Protein AF-A0A7S4K295-F1 (afdb_monomer_lite)

Structure (mmCIF, N/CA/C/O backbone):
data_AF-A0A7S4K295-F1
#
_entry.id   AF-A0A7S4K295-F1
#
loop_
_atom_site.group_PDB
_atom_site.id
_atom_site.type_symbol
_atom_site.label_atom_id
_atom_site.label_alt_id
_atom_site.label_comp_id
_atom_site.label_asym_id
_atom_site.label_entity_id
_atom_site.label_seq_id
_atom_site.pdbx_PDB_ins_code
_atom_site.Cartn_x
_atom_site.Cartn_y
_atom_site.Cartn_z
_atom_site.occupancy
_atom_site.B_iso_or_equiv
_atom_site.auth_seq_id
_atom_site.auth_comp_id
_atom_site.auth_asym_id
_atom_site.auth_atom_id
_atom_site.pdbx_PDB_model_num
ATOM 1 N N . MET A 1 1 ? 30.345 -51.077 60.054 1.00 33.66 1 MET A N 1
ATOM 2 C CA . MET A 1 1 ? 30.325 -52.116 61.097 1.00 33.66 1 MET A CA 1
ATOM 3 C C . MET A 1 1 ? 29.719 -51.470 62.320 1.00 33.66 1 MET A C 1
ATOM 5 O O . MET A 1 1 ? 30.441 -51.137 63.248 1.00 33.66 1 MET A O 1
ATOM 9 N N . ASP A 1 2 ? 28.492 -50.961 62.176 1.00 35.19 2 ASP A N 1
ATOM 10 C CA . ASP A 1 2 ? 27.215 -51.726 62.092 1.00 35.19 2 ASP A CA 1
ATOM 11 C C . ASP A 1 2 ? 26.898 -52.189 63.526 1.00 35.19 2 ASP A C 1
ATOM 13 O O . ASP A 1 2 ? 27.785 -52.716 64.187 1.00 35.19 2 ASP A O 1
ATOM 17 N N . ASP A 1 3 ? 25.725 -52.026 64.125 1.00 35.44 3 ASP A N 1
ATOM 18 C CA . ASP A 1 3 ? 24.373 -51.780 63.626 1.00 35.44 3 ASP A CA 1
ATOM 19 C C . ASP A 1 3 ? 23.454 -51.609 64.873 1.00 35.44 3 ASP A C 1
ATOM 21 O O . ASP A 1 3 ? 23.789 -52.175 65.915 1.00 35.44 3 ASP A O 1
ATOM 25 N N . PHE A 1 4 ? 22.308 -50.915 64.721 1.00 36.12 4 PHE A N 1
ATOM 26 C CA . PHE A 1 4 ? 21.011 -51.077 65.444 1.00 36.12 4 PHE A CA 1
ATOM 27 C C . PHE A 1 4 ? 20.965 -50.734 66.963 1.00 36.12 4 PHE A C 1
ATOM 29 O O . PHE A 1 4 ? 21.842 -51.107 67.729 1.00 36.12 4 PHE A O 1
ATOM 36 N N . ASP A 1 5 ? 19.993 -50.014 67.539 1.00 36.41 5 ASP A N 1
ATOM 37 C CA . ASP A 1 5 ? 18.609 -49.667 67.180 1.00 36.41 5 ASP A CA 1
ATOM 38 C C . ASP A 1 5 ? 18.216 -48.326 67.832 1.00 36.41 5 ASP A C 1
ATOM 40 O O . ASP A 1 5 ? 18.582 -48.057 68.981 1.00 36.41 5 ASP A O 1
ATOM 44 N N . ALA A 1 6 ? 17.422 -47.519 67.127 1.00 39.06 6 ALA A N 1
ATOM 45 C CA . ALA A 1 6 ? 16.735 -46.349 67.661 1.00 39.06 6 ALA A CA 1
ATOM 46 C C . ALA A 1 6 ? 15.281 -46.312 67.154 1.00 39.06 6 ALA A C 1
ATOM 48 O O . ALA A 1 6 ? 15.037 -46.583 65.983 1.00 39.06 6 ALA A O 1
ATOM 49 N N . GLU A 1 7 ? 14.395 -45.896 68.065 1.00 40.09 7 GLU A N 1
ATOM 50 C CA . GLU A 1 7 ? 13.078 -45.264 67.857 1.00 40.09 7 GLU A CA 1
ATOM 51 C C . GLU A 1 7 ? 11.828 -46.139 67.625 1.00 40.09 7 GLU A C 1
ATOM 53 O O . GLU A 1 7 ? 11.623 -46.744 66.579 1.00 40.09 7 GLU A O 1
ATOM 58 N N . GLU A 1 8 ? 10.909 -46.050 68.595 1.00 36.22 8 GLU A N 1
ATOM 59 C CA . GLU A 1 8 ? 9.465 -45.949 68.351 1.00 36.22 8 GLU A CA 1
ATOM 60 C C . GLU A 1 8 ? 8.984 -44.615 68.963 1.00 36.22 8 GLU A C 1
ATOM 62 O O . GLU A 1 8 ? 8.855 -44.495 70.182 1.00 36.22 8 GLU A O 1
ATOM 67 N N . GLU A 1 9 ? 8.743 -43.604 68.122 1.00 39.16 9 GLU A N 1
ATOM 68 C CA . GLU A 1 9 ? 7.799 -42.509 68.395 1.00 39.16 9 GLU A CA 1
ATOM 69 C C . GLU A 1 9 ? 6.618 -42.668 67.426 1.00 39.16 9 GLU A C 1
ATOM 71 O O . GLU A 1 9 ? 6.802 -42.889 66.228 1.00 39.16 9 GLU A O 1
ATOM 76 N N . GLU A 1 10 ? 5.401 -42.627 67.969 1.00 41.88 10 GLU A N 1
ATOM 77 C CA . GLU A 1 10 ? 4.145 -42.854 67.251 1.00 41.88 10 GLU A CA 1
ATOM 78 C C . GLU A 1 10 ? 3.835 -41.721 66.252 1.00 41.88 10 GLU A C 1
ATOM 80 O O . GLU A 1 10 ? 3.841 -40.537 66.589 1.00 41.88 10 GLU A O 1
ATOM 85 N N . ASP A 1 11 ? 3.529 -42.115 65.014 1.00 39.81 11 ASP A N 1
ATOM 86 C CA . ASP A 1 11 ? 3.191 -41.268 63.866 1.00 39.81 11 ASP A CA 1
ATOM 87 C C . ASP A 1 11 ? 1.707 -40.830 63.897 1.00 39.81 11 ASP A C 1
ATOM 89 O O . ASP A 1 11 ? 0.801 -41.615 63.603 1.00 39.81 11 ASP A O 1
ATOM 93 N N . GLU A 1 12 ? 1.432 -39.560 64.222 1.00 50.88 12 GLU A N 1
ATOM 94 C CA . GLU A 1 12 ? 0.130 -38.910 63.986 1.00 50.88 12 GLU A CA 1
ATOM 95 C C . GLU A 1 12 ? 0.007 -38.453 62.515 1.00 50.88 12 GLU A C 1
ATOM 97 O O . GLU A 1 12 ? 0.041 -37.263 62.197 1.00 50.88 12 GLU A O 1
ATOM 102 N N . SER A 1 13 ? -0.195 -39.395 61.591 1.00 50.19 13 SER A N 1
ATOM 103 C CA . SER A 1 13 ? -0.486 -39.112 60.176 1.00 50.19 13 SER A CA 1
ATOM 104 C C . SER A 1 13 ? -1.959 -39.381 59.818 1.00 50.19 13 SER A C 1
ATOM 106 O O . SER A 1 13 ? -2.309 -40.294 59.072 1.00 50.19 13 SER A O 1
ATOM 108 N N . SER A 1 14 ? -2.879 -38.542 60.316 1.00 54.22 14 SER A N 1
ATOM 109 C CA . SER A 1 14 ? -4.248 -38.505 59.767 1.00 54.22 14 SER A CA 1
ATOM 110 C C . SER A 1 14 ? -4.263 -37.735 58.430 1.00 54.22 14 SER A C 1
ATOM 112 O O . SER A 1 14 ? -3.703 -36.637 58.360 1.00 54.22 14 SER A O 1
ATOM 114 N N . PRO A 1 15 ? -4.884 -38.251 57.351 1.00 53.19 15 PRO A N 1
ATOM 115 C CA . PRO A 1 15 ? -4.929 -37.546 56.075 1.00 53.19 15 PRO A CA 1
ATOM 116 C C . PRO A 1 15 ? -5.809 -36.299 56.208 1.00 53.19 15 PRO A C 1
ATOM 118 O O . PRO A 1 15 ? -6.991 -36.392 56.542 1.00 53.19 15 PRO A O 1
ATOM 121 N N . ALA A 1 16 ? -5.241 -35.124 55.931 1.00 58.47 16 ALA A N 1
ATOM 122 C CA . ALA A 1 16 ? -5.982 -33.869 55.896 1.00 58.47 16 ALA A CA 1
ATOM 123 C C . ALA A 1 16 ? -7.144 -33.978 54.892 1.00 58.47 16 ALA A C 1
ATOM 125 O O . ALA A 1 16 ? -6.939 -34.013 53.679 1.00 58.47 16 ALA A O 1
ATOM 126 N N . VAL A 1 17 ? -8.378 -34.049 55.396 1.00 61.56 17 VAL A N 1
ATOM 127 C CA . VAL A 1 17 ? -9.582 -34.068 54.561 1.00 61.56 17 VAL A CA 1
ATOM 128 C C . VAL A 1 17 ? -9.705 -32.708 53.874 1.00 61.56 17 VAL A C 1
ATOM 130 O O . VAL A 1 17 ? -10.042 -31.704 54.501 1.00 61.56 17 VAL A O 1
ATOM 133 N N . SER A 1 18 ? -9.422 -32.666 52.572 1.00 71.31 18 SER A N 1
ATOM 134 C CA . SER A 1 18 ? -9.620 -31.481 51.740 1.00 71.31 18 SER A CA 1
ATOM 135 C C . SER A 1 18 ? -11.119 -31.233 51.548 1.00 71.31 18 SER A C 1
ATOM 137 O O . SER A 1 18 ? -11.786 -31.921 50.773 1.00 71.31 18 SER A O 1
ATOM 139 N N . LEU A 1 19 ? -11.672 -30.254 52.262 1.00 84.44 19 LEU A N 1
ATOM 140 C CA . LEU A 1 19 ? -13.065 -29.844 52.102 1.00 84.44 19 LEU A CA 1
ATOM 141 C C . LEU A 1 19 ? -13.221 -29.009 50.817 1.00 84.44 19 LEU A C 1
ATOM 143 O O . LEU A 1 19 ? -12.684 -27.907 50.725 1.00 84.44 19 LEU A O 1
ATOM 147 N N . HIS A 1 20 ? -13.970 -29.508 49.829 1.00 87.25 20 HIS A N 1
ATOM 148 C CA . HIS A 1 20 ? -14.325 -28.755 48.618 1.00 87.25 20 HIS A CA 1
ATOM 149 C C . HIS A 1 20 ? -15.728 -28.152 48.746 1.00 87.25 20 HIS A C 1
ATOM 151 O O . HIS A 1 20 ? -16.721 -28.874 48.815 1.00 87.25 20 HIS A O 1
ATOM 157 N N . LEU A 1 21 ? -15.811 -26.819 48.759 1.00 89.44 21 LEU A N 1
ATOM 158 C CA . LEU A 1 21 ? -17.074 -26.085 48.834 1.00 89.44 21 LEU A CA 1
ATOM 159 C C . LEU A 1 21 ? -17.556 -25.704 47.431 1.00 89.44 21 LEU A C 1
ATOM 161 O O . LEU A 1 21 ? -16.878 -24.972 46.712 1.00 89.44 21 LEU A O 1
ATOM 165 N N . VAL A 1 22 ? -18.751 -26.164 47.063 1.00 93.00 22 VAL A N 1
ATOM 166 C CA . VAL A 1 22 ? -19.436 -25.747 45.833 1.00 93.00 22 VAL A CA 1
ATOM 167 C C . VAL A 1 22 ? -20.452 -24.672 46.197 1.00 93.00 22 VAL A C 1
ATOM 169 O O . VAL A 1 22 ? -21.443 -24.946 46.872 1.00 93.00 22 VAL A O 1
ATOM 172 N N . VAL A 1 23 ? -20.190 -23.439 45.769 1.00 91.44 23 VAL A N 1
ATOM 173 C CA . VAL A 1 23 ? -21.026 -22.268 46.063 1.00 91.44 23 VAL A CA 1
ATOM 174 C C . VAL A 1 23 ? -21.757 -21.852 44.793 1.00 91.44 23 VAL A C 1
ATOM 176 O O . VAL A 1 23 ? -21.150 -21.733 43.730 1.00 91.44 23 VAL A O 1
ATOM 179 N N . THR A 1 24 ? -23.063 -21.615 44.889 1.00 92.19 24 THR A N 1
ATOM 180 C CA . THR A 1 24 ? -23.862 -21.118 43.764 1.00 92.19 24 THR A CA 1
ATOM 181 C C . THR A 1 24 ? -23.495 -19.667 43.462 1.00 92.19 24 THR A C 1
ATOM 183 O O . THR A 1 24 ? -23.747 -18.786 44.284 1.00 92.19 24 THR A O 1
ATOM 186 N N . GLY A 1 25 ? -22.909 -19.414 42.290 1.00 92.31 25 GLY A N 1
ATOM 187 C CA . GLY A 1 25 ? -22.653 -18.058 41.797 1.00 92.31 25 GLY A CA 1
ATOM 188 C C . GLY A 1 25 ? -23.932 -17.310 41.398 1.00 92.31 25 GLY A C 1
ATOM 189 O O . GLY A 1 25 ? -25.014 -17.897 41.367 1.00 92.31 25 GLY A O 1
ATOM 190 N N . TYR A 1 26 ? -23.803 -16.018 41.069 1.00 93.31 26 TYR A N 1
ATOM 191 C CA . TYR A 1 26 ? -24.859 -15.110 40.579 1.00 93.31 26 TYR A CA 1
ATOM 192 C C . TYR A 1 26 ? -25.932 -14.705 41.602 1.00 93.31 26 TYR A C 1
ATOM 194 O O . TYR A 1 26 ? -26.438 -13.580 41.539 1.00 93.31 26 TYR A O 1
ATOM 202 N N . VAL A 1 27 ? -26.252 -15.578 42.553 1.00 93.50 27 VAL A N 1
ATOM 203 C CA . VAL A 1 27 ? -27.272 -15.358 43.582 1.00 93.50 27 VAL A CA 1
ATOM 204 C C . VAL A 1 27 ? -26.689 -14.721 44.846 1.00 93.50 27 VAL A C 1
ATOM 206 O O . VAL A 1 27 ? -25.556 -14.994 45.240 1.00 93.50 27 VAL A O 1
ATOM 209 N N . ALA A 1 28 ? -27.476 -13.863 45.491 1.00 91.38 28 ALA A N 1
ATOM 210 C CA . ALA A 1 28 ? -27.173 -13.237 46.777 1.00 91.38 28 ALA A CA 1
ATOM 211 C C . ALA A 1 28 ? -28.463 -13.066 47.598 1.00 91.38 28 ALA A C 1
ATOM 213 O O . ALA A 1 28 ? -29.556 -13.348 47.108 1.00 91.38 28 ALA A O 1
ATOM 214 N N . SER A 1 29 ? -28.361 -12.578 48.834 1.00 93.31 29 SER A N 1
ATOM 215 C CA . SER A 1 29 ? -29.514 -12.181 49.650 1.00 93.31 29 SER A CA 1
ATOM 216 C C . SER A 1 29 ? -29.349 -10.752 50.158 1.00 93.31 29 SER A C 1
ATOM 218 O O . SER A 1 29 ? -28.235 -10.333 50.476 1.00 93.31 29 SER A O 1
ATOM 220 N N . ASN A 1 30 ? -30.447 -10.000 50.255 1.00 91.88 30 ASN A N 1
ATOM 221 C CA . ASN A 1 30 ? -30.438 -8.735 50.992 1.00 91.88 30 ASN A CA 1
ATOM 222 C C . ASN A 1 30 ? -30.350 -8.991 52.516 1.00 91.88 30 ASN A C 1
ATOM 224 O O . ASN A 1 30 ? -30.312 -10.138 52.969 1.00 91.88 30 ASN A O 1
ATOM 228 N N . THR A 1 31 ? -30.329 -7.926 53.320 1.00 93.38 31 THR A N 1
ATOM 229 C CA . THR A 1 31 ? -30.255 -8.017 54.791 1.00 93.38 31 THR A CA 1
ATOM 230 C C . THR A 1 31 ? -31.466 -8.692 55.437 1.00 93.38 31 THR A C 1
ATOM 232 O O . THR A 1 31 ? -31.349 -9.183 56.555 1.00 93.38 31 THR A O 1
ATOM 235 N N . ASP A 1 32 ? -32.597 -8.762 54.731 1.00 93.69 32 ASP A N 1
ATOM 236 C CA . ASP A 1 32 ? -33.840 -9.392 55.193 1.00 93.69 32 ASP A CA 1
ATOM 237 C C . ASP A 1 32 ? -33.944 -10.870 54.766 1.00 93.69 32 ASP A C 1
ATOM 239 O O . ASP A 1 32 ? -34.966 -11.517 54.985 1.00 93.69 32 ASP A O 1
ATOM 243 N N . GLY A 1 33 ? -32.903 -11.414 54.123 1.00 92.12 33 GLY A N 1
ATOM 244 C CA . GLY A 1 33 ? -32.874 -12.794 53.629 1.00 92.12 33 GLY A CA 1
ATOM 245 C C . GLY A 1 33 ? -33.620 -13.016 52.308 1.00 92.12 33 GLY A C 1
ATOM 246 O O . GLY A 1 33 ? -33.770 -14.159 51.878 1.00 92.12 33 GLY A O 1
ATOM 247 N N . VAL A 1 34 ? -34.067 -11.954 51.631 1.00 94.81 34 VAL A N 1
ATOM 248 C CA . VAL A 1 34 ? -34.718 -12.047 50.317 1.00 94.81 34 VAL A CA 1
ATOM 249 C C . VAL A 1 34 ? -33.665 -12.290 49.241 1.00 94.81 34 VAL A C 1
ATOM 251 O O . VAL A 1 34 ? -32.697 -11.533 49.122 1.00 94.81 34 VAL A O 1
ATOM 254 N N . ALA A 1 35 ? -33.864 -13.338 48.441 1.00 92.31 35 ALA A N 1
ATOM 255 C CA . ALA A 1 35 ? -32.979 -13.681 47.335 1.00 92.31 35 ALA A CA 1
ATOM 256 C C . ALA A 1 35 ? -32.947 -12.573 46.266 1.00 92.31 35 ALA A C 1
ATOM 258 O O . ALA A 1 35 ? -33.976 -12.024 45.876 1.00 92.31 35 ALA A O 1
ATOM 259 N N . THR A 1 36 ? -31.752 -12.272 45.769 1.00 93.50 36 THR A N 1
ATOM 260 C CA . THR A 1 36 ? -31.484 -11.296 44.711 1.00 93.50 36 THR A CA 1
ATOM 261 C C . THR A 1 36 ? -30.381 -11.809 43.781 1.00 93.50 36 THR A C 1
ATOM 263 O O . THR A 1 36 ? -29.771 -12.851 44.030 1.00 93.50 36 THR A O 1
ATOM 266 N N . THR A 1 37 ? -30.123 -11.091 42.689 1.00 93.06 37 THR A N 1
ATOM 267 C CA . THR A 1 37 ? -29.077 -11.430 41.715 1.00 93.06 37 THR A CA 1
ATOM 268 C C . THR A 1 37 ? -28.036 -10.325 41.629 1.00 93.06 37 THR A C 1
ATOM 270 O O . THR A 1 37 ? -28.315 -9.159 41.909 1.00 93.06 37 THR A O 1
ATOM 273 N N . LEU A 1 38 ? -26.826 -10.689 41.217 1.00 89.31 38 LEU A N 1
ATOM 274 C CA . LEU A 1 38 ? -25.694 -9.766 41.100 1.00 89.31 38 LEU A CA 1
ATOM 275 C C . LEU A 1 38 ? -25.603 -9.081 39.724 1.00 89.31 38 LEU A C 1
ATOM 277 O O . LEU A 1 38 ? -24.663 -8.334 39.460 1.00 89.31 38 LEU A O 1
ATOM 281 N N . GLY A 1 39 ? -26.593 -9.299 38.853 1.00 84.94 39 GLY A N 1
ATOM 282 C CA . GLY A 1 39 ? -26.637 -8.721 37.513 1.00 84.94 39 GLY A CA 1
ATOM 283 C C . GLY A 1 39 ? -25.648 -9.370 36.539 1.00 84.94 39 GLY A C 1
ATOM 284 O O . GLY A 1 39 ? -25.313 -10.550 36.652 1.00 84.94 39 GLY A O 1
ATOM 285 N N . ARG A 1 40 ? -25.226 -8.605 35.527 1.00 78.75 40 ARG A N 1
ATOM 286 C CA . ARG A 1 40 ? -24.332 -9.083 34.461 1.00 78.75 40 ARG A CA 1
ATOM 287 C C . ARG A 1 40 ? -23.000 -9.569 35.040 1.00 78.75 40 ARG A C 1
ATOM 289 O O . ARG A 1 40 ? -22.421 -8.892 35.883 1.00 78.75 40 ARG A O 1
ATOM 296 N N . ASP A 1 41 ? -22.552 -10.733 34.576 1.00 81.56 41 ASP A N 1
ATOM 297 C CA . ASP A 1 41 ? -21.356 -11.450 35.046 1.00 81.56 41 ASP A CA 1
ATOM 298 C C . ASP A 1 41 ? -21.366 -11.730 36.559 1.00 81.56 41 ASP A C 1
ATOM 300 O O . ASP A 1 41 ? -20.329 -11.823 37.215 1.00 81.56 41 ASP A O 1
ATOM 304 N N . GLY A 1 42 ? -22.567 -11.890 37.129 1.00 89.38 42 GLY A N 1
ATOM 305 C CA . GLY A 1 42 ? -22.749 -12.104 38.560 1.00 89.38 42 GLY A CA 1
ATOM 306 C C . GLY A 1 42 ? -22.077 -13.373 39.094 1.00 89.38 42 GLY A C 1
ATOM 307 O O . GLY A 1 42 ? -21.657 -13.373 40.244 1.00 89.38 42 GLY A O 1
ATOM 308 N N . SER A 1 43 ? -21.928 -14.430 38.286 1.00 92.81 43 SER A N 1
ATOM 309 C CA . SER A 1 43 ? -21.186 -15.642 38.679 1.00 92.81 43 SER A CA 1
ATOM 310 C C . SER A 1 43 ? -19.695 -15.370 38.853 1.00 92.81 43 SER A C 1
ATOM 312 O O . SER A 1 43 ? -19.115 -15.751 39.871 1.00 92.81 43 SER A O 1
ATOM 314 N N . ASP A 1 44 ? -19.090 -14.653 37.906 1.00 93.12 44 ASP A N 1
ATOM 315 C CA . ASP A 1 44 ? -17.688 -14.258 37.999 1.00 93.12 44 ASP A CA 1
ATOM 316 C C . ASP A 1 44 ? -17.489 -13.297 39.179 1.00 93.12 44 ASP A C 1
ATOM 318 O O . ASP A 1 44 ? -16.490 -13.373 39.897 1.00 93.12 44 ASP A O 1
ATOM 322 N N . TYR A 1 45 ? -18.467 -12.414 39.430 1.00 93.62 45 TYR A N 1
ATOM 323 C CA . TYR A 1 45 ? -18.416 -11.493 40.566 1.00 93.62 45 TYR A CA 1
ATOM 324 C C . TYR A 1 45 ? -18.506 -12.240 41.897 1.00 93.62 45 TYR A C 1
ATOM 326 O O . TYR A 1 45 ? -17.733 -11.940 42.807 1.00 93.62 45 TYR A O 1
ATOM 334 N N . SER A 1 46 ? -19.360 -13.266 42.003 1.00 94.88 46 SER A N 1
ATOM 335 C CA . SER A 1 46 ? -19.372 -14.174 43.155 1.00 94.88 46 SER A CA 1
ATOM 336 C C . SER A 1 46 ? -17.997 -14.807 43.379 1.00 94.88 46 SER A C 1
ATOM 338 O O . SER A 1 46 ? -17.511 -14.801 44.508 1.00 94.88 46 SER A O 1
ATOM 340 N N . ALA A 1 47 ? -17.339 -15.298 42.322 1.00 94.38 47 ALA A N 1
ATOM 341 C CA . ALA A 1 47 ? -16.006 -15.892 42.427 1.00 94.38 47 ALA A CA 1
ATOM 342 C C . ALA A 1 47 ? -14.963 -14.885 42.939 1.00 94.38 47 ALA A C 1
ATOM 344 O O . ALA A 1 47 ? -14.173 -15.213 43.824 1.00 94.38 47 ALA A O 1
ATOM 345 N N . ALA A 1 48 ? -14.994 -13.642 42.451 1.00 94.38 48 ALA A N 1
ATOM 346 C CA . ALA A 1 48 ? -14.090 -12.593 42.914 1.00 94.38 48 ALA A CA 1
ATOM 347 C C . ALA A 1 48 ? -14.346 -12.184 44.375 1.00 94.38 48 ALA A C 1
ATOM 349 O O . ALA A 1 48 ? -13.397 -12.018 45.144 1.00 94.38 48 ALA A O 1
ATOM 350 N N . VAL A 1 49 ? -15.615 -12.052 44.781 1.00 94.38 49 VAL A N 1
ATOM 351 C CA . VAL A 1 49 ? -15.998 -11.766 46.174 1.00 94.38 49 VAL A CA 1
ATOM 352 C C . VAL A 1 49 ? -15.523 -12.881 47.103 1.00 94.38 49 VAL A C 1
ATOM 354 O O . VAL A 1 49 ? -14.882 -12.595 48.114 1.00 94.38 49 VAL A O 1
ATOM 357 N N . MET A 1 50 ? -15.773 -14.142 46.744 1.00 93.94 50 MET A N 1
ATOM 358 C CA . MET A 1 50 ? -15.298 -15.296 47.510 1.00 93.94 50 MET A CA 1
ATOM 359 C C . MET A 1 50 ? -13.771 -15.326 47.578 1.00 93.94 50 MET A C 1
ATOM 361 O O . MET A 1 50 ? -13.224 -15.512 48.661 1.00 93.94 50 MET A O 1
ATOM 365 N N . GLY A 1 51 ? -13.085 -15.060 46.463 1.00 93.75 51 GLY A N 1
ATOM 366 C CA . GLY A 1 51 ? -11.626 -14.973 46.417 1.00 93.75 51 GLY A CA 1
ATOM 367 C C . GLY A 1 51 ? -11.072 -13.950 47.409 1.00 93.75 51 GLY A C 1
ATOM 368 O O . GLY A 1 51 ? -10.153 -14.257 48.167 1.00 93.75 51 GLY A O 1
ATOM 369 N N . LYS A 1 52 ? -11.684 -12.762 47.483 1.00 95.38 52 LYS A N 1
ATOM 370 C CA . LYS A 1 52 ? -11.327 -11.735 48.472 1.00 95.38 52 LYS A CA 1
ATOM 371 C C . LYS A 1 52 ? -11.588 -12.193 49.909 1.00 95.38 52 LYS A C 1
ATOM 373 O O . LYS A 1 52 ? -10.709 -12.062 50.759 1.00 95.38 52 LYS A O 1
ATOM 378 N N . LEU A 1 53 ? -12.785 -12.711 50.196 1.00 94.00 53 LEU A N 1
ATOM 379 C CA . LEU A 1 53 ? -13.180 -13.123 51.551 1.00 94.00 53 LEU A CA 1
ATOM 380 C C . LEU A 1 53 ? -12.315 -14.270 52.086 1.00 94.00 53 LEU A C 1
ATOM 382 O O . LEU A 1 53 ? -11.960 -14.277 53.262 1.00 94.00 53 LEU A O 1
ATOM 386 N N . LEU A 1 54 ? -11.944 -15.204 51.212 1.00 92.25 54 LEU A N 1
ATOM 387 C CA . LEU A 1 54 ? -11.103 -16.356 51.531 1.00 92.25 54 LEU A CA 1
ATOM 388 C C . LEU A 1 54 ? -9.602 -16.058 51.428 1.00 92.25 54 LEU A C 1
ATOM 390 O O . LEU A 1 54 ? -8.798 -16.947 51.700 1.00 92.25 54 LEU A O 1
ATOM 394 N N . ARG A 1 55 ? -9.214 -14.833 51.039 1.00 92.31 55 ARG A N 1
ATOM 395 C CA . ARG A 1 55 ? -7.816 -14.433 50.792 1.00 92.31 55 ARG A CA 1
ATOM 396 C C . ARG A 1 55 ? -7.098 -15.397 49.840 1.00 92.31 55 ARG A C 1
ATOM 398 O O . ARG A 1 55 ? -5.979 -15.835 50.097 1.00 92.31 55 ARG A O 1
ATOM 405 N N . SER A 1 56 ? -7.776 -15.768 48.758 1.00 93.75 56 SER A N 1
ATOM 406 C CA . SER A 1 56 ? -7.262 -16.716 47.773 1.00 93.75 56 SER A CA 1
ATOM 407 C C . SER A 1 56 ? -6.003 -16.190 47.086 1.00 93.75 56 SER A C 1
ATOM 409 O O . SER A 1 56 ? -5.889 -15.004 46.791 1.00 93.75 56 SER A O 1
ATOM 411 N N . SER A 1 57 ? -5.075 -17.092 46.767 1.00 93.38 57 SER A N 1
ATOM 412 C CA . SER A 1 57 ? -3.854 -16.762 46.021 1.00 93.38 57 SER A CA 1
ATOM 413 C C . SER A 1 57 ? -4.106 -16.474 44.537 1.00 93.38 57 SER A C 1
ATOM 415 O O . SER A 1 57 ? -3.289 -15.816 43.898 1.00 93.38 57 SER A O 1
ATOM 417 N N . LEU A 1 58 ? -5.219 -16.964 43.979 1.00 94.88 58 LEU A N 1
ATOM 418 C CA . LEU A 1 58 ? -5.684 -16.690 42.619 1.00 94.88 58 LEU A CA 1
ATOM 419 C C . LEU A 1 58 ? -7.194 -16.924 42.500 1.00 94.88 58 LEU A C 1
ATOM 421 O O . LEU A 1 58 ? -7.781 -17.664 43.290 1.00 94.88 58 LEU A O 1
ATOM 425 N N . ILE A 1 59 ? -7.801 -16.348 41.465 1.00 95.25 59 ILE A N 1
ATOM 426 C CA . ILE A 1 59 ? -9.162 -16.658 41.008 1.00 95.25 59 ILE A CA 1
ATOM 427 C C . ILE A 1 59 ? -9.057 -17.254 39.601 1.00 95.25 59 ILE A C 1
ATOM 429 O O . ILE A 1 59 ? -8.321 -16.733 38.769 1.00 95.25 59 ILE A O 1
ATOM 433 N N . SER A 1 60 ? -9.783 -18.334 39.311 1.00 94.62 60 SER A N 1
ATOM 434 C CA . SER A 1 60 ? -9.835 -18.926 37.967 1.00 94.62 60 SER A CA 1
ATOM 435 C C . SER A 1 60 ? -11.262 -18.892 37.440 1.00 94.62 60 SER A C 1
ATOM 437 O O . SER A 1 60 ? -12.152 -19.500 38.028 1.00 94.62 60 SER A O 1
ATOM 439 N N . ILE A 1 61 ? -11.460 -18.210 36.318 1.00 94.56 61 ILE A N 1
ATOM 440 C CA . ILE A 1 61 ? -12.712 -18.164 35.570 1.00 94.56 61 ILE A CA 1
ATOM 441 C C . ILE A 1 61 ? -12.594 -19.143 34.405 1.00 94.56 61 ILE A C 1
ATOM 443 O O . ILE A 1 61 ? -11.739 -18.995 33.530 1.00 94.56 61 ILE A O 1
ATOM 447 N N . TRP A 1 62 ? -13.436 -20.169 34.424 1.00 93.75 62 TRP A N 1
ATOM 448 C CA . TRP A 1 62 ? -13.478 -21.219 33.413 1.00 93.75 62 TRP A CA 1
ATOM 449 C C . TRP A 1 62 ? -14.633 -20.953 32.443 1.00 93.75 62 TRP A C 1
ATOM 451 O O . TRP A 1 62 ? -15.786 -20.892 32.858 1.00 93.75 62 TRP A O 1
ATOM 461 N N . THR A 1 63 ? -14.311 -20.782 31.162 1.00 91.50 63 THR A N 1
ATOM 462 C CA . THR A 1 63 ? -15.229 -20.373 30.088 1.00 91.50 63 THR A CA 1
ATOM 463 C C . THR A 1 63 ? -15.060 -21.267 28.843 1.00 91.50 63 THR A C 1
ATOM 465 O O . THR A 1 63 ? -14.468 -22.345 28.928 1.00 91.50 63 THR A O 1
ATOM 468 N N . ASP A 1 64 ? -15.612 -20.862 27.699 1.00 88.44 64 ASP A N 1
ATOM 469 C CA . ASP A 1 64 ? -15.588 -21.550 26.400 1.00 88.44 64 ASP A CA 1
ATOM 470 C C . ASP A 1 64 ? -14.500 -21.031 25.432 1.00 88.44 64 ASP A C 1
ATOM 472 O O . ASP A 1 64 ? -14.463 -21.415 24.263 1.00 88.44 64 ASP A O 1
ATOM 476 N N . VAL A 1 65 ? -13.598 -20.170 25.913 1.00 86.62 65 VAL A N 1
ATOM 477 C CA . VAL A 1 65 ? -12.476 -19.596 25.153 1.00 86.62 65 VAL A CA 1
ATOM 478 C C . VAL A 1 65 ? -11.147 -19.768 25.885 1.00 86.62 65 VAL A C 1
ATOM 480 O O . VAL A 1 65 ? -11.088 -19.739 27.114 1.00 86.62 65 VAL A O 1
ATOM 483 N N . ASP A 1 66 ? -10.060 -19.890 25.119 1.00 89.12 66 ASP A N 1
ATOM 484 C CA . ASP A 1 66 ? -8.690 -20.104 25.619 1.00 89.12 66 ASP A CA 1
ATOM 485 C C . ASP A 1 66 ? -8.095 -18.917 26.390 1.00 89.12 66 ASP A C 1
ATOM 487 O O . ASP A 1 66 ? -6.990 -19.026 26.906 1.00 89.12 66 ASP A O 1
ATOM 491 N N . GLY A 1 67 ? -8.799 -17.791 26.503 1.00 91.38 67 GLY A N 1
ATOM 492 C CA . GLY A 1 67 ? -8.360 -16.632 27.274 1.00 91.38 67 GLY A CA 1
ATOM 493 C C . GLY A 1 67 ? -8.904 -15.318 26.721 1.00 91.38 67 GLY A C 1
ATOM 494 O O . GLY A 1 67 ? -9.878 -15.285 25.970 1.00 91.38 67 GLY A O 1
ATOM 495 N N . VAL A 1 68 ? -8.245 -14.219 27.085 1.00 91.12 68 VAL A N 1
ATOM 496 C CA . VAL A 1 68 ? -8.456 -12.896 26.492 1.00 91.12 68 VAL A CA 1
ATOM 497 C C . VAL A 1 68 ? -7.776 -12.863 25.126 1.00 91.12 68 VAL A C 1
ATOM 499 O O . VAL A 1 68 ? -6.566 -13.058 25.025 1.00 91.12 68 VAL A O 1
ATOM 502 N N . LEU A 1 69 ? -8.546 -12.621 24.068 1.00 89.38 69 LEU A N 1
ATOM 503 C CA . LEU A 1 69 ? -8.041 -12.587 22.695 1.00 89.38 69 LEU A CA 1
ATOM 504 C C . LEU A 1 69 ? -7.651 -11.167 22.266 1.00 89.38 69 LEU A C 1
ATOM 506 O O . LEU A 1 69 ? -8.237 -10.185 22.715 1.00 89.38 69 LEU A O 1
ATOM 510 N N . SER A 1 70 ? -6.688 -11.064 21.345 1.00 88.81 70 SER A N 1
ATOM 511 C CA . SER A 1 70 ? -6.206 -9.784 20.803 1.00 88.81 70 SER A CA 1
ATOM 512 C C . SER A 1 70 ? -7.214 -9.032 19.928 1.00 88.81 70 SER A C 1
ATOM 514 O O . SER A 1 70 ? -7.024 -7.842 19.691 1.00 88.81 70 SER A O 1
ATOM 516 N N . ALA A 1 71 ? -8.266 -9.703 19.458 1.00 90.81 71 ALA A N 1
ATOM 517 C CA . ALA A 1 71 ? -9.466 -9.139 18.839 1.00 90.81 71 ALA A CA 1
ATOM 518 C C . ALA A 1 71 ? -10.584 -10.202 18.838 1.00 90.81 71 ALA A C 1
ATOM 520 O O . ALA A 1 71 ? -10.340 -11.353 19.202 1.00 90.81 71 ALA A O 1
ATOM 521 N N . ASP A 1 72 ? -11.801 -9.852 18.403 1.00 89.25 72 ASP A N 1
ATOM 522 C CA . ASP A 1 72 ? -12.879 -10.834 18.199 1.00 89.25 72 ASP A CA 1
ATOM 523 C C . ASP A 1 72 ? -12.495 -11.840 17.086 1.00 89.25 72 ASP A C 1
ATOM 525 O O . ASP A 1 72 ? -12.412 -11.443 15.915 1.00 89.25 72 ASP A O 1
ATOM 529 N N . PRO A 1 73 ? -12.306 -13.139 17.401 1.00 85.44 73 PRO A N 1
ATOM 530 C CA . PRO A 1 73 ? -11.826 -14.143 16.448 1.00 85.44 73 PRO A CA 1
ATOM 531 C C . PRO A 1 73 ? -12.809 -14.403 15.300 1.00 85.44 73 PRO A C 1
ATOM 533 O O . PRO A 1 73 ? -12.413 -14.847 14.225 1.00 85.44 73 PRO A O 1
ATOM 536 N N . ARG A 1 74 ? -14.099 -14.085 15.483 1.00 86.69 74 ARG A N 1
ATOM 537 C CA . ARG A 1 74 ? -15.127 -14.242 14.438 1.00 86.69 74 ARG A CA 1
ATOM 538 C C . ARG A 1 74 ? -14.945 -13.233 13.309 1.00 86.69 74 ARG A C 1
ATOM 540 O O . ARG A 1 74 ? -15.398 -13.456 12.189 1.00 86.69 74 ARG A O 1
ATOM 547 N N . ARG A 1 75 ? -14.306 -12.103 13.613 1.00 88.25 75 ARG A N 1
ATOM 548 C CA . ARG A 1 75 ? -14.088 -10.987 12.686 1.00 88.25 75 ARG A CA 1
ATOM 549 C C . ARG A 1 75 ? -12.637 -10.887 12.261 1.00 88.25 75 ARG A C 1
ATOM 551 O O . ARG A 1 75 ? -12.379 -10.537 11.110 1.00 88.25 75 ARG A O 1
ATOM 558 N N . VAL A 1 76 ? -11.716 -11.242 13.148 1.00 85.38 76 VAL A N 1
ATOM 559 C CA . VAL A 1 76 ? -10.276 -11.270 12.916 1.00 85.38 76 VAL A CA 1
ATOM 560 C C . VAL A 1 76 ? -9.792 -12.716 13.068 1.00 85.38 76 VAL A C 1
ATOM 562 O O . VAL A 1 76 ? -9.466 -13.129 14.177 1.00 85.38 76 VAL A O 1
ATOM 565 N N . PRO A 1 77 ? -9.705 -13.498 11.975 1.00 75.94 77 PRO A N 1
ATOM 566 C CA . PRO A 1 77 ? -9.303 -14.908 12.042 1.00 75.94 77 PRO A CA 1
ATOM 567 C C . PRO A 1 77 ? -7.920 -15.141 12.666 1.00 75.94 77 PRO A C 1
ATOM 569 O O . PRO A 1 77 ? -7.653 -16.215 13.185 1.00 75.94 77 PRO A O 1
ATOM 572 N N . ARG A 1 78 ? -7.041 -14.129 12.625 1.00 73.00 78 ARG A N 1
ATOM 573 C CA . ARG A 1 78 ? -5.683 -14.156 13.195 1.00 73.00 78 ARG A CA 1
ATOM 574 C C . ARG A 1 78 ? -5.614 -13.653 14.646 1.00 73.00 78 ARG A C 1
ATOM 576 O O . ARG A 1 78 ? -4.530 -13.321 15.132 1.00 73.00 78 ARG A O 1
ATOM 583 N N . ALA A 1 79 ? -6.754 -13.517 15.324 1.00 83.31 79 ALA A N 1
ATOM 584 C CA . ALA A 1 79 ? -6.775 -13.211 16.747 1.00 83.31 79 ALA A CA 1
ATOM 585 C C . ALA A 1 79 ? -6.112 -14.353 17.532 1.00 83.31 79 ALA A C 1
ATOM 587 O O . ALA A 1 79 ? -6.312 -15.526 17.236 1.00 83.31 79 ALA A O 1
ATOM 588 N N . HIS A 1 80 ? -5.322 -13.998 18.537 1.00 84.38 80 HIS A N 1
ATOM 589 C CA . HIS A 1 80 ? -4.569 -14.939 19.366 1.00 84.38 80 HIS A CA 1
ATOM 590 C C . HIS A 1 80 ? -4.761 -14.603 20.839 1.00 84.38 80 HIS A C 1
ATOM 592 O O . HIS A 1 80 ? -5.115 -13.469 21.179 1.00 84.38 80 HIS A O 1
ATOM 598 N N . VAL A 1 81 ? -4.510 -15.578 21.711 1.00 87.81 81 VAL A N 1
ATOM 599 C CA . VAL A 1 81 ? -4.614 -15.393 23.160 1.00 87.81 81 VAL A CA 1
ATOM 600 C C . VAL A 1 81 ? -3.486 -14.497 23.658 1.00 87.81 81 VAL A C 1
ATOM 602 O O . VAL A 1 81 ? -2.317 -14.721 23.350 1.00 87.81 81 VAL A O 1
ATOM 605 N N . ILE A 1 82 ? -3.840 -13.485 24.448 1.00 88.19 82 ILE A N 1
ATOM 606 C CA . ILE A 1 82 ? -2.893 -12.616 25.138 1.00 88.19 82 ILE A CA 1
ATOM 607 C C . ILE A 1 82 ? -2.528 -13.298 26.464 1.00 88.19 82 ILE A C 1
ATOM 609 O O . ILE A 1 82 ? -3.404 -13.456 27.317 1.00 88.19 82 ILE A O 1
ATOM 613 N N . PRO A 1 83 ? -1.270 -13.716 26.687 1.00 87.06 83 PRO A N 1
ATOM 614 C CA . PRO A 1 83 ? -0.929 -14.513 27.869 1.00 87.06 83 PRO A CA 1
ATOM 615 C C . PRO A 1 83 ? -1.090 -13.755 29.192 1.00 87.06 83 PRO A C 1
ATOM 617 O O . PRO A 1 83 ? -1.409 -14.344 30.224 1.00 87.06 83 PRO A O 1
ATOM 620 N N . ASP A 1 84 ? -0.854 -12.448 29.158 1.00 89.12 84 ASP A N 1
ATOM 621 C CA . ASP A 1 84 ? -0.764 -11.585 30.326 1.00 89.12 84 ASP A CA 1
ATOM 622 C C . ASP A 1 84 ? -1.389 -10.227 29.973 1.00 89.12 84 ASP A C 1
ATOM 624 O O . ASP A 1 84 ? -1.015 -9.622 28.969 1.00 89.12 84 ASP A O 1
ATOM 628 N N . VAL A 1 85 ? -2.363 -9.786 30.771 1.00 90.56 85 VAL A N 1
ATOM 629 C CA . VAL A 1 85 ? -3.131 -8.545 30.579 1.00 90.56 85 VAL A CA 1
ATOM 630 C C . VAL A 1 85 ? -3.185 -7.813 31.916 1.00 90.56 85 VAL A C 1
ATOM 632 O O . VAL A 1 85 ? -3.391 -8.437 32.960 1.00 90.56 85 VAL A O 1
ATOM 635 N N . SER A 1 86 ? -2.997 -6.499 31.932 1.00 91.06 86 SER A N 1
ATOM 636 C CA . SER A 1 86 ? -3.159 -5.749 33.176 1.00 91.06 86 SER A CA 1
ATOM 637 C C . SER A 1 86 ? -4.632 -5.557 33.537 1.00 91.06 86 SER A C 1
ATOM 639 O O . SER A 1 86 ? -5.519 -5.619 32.685 1.00 91.06 86 SER A O 1
ATOM 641 N N . TYR A 1 87 ? -4.920 -5.271 34.807 1.00 91.44 87 TYR A N 1
ATOM 642 C CA . TYR A 1 87 ? -6.275 -4.893 35.217 1.00 91.44 87 TYR A CA 1
ATOM 643 C C . TYR A 1 87 ? -6.841 -3.720 34.411 1.00 91.44 87 TYR A C 1
ATOM 645 O O . TYR A 1 87 ? -7.997 -3.766 33.997 1.00 91.44 87 TYR A O 1
ATOM 653 N N . ASN A 1 88 ? -6.023 -2.700 34.145 1.00 89.38 88 ASN A N 1
ATOM 654 C CA . ASN A 1 88 ? -6.455 -1.523 33.395 1.00 89.38 88 ASN A CA 1
ATOM 655 C C . ASN A 1 88 ? -6.724 -1.866 31.926 1.00 89.38 88 ASN A C 1
ATOM 657 O O . ASN A 1 88 ? -7.749 -1.465 31.384 1.00 89.38 88 ASN A O 1
ATOM 661 N N . GLU A 1 89 ? -5.850 -2.654 31.297 1.00 90.25 89 GLU A N 1
ATOM 662 C CA . GLU A 1 89 ? -6.045 -3.126 29.924 1.00 90.25 89 GLU A CA 1
ATOM 663 C C . GLU A 1 89 ? -7.318 -3.967 29.784 1.00 90.25 89 GLU A C 1
ATOM 665 O O . GLU A 1 89 ? -8.110 -3.749 28.869 1.00 90.25 89 GLU A O 1
ATOM 670 N N . ALA A 1 90 ? -7.554 -4.900 30.713 1.00 91.00 90 ALA A N 1
ATOM 671 C CA . ALA A 1 90 ? -8.755 -5.728 30.715 1.00 91.00 90 ALA A CA 1
ATOM 672 C C . ALA A 1 90 ? -10.029 -4.884 30.889 1.00 91.00 90 ALA A C 1
ATOM 674 O O . ALA A 1 90 ? -11.031 -5.139 30.218 1.00 91.00 90 ALA A O 1
ATOM 675 N N . MET A 1 91 ? -9.989 -3.863 31.755 1.00 88.88 91 MET A N 1
ATOM 676 C CA . MET A 1 91 ? -11.106 -2.938 31.957 1.00 88.88 91 MET A CA 1
ATOM 677 C C . MET A 1 91 ? -11.433 -2.140 30.691 1.00 88.88 91 MET A C 1
ATOM 679 O O . MET A 1 91 ? -12.599 -2.073 30.306 1.00 88.88 91 MET A O 1
ATOM 683 N N . GLU A 1 92 ? -10.422 -1.571 30.035 1.00 88.50 92 GLU A N 1
ATOM 684 C CA . GLU A 1 92 ? -10.583 -0.799 28.796 1.00 88.50 92 GLU A CA 1
ATOM 685 C C . GLU A 1 92 ? -11.084 -1.684 27.643 1.00 88.50 92 GLU A C 1
ATOM 687 O O . GLU A 1 92 ? -12.051 -1.337 26.964 1.00 88.50 92 GLU A O 1
ATOM 692 N N . LEU A 1 93 ? -10.507 -2.879 27.462 1.00 89.88 93 LEU A N 1
ATOM 693 C CA . LEU A 1 93 ? -10.977 -3.841 26.459 1.00 89.88 93 LEU A CA 1
ATOM 694 C C . LEU A 1 93 ? -12.459 -4.184 26.666 1.00 89.88 93 LEU A C 1
ATOM 696 O O . LEU A 1 93 ? -13.234 -4.143 25.706 1.00 89.88 93 LEU A O 1
ATOM 700 N N . ALA A 1 94 ? -12.858 -4.486 27.907 1.00 87.19 94 ALA A N 1
ATOM 701 C CA . ALA A 1 94 ? -14.241 -4.809 28.248 1.00 87.19 94 ALA A CA 1
ATOM 702 C C . ALA A 1 94 ? -15.193 -3.625 28.011 1.00 87.19 94 ALA A C 1
ATOM 704 O O . ALA A 1 94 ? -16.289 -3.812 27.477 1.00 87.19 94 ALA A O 1
ATOM 705 N N . TYR A 1 95 ? -14.770 -2.407 28.361 1.00 83.75 95 TYR A N 1
ATOM 706 C CA . TYR A 1 95 ? -15.553 -1.193 28.133 1.00 83.75 95 TYR A CA 1
ATOM 707 C C . TYR A 1 95 ? -15.805 -0.951 26.635 1.00 83.75 95 TYR A C 1
ATOM 709 O O . TYR A 1 95 ? -16.935 -0.665 26.239 1.00 83.75 95 TYR A O 1
ATOM 717 N N . PHE A 1 96 ? -14.797 -1.165 25.783 1.00 82.75 96 PHE A N 1
ATOM 718 C CA . PHE A 1 96 ? -14.904 -1.005 24.325 1.00 82.75 96 PHE A CA 1
ATOM 719 C C . PHE A 1 96 ? -15.377 -2.267 23.581 1.00 82.75 96 PHE A C 1
ATOM 721 O O . PHE A 1 96 ? -15.150 -2.423 22.381 1.00 82.75 96 PHE A O 1
ATOM 728 N N . GLY A 1 97 ? -16.101 -3.154 24.268 1.00 77.94 97 GLY A N 1
ATOM 729 C CA . GLY A 1 97 ? -16.897 -4.207 23.634 1.00 77.94 97 GLY A CA 1
ATOM 730 C C . GLY A 1 97 ? -16.214 -5.565 23.496 1.00 77.94 97 GLY A C 1
ATOM 731 O O . GLY A 1 97 ? -16.835 -6.492 22.967 1.00 77.94 97 GLY A O 1
ATOM 732 N N . ALA A 1 98 ? -14.986 -5.738 23.995 1.00 82.19 98 ALA A N 1
ATOM 733 C CA . ALA A 1 98 ? -14.412 -7.074 24.105 1.00 82.19 98 ALA A CA 1
ATOM 734 C C . ALA A 1 98 ? -15.206 -7.886 25.141 1.00 82.19 98 ALA A C 1
ATOM 736 O O . ALA A 1 98 ? -15.442 -7.442 26.265 1.00 82.19 98 ALA A O 1
ATOM 737 N N . LYS A 1 99 ? -15.621 -9.101 24.772 1.00 74.19 99 LYS A N 1
ATOM 738 C CA . LYS A 1 99 ? -16.272 -10.038 25.697 1.00 74.19 99 LYS A CA 1
ATOM 739 C C . LYS A 1 99 ? -15.218 -10.688 26.591 1.00 74.19 99 LYS A C 1
ATOM 741 O O . LYS A 1 99 ? -14.799 -11.814 26.348 1.00 74.19 99 LYS A O 1
ATOM 746 N N . VAL A 1 100 ? -14.757 -9.925 27.574 1.00 78.25 100 VAL A N 1
ATOM 747 C CA . VAL A 1 100 ? -13.858 -10.371 28.645 1.00 78.25 100 VAL A CA 1
ATOM 748 C C . VAL A 1 100 ? -14.646 -10.358 29.961 1.00 78.25 100 VAL A C 1
ATOM 750 O O . VAL A 1 100 ? -15.872 -10.439 29.951 1.00 78.25 100 VAL A O 1
ATOM 753 N N . ILE A 1 101 ? -13.956 -10.240 31.089 1.00 82.94 101 ILE A N 1
ATOM 754 C CA . ILE A 1 101 ? -14.525 -10.102 32.420 1.00 82.94 101 ILE A CA 1
ATOM 755 C C . ILE A 1 101 ? -14.969 -8.649 32.648 1.00 82.94 101 ILE A C 1
ATOM 757 O O . ILE A 1 101 ? -14.228 -7.704 32.367 1.00 82.94 101 ILE A O 1
ATOM 761 N N . HIS A 1 102 ? -16.186 -8.444 33.150 1.00 84.56 102 HIS A N 1
ATOM 762 C CA . HIS A 1 102 ? -16.702 -7.096 33.379 1.00 84.56 102 HIS A CA 1
ATOM 763 C C . HIS A 1 102 ? -15.902 -6.333 34.462 1.00 84.56 102 HIS A C 1
ATOM 765 O O . HIS A 1 102 ? -15.531 -6.913 35.482 1.00 84.56 102 HIS A O 1
ATOM 771 N N . PRO A 1 103 ? -15.676 -5.009 34.339 1.00 84.81 103 PRO A N 1
ATOM 772 C CA . PRO A 1 103 ? -14.869 -4.244 35.300 1.00 84.81 103 PRO A CA 1
ATOM 773 C C . PRO A 1 103 ? -15.295 -4.371 36.771 1.00 84.81 103 PRO A C 1
ATOM 775 O O . PRO A 1 103 ? -14.454 -4.555 37.652 1.00 84.81 103 PRO A O 1
ATOM 778 N N . LYS A 1 104 ? -16.609 -4.343 37.048 1.00 85.81 104 LYS A N 1
ATOM 779 C CA . LYS A 1 104 ? -17.150 -4.526 38.414 1.00 85.81 104 LYS A CA 1
ATOM 780 C C . LYS A 1 104 ? -16.767 -5.880 39.018 1.00 85.81 104 LYS A C 1
ATOM 782 O O . LYS A 1 104 ? -16.561 -5.984 40.223 1.00 85.81 104 LYS A O 1
ATOM 787 N N . THR A 1 105 ? -16.632 -6.897 38.174 1.00 85.31 105 THR A N 1
ATOM 788 C CA . THR A 1 105 ? -16.265 -8.252 38.571 1.00 85.31 105 THR A CA 1
ATOM 789 C C . THR A 1 105 ? -14.835 -8.326 39.098 1.00 85.31 105 THR A C 1
ATOM 791 O O . THR A 1 105 ? -14.557 -9.090 40.015 1.00 85.31 105 THR A O 1
ATOM 794 N N . MET A 1 106 ? -13.928 -7.495 38.580 1.00 90.62 106 MET A N 1
ATOM 795 C CA . MET A 1 106 ? -12.526 -7.476 39.008 1.00 90.62 106 MET A CA 1
ATOM 796 C C . MET A 1 106 ? -12.301 -6.691 40.308 1.00 90.62 106 MET A C 1
ATOM 798 O O . MET A 1 106 ? -11.282 -6.873 40.969 1.00 90.62 106 MET A O 1
ATOM 802 N N . THR A 1 107 ? -13.242 -5.833 40.720 1.00 92.31 107 THR A N 1
ATOM 803 C CA . THR A 1 107 ? -13.073 -4.929 41.874 1.00 92.31 107 THR A CA 1
ATOM 804 C C . THR A 1 107 ? -12.699 -5.639 43.188 1.00 92.31 107 THR A C 1
ATOM 806 O O . THR A 1 107 ? -11.817 -5.137 43.892 1.00 92.31 107 THR A O 1
ATOM 809 N N . PRO A 1 108 ? -13.277 -6.802 43.559 1.00 93.94 108 PRO A N 1
ATOM 810 C CA . PRO A 1 108 ? -12.847 -7.531 44.753 1.00 93.94 108 PRO A CA 1
ATOM 811 C C . PRO A 1 108 ? -11.389 -8.001 44.665 1.00 93.94 108 PRO A C 1
ATOM 813 O O . PRO A 1 108 ? -10.643 -7.849 45.629 1.00 93.94 108 PRO A O 1
ATOM 816 N N . ALA A 1 109 ? -10.959 -8.491 43.501 1.00 93.06 109 ALA A N 1
ATOM 817 C CA . ALA A 1 109 ? -9.587 -8.942 43.279 1.00 93.06 109 ALA A CA 1
ATOM 818 C C . ALA A 1 109 ? -8.581 -7.774 43.330 1.00 93.06 109 ALA A C 1
ATOM 820 O O . ALA A 1 109 ? -7.539 -7.886 43.975 1.00 93.06 109 ALA A O 1
ATOM 821 N N . ILE A 1 110 ? -8.939 -6.625 42.738 1.00 92.75 110 ILE A N 1
ATOM 822 C CA . ILE A 1 110 ? -8.147 -5.378 42.739 1.00 92.75 110 ILE A CA 1
ATOM 823 C C . ILE A 1 110 ? -8.065 -4.745 44.138 1.00 92.75 110 ILE A C 1
ATOM 825 O O . ILE A 1 110 ? -7.063 -4.137 44.496 1.00 92.75 110 ILE A O 1
ATOM 829 N N . SER A 1 111 ? -9.117 -4.843 44.947 1.00 92.25 111 SER A N 1
ATOM 830 C CA . SER A 1 111 ? -9.159 -4.238 46.292 1.00 92.25 111 SER A CA 1
ATOM 831 C C . SER A 1 111 ? -8.692 -5.178 47.408 1.00 92.25 111 SER A C 1
ATOM 833 O O . SER A 1 111 ? -8.901 -4.877 48.585 1.00 92.25 111 SER A O 1
ATOM 835 N N . SER A 1 112 ? -8.147 -6.341 47.054 1.00 90.50 112 SER A N 1
ATOM 836 C CA . SER A 1 112 ? -7.530 -7.274 47.998 1.00 90.50 112 SER A CA 1
ATOM 837 C C . SER A 1 112 ? -6.079 -6.878 48.273 1.00 90.50 112 SER A C 1
ATOM 839 O O . SER A 1 112 ? -5.434 -6.273 47.417 1.00 90.50 112 SER A O 1
ATOM 841 N N . ASP A 1 113 ? -5.575 -7.227 49.458 1.00 86.19 113 ASP A N 1
ATOM 842 C CA . ASP A 1 113 ? -4.177 -7.025 49.844 1.00 86.19 113 ASP A CA 1
ATOM 843 C C . ASP A 1 113 ? -3.560 -8.367 50.291 1.00 86.19 113 ASP A C 1
ATOM 845 O O . ASP A 1 113 ? -3.960 -8.891 51.340 1.00 86.19 113 ASP A O 1
ATOM 849 N N . PRO A 1 114 ? -2.651 -8.967 49.492 1.00 86.62 114 PRO A N 1
ATOM 850 C CA . PRO A 1 114 ? -2.215 -8.522 48.161 1.00 86.62 114 PRO A CA 1
ATOM 851 C C . PRO A 1 114 ? -3.323 -8.650 47.096 1.00 86.62 114 PRO A C 1
ATOM 853 O O . PRO A 1 114 ? -4.291 -9.394 47.268 1.00 86.62 114 PRO A O 1
ATOM 856 N N . GLN A 1 115 ? -3.177 -7.941 45.970 1.00 90.56 115 GLN A N 1
ATOM 857 C CA . GLN A 1 115 ? -4.103 -8.076 44.839 1.00 90.56 115 GLN A CA 1
ATOM 858 C C . GLN A 1 115 ? -4.080 -9.501 44.279 1.00 90.56 115 GLN A C 1
ATOM 860 O O . GLN A 1 115 ? -3.016 -10.072 44.038 1.00 90.56 115 GLN A O 1
ATOM 865 N N . ILE A 1 116 ? -5.264 -10.063 44.041 1.00 94.62 116 ILE A N 1
ATOM 866 C CA . ILE A 1 116 ? -5.423 -11.463 43.631 1.00 94.62 116 ILE A CA 1
ATOM 867 C C . ILE A 1 116 ? -5.371 -11.533 42.104 1.00 94.62 116 ILE A C 1
ATOM 869 O O . ILE A 1 116 ? -6.165 -10.841 41.488 1.00 94.62 116 ILE A O 1
ATOM 873 N N . PRO A 1 117 ? -4.506 -12.321 41.447 1.00 94.62 117 PRO A N 1
ATOM 874 C CA . PRO A 1 117 ? -4.538 -12.493 39.993 1.00 94.62 117 PRO A CA 1
ATOM 875 C C . PRO A 1 117 ? -5.752 -13.321 39.540 1.00 94.62 117 PRO A C 1
ATOM 877 O O . PRO A 1 117 ? -6.145 -14.282 40.206 1.00 94.62 117 PRO A O 1
ATOM 880 N N . ILE A 1 118 ? -6.307 -12.989 38.373 1.00 95.31 118 ILE A N 1
ATOM 881 C CA . ILE A 1 118 ? -7.427 -13.713 37.754 1.00 95.31 118 ILE A CA 1
ATOM 882 C C . ILE A 1 118 ? -6.928 -14.464 36.518 1.00 95.31 118 ILE A C 1
ATOM 884 O O . ILE A 1 118 ? -6.280 -13.879 35.658 1.00 95.31 118 ILE A O 1
ATOM 888 N N . TYR A 1 119 ? -7.247 -15.748 36.392 1.00 95.06 119 TYR A N 1
ATOM 889 C CA . TYR A 1 119 ? -6.961 -16.549 35.203 1.00 95.06 119 TYR A CA 1
ATOM 890 C C . TYR A 1 119 ? -8.240 -16.805 34.413 1.00 95.06 119 TYR A C 1
ATOM 892 O O . TYR A 1 119 ? -9.208 -17.308 34.973 1.00 95.06 119 TYR A O 1
ATOM 900 N N . ILE A 1 120 ? -8.233 -16.500 33.117 1.00 94.69 120 ILE A N 1
ATOM 901 C CA . ILE A 1 120 ? -9.297 -16.881 32.181 1.00 94.69 120 ILE A CA 1
ATOM 902 C C . ILE A 1 120 ? -8.852 -18.150 31.456 1.00 94.69 120 ILE A C 1
ATOM 904 O O . ILE A 1 120 ? -7.802 -18.138 30.811 1.00 94.69 120 ILE A O 1
ATOM 908 N N . ARG A 1 121 ? -9.618 -19.238 31.582 1.00 93.88 121 ARG A N 1
ATOM 909 C CA . ARG A 1 121 ? -9.268 -20.570 31.056 1.00 93.88 121 ARG A CA 1
ATOM 910 C C . ARG A 1 121 ? -10.429 -21.206 30.302 1.00 93.88 121 ARG A C 1
ATOM 912 O O . ARG A 1 121 ? -11.583 -20.868 30.549 1.00 93.88 121 ARG A O 1
ATOM 919 N N . ASN A 1 122 ? -10.121 -22.179 29.451 1.00 93.56 122 ASN A N 1
ATOM 920 C CA . ASN A 1 122 ? -11.110 -22.901 28.659 1.00 93.56 122 ASN A CA 1
ATOM 921 C C . ASN A 1 122 ? -11.438 -24.268 29.263 1.00 93.56 122 ASN A C 1
ATOM 923 O O . ASN A 1 122 ? -10.557 -25.111 29.419 1.00 93.56 122 ASN A O 1
ATOM 927 N N . THR A 1 123 ? -12.715 -24.514 29.540 1.00 95.25 123 THR A N 1
ATOM 928 C CA . THR A 1 123 ? -13.220 -25.819 30.003 1.00 95.25 123 THR A CA 1
ATOM 929 C C . THR A 1 123 ? -13.002 -26.941 28.988 1.00 95.25 123 THR A C 1
ATOM 931 O O . THR A 1 123 ? -12.757 -28.077 29.387 1.00 95.25 123 THR A O 1
ATOM 934 N N . PHE A 1 124 ? -13.027 -26.627 27.689 1.00 93.50 124 PHE A N 1
ATOM 935 C CA . PHE A 1 124 ? -12.812 -27.584 26.601 1.00 93.50 124 PHE A CA 1
ATOM 936 C C . PHE A 1 124 ? -11.328 -27.804 26.267 1.00 93.50 124 PHE A C 1
ATOM 938 O O . PHE A 1 124 ? -11.000 -28.746 25.551 1.00 93.50 124 PHE A O 1
ATOM 945 N N . ASN A 1 125 ? -10.429 -26.966 26.795 1.00 91.88 125 ASN A N 1
ATOM 946 C CA . ASN A 1 125 ? -8.980 -27.060 26.596 1.00 91.88 125 ASN A CA 1
ATOM 947 C C . ASN A 1 125 ? -8.229 -26.808 27.924 1.00 91.88 125 ASN A C 1
ATOM 949 O O . ASN A 1 125 ? -7.540 -25.795 28.087 1.00 91.88 125 ASN A O 1
ATOM 953 N N . PRO A 1 126 ? -8.372 -27.708 28.917 1.00 91.38 126 PRO A N 1
ATOM 954 C CA . PRO A 1 126 ? -7.933 -27.454 30.290 1.00 91.38 126 PRO A CA 1
ATOM 955 C C . PRO A 1 126 ? -6.411 -27.417 30.463 1.00 91.38 126 PRO A C 1
ATOM 957 O O . PRO A 1 126 ? -5.910 -26.836 31.428 1.00 91.38 126 PRO A O 1
ATOM 960 N N . THR A 1 127 ? -5.669 -28.016 29.531 1.00 93.00 127 THR A N 1
ATOM 961 C CA . THR A 1 127 ? -4.203 -27.994 29.504 1.00 93.00 127 THR A CA 1
ATOM 962 C C . THR A 1 127 ? -3.648 -26.642 29.071 1.00 93.00 127 THR A C 1
ATOM 964 O O . THR A 1 127 ? -2.512 -26.312 29.411 1.00 93.00 127 THR A O 1
ATOM 967 N N . PHE A 1 128 ? -4.431 -25.837 28.348 1.00 90.31 128 PHE A N 1
ATOM 968 C CA . PHE A 1 128 ? -3.992 -24.518 27.921 1.00 90.31 128 PHE A CA 1
ATOM 969 C C . PHE A 1 128 ? -3.856 -23.569 29.123 1.00 90.31 128 PHE A C 1
ATOM 971 O O . PHE A 1 128 ? -4.658 -23.579 30.067 1.00 90.31 128 PHE A O 1
ATOM 978 N N . ARG A 1 129 ? -2.795 -22.748 29.124 1.00 90.56 129 ARG A N 1
ATOM 979 C CA . ARG A 1 129 ? -2.463 -21.859 30.254 1.00 90.56 129 ARG A CA 1
ATOM 980 C C . ARG A 1 129 ? -3.574 -20.843 30.523 1.00 90.56 129 ARG A C 1
ATOM 982 O O . ARG A 1 129 ? -3.836 -20.539 31.686 1.00 90.56 129 ARG A O 1
ATOM 989 N N . GLY A 1 130 ? -4.201 -20.331 29.469 1.00 92.12 130 GLY A N 1
ATOM 990 C CA . GLY A 1 130 ? -5.140 -19.226 29.580 1.00 92.12 130 GLY A CA 1
ATOM 991 C C . GLY A 1 130 ? -4.475 -17.851 29.523 1.00 92.12 130 GLY A C 1
ATOM 992 O O . GLY A 1 130 ? -3.280 -17.723 29.240 1.00 92.12 130 GLY A O 1
ATOM 993 N N . SER A 1 131 ? -5.251 -16.831 29.879 1.00 93.62 131 SER A N 1
ATOM 994 C CA . SER A 1 131 ? -4.767 -15.465 30.107 1.00 93.62 131 SER A CA 1
ATOM 995 C C . SER A 1 131 ? -4.740 -15.141 31.591 1.00 93.62 131 SER A C 1
ATOM 997 O O . SER A 1 131 ? -5.708 -15.416 32.301 1.00 93.62 131 SER A O 1
ATOM 999 N N . ARG A 1 132 ? -3.668 -14.498 32.054 1.00 93.62 132 ARG A N 1
ATOM 1000 C CA . ARG A 1 132 ? -3.557 -13.975 33.418 1.00 93.62 132 ARG A CA 1
ATOM 1001 C C . ARG A 1 132 ? -3.831 -12.472 33.442 1.00 93.62 132 ARG A C 1
ATOM 1003 O O . ARG A 1 132 ? -3.113 -11.711 32.802 1.00 93.62 132 ARG A O 1
ATOM 1010 N N . ILE A 1 133 ? -4.818 -12.056 34.227 1.00 93.31 133 ILE A N 1
ATOM 1011 C CA . ILE A 1 133 ? -5.143 -10.660 34.523 1.00 93.31 133 ILE A CA 1
ATOM 1012 C C . ILE A 1 133 ? -4.562 -10.297 35.893 1.00 93.31 133 ILE A C 1
ATOM 1014 O O . ILE A 1 133 ? -4.845 -10.973 36.886 1.00 93.31 133 ILE A O 1
ATOM 1018 N N . TYR A 1 134 ? -3.716 -9.268 35.955 1.00 90.50 134 TYR A N 1
ATOM 1019 C CA . TYR A 1 134 ? -2.981 -8.924 37.178 1.00 90.50 134 TYR A CA 1
ATOM 1020 C C . TYR A 1 134 ? -2.580 -7.442 37.247 1.00 90.50 134 TYR A C 1
ATOM 1022 O O . TYR A 1 134 ? -2.790 -6.666 36.313 1.00 90.50 134 TYR A O 1
ATOM 1030 N N . LEU A 1 135 ? -1.989 -7.034 38.373 1.00 85.12 135 LEU A N 1
ATOM 1031 C CA . LEU A 1 135 ? -1.357 -5.723 38.487 1.00 85.12 135 LEU A CA 1
ATOM 1032 C C . LEU A 1 135 ? -0.054 -5.707 37.699 1.00 85.12 135 LEU A C 1
ATOM 1034 O O . LEU A 1 135 ? 0.921 -6.342 38.100 1.00 85.12 135 LEU A O 1
ATOM 1038 N N . SER A 1 136 ? -0.017 -4.949 36.610 1.00 70.88 136 SER A N 1
ATOM 1039 C CA . SER A 1 136 ? 1.233 -4.717 35.898 1.00 70.88 136 SER A CA 1
ATOM 1040 C C . SER A 1 136 ? 2.175 -3.907 36.796 1.00 70.88 136 SER A C 1
ATOM 1042 O O . SER A 1 136 ? 1.962 -2.714 37.013 1.00 70.88 136 SER A O 1
ATOM 1044 N N . SER A 1 137 ? 3.204 -4.548 37.363 1.00 52.41 137 SER A N 1
ATOM 1045 C CA . SER A 1 137 ? 4.374 -3.814 37.839 1.00 52.41 137 SER A CA 1
ATOM 1046 C C . SER A 1 137 ? 5.142 -3.369 36.603 1.00 52.41 137 SER A C 1
ATOM 1048 O O . SER A 1 137 ? 5.372 -4.169 35.697 1.00 52.41 137 SER A O 1
ATOM 1050 N N . THR A 1 138 ? 5.540 -2.104 36.563 1.00 44.69 138 THR A N 1
ATOM 1051 C CA . THR A 1 138 ? 6.170 -1.369 35.451 1.00 44.69 138 THR A CA 1
ATOM 1052 C C . THR A 1 138 ? 7.536 -1.920 34.979 1.00 44.69 138 THR A C 1
ATOM 1054 O O . THR A 1 138 ? 8.361 -1.193 34.439 1.00 44.69 138 THR A O 1
ATOM 1057 N N . THR A 1 139 ? 7.811 -3.205 35.193 1.00 36.38 139 THR A N 1
ATOM 1058 C CA . THR A 1 139 ? 9.090 -3.902 35.029 1.00 36.38 139 THR A CA 1
ATOM 1059 C C . THR A 1 139 ? 8.956 -5.192 34.216 1.00 36.38 139 THR A C 1
ATOM 1061 O O . THR A 1 139 ? 9.653 -6.169 34.477 1.00 36.38 139 THR A O 1
ATOM 1064 N N . THR A 1 140 ? 8.107 -5.229 33.185 1.00 40.22 140 THR A N 1
ATOM 1065 C CA . THR A 1 140 ? 8.315 -6.219 32.115 1.00 40.22 140 THR A CA 1
ATOM 1066 C C . THR A 1 140 ? 9.397 -5.695 31.177 1.00 40.22 140 THR A C 1
ATOM 1068 O O . THR A 1 140 ? 9.143 -5.004 30.198 1.00 40.22 140 THR A O 1
ATOM 1071 N N . THR A 1 141 ? 10.638 -6.053 31.498 1.00 33.84 141 THR A N 1
ATOM 1072 C CA . THR A 1 141 ? 11.846 -5.974 30.659 1.00 33.84 141 THR A CA 1
ATOM 1073 C C . THR A 1 141 ? 11.778 -6.891 29.430 1.00 33.84 141 THR A C 1
ATOM 1075 O O . THR A 1 141 ? 12.801 -7.368 28.941 1.00 33.84 141 THR A O 1
ATOM 1078 N N . THR A 1 142 ? 10.589 -7.163 28.892 1.00 39.22 142 THR A N 1
ATOM 1079 C CA . THR A 1 142 ? 10.487 -7.809 27.590 1.00 39.22 142 THR A CA 1
ATOM 1080 C C . THR A 1 142 ? 10.828 -6.767 26.540 1.00 39.22 142 THR A C 1
ATOM 1082 O O . THR A 1 142 ? 10.045 -5.861 26.269 1.00 39.22 142 THR A O 1
ATOM 1085 N N . THR A 1 143 ? 11.995 -6.939 25.928 1.00 39.09 143 THR A N 1
ATOM 1086 C CA . THR A 1 143 ? 12.502 -6.308 24.697 1.00 39.09 143 THR A CA 1
ATOM 1087 C C . THR A 1 143 ? 11.572 -6.450 23.481 1.00 39.09 143 THR A C 1
ATOM 1089 O O . THR A 1 143 ? 11.961 -6.139 22.357 1.00 39.09 143 THR A O 1
ATOM 1092 N N . ASP A 1 144 ? 10.337 -6.904 23.687 1.00 46.56 144 ASP A N 1
ATOM 1093 C CA . ASP A 1 144 ? 9.338 -7.129 22.665 1.00 46.56 144 ASP A CA 1
ATOM 1094 C C . ASP A 1 144 ? 8.638 -5.807 22.332 1.00 46.56 144 ASP A C 1
ATOM 1096 O O . ASP A 1 144 ? 7.611 -5.427 22.902 1.00 46.56 144 ASP A O 1
ATOM 1100 N N . THR A 1 145 ? 9.240 -5.064 21.406 1.00 47.84 145 THR A N 1
ATOM 1101 C CA . THR A 1 145 ? 8.718 -3.792 20.892 1.00 47.84 145 THR A CA 1
ATOM 1102 C C . THR A 1 145 ? 7.297 -3.895 20.313 1.00 47.84 145 THR A C 1
ATOM 1104 O O . THR A 1 145 ? 6.658 -2.857 20.134 1.00 47.84 145 THR A O 1
ATOM 1107 N N . ASP A 1 146 ? 6.794 -5.112 20.059 1.00 52.81 146 ASP A N 1
ATOM 1108 C CA . ASP A 1 146 ? 5.461 -5.406 19.509 1.00 52.81 146 ASP A CA 1
ATOM 1109 C C . ASP A 1 146 ? 4.339 -5.491 20.563 1.00 52.81 146 ASP A C 1
ATOM 1111 O O . ASP A 1 146 ? 3.156 -5.549 20.215 1.00 52.81 146 ASP A O 1
ATOM 1115 N N . ARG A 1 147 ? 4.655 -5.435 21.864 1.00 63.41 147 ARG A N 1
ATOM 1116 C CA . ARG A 1 147 ? 3.653 -5.486 22.951 1.00 63.41 147 ARG A CA 1
ATOM 1117 C C . ARG A 1 147 ? 3.122 -4.127 23.418 1.00 63.41 147 ARG A C 1
ATOM 1119 O O . ARG A 1 147 ? 2.491 -4.045 24.464 1.00 63.41 147 ARG A O 1
ATOM 1126 N N . ARG A 1 148 ? 3.326 -3.057 22.640 1.00 78.06 148 ARG A N 1
ATOM 1127 C CA . ARG A 1 148 ? 2.833 -1.706 22.989 1.00 78.06 148 ARG A CA 1
ATOM 1128 C C . ARG A 1 148 ? 1.310 -1.652 23.111 1.00 78.06 148 ARG A C 1
ATOM 1130 O O . ARG A 1 148 ? 0.797 -1.043 24.039 1.00 78.06 148 ARG A O 1
ATOM 1137 N N . VAL A 1 149 ? 0.611 -2.300 22.181 1.00 85.69 149 VAL A N 1
ATOM 1138 C CA . VAL A 1 149 ? -0.848 -2.477 22.199 1.00 85.69 149 VAL A CA 1
ATOM 1139 C C . VAL A 1 149 ? -1.127 -3.922 22.604 1.00 85.69 149 VAL A C 1
ATOM 1141 O O . VAL A 1 149 ? -0.515 -4.835 22.046 1.00 85.69 149 VAL A O 1
ATOM 1144 N N . CYS A 1 150 ? -2.017 -4.158 23.566 1.00 87.25 150 CYS A N 1
ATOM 1145 C CA . CYS A 1 150 ? -2.404 -5.492 24.023 1.00 87.25 150 CYS A CA 1
ATOM 1146 C C . CYS A 1 150 ? -3.546 -6.078 23.177 1.00 87.25 150 CYS A C 1
ATOM 1148 O O . CYS A 1 150 ? -3.489 -7.247 22.790 1.00 87.25 150 CYS A O 1
ATOM 1150 N N . GLY A 1 151 ? -4.530 -5.272 22.782 1.00 90.25 151 GLY A N 1
ATOM 1151 C CA . GLY A 1 151 ? -5.682 -5.766 22.038 1.00 90.25 151 GLY A CA 1
ATOM 1152 C C . GLY A 1 151 ? -6.479 -4.682 21.331 1.00 90.25 151 GLY A C 1
ATOM 1153 O O . GLY A 1 151 ? -6.290 -3.486 21.548 1.00 90.25 151 GLY A O 1
ATOM 1154 N N . PHE A 1 152 ? -7.377 -5.146 20.470 1.00 93.06 152 PHE A N 1
ATOM 1155 C CA . PHE A 1 152 ? -8.278 -4.330 19.676 1.00 93.06 152 PHE A CA 1
ATOM 1156 C C . PHE A 1 152 ? -9.710 -4.758 19.936 1.00 93.06 152 PHE A C 1
ATOM 1158 O O . PHE A 1 152 ? -10.023 -5.949 19.995 1.00 93.06 152 PHE A O 1
ATOM 1165 N N . SER A 1 153 ? -10.593 -3.785 20.062 1.00 93.38 153 SER A N 1
ATOM 1166 C CA . SER A 1 153 ? -12.003 -4.024 20.322 1.00 93.38 153 SER A CA 1
ATOM 1167 C C . SER A 1 153 ? -12.861 -3.089 19.486 1.00 93.38 153 SER A C 1
ATOM 1169 O O . SER A 1 153 ? -12.374 -2.174 18.814 1.00 93.38 153 SER A O 1
ATOM 1171 N N . SER A 1 154 ? -14.157 -3.369 19.473 1.00 93.94 154 SER A N 1
ATOM 1172 C CA . SER A 1 154 ? -15.110 -2.530 18.772 1.00 93.94 154 SER A CA 1
ATOM 1173 C C . SER A 1 154 ? -16.481 -2.572 19.426 1.00 93.94 154 SER A C 1
ATOM 1175 O O . SER A 1 154 ? -16.957 -3.651 19.792 1.00 93.94 154 SER A O 1
ATOM 1177 N N . VAL A 1 155 ? -17.152 -1.425 19.455 1.00 93.38 155 VAL A N 1
ATOM 1178 C CA . VAL A 1 155 ? -18.551 -1.299 19.869 1.00 93.38 155 VAL A CA 1
ATOM 1179 C C . VAL A 1 155 ? -19.396 -1.045 18.629 1.00 93.38 155 VAL A C 1
ATOM 1181 O O . VAL A 1 155 ? -19.280 -0.002 17.985 1.00 93.38 155 VAL A O 1
ATOM 1184 N N . GLU A 1 156 ? -20.236 -2.017 18.286 1.00 92.88 156 GLU A N 1
ATOM 1185 C CA . GLU A 1 156 ? -21.146 -1.935 17.143 1.00 92.88 156 GLU A CA 1
ATOM 1186 C C . GLU A 1 156 ? -22.433 -1.184 17.489 1.00 92.88 156 GLU A C 1
ATOM 1188 O O . GLU A 1 156 ? -22.819 -1.091 18.655 1.00 92.88 156 GLU A O 1
ATOM 1193 N N . ARG A 1 157 ? -23.153 -0.741 16.450 1.00 92.62 157 ARG A N 1
ATOM 1194 C CA . ARG A 1 157 ? -24.490 -0.134 16.567 1.00 92.62 157 ARG A CA 1
ATOM 1195 C C . ARG A 1 157 ? -24.499 1.081 17.498 1.00 92.62 157 ARG A C 1
ATOM 1197 O O . ARG A 1 157 ? -25.347 1.183 18.386 1.00 92.62 157 ARG A O 1
ATOM 1204 N N . VAL A 1 158 ? -23.589 2.020 17.263 1.00 95.31 158 VAL A N 1
ATOM 1205 C CA . VAL A 1 158 ? -23.606 3.329 17.923 1.00 95.31 158 VAL A CA 1
ATOM 1206 C C . VAL A 1 158 ? -24.122 4.411 16.977 1.00 95.31 158 VAL A C 1
ATOM 1208 O O . VAL A 1 158 ? -24.023 4.293 15.754 1.00 95.31 158 VAL A O 1
ATOM 1211 N N . ALA A 1 159 ? -24.673 5.477 17.544 1.00 96.81 159 ALA A N 1
ATOM 1212 C CA . ALA A 1 159 ? -24.952 6.722 16.849 1.00 96.81 159 ALA A CA 1
ATOM 1213 C C . ALA A 1 159 ? -23.965 7.790 17.323 1.00 96.81 159 ALA A C 1
ATOM 1215 O O . ALA A 1 159 ? -23.755 7.948 18.525 1.00 96.81 159 ALA A O 1
ATOM 1216 N N . LEU A 1 160 ? -23.370 8.512 16.375 1.00 96.25 160 LEU A N 1
ATOM 1217 C CA . LEU A 1 160 ? -22.545 9.684 16.638 1.00 96.25 160 LEU A CA 1
ATOM 1218 C C . LEU A 1 160 ? -23.450 10.917 16.632 1.00 96.25 160 LEU A C 1
ATOM 1220 O O . LEU A 1 160 ? -24.108 11.181 15.626 1.00 96.25 160 LEU A O 1
ATOM 1224 N N . ILE A 1 161 ? -23.500 11.634 17.747 1.00 95.31 161 ILE A N 1
ATOM 1225 C CA . ILE A 1 161 ? -24.351 12.805 17.949 1.00 95.31 161 ILE A CA 1
ATOM 1226 C C . ILE A 1 161 ? -23.446 14.021 18.118 1.00 95.31 161 ILE A C 1
ATOM 1228 O O . ILE A 1 161 ? -22.523 13.986 18.930 1.00 95.31 161 ILE A O 1
ATOM 1232 N N . ASN A 1 162 ? -23.695 15.073 17.345 1.00 93.12 162 ASN A N 1
ATOM 1233 C CA . ASN A 1 162 ? -22.964 16.332 17.407 1.00 93.12 162 ASN A CA 1
ATOM 1234 C C . ASN A 1 162 ? -23.922 17.469 17.759 1.00 93.12 162 ASN A C 1
ATOM 1236 O O . ASN A 1 162 ? -24.928 17.659 17.083 1.00 93.12 162 ASN A O 1
ATOM 1240 N N . VAL A 1 163 ? -23.598 18.216 18.809 1.00 90.75 163 VAL A N 1
ATOM 1241 C CA . VAL A 1 163 ? -24.291 19.452 19.179 1.00 90.75 163 VAL A CA 1
ATOM 1242 C C . VAL A 1 163 ? -23.359 20.608 18.849 1.00 90.75 163 VAL A C 1
ATOM 1244 O O . VAL A 1 163 ? -22.262 20.669 19.402 1.00 90.75 163 VAL A O 1
ATOM 1247 N N . GLU A 1 164 ? -23.771 21.504 17.955 1.00 89.31 164 GLU A N 1
ATOM 1248 C CA . GLU A 1 164 ? -22.931 22.591 17.433 1.00 89.31 164 GLU A CA 1
ATOM 1249 C C . GLU A 1 164 ? -23.611 23.953 17.583 1.00 89.31 164 GLU A C 1
ATOM 1251 O O . GLU A 1 164 ? -24.824 24.067 17.411 1.00 89.31 164 GLU A O 1
ATOM 1256 N N . GLY A 1 165 ? -22.841 25.001 17.897 1.00 82.19 165 GLY A N 1
ATOM 1257 C CA . GLY A 1 165 ? -23.390 26.345 18.074 1.00 82.19 165 GLY A CA 1
ATOM 1258 C C . GLY A 1 165 ? -22.378 27.417 18.468 1.00 82.19 165 GLY A C 1
ATOM 1259 O O . GLY A 1 165 ? -21.395 27.147 19.155 1.00 82.19 165 GLY A O 1
ATOM 1260 N N . THR A 1 166 ? -22.630 28.665 18.065 1.00 70.75 166 THR A N 1
ATOM 1261 C CA . THR A 1 166 ? -21.809 29.836 18.438 1.00 70.75 166 THR A CA 1
ATOM 1262 C C . THR A 1 166 ? -22.117 30.361 19.839 1.00 70.75 166 THR A C 1
ATOM 1264 O O . THR A 1 166 ? -21.279 31.028 20.438 1.00 70.75 166 THR A O 1
ATOM 1267 N N . GLY A 1 167 ? -23.287 30.034 20.395 1.00 62.22 167 GLY A N 1
ATOM 1268 C CA . GLY A 1 167 ? -23.663 30.355 21.773 1.00 62.22 167 GLY A CA 1
ATOM 1269 C C . GLY A 1 167 ? -23.151 29.351 22.810 1.00 62.22 167 GLY A C 1
ATOM 1270 O O . GLY A 1 167 ? -23.472 29.478 23.989 1.00 62.22 167 GLY A O 1
ATOM 1271 N N . LEU A 1 168 ? -22.341 28.372 22.387 1.00 63.41 168 LEU A N 1
ATOM 1272 C CA . LEU A 1 168 ? -21.557 27.519 23.282 1.00 63.41 168 LEU A CA 1
ATOM 1273 C C . LEU A 1 168 ? -20.326 28.259 23.862 1.00 63.41 168 LEU A C 1
ATOM 1275 O O . LEU A 1 168 ? -19.740 27.808 24.849 1.00 63.41 168 LEU A O 1
ATOM 1279 N N . VAL A 1 169 ? -19.973 29.419 23.293 1.00 54.72 169 VAL A N 1
ATOM 1280 C CA . VAL A 1 169 ? -18.834 30.263 23.682 1.00 54.72 169 VAL A CA 1
ATOM 1281 C C . VAL A 1 169 ? -19.128 31.006 24.987 1.00 54.72 169 VAL A C 1
ATOM 1283 O O . VAL A 1 169 ? -20.056 31.808 25.070 1.00 54.72 169 VAL A O 1
ATOM 1286 N N . GLY A 1 170 ? -18.324 30.756 26.025 1.00 53.66 170 GLY A N 1
ATOM 1287 C CA . GLY A 1 170 ? -18.365 31.497 27.295 1.00 53.66 170 GLY A CA 1
ATOM 1288 C C . GLY A 1 170 ? -19.510 31.158 28.263 1.00 53.66 170 GLY A C 1
ATOM 1289 O O . GLY A 1 170 ? -19.553 31.717 29.362 1.00 53.66 170 GLY A O 1
ATOM 1290 N N . VAL A 1 171 ? -20.418 30.233 27.924 1.00 54.19 171 VAL A N 1
ATOM 1291 C CA . VAL A 1 171 ? -21.523 29.826 28.811 1.00 54.19 171 VAL A CA 1
ATOM 1292 C C . VAL A 1 171 ? -21.112 28.619 29.657 1.00 54.19 171 VAL A C 1
ATOM 1294 O O . VAL A 1 171 ? -21.111 27.471 29.207 1.00 54.19 171 VAL A O 1
ATOM 1297 N N . GLN A 1 172 ? -20.788 28.859 30.929 1.00 57.97 172 GLN A N 1
ATOM 1298 C CA . GLN A 1 172 ? -20.536 27.775 31.880 1.00 57.97 172 GLN A CA 1
ATOM 1299 C C . GLN A 1 172 ? -21.780 26.885 32.039 1.00 57.97 172 GLN A C 1
ATOM 1301 O O . GLN A 1 172 ? -22.881 27.361 32.311 1.00 57.97 172 GLN A O 1
ATOM 1306 N N . GLY A 1 173 ? -21.594 25.567 31.929 1.00 73.94 173 GLY A N 1
ATOM 1307 C CA . GLY A 1 173 ? -22.615 24.582 32.295 1.00 73.94 173 GLY A CA 1
ATOM 1308 C C . GLY A 1 173 ? -23.419 23.963 31.151 1.00 73.94 173 GLY A C 1
ATOM 1309 O O . GLY A 1 173 ? -24.301 23.161 31.450 1.00 73.94 173 GLY A O 1
ATOM 1310 N N . ILE A 1 174 ? -23.113 24.239 29.876 1.00 82.19 174 ILE A N 1
ATOM 1311 C CA . ILE A 1 174 ? -23.791 23.558 28.755 1.00 82.19 174 ILE A CA 1
ATOM 1312 C C . ILE A 1 174 ? -23.504 22.057 28.746 1.00 82.19 174 ILE A C 1
ATOM 1314 O O . ILE A 1 174 ? -24.441 21.270 28.687 1.00 82.19 174 ILE A O 1
ATOM 1318 N N . ALA A 1 175 ? -22.248 21.640 28.925 1.00 82.44 175 ALA A N 1
ATOM 1319 C CA . ALA A 1 175 ? -21.920 20.220 29.061 1.00 82.44 175 ALA A CA 1
ATOM 1320 C C . ALA A 1 175 ? -22.685 19.560 30.227 1.00 82.44 175 ALA A C 1
ATOM 1322 O O . ALA A 1 175 ? -23.220 18.466 30.079 1.00 82.44 175 ALA A O 1
ATOM 1323 N N . ARG A 1 176 ? -22.816 20.254 31.371 1.00 86.88 176 ARG A N 1
ATOM 1324 C CA . ARG A 1 176 ? -23.593 19.766 32.526 1.00 86.88 176 ARG A CA 1
ATOM 1325 C C . ARG A 1 176 ? -25.068 19.565 32.169 1.00 86.88 176 ARG A C 1
ATOM 1327 O O . ARG A 1 176 ? -25.638 18.549 32.545 1.00 86.88 176 ARG A O 1
ATOM 1334 N N . ARG A 1 177 ? -25.678 20.526 31.472 1.00 89.88 177 ARG A N 1
ATOM 1335 C CA . ARG A 1 177 ? -27.075 20.445 31.015 1.00 89.88 177 ARG A CA 1
ATOM 1336 C C . ARG A 1 177 ? -27.269 19.317 30.009 1.00 89.88 177 ARG A C 1
ATOM 1338 O O . ARG A 1 177 ? -28.150 18.490 30.197 1.00 89.88 177 ARG A O 1
ATOM 1345 N N . LEU A 1 178 ? -26.379 19.226 29.022 1.00 90.94 178 LEU A N 1
ATOM 1346 C CA . LEU A 1 178 ? -26.382 18.178 28.006 1.00 90.94 178 LEU A CA 1
ATOM 1347 C C . LEU A 1 178 ? -26.338 16.783 28.638 1.00 90.94 178 LEU A C 1
ATOM 1349 O O . LEU A 1 178 ? -27.222 15.967 28.394 1.00 90.94 178 LEU A O 1
ATOM 1353 N N . PHE A 1 179 ? -25.340 16.511 29.481 1.00 91.25 179 PHE A N 1
ATOM 1354 C CA . PHE A 1 179 ? -25.214 15.194 30.104 1.00 91.25 179 PHE A CA 1
ATOM 1355 C C . PHE A 1 179 ? -26.302 14.926 31.153 1.00 91.25 179 PHE A C 1
ATOM 1357 O O . PHE A 1 179 ? -26.731 13.784 31.277 1.00 91.25 179 PHE A O 1
ATOM 1364 N N . GLY A 1 180 ? -26.817 15.955 31.838 1.00 94.19 180 GLY A N 1
ATOM 1365 C CA . GLY A 1 180 ? -27.961 15.815 32.747 1.00 94.19 180 GLY A CA 1
ATOM 1366 C C . GLY A 1 180 ? -29.270 15.463 32.028 1.00 94.19 180 GLY A C 1
ATOM 1367 O O . GLY A 1 180 ? -30.042 14.638 32.520 1.00 94.19 180 GLY A O 1
ATOM 1368 N N . ALA A 1 181 ? -29.509 16.033 30.842 1.00 95.19 181 ALA A N 1
ATOM 1369 C CA . ALA A 1 181 ? -30.662 15.696 30.008 1.00 95.19 181 ALA A CA 1
ATOM 1370 C C . ALA A 1 181 ? -30.578 14.251 29.492 1.00 95.19 181 ALA A C 1
ATOM 1372 O O . ALA A 1 181 ? -31.555 13.505 29.564 1.00 95.19 181 ALA A O 1
ATOM 1373 N N . LEU A 1 182 ? -29.392 13.827 29.043 1.00 95.50 182 LEU A N 1
ATOM 1374 C CA . LEU A 1 182 ? -29.147 12.447 28.614 1.00 95.50 182 LEU A CA 1
ATOM 1375 C C . LEU A 1 182 ? -29.321 11.445 29.764 1.00 95.50 182 LEU A C 1
ATOM 1377 O O . LEU A 1 182 ? -29.971 10.418 29.577 1.00 95.50 182 LEU A O 1
ATOM 1381 N N . GLU A 1 183 ? -28.802 11.752 30.956 1.00 94.06 183 GLU A N 1
ATOM 1382 C CA . GLU A 1 183 ? -28.977 10.923 32.155 1.00 94.06 183 GLU A CA 1
ATOM 1383 C C . GLU A 1 183 ? -30.458 10.783 32.532 1.00 94.06 183 GLU A C 1
ATOM 1385 O O . GLU A 1 183 ? -30.934 9.669 32.750 1.00 94.06 183 GLU A O 1
ATOM 1390 N N . SER A 1 184 ? -31.206 11.890 32.526 1.00 94.44 184 SER A N 1
ATOM 1391 C CA . SER A 1 184 ? -32.649 11.898 32.811 1.00 94.44 184 SER A CA 1
ATOM 1392 C C . SER A 1 184 ? -33.451 11.076 31.795 1.00 94.44 184 SER A C 1
ATOM 1394 O O . SER A 1 184 ? -34.469 10.480 32.143 1.00 94.44 184 SER A O 1
ATOM 1396 N N . ALA A 1 185 ? -32.972 11.005 30.550 1.00 94.25 185 ALA A N 1
ATOM 1397 C CA . ALA A 1 185 ? -33.532 10.170 29.491 1.00 94.25 185 ALA A CA 1
ATOM 1398 C C . ALA A 1 185 ? -33.032 8.709 29.523 1.00 94.25 185 ALA A C 1
ATOM 1400 O O . ALA A 1 185 ? -33.455 7.900 28.699 1.00 94.25 185 ALA A O 1
ATOM 1401 N N . GLY A 1 186 ? -32.133 8.347 30.445 1.00 92.19 186 GLY A N 1
ATOM 1402 C CA . GLY A 1 186 ? -31.544 7.007 30.524 1.00 92.19 186 GLY A CA 1
ATOM 1403 C C . GLY A 1 186 ? -30.588 6.675 29.371 1.00 92.19 186 GLY A C 1
ATOM 1404 O O . GLY A 1 186 ? -30.350 5.500 29.085 1.00 92.19 186 GLY A O 1
ATOM 1405 N N . VAL A 1 187 ? -30.039 7.688 28.695 1.00 93.69 187 VAL A N 1
ATOM 1406 C CA . VAL A 1 187 ? -29.102 7.523 27.579 1.00 93.69 187 VAL A CA 1
ATOM 1407 C C . VAL A 1 187 ? -27.671 7.473 28.107 1.00 93.69 187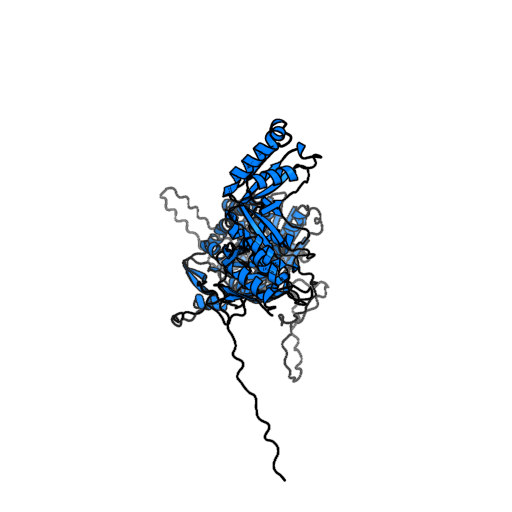 VAL A C 1
ATOM 1409 O O . VAL A 1 187 ? -27.140 8.451 28.627 1.00 93.69 187 VAL A O 1
ATOM 1412 N N . SER A 1 188 ? -27.014 6.327 27.925 1.00 89.12 188 SER A N 1
ATOM 1413 C CA . SER A 1 188 ? -25.598 6.161 28.258 1.00 89.12 188 SER A CA 1
ATOM 1414 C C . SER A 1 188 ? -24.696 6.643 27.118 1.00 89.12 188 SER A C 1
ATOM 1416 O O . SER A 1 188 ? -24.903 6.295 25.952 1.00 89.12 188 SER A O 1
ATOM 1418 N N . VAL A 1 189 ? -23.675 7.425 27.471 1.00 90.62 189 VAL A N 1
ATOM 1419 C CA . VAL A 1 189 ? -22.645 7.913 26.550 1.00 90.62 189 VAL A CA 1
ATOM 1420 C C . VAL A 1 189 ? -21.448 6.965 26.582 1.00 90.62 189 VAL A C 1
ATOM 1422 O O . VAL A 1 189 ? -20.870 6.731 27.638 1.00 90.62 189 VAL A O 1
ATOM 1425 N N . ALA A 1 190 ? -21.068 6.432 25.421 1.00 87.00 190 ALA A N 1
ATOM 1426 C CA . ALA A 1 190 ? -19.965 5.482 25.280 1.00 87.00 190 ALA A CA 1
ATOM 1427 C C . ALA A 1 190 ? -18.614 6.176 25.049 1.00 87.00 190 ALA A C 1
ATOM 1429 O O . ALA A 1 190 ? -17.591 5.734 25.567 1.00 87.00 190 ALA A O 1
ATOM 1430 N N . LEU A 1 191 ? -18.606 7.260 24.270 1.00 88.88 191 LEU A N 1
ATOM 1431 C CA . LEU A 1 191 ? -17.403 7.997 23.883 1.00 88.88 191 LEU A CA 1
ATOM 1432 C C . LEU A 1 191 ? -17.729 9.483 23.766 1.00 88.88 191 LEU A C 1
ATOM 1434 O O . LEU A 1 191 ? -18.788 9.835 23.257 1.00 88.88 191 LEU A O 1
ATOM 1438 N N . ILE A 1 192 ? -16.807 10.343 24.192 1.00 90.06 192 ILE A N 1
ATOM 1439 C CA . ILE A 1 192 ? -16.884 11.796 24.003 1.00 90.06 192 ILE A CA 1
ATOM 1440 C C . ILE A 1 192 ? -15.695 12.215 23.133 1.00 90.06 192 ILE A C 1
ATOM 1442 O O . ILE A 1 192 ? -14.563 11.773 23.352 1.00 90.06 192 ILE A O 1
ATOM 1446 N N . SER A 1 193 ? -15.968 13.041 22.129 1.00 86.81 193 SER A N 1
ATOM 1447 C CA . SER A 1 193 ? -14.986 13.645 21.235 1.00 86.81 193 SER A CA 1
ATOM 1448 C C . SER A 1 193 ? -15.273 15.137 21.163 1.00 86.81 193 SER A C 1
ATOM 1450 O O . SER A 1 193 ? -16.336 15.560 20.716 1.00 86.81 193 SER A O 1
ATOM 1452 N N . GLN A 1 194 ? -14.342 15.947 21.653 1.00 77.88 194 GLN A N 1
ATOM 1453 C CA . GLN A 1 194 ? -14.527 17.388 21.685 1.00 77.88 194 GLN A CA 1
ATOM 1454 C C . GLN A 1 194 ? -13.290 18.083 21.132 1.00 77.88 194 GLN A C 1
ATOM 1456 O O . GLN A 1 194 ? -12.219 18.024 21.729 1.00 77.88 194 GLN A O 1
ATOM 1461 N N . ALA A 1 195 ? -13.452 18.740 19.983 1.00 65.75 195 ALA A N 1
ATOM 1462 C CA . ALA A 1 195 ? -12.393 19.527 19.356 1.00 65.75 195 ALA A CA 1
ATOM 1463 C C . ALA A 1 195 ? -12.343 20.970 19.890 1.00 65.75 195 ALA A C 1
ATOM 1465 O O . ALA A 1 195 ? -11.277 21.575 19.928 1.00 65.75 195 ALA A O 1
ATOM 1466 N N . SER A 1 196 ? -13.483 21.518 20.324 1.00 68.88 196 SER A N 1
ATOM 1467 C CA . SER A 1 196 ? -13.577 22.850 20.921 1.00 68.88 196 SER A CA 1
ATOM 1468 C C . SER A 1 196 ? -14.515 22.820 22.120 1.00 68.88 196 SER A C 1
ATOM 1470 O O . SER A 1 196 ? -15.670 22.416 21.990 1.00 68.88 196 SER A O 1
ATOM 1472 N N . SER A 1 197 ? -14.033 23.282 23.280 1.00 62.56 197 SER A N 1
ATOM 1473 C CA . SER A 1 197 ? -14.822 23.410 24.516 1.00 62.56 197 SER A CA 1
ATOM 1474 C C . SER A 1 197 ? -16.086 24.264 24.346 1.00 62.56 197 SER A C 1
ATOM 1476 O O . SER A 1 197 ? -17.017 24.148 25.138 1.00 62.56 197 SER A O 1
ATOM 1478 N N . GLU A 1 198 ? -16.107 25.103 23.311 1.00 65.25 198 GLU A N 1
ATOM 1479 C CA . GLU A 1 198 ? -16.978 26.269 23.185 1.00 65.25 198 GLU A CA 1
ATOM 1480 C C . GLU A 1 198 ? -17.731 26.344 21.848 1.00 65.25 198 GLU A C 1
ATOM 1482 O O . GLU A 1 198 ? -18.432 27.319 21.611 1.00 65.25 198 GLU A O 1
ATOM 1487 N N . HIS A 1 199 ? -17.609 25.342 20.969 1.00 72.69 199 HIS A N 1
ATOM 1488 C CA . HIS A 1 199 ? -18.258 25.370 19.647 1.00 72.69 199 HIS A CA 1
ATOM 1489 C C . HIS A 1 199 ? -18.950 24.074 19.233 1.00 72.69 199 HIS A C 1
ATOM 1491 O O . HIS A 1 199 ? -19.915 24.127 18.470 1.00 72.69 199 HIS A O 1
ATOM 1497 N N . SER A 1 200 ? -18.501 22.919 19.724 1.00 86.25 200 SER A N 1
ATOM 1498 C CA . SER A 1 200 ? -19.168 21.653 19.436 1.00 86.25 200 SER A CA 1
ATOM 1499 C C . SER A 1 200 ? -18.900 20.609 20.509 1.00 86.25 200 SER A C 1
ATOM 1501 O O . SER A 1 200 ? -17.819 20.557 21.094 1.00 86.25 200 SER A O 1
ATOM 1503 N N . ILE A 1 201 ? -19.892 19.761 20.768 1.00 89.31 201 ILE A N 1
ATOM 1504 C CA . ILE A 1 201 ? -19.748 18.569 21.603 1.00 89.31 201 ILE A CA 1
ATOM 1505 C C . ILE A 1 201 ? -20.208 17.377 20.777 1.00 89.31 201 ILE A C 1
ATOM 1507 O O . ILE A 1 201 ? -21.389 17.260 20.449 1.00 89.31 201 ILE A O 1
ATOM 1511 N N . THR A 1 202 ? -19.279 16.474 20.471 1.00 91.75 202 THR A N 1
ATOM 1512 C CA . THR A 1 202 ? -19.584 15.220 19.790 1.00 91.75 202 THR A CA 1
ATOM 1513 C C . THR A 1 202 ? -19.491 14.059 20.775 1.00 91.75 202 THR A C 1
ATOM 1515 O O . THR A 1 202 ? -18.560 13.962 21.575 1.00 91.75 202 THR A O 1
ATOM 1518 N N . PHE A 1 203 ? -20.444 13.137 20.731 1.00 93.44 203 PHE A N 1
ATOM 1519 C CA . PHE A 1 203 ? -20.411 11.939 21.563 1.00 93.44 203 PHE A CA 1
ATOM 1520 C C . PHE A 1 203 ? -21.098 10.757 20.876 1.00 93.44 203 PHE A C 1
ATOM 1522 O O . PHE A 1 203 ? -21.878 10.924 19.941 1.00 93.44 203 PHE A O 1
ATOM 1529 N N . ALA A 1 204 ? -20.786 9.543 21.321 1.00 94.12 204 ALA A N 1
ATOM 1530 C CA . ALA A 1 204 ? -21.398 8.316 20.833 1.00 94.12 204 ALA A CA 1
ATOM 1531 C C . ALA A 1 204 ? -22.352 7.735 21.881 1.00 94.12 204 ALA A C 1
ATOM 1533 O O . ALA A 1 204 ? -21.998 7.633 23.056 1.00 94.12 204 ALA A O 1
ATOM 1534 N N . ALA A 1 205 ? -23.532 7.306 21.444 1.00 94.75 205 ALA A N 1
ATOM 1535 C CA . ALA A 1 205 ? -24.523 6.605 22.260 1.00 94.75 205 ALA A CA 1
ATOM 1536 C C . ALA A 1 205 ? -25.040 5.360 21.524 1.00 94.75 205 ALA A C 1
ATOM 1538 O O . ALA A 1 205 ? -24.758 5.167 20.339 1.00 94.75 205 ALA A O 1
ATOM 1539 N N . ALA A 1 206 ? -25.798 4.502 22.209 1.00 93.50 206 ALA A N 1
ATOM 1540 C CA . ALA A 1 206 ? -26.415 3.335 21.579 1.00 93.50 206 ALA A CA 1
ATOM 1541 C C . ALA A 1 206 ? -27.367 3.763 20.440 1.00 93.50 206 ALA A C 1
ATOM 1543 O O . ALA A 1 206 ? -28.171 4.683 20.605 1.00 93.50 206 ALA A O 1
ATOM 1544 N N . ALA A 1 207 ? -27.265 3.128 19.265 1.00 94.12 207 ALA A N 1
ATOM 1545 C CA . ALA A 1 207 ? -27.993 3.557 18.065 1.00 94.12 207 ALA A CA 1
ATOM 1546 C C . ALA A 1 207 ? -29.519 3.450 18.199 1.00 94.12 207 ALA A C 1
ATOM 1548 O O . ALA A 1 207 ? -30.242 4.206 17.563 1.00 94.12 207 ALA A O 1
ATOM 1549 N N . ASP A 1 208 ? -30.013 2.526 19.018 1.00 94.62 208 ASP A N 1
ATOM 1550 C CA . ASP A 1 208 ? -31.434 2.363 19.336 1.00 94.62 208 ASP A CA 1
ATOM 1551 C C . ASP A 1 208 ? -31.981 3.470 20.251 1.00 94.62 208 ASP A C 1
ATOM 1553 O O . ASP A 1 208 ? -33.185 3.706 20.270 1.00 94.62 208 ASP A O 1
ATOM 1557 N N . ARG A 1 209 ? -31.105 4.191 20.960 1.00 94.19 209 ARG A N 1
ATOM 1558 C CA . ARG A 1 209 ? -31.450 5.322 21.834 1.00 94.19 209 ARG A CA 1
ATOM 1559 C C . ARG A 1 209 ? -31.203 6.686 21.187 1.00 94.19 209 ARG A C 1
ATOM 1561 O O . ARG A 1 209 ? -31.405 7.714 21.829 1.00 94.19 209 ARG A O 1
ATOM 1568 N N . SER A 1 210 ? -30.787 6.741 19.919 1.00 93.81 210 SER A N 1
ATOM 1569 C CA . SER A 1 210 ? -30.380 8.001 19.282 1.00 93.81 210 SER A CA 1
ATOM 1570 C C . SER A 1 210 ? -31.527 9.003 19.115 1.00 93.81 210 SER A C 1
ATOM 1572 O O . SER A 1 210 ? -31.307 10.207 19.216 1.00 93.81 210 SER A O 1
ATOM 1574 N N . SER A 1 211 ? -32.752 8.527 18.872 1.00 94.06 211 SER A N 1
ATOM 1575 C CA . SER A 1 211 ? -33.942 9.384 18.775 1.00 94.06 211 SER A CA 1
ATOM 1576 C C . SER A 1 211 ? -34.329 9.988 20.123 1.00 94.06 211 SER A C 1
ATOM 1578 O O . SER A 1 211 ? -34.689 11.160 20.188 1.00 94.06 211 SER A O 1
ATOM 1580 N N . GLU A 1 212 ? -34.228 9.201 21.195 1.00 95.38 212 GLU A N 1
ATOM 1581 C CA . GLU A 1 212 ? -34.490 9.652 22.566 1.00 95.38 212 GLU A CA 1
ATOM 1582 C C . GLU A 1 212 ? -33.440 10.676 23.004 1.00 95.38 212 GLU A C 1
ATOM 1584 O O . GLU A 1 212 ? -33.795 11.729 23.526 1.00 95.38 212 GLU A O 1
ATOM 1589 N N . ALA A 1 213 ? -32.166 10.413 22.696 1.00 95.50 213 ALA A N 1
ATOM 1590 C CA . ALA A 1 213 ? -31.069 11.342 22.940 1.00 95.50 213 ALA A CA 1
ATOM 1591 C C . ALA A 1 213 ? -31.291 12.680 22.225 1.00 95.50 213 ALA A C 1
ATOM 1593 O O . ALA A 1 213 ? -31.224 13.731 22.855 1.00 95.50 213 ALA A O 1
ATOM 1594 N N . ARG A 1 214 ? -31.612 12.649 20.923 1.00 96.19 214 ARG A N 1
ATOM 1595 C CA . ARG A 1 214 ? -31.884 13.861 20.140 1.00 96.19 214 ARG A CA 1
ATOM 1596 C C . ARG A 1 214 ? -33.034 14.668 20.737 1.00 96.19 214 ARG A C 1
ATOM 1598 O O . ARG A 1 214 ? -32.880 15.865 20.947 1.00 96.19 214 ARG A O 1
ATOM 1605 N N . LYS A 1 215 ? -34.148 14.005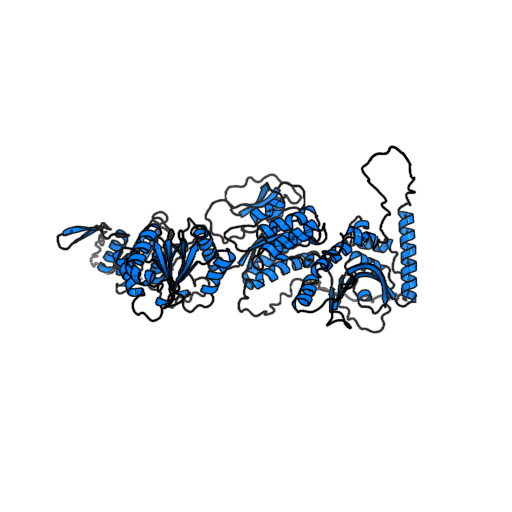 21.055 1.00 96.31 215 LYS A N 1
ATOM 1606 C CA . LYS A 1 215 ? -35.321 14.654 21.643 1.00 96.31 215 LYS A CA 1
ATOM 1607 C C . LYS A 1 215 ? -34.998 15.308 22.990 1.00 96.31 215 LYS A C 1
ATOM 1609 O O . LYS A 1 215 ? -35.354 16.461 23.193 1.00 96.31 215 LYS A O 1
ATOM 1614 N N . ALA A 1 216 ? -34.293 14.607 23.879 1.00 96.50 216 ALA A N 1
ATOM 1615 C CA . ALA A 1 216 ? -33.910 15.145 25.185 1.00 96.50 216 ALA A CA 1
ATOM 1616 C C . ALA A 1 216 ? -33.020 16.396 25.062 1.00 96.50 216 ALA A C 1
ATOM 1618 O O . ALA A 1 216 ? -33.165 17.341 25.833 1.00 96.50 216 ALA A O 1
ATOM 1619 N N . ILE A 1 217 ? -32.126 16.422 24.068 1.00 94.81 217 ILE A N 1
ATOM 1620 C CA . ILE A 1 217 ? -31.269 17.580 23.781 1.00 94.81 217 ILE A CA 1
ATOM 1621 C C . ILE A 1 217 ? -32.095 18.740 23.224 1.00 94.81 217 ILE A C 1
ATOM 1623 O O . ILE A 1 217 ? -31.954 19.864 23.695 1.00 94.81 217 ILE A O 1
ATOM 1627 N N . GLU A 1 218 ? -32.961 18.481 22.244 1.00 94.94 218 GLU A N 1
ATOM 1628 C CA . GLU A 1 218 ? -33.820 19.511 21.649 1.00 94.94 218 GLU A CA 1
ATOM 1629 C C . GLU A 1 218 ? -34.768 20.135 22.686 1.00 94.94 218 GLU A C 1
ATOM 1631 O O . GLU A 1 218 ? -34.993 21.340 22.656 1.00 94.94 218 GLU A O 1
ATOM 1636 N N . GLU A 1 219 ? -35.267 19.351 23.646 1.00 95.19 219 GLU A N 1
ATOM 1637 C CA . GLU A 1 219 ? -36.093 19.847 24.754 1.00 95.19 219 GLU A CA 1
ATOM 1638 C C . GLU A 1 219 ? -35.284 20.679 25.766 1.00 95.19 219 GLU A C 1
ATOM 1640 O O . GLU A 1 219 ? -35.716 21.770 26.144 1.00 95.19 219 GLU A O 1
ATOM 1645 N N . GLU A 1 220 ? -34.100 20.211 26.180 1.00 93.81 220 GLU A N 1
ATOM 1646 C CA . GLU A 1 220 ? -33.233 20.925 27.135 1.00 93.81 220 GLU A CA 1
ATOM 1647 C C . GLU A 1 220 ? -32.702 22.254 26.572 1.00 93.81 220 GLU A C 1
ATOM 1649 O O . GLU A 1 220 ? -32.504 23.214 27.324 1.00 93.81 220 GLU A O 1
ATOM 1654 N N . PHE A 1 221 ? -32.476 22.315 25.257 1.00 91.50 221 PHE A N 1
ATOM 1655 C CA . PHE A 1 221 ? -31.874 23.455 24.563 1.00 91.50 221 PHE A CA 1
ATOM 1656 C C . PHE A 1 221 ? -32.833 24.193 23.616 1.00 91.50 221 PHE A C 1
ATOM 1658 O O . PHE A 1 221 ? -32.387 24.926 22.734 1.00 91.50 221 PHE A O 1
ATOM 1665 N N . ALA A 1 222 ? -34.149 24.036 23.788 1.00 92.62 222 ALA A N 1
ATOM 1666 C CA . ALA A 1 222 ? -35.152 24.632 22.898 1.00 92.62 222 ALA A CA 1
ATOM 1667 C C . ALA A 1 222 ? -34.976 26.153 22.726 1.00 92.62 222 ALA A C 1
ATOM 1669 O O . ALA A 1 222 ? -35.041 26.672 21.616 1.00 92.62 222 ALA A O 1
ATOM 1670 N N . LYS A 1 223 ? -34.676 26.874 23.816 1.00 89.06 223 LYS A N 1
ATOM 1671 C CA . LYS A 1 223 ? -34.463 28.332 23.781 1.00 89.06 223 LYS A CA 1
ATOM 1672 C C . LYS A 1 223 ? -33.197 28.710 23.019 1.00 89.06 223 LYS A C 1
ATOM 1674 O O . LYS A 1 223 ? -33.174 29.712 22.316 1.00 89.06 223 LYS A O 1
ATOM 1679 N N . GLU A 1 224 ? -32.131 27.942 23.197 1.00 89.25 224 GLU A N 1
ATOM 1680 C CA . GLU A 1 224 ? -30.858 28.150 22.520 1.00 89.25 224 GLU A CA 1
ATOM 1681 C C . GLU A 1 224 ? -30.952 27.833 21.027 1.00 89.25 224 GLU A C 1
ATOM 1683 O O . GLU A 1 224 ? -30.316 28.521 20.234 1.00 89.25 224 GLU A O 1
ATOM 1688 N N . LEU A 1 225 ? -31.762 26.844 20.645 1.00 88.69 225 LEU A N 1
ATOM 1689 C CA . LEU A 1 225 ? -32.092 26.552 19.251 1.00 88.69 225 LEU A CA 1
ATOM 1690 C C . LEU A 1 225 ? -32.908 27.695 18.629 1.00 88.69 225 LEU A C 1
ATOM 1692 O O . LEU A 1 225 ? -32.537 28.203 17.575 1.00 88.69 225 LEU A O 1
ATOM 1696 N N . ASP A 1 226 ? -33.950 28.177 19.315 1.00 89.06 226 ASP A N 1
ATOM 1697 C CA . ASP A 1 226 ? -34.788 29.290 18.838 1.00 89.06 226 ASP A CA 1
ATOM 1698 C C . ASP A 1 226 ? -33.991 30.595 18.647 1.00 89.06 226 ASP A C 1
ATOM 1700 O O . ASP A 1 226 ? -34.262 31.382 17.737 1.00 89.06 226 ASP A O 1
ATOM 1704 N N . LEU A 1 227 ? -32.995 30.834 19.507 1.00 87.00 227 LEU A N 1
ATOM 1705 C CA . LEU A 1 227 ? -32.108 32.000 19.446 1.00 87.00 227 LEU A CA 1
ATOM 1706 C C . LEU A 1 227 ? -30.883 31.795 18.533 1.00 87.00 227 LEU A C 1
ATOM 1708 O O . LEU A 1 227 ? -30.048 32.697 18.448 1.00 87.00 227 LEU A O 1
ATOM 1712 N N . ASN A 1 228 ? -30.761 30.646 17.851 1.00 84.38 228 ASN A N 1
ATOM 1713 C CA . ASN A 1 228 ? -29.599 30.247 17.037 1.00 84.38 228 ASN A CA 1
ATOM 1714 C C . ASN A 1 228 ? -28.254 30.278 17.793 1.00 84.38 228 ASN A C 1
ATOM 1716 O O . ASN A 1 228 ? -27.192 30.508 17.212 1.00 84.38 228 ASN A O 1
ATOM 1720 N N . TYR A 1 229 ? -28.287 30.048 19.104 1.00 84.50 229 TYR A N 1
ATOM 1721 C CA . TYR A 1 229 ? -27.101 29.814 19.928 1.00 84.50 229 TYR A CA 1
ATOM 1722 C C . TYR A 1 229 ? -26.587 28.384 19.790 1.00 84.50 229 TYR A C 1
ATOM 1724 O O . TYR A 1 229 ? -25.374 28.176 19.789 1.00 84.50 229 TYR A O 1
ATOM 1732 N N . ILE A 1 230 ? -27.495 27.424 19.623 1.00 87.25 230 ILE A N 1
ATOM 1733 C CA . ILE A 1 230 ? -27.195 26.096 19.089 1.00 87.25 230 ILE A CA 1
ATOM 1734 C C . ILE A 1 230 ? -27.749 26.062 17.668 1.00 87.25 230 ILE A C 1
ATOM 1736 O O . ILE A 1 230 ? -28.912 26.380 17.445 1.00 87.25 230 ILE A O 1
ATOM 1740 N N . THR A 1 231 ? -26.894 25.729 16.707 1.00 87.19 231 THR A N 1
ATOM 1741 C CA . THR A 1 231 ? -27.213 25.726 15.277 1.00 87.19 231 THR A CA 1
ATOM 1742 C C . THR A 1 231 ? -27.825 24.395 14.852 1.00 87.19 231 THR A C 1
ATOM 1744 O O . THR A 1 231 ? -28.759 24.374 14.053 1.00 87.19 231 THR A O 1
ATOM 1747 N N . SER A 1 232 ? -27.301 23.276 15.364 1.00 88.94 232 SER A N 1
ATOM 1748 C CA . SER A 1 232 ? -27.770 21.938 14.995 1.00 88.94 232 SER A CA 1
ATOM 1749 C C . SER A 1 232 ? -27.526 20.892 16.085 1.00 88.94 232 SER A C 1
ATOM 1751 O O . SER A 1 232 ? -26.616 20.997 16.913 1.00 88.94 232 SER A O 1
ATOM 1753 N N . VAL A 1 233 ? -28.370 19.855 16.051 1.00 92.88 233 VAL A N 1
ATOM 1754 C CA . VAL A 1 233 ? -28.188 18.582 16.757 1.00 92.88 233 VAL A CA 1
ATOM 1755 C C . VAL A 1 233 ? -28.187 17.481 15.702 1.00 92.88 233 VAL A C 1
ATOM 1757 O O . VAL A 1 233 ? -29.236 16.976 15.294 1.00 92.88 233 VAL A O 1
ATOM 1760 N N . ASP A 1 234 ? -26.998 17.134 15.226 1.00 94.31 234 ASP A N 1
ATOM 1761 C CA . ASP A 1 234 ? -26.809 16.184 14.138 1.00 94.31 234 ASP A CA 1
ATOM 1762 C C . ASP A 1 234 ? -26.647 14.767 14.678 1.00 94.31 234 ASP A C 1
ATOM 1764 O O . ASP A 1 234 ? -25.901 14.524 15.626 1.00 94.31 234 ASP A O 1
ATOM 1768 N N . VAL A 1 235 ? -27.324 13.804 14.052 1.00 95.62 235 VAL A N 1
ATOM 1769 C CA . VAL A 1 235 ? -27.245 12.385 14.418 1.00 95.62 235 VAL A CA 1
ATOM 1770 C C . VAL A 1 235 ? -26.808 11.573 13.212 1.00 95.62 235 VAL A C 1
ATOM 1772 O O . VAL A 1 235 ? -27.439 11.608 12.156 1.00 95.62 235 VAL A O 1
ATOM 1775 N N . ARG A 1 236 ? -25.753 10.779 13.386 1.00 95.88 236 ARG A N 1
ATOM 1776 C CA . ARG A 1 236 ? -25.216 9.887 12.361 1.00 95.88 236 ARG A CA 1
ATOM 1777 C C . ARG A 1 236 ? -25.203 8.444 12.849 1.00 95.88 236 ARG A C 1
ATOM 1779 O O . ARG A 1 236 ? -24.548 8.118 13.834 1.00 95.88 236 ARG A O 1
ATOM 1786 N N . SER A 1 237 ? -25.913 7.576 12.136 1.00 94.12 237 SER A N 1
ATOM 1787 C CA . SER A 1 237 ? -26.093 6.156 12.456 1.00 94.12 237 SER A CA 1
ATOM 1788 C C . SER A 1 237 ? -26.303 5.356 11.156 1.00 94.12 237 SER A C 1
ATOM 1790 O O . SER A 1 237 ? -26.887 5.912 10.223 1.00 94.12 237 SER A O 1
ATOM 1792 N N . PRO A 1 238 ? -25.863 4.085 11.055 1.00 94.81 238 PRO A N 1
ATOM 1793 C CA . PRO A 1 238 ? -25.094 3.337 12.048 1.00 94.81 238 PRO A CA 1
ATOM 1794 C C . PRO A 1 238 ? -23.590 3.637 11.970 1.00 94.81 238 PRO A C 1
ATOM 1796 O O . PRO A 1 238 ? -22.985 3.667 10.895 1.00 94.81 238 PRO A O 1
ATOM 1799 N N . CYS A 1 239 ? -22.976 3.798 13.136 1.00 96.88 239 CYS A N 1
ATOM 1800 C CA . CYS A 1 239 ? -21.536 3.927 13.318 1.00 96.88 239 CYS A CA 1
ATOM 1801 C C . CYS A 1 239 ? -21.019 2.795 14.221 1.00 96.88 239 CYS A C 1
ATOM 1803 O O . CYS A 1 239 ? -21.801 2.119 14.900 1.00 96.88 239 CYS A O 1
ATOM 1805 N N . SER A 1 240 ? -19.699 2.632 14.250 1.00 96.69 240 SER A N 1
ATOM 1806 C CA . SER A 1 240 ? -19.007 1.714 15.160 1.00 96.69 240 SER A CA 1
ATOM 1807 C C . SER A 1 240 ? -17.782 2.398 15.761 1.00 96.69 240 SER A C 1
ATOM 1809 O O . SER A 1 240 ? -17.119 3.193 15.092 1.00 96.69 240 SER A O 1
ATOM 1811 N N . ILE A 1 241 ? -17.490 2.108 17.027 1.00 96.06 241 ILE A N 1
ATOM 1812 C CA . ILE A 1 241 ? -16.245 2.527 17.684 1.00 96.06 241 ILE A CA 1
ATOM 1813 C C . ILE A 1 241 ? -15.234 1.407 17.479 1.00 96.06 241 ILE A C 1
ATOM 1815 O O . ILE A 1 241 ? -15.567 0.257 17.739 1.00 96.06 241 ILE A O 1
ATOM 1819 N N . VAL A 1 242 ? -14.020 1.731 17.051 1.00 96.00 242 VAL A N 1
ATOM 1820 C CA . VAL A 1 242 ? -12.875 0.814 17.005 1.00 96.00 242 VAL A CA 1
ATOM 1821 C C . VAL A 1 242 ? -11.805 1.361 17.936 1.00 96.00 242 VAL A C 1
ATOM 1823 O O . VAL A 1 242 ? -11.481 2.546 17.861 1.00 96.00 242 VAL A O 1
ATOM 1826 N N . ALA A 1 243 ? -11.273 0.512 18.811 1.00 94.19 243 ALA A N 1
ATOM 1827 C CA . ALA A 1 243 ? -10.337 0.905 19.855 1.00 94.19 243 ALA A CA 1
ATOM 1828 C C . ALA A 1 243 ? -9.077 0.033 19.849 1.00 94.19 243 ALA A C 1
ATOM 1830 O O . ALA A 1 243 ? -9.138 -1.168 19.577 1.00 94.19 243 ALA A O 1
ATOM 1831 N N . ALA A 1 244 ? -7.944 0.653 20.168 1.00 93.06 244 ALA A N 1
ATOM 1832 C CA . ALA A 1 244 ? -6.678 0.002 20.477 1.00 93.06 244 ALA A CA 1
ATOM 1833 C C . ALA A 1 244 ? -6.353 0.248 21.951 1.00 93.06 244 ALA A C 1
ATOM 1835 O O . ALA A 1 244 ? -6.361 1.400 22.385 1.00 93.06 244 ALA A O 1
ATOM 1836 N N . VAL A 1 245 ? -6.063 -0.819 22.696 1.00 91.75 245 VAL A N 1
ATOM 1837 C CA . VAL A 1 245 ? -5.805 -0.778 24.141 1.00 91.75 245 VAL A CA 1
ATOM 1838 C C . VAL A 1 245 ? -4.433 -1.367 24.446 1.00 91.75 245 VAL A C 1
ATOM 1840 O O . VAL A 1 245 ? -4.080 -2.401 23.882 1.00 91.75 245 VAL A O 1
ATOM 1843 N N . GLY A 1 246 ? -3.666 -0.749 25.344 1.00 89.81 246 GLY A N 1
ATOM 1844 C CA . GLY A 1 246 ? -2.401 -1.285 25.850 1.00 89.81 246 GLY A CA 1
ATOM 1845 C C . GLY A 1 246 ? -1.678 -0.345 26.815 1.00 89.81 246 GLY A C 1
ATOM 1846 O O . GLY A 1 246 ? -1.586 0.858 26.579 1.00 89.81 246 GLY A O 1
ATOM 1847 N N . ASP A 1 247 ? -1.103 -0.890 27.885 1.00 85.75 247 ASP A N 1
ATOM 1848 C CA . ASP A 1 247 ? -0.319 -0.122 28.860 1.00 85.75 247 ASP A CA 1
ATOM 1849 C C . ASP A 1 247 ? 0.962 0.457 28.242 1.00 85.75 247 ASP A C 1
ATOM 1851 O O . ASP A 1 247 ? 1.390 1.553 28.605 1.00 85.75 247 ASP A O 1
ATOM 1855 N N . GLY A 1 248 ? 1.546 -0.241 27.262 1.00 83.06 248 GLY A N 1
ATOM 1856 C CA . GLY A 1 248 ? 2.741 0.202 26.540 1.00 83.06 248 GLY A CA 1
ATOM 1857 C C . GLY A 1 248 ? 2.499 1.333 25.529 1.00 83.06 248 GLY A C 1
ATOM 1858 O O . GLY A 1 248 ? 3.446 1.777 24.877 1.00 83.06 248 GLY A O 1
ATOM 1859 N N . MET A 1 249 ? 1.255 1.799 25.368 1.00 86.62 249 MET A N 1
ATOM 1860 C CA . MET A 1 249 ? 0.914 2.923 24.490 1.00 86.62 249 MET A CA 1
ATOM 1861 C C . MET A 1 249 ? 1.308 4.274 25.097 1.00 86.62 249 MET A C 1
ATOM 1863 O O . MET A 1 249 ? 1.689 5.183 24.361 1.00 86.62 249 MET A O 1
ATOM 1867 N N . SER A 1 250 ? 1.259 4.390 26.426 1.00 83.56 250 SER A N 1
ATOM 1868 C CA . SER A 1 250 ? 1.489 5.651 27.131 1.00 83.56 250 SER A CA 1
ATOM 1869 C C . SER A 1 250 ? 2.934 6.131 27.011 1.00 83.56 250 SER A C 1
ATOM 1871 O O . SER A 1 250 ? 3.871 5.371 27.253 1.00 83.56 250 SER A O 1
ATOM 1873 N N . GLY A 1 251 ? 3.121 7.387 26.593 1.00 77.31 251 GLY A N 1
ATOM 1874 C CA . GLY A 1 251 ? 4.435 7.978 26.327 1.00 77.31 251 GLY A CA 1
ATOM 1875 C C . GLY A 1 251 ? 5.133 7.443 25.070 1.00 77.31 251 GLY A C 1
ATOM 1876 O O . GLY A 1 251 ? 6.247 7.873 24.759 1.00 77.31 251 GLY A O 1
ATOM 1877 N N . THR A 1 252 ? 4.506 6.532 24.319 1.00 79.00 252 THR A N 1
ATOM 1878 C CA . THR A 1 252 ? 5.123 5.896 23.153 1.00 79.00 252 THR A CA 1
ATOM 1879 C C . THR A 1 252 ? 4.720 6.594 21.856 1.00 79.00 252 THR A C 1
ATOM 1881 O O . THR A 1 252 ? 3.648 6.364 21.289 1.00 79.00 252 THR A O 1
ATOM 1884 N N . ALA A 1 253 ? 5.632 7.405 21.319 1.00 76.25 253 ALA A N 1
ATOM 1885 C CA . ALA A 1 253 ? 5.436 8.065 20.032 1.00 76.25 253 ALA A CA 1
ATOM 1886 C C . ALA A 1 253 ? 5.208 7.060 18.880 1.00 76.25 253 ALA A C 1
ATOM 1888 O O . ALA A 1 253 ? 5.804 5.979 18.825 1.00 76.25 253 ALA A O 1
ATOM 1889 N N . GLY A 1 254 ? 4.346 7.442 17.933 1.00 78.75 254 GLY A N 1
ATOM 1890 C CA . GLY A 1 254 ? 4.060 6.684 16.709 1.00 78.75 254 GLY A CA 1
ATOM 1891 C C . GLY A 1 254 ? 2.899 5.688 16.801 1.00 78.75 254 GLY A C 1
ATOM 1892 O O . GLY A 1 254 ? 2.385 5.297 15.757 1.00 78.75 254 GLY A O 1
ATOM 1893 N N . VAL A 1 255 ? 2.421 5.326 18.001 1.00 84.44 255 VAL A N 1
ATOM 1894 C CA . VAL A 1 255 ? 1.260 4.422 18.167 1.00 84.44 255 VAL A CA 1
ATOM 1895 C C . VAL A 1 255 ? 0.001 5.030 17.543 1.00 84.44 255 VAL A C 1
ATOM 1897 O O . VAL A 1 255 ? -0.592 4.425 16.655 1.00 84.44 255 VAL A O 1
ATOM 1900 N N . ALA A 1 256 ? -0.365 6.256 17.927 1.00 87.75 256 ALA A N 1
ATOM 1901 C CA . ALA A 1 256 ? -1.519 6.950 17.348 1.00 87.75 256 ALA A CA 1
ATOM 1902 C C . ALA A 1 256 ? -1.389 7.118 15.823 1.00 87.75 256 ALA A C 1
ATOM 1904 O O . ALA A 1 256 ? -2.326 6.832 15.082 1.00 87.75 256 ALA A O 1
ATOM 1905 N N . GLY A 1 257 ? -0.200 7.507 15.348 1.00 84.75 257 GLY A N 1
ATOM 1906 C CA . GLY A 1 257 ? 0.088 7.644 13.919 1.00 84.75 257 GLY A CA 1
ATOM 1907 C C . GLY A 1 257 ? -0.131 6.340 13.151 1.00 84.75 257 GLY A C 1
ATOM 1908 O O . GLY A 1 257 ? -0.826 6.347 12.142 1.00 84.75 257 GLY A O 1
ATOM 1909 N N . ARG A 1 258 ? 0.379 5.211 13.666 1.00 83.81 258 ARG A N 1
ATOM 1910 C CA . ARG A 1 258 ? 0.185 3.873 13.080 1.00 83.81 258 ARG A CA 1
ATOM 1911 C C . ARG A 1 258 ? -1.288 3.462 13.061 1.00 83.81 258 ARG A C 1
ATOM 1913 O O . ARG A 1 258 ? -1.742 2.905 12.070 1.00 83.81 258 ARG A O 1
ATOM 1920 N N . PHE A 1 259 ? -2.041 3.767 14.121 1.00 89.88 259 PHE A N 1
ATOM 1921 C CA . PHE A 1 259 ? -3.476 3.477 14.201 1.00 89.88 259 PHE A CA 1
ATOM 1922 C C . PHE A 1 259 ? -4.280 4.221 13.128 1.00 89.88 259 PHE A C 1
ATOM 1924 O O . PHE A 1 259 ? -5.051 3.602 12.398 1.00 89.88 259 PHE A O 1
ATOM 1931 N N . PHE A 1 260 ? -4.069 5.531 12.975 1.00 91.25 260 PHE A N 1
ATOM 1932 C CA . PHE A 1 260 ? -4.779 6.311 11.956 1.00 91.25 260 PHE A CA 1
ATOM 1933 C C . PHE A 1 260 ? -4.272 6.044 10.537 1.00 91.25 260 PHE A C 1
ATOM 1935 O O . PHE A 1 260 ? -5.081 6.033 9.611 1.00 91.25 260 PHE A O 1
ATOM 1942 N N . ALA A 1 261 ? -2.974 5.771 10.363 1.00 81.69 261 ALA A N 1
ATOM 1943 C CA . ALA A 1 261 ? -2.421 5.338 9.082 1.00 81.69 261 ALA A CA 1
ATOM 1944 C C . ALA A 1 261 ? -3.075 4.032 8.620 1.00 81.69 261 ALA A C 1
ATOM 1946 O O . ALA A 1 261 ? -3.550 3.973 7.497 1.00 81.69 261 ALA A O 1
ATOM 1947 N N . ALA A 1 262 ? -3.231 3.046 9.510 1.00 83.75 262 ALA A N 1
ATOM 1948 C CA . ALA A 1 262 ? -3.903 1.786 9.192 1.00 83.75 262 ALA A CA 1
ATOM 1949 C C . ALA A 1 262 ? -5.348 1.983 8.704 1.00 83.75 262 ALA A C 1
ATOM 1951 O O . ALA A 1 262 ? -5.782 1.340 7.749 1.00 83.75 262 ALA A O 1
ATOM 1952 N N . LEU A 1 263 ? -6.097 2.892 9.338 1.00 88.62 263 LEU A N 1
ATOM 1953 C CA . LEU A 1 263 ? -7.450 3.241 8.897 1.00 88.62 263 LEU A CA 1
ATOM 1954 C C . LEU A 1 263 ? -7.433 3.963 7.539 1.00 88.62 263 LEU A C 1
ATOM 1956 O O . LEU A 1 263 ? -8.245 3.646 6.671 1.00 88.62 263 LEU A O 1
ATOM 1960 N N . GLY A 1 264 ? -6.493 4.889 7.332 1.00 82.88 264 GLY A N 1
ATOM 1961 C CA . GLY A 1 264 ? -6.319 5.614 6.072 1.00 82.88 264 GLY A CA 1
ATOM 1962 C C . GLY A 1 264 ? -5.909 4.713 4.904 1.00 82.88 264 GLY A C 1
ATOM 1963 O O . GLY A 1 264 ? -6.503 4.801 3.829 1.00 82.88 264 GLY A O 1
ATOM 1964 N N . ASP A 1 265 ? -4.968 3.798 5.131 1.00 73.62 265 ASP A N 1
ATOM 1965 C CA . ASP A 1 265 ? -4.503 2.794 4.170 1.00 73.62 265 ASP A CA 1
ATOM 1966 C C . ASP A 1 265 ? -5.632 1.833 3.778 1.00 73.62 265 ASP A C 1
ATOM 1968 O O . ASP A 1 265 ? -5.781 1.483 2.608 1.00 73.62 265 ASP A O 1
ATOM 1972 N N . ALA A 1 266 ? -6.500 1.483 4.733 1.00 78.31 266 ALA A N 1
ATOM 1973 C CA . ALA A 1 266 ? -7.726 0.726 4.484 1.00 78.31 266 ALA A CA 1
ATOM 1974 C C . ALA A 1 266 ? -8.864 1.565 3.864 1.00 78.31 266 ALA A C 1
ATOM 1976 O O . ALA A 1 266 ? -9.961 1.045 3.639 1.00 78.31 266 ALA A O 1
ATOM 1977 N N . LYS A 1 267 ? -8.616 2.852 3.575 1.00 80.88 267 LYS A N 1
ATOM 1978 C CA . LYS A 1 267 ? -9.559 3.817 2.982 1.00 80.88 267 LYS A CA 1
ATOM 1979 C C . LYS A 1 267 ? -10.810 4.040 3.826 1.00 80.88 267 LYS A C 1
ATOM 1981 O O . LYS A 1 267 ? -11.910 4.224 3.305 1.00 80.88 267 LYS A O 1
ATOM 1986 N N . ILE A 1 268 ? -10.632 4.037 5.142 1.00 89.88 268 ILE A N 1
ATOM 1987 C CA . ILE A 1 268 ? -11.702 4.206 6.119 1.00 89.88 268 ILE A CA 1
ATOM 1988 C C . ILE A 1 268 ? -11.660 5.628 6.654 1.00 89.88 268 ILE A C 1
ATOM 1990 O O . ILE A 1 268 ? -10.664 6.084 7.213 1.00 89.88 268 ILE A O 1
ATOM 1994 N N . ASN A 1 269 ? -12.777 6.335 6.498 1.00 93.81 269 ASN A N 1
ATOM 1995 C CA . ASN A 1 269 ? -12.900 7.689 7.011 1.00 93.81 269 ASN A CA 1
ATOM 1996 C C . ASN A 1 269 ? -13.178 7.677 8.520 1.00 93.81 269 ASN A C 1
ATOM 1998 O O . ASN A 1 269 ? -14.165 7.087 8.967 1.00 93.81 269 ASN A O 1
ATOM 2002 N N . VAL A 1 270 ? -12.360 8.398 9.282 1.00 96.44 270 VAL A N 1
ATOM 2003 C CA . VAL A 1 270 ? -12.551 8.598 10.722 1.00 96.44 270 VAL A CA 1
ATOM 2004 C C . VAL A 1 270 ? -13.556 9.729 10.946 1.00 96.44 270 VAL A C 1
ATOM 2006 O O . VAL A 1 270 ? -13.380 10.834 10.443 1.00 96.44 270 VAL A O 1
ATOM 2009 N N . LEU A 1 271 ? -14.638 9.439 11.670 1.00 94.94 271 LEU A N 1
ATOM 2010 C CA . LEU A 1 271 ? -15.730 10.378 11.954 1.00 94.94 271 LEU A CA 1
ATOM 2011 C C . LEU A 1 271 ? -15.517 11.148 13.260 1.00 94.94 271 LEU A C 1
ATOM 2013 O O . LEU A 1 271 ? -15.922 12.299 13.360 1.00 94.94 271 LEU A O 1
ATOM 2017 N N . ALA A 1 272 ? -14.909 10.507 14.257 1.00 93.75 272 ALA A N 1
ATOM 2018 C CA . ALA A 1 272 ? -14.553 11.113 15.535 1.00 93.75 272 ALA A CA 1
ATOM 2019 C C . ALA A 1 272 ? -13.391 10.347 16.173 1.00 93.75 272 ALA A C 1
ATOM 2021 O O . ALA A 1 272 ? -13.189 9.167 15.880 1.00 93.75 272 ALA A O 1
ATOM 2022 N N . VAL A 1 273 ? -12.649 11.012 17.057 1.00 93.81 273 VAL A N 1
ATOM 2023 C CA . VAL A 1 273 ? -11.483 10.453 17.757 1.00 93.81 273 VAL A CA 1
ATOM 2024 C C . VAL A 1 273 ? -11.599 10.718 19.251 1.00 93.81 273 VAL A C 1
ATOM 2026 O O . VAL A 1 273 ? -12.037 11.792 19.660 1.00 93.81 273 VAL A O 1
ATOM 2029 N N . SER A 1 274 ? -11.180 9.758 20.070 1.00 89.81 274 SER A N 1
ATOM 2030 C CA . SER A 1 274 ? -11.021 9.951 21.508 1.00 89.81 274 SER A CA 1
ATOM 2031 C C . SER A 1 274 ? -9.729 9.298 21.991 1.00 89.81 274 SER A C 1
ATOM 2033 O O . SER A 1 274 ? -9.455 8.138 21.683 1.00 89.81 274 SER A O 1
ATOM 2035 N N . GLN A 1 275 ? -8.939 10.061 22.742 1.00 86.12 275 GLN A N 1
ATOM 2036 C CA . GLN A 1 275 ? -7.771 9.589 23.477 1.00 86.12 275 GLN A CA 1
ATOM 2037 C C . GLN A 1 275 ? -7.717 10.358 24.801 1.00 86.12 275 GLN A C 1
ATOM 2039 O O . GLN A 1 275 ? -7.721 11.589 24.813 1.00 86.12 275 GLN A O 1
ATOM 2044 N N . GLY A 1 276 ? -7.685 9.631 25.916 1.00 76.62 276 GLY A N 1
ATOM 2045 C CA . GLY A 1 276 ? -7.529 10.220 27.247 1.00 76.62 276 GLY A CA 1
ATOM 2046 C C . GLY A 1 276 ? -6.063 10.457 27.626 1.00 76.62 276 GLY A C 1
ATOM 2047 O O . GLY A 1 276 ? -5.148 9.941 26.987 1.00 76.62 276 GLY A O 1
ATOM 2048 N N . CYS A 1 277 ? -5.835 11.168 28.735 1.00 72.00 277 CYS A N 1
ATOM 2049 C CA . CYS A 1 277 ? -4.496 11.434 29.285 1.00 72.00 277 CYS A CA 1
ATOM 2050 C C . CYS A 1 277 ? -3.755 10.183 29.783 1.00 72.00 277 CYS A C 1
ATOM 2052 O O . CYS A 1 277 ? -2.546 10.224 29.985 1.00 72.00 277 CYS A O 1
ATOM 2054 N N . SER A 1 278 ? -4.465 9.070 29.992 1.00 73.88 278 SER A N 1
ATOM 2055 C CA . SER A 1 278 ? -3.837 7.785 30.293 1.00 73.88 278 SER A CA 1
ATOM 2056 C C . SER A 1 278 ? -3.082 7.223 29.090 1.00 73.88 278 SER A C 1
ATOM 2058 O O . SER A 1 278 ? -2.199 6.394 29.282 1.00 73.88 278 SER A O 1
ATOM 2060 N N . GLU A 1 279 ? -3.456 7.632 27.869 1.00 81.50 279 GLU A N 1
ATOM 2061 C CA . GLU A 1 279 ? -2.926 7.164 26.581 1.00 81.50 279 GLU A CA 1
ATOM 2062 C C . GLU A 1 279 ? -2.965 5.637 26.373 1.00 81.50 279 GLU A C 1
ATOM 2064 O O . GLU A 1 279 ? -2.470 5.142 25.367 1.00 81.50 279 GLU A O 1
ATOM 2069 N N . ARG A 1 280 ? -3.599 4.887 27.286 1.00 87.12 280 ARG A N 1
ATOM 2070 C CA . ARG A 1 280 ? -3.771 3.425 27.217 1.00 87.12 280 ARG A CA 1
ATOM 2071 C C . ARG A 1 280 ? -4.792 2.985 26.187 1.00 87.12 280 ARG A C 1
ATOM 2073 O O . ARG A 1 280 ? -4.879 1.802 25.890 1.00 87.12 280 ARG A O 1
ATOM 2080 N N . ASN A 1 281 ? -5.603 3.922 25.717 1.00 90.50 281 ASN A N 1
ATOM 2081 C CA . ASN A 1 281 ? -6.667 3.681 24.770 1.00 90.50 281 ASN A CA 1
ATOM 2082 C C . ASN A 1 281 ? -6.701 4.808 23.738 1.00 90.50 281 ASN A C 1
ATOM 2084 O O . ASN A 1 281 ? -6.687 5.992 24.088 1.00 90.50 281 ASN A O 1
ATOM 2088 N N . ILE A 1 282 ? -6.775 4.415 22.471 1.00 93.12 282 ILE A N 1
ATOM 2089 C CA . ILE A 1 282 ? -7.092 5.288 21.345 1.00 93.12 282 ILE A CA 1
ATOM 2090 C C . ILE A 1 282 ? -8.308 4.692 20.651 1.00 93.12 282 ILE A C 1
ATOM 2092 O O . ILE A 1 282 ? -8.299 3.526 20.260 1.00 93.12 282 ILE A O 1
ATOM 2096 N N . SER A 1 283 ? -9.345 5.504 20.482 1.00 94.44 283 SER A N 1
ATOM 2097 C CA . SER A 1 283 ? -10.604 5.101 19.866 1.00 94.44 283 SER A CA 1
ATOM 2098 C C . SER A 1 283 ? -10.947 5.995 18.677 1.00 94.44 283 SER A C 1
ATOM 2100 O O . SER A 1 283 ? -10.789 7.216 18.734 1.00 94.44 283 SER A O 1
ATOM 2102 N N . ALA A 1 284 ? -11.467 5.390 17.612 1.00 96.31 284 ALA A N 1
ATOM 2103 C CA . ALA A 1 284 ? -11.998 6.078 16.443 1.00 96.31 284 ALA A CA 1
ATOM 2104 C C . ALA A 1 284 ? -13.421 5.612 16.138 1.00 96.31 284 ALA A C 1
ATOM 2106 O O . ALA A 1 284 ? -13.733 4.425 16.218 1.00 96.31 284 ALA A O 1
ATOM 2107 N N . VAL A 1 285 ? -14.281 6.549 15.749 1.00 96.88 285 VAL A N 1
ATOM 2108 C CA . VAL A 1 285 ? -15.621 6.252 15.241 1.00 96.88 285 VAL A CA 1
ATOM 2109 C C . VAL A 1 285 ? -15.557 6.155 13.723 1.00 96.88 285 VAL A C 1
ATOM 2111 O O . VAL A 1 285 ? -15.073 7.074 13.064 1.00 96.88 285 VAL A O 1
ATOM 2114 N N . VAL A 1 286 ? -16.063 5.061 13.163 1.00 97.50 286 VAL A N 1
ATOM 2115 C CA . VAL A 1 286 ? -16.137 4.795 11.718 1.00 97.50 286 VAL A CA 1
ATOM 2116 C C . VAL A 1 286 ? -17.581 4.483 11.314 1.00 97.50 286 VAL A C 1
ATOM 2118 O O . VAL A 1 286 ? -18.447 4.291 12.174 1.00 97.50 286 VAL A O 1
ATOM 2121 N N . ARG A 1 287 ? -17.881 4.443 10.008 1.00 97.25 287 ARG A N 1
ATOM 2122 C CA . ARG A 1 287 ? -19.196 3.970 9.536 1.00 97.25 287 ARG A CA 1
ATOM 2123 C C . ARG A 1 287 ? -19.379 2.498 9.917 1.00 97.25 287 ARG A C 1
ATOM 2125 O O . ARG A 1 287 ? -18.417 1.737 9.889 1.00 97.25 287 ARG A O 1
ATOM 2132 N N . GLY A 1 288 ? -20.607 2.080 10.228 1.00 95.81 288 GLY A N 1
ATOM 2133 C CA . GLY A 1 288 ? -20.871 0.698 10.650 1.00 95.81 288 GLY A CA 1
ATOM 2134 C C . GLY A 1 288 ? -20.442 -0.353 9.616 1.00 95.81 288 GLY A C 1
ATOM 2135 O O . GLY A 1 288 ? -19.899 -1.393 9.977 1.00 95.81 288 GLY A O 1
ATOM 2136 N N . GLU A 1 289 ? -20.599 -0.047 8.325 1.00 95.38 289 GLU A N 1
ATOM 2137 C CA . GLU A 1 289 ? -20.156 -0.903 7.211 1.00 95.38 289 GLU A CA 1
ATOM 2138 C C . GLU A 1 289 ? -18.631 -1.116 7.167 1.00 95.38 289 GLU A C 1
ATOM 2140 O O . GLU A 1 289 ? -18.164 -2.175 6.750 1.00 95.38 289 GLU A O 1
ATOM 2145 N N . ASP A 1 290 ? -17.853 -0.148 7.661 1.00 95.25 290 ASP A N 1
ATOM 2146 C CA . ASP A 1 290 ? -16.392 -0.201 7.687 1.00 95.25 290 ASP A CA 1
ATOM 2147 C C . ASP A 1 290 ? -15.850 -0.960 8.904 1.00 95.25 290 ASP A C 1
ATOM 2149 O O . ASP A 1 290 ? -14.664 -1.284 8.938 1.00 95.25 290 ASP A O 1
ATOM 2153 N N . SER A 1 291 ? -16.684 -1.272 9.902 1.00 94.62 291 SER A N 1
ATOM 2154 C CA . SER A 1 291 ? -16.230 -1.720 11.225 1.00 94.62 291 SER A CA 1
ATOM 2155 C C . SER A 1 291 ? -15.308 -2.944 11.175 1.00 94.62 291 SER A C 1
ATOM 2157 O O . SER A 1 291 ? -14.233 -2.957 11.772 1.00 94.62 291 SER A O 1
ATOM 2159 N N . THR A 1 292 ? -15.691 -3.994 10.439 1.00 93.56 292 THR A N 1
ATOM 2160 C CA . THR A 1 292 ? -14.874 -5.222 10.346 1.00 93.56 292 THR A CA 1
ATOM 2161 C C . THR A 1 292 ? -13.571 -4.983 9.598 1.00 93.56 292 THR A C 1
ATOM 2163 O O . THR A 1 292 ? -12.539 -5.516 10.001 1.00 93.56 292 THR A O 1
ATOM 2166 N N . ARG A 1 293 ? -13.594 -4.156 8.549 1.00 91.50 293 ARG A N 1
ATOM 2167 C CA . ARG A 1 293 ? -12.386 -3.786 7.808 1.00 91.50 293 ARG A CA 1
ATOM 2168 C C . ARG A 1 293 ? -11.460 -2.929 8.670 1.00 91.50 293 ARG A C 1
ATOM 2170 O O . ARG A 1 293 ? -10.267 -3.194 8.697 1.00 91.50 293 ARG A O 1
ATOM 2177 N N . ALA A 1 294 ? -12.010 -1.992 9.442 1.00 93.88 294 ALA A N 1
ATOM 2178 C CA . ALA A 1 294 ? -11.271 -1.164 10.390 1.00 93.88 294 ALA A CA 1
ATOM 2179 C C . ALA A 1 294 ? -10.599 -2.015 11.464 1.00 93.88 294 ALA A C 1
ATOM 2181 O O . ALA A 1 294 ? -9.390 -1.909 11.641 1.00 93.88 294 ALA A O 1
ATOM 2182 N N . LEU A 1 295 ? -11.353 -2.902 12.123 1.00 93.06 295 LEU A N 1
ATOM 2183 C CA . LEU A 1 295 ? -10.829 -3.788 13.163 1.00 93.06 295 LEU A CA 1
ATOM 2184 C C . LEU A 1 295 ? -9.709 -4.696 12.629 1.00 93.06 295 LEU A C 1
ATOM 2186 O O . LEU A 1 295 ? -8.682 -4.853 13.287 1.00 93.06 295 LEU A O 1
ATOM 2190 N N . ARG A 1 296 ? -9.877 -5.255 11.421 1.00 89.81 296 ARG A N 1
ATOM 2191 C CA . ARG A 1 296 ? -8.831 -6.039 10.744 1.00 89.81 296 ARG A CA 1
ATOM 2192 C C . ARG A 1 296 ? -7.608 -5.195 10.417 1.00 89.81 296 ARG A C 1
ATOM 2194 O O . ARG A 1 296 ? -6.508 -5.637 10.710 1.00 89.81 296 ARG A O 1
ATOM 2201 N N . ALA A 1 297 ? -7.794 -4.004 9.853 1.00 85.44 297 ALA A N 1
ATOM 2202 C CA . ALA A 1 297 ? -6.702 -3.121 9.460 1.00 85.44 297 ALA A CA 1
ATOM 2203 C C . ALA A 1 297 ? -5.861 -2.688 10.665 1.00 85.44 297 ALA A C 1
ATOM 2205 O O . ALA A 1 297 ? -4.639 -2.782 10.613 1.00 85.44 297 ALA A O 1
ATOM 2206 N N . VAL A 1 298 ? -6.490 -2.280 11.773 1.00 89.69 298 VAL A N 1
ATOM 2207 C CA . VAL A 1 298 ? -5.748 -1.896 12.984 1.00 89.69 298 VAL A CA 1
ATOM 2208 C C . VAL A 1 298 ? -5.106 -3.109 13.655 1.00 89.69 298 VAL A C 1
ATOM 2210 O O . VAL A 1 298 ? -3.942 -3.039 14.031 1.00 89.69 298 VAL A O 1
ATOM 2213 N N . HIS A 1 299 ? -5.787 -4.257 13.740 1.00 88.00 299 HIS A N 1
ATOM 2214 C CA . HIS A 1 299 ? -5.172 -5.467 14.298 1.00 88.00 299 HIS A CA 1
ATOM 2215 C C . HIS A 1 299 ? -3.960 -5.901 13.472 1.00 88.00 299 HIS A C 1
ATOM 2217 O O . HIS A 1 299 ? -2.873 -6.085 14.020 1.00 88.00 299 HIS A O 1
ATOM 2223 N N . ALA A 1 300 ? -4.120 -5.963 12.149 1.00 79.69 300 ALA A N 1
ATOM 2224 C CA . ALA A 1 300 ? -3.054 -6.252 11.205 1.00 79.69 300 ALA A CA 1
ATOM 2225 C C . ALA A 1 300 ? -1.907 -5.256 11.361 1.00 79.69 300 ALA A C 1
ATOM 2227 O O . ALA A 1 300 ? -0.768 -5.673 11.524 1.00 79.69 300 ALA A O 1
ATOM 2228 N N . ALA A 1 301 ? -2.198 -3.957 11.412 1.00 78.00 301 ALA A N 1
ATOM 2229 C CA . ALA A 1 301 ? -1.171 -2.938 11.496 1.00 78.00 301 ALA A CA 1
ATOM 2230 C C . ALA A 1 301 ? -0.274 -3.102 12.716 1.00 78.00 301 ALA A C 1
ATOM 2232 O O . ALA A 1 301 ? 0.899 -2.822 12.573 1.00 78.00 301 ALA A O 1
ATOM 2233 N N . PHE A 1 302 ? -0.763 -3.553 13.874 1.00 77.88 302 PHE A N 1
ATOM 2234 C CA . PHE A 1 302 ? 0.046 -3.693 15.096 1.00 77.88 302 PHE A CA 1
ATOM 2235 C C . PHE A 1 302 ? 0.499 -5.123 15.413 1.00 77.88 302 PHE A C 1
ATOM 2237 O O . PHE A 1 302 ? 1.352 -5.298 16.279 1.00 77.88 302 PHE A O 1
ATOM 2244 N N . ARG A 1 303 ? -0.086 -6.146 14.776 1.00 71.94 303 ARG A N 1
ATOM 2245 C CA . ARG A 1 303 ? 0.251 -7.565 15.005 1.00 71.94 303 ARG A CA 1
ATOM 2246 C C . ARG A 1 303 ? 0.963 -8.215 13.837 1.00 71.94 303 ARG A C 1
ATOM 2248 O O . ARG A 1 303 ? 1.753 -9.134 14.037 1.00 71.94 303 ARG A O 1
ATOM 2255 N N . LEU A 1 304 ? 0.723 -7.738 12.623 1.00 56.88 304 LEU A N 1
ATOM 2256 C CA . LEU A 1 304 ? 1.655 -7.955 11.535 1.00 56.88 304 LEU A CA 1
ATOM 2257 C C . LEU A 1 304 ? 2.735 -6.914 11.766 1.00 56.88 304 LEU A C 1
ATOM 2259 O O . LEU A 1 304 ? 2.568 -5.738 11.450 1.00 56.88 304 LEU A O 1
ATOM 2263 N N . SER A 1 305 ? 3.842 -7.347 12.374 1.00 51.91 305 SER A N 1
ATOM 2264 C CA . SER A 1 305 ? 4.969 -6.455 12.628 1.00 51.91 305 SER A CA 1
ATOM 2265 C C . SER A 1 305 ? 5.443 -5.783 11.339 1.00 51.91 305 SER A C 1
ATOM 2267 O O . SER A 1 305 ? 6.115 -4.784 11.453 1.00 51.91 305 SER A O 1
ATOM 2269 N N . ARG A 1 306 ? 5.060 -6.297 10.157 1.00 61.72 306 ARG A N 1
ATOM 2270 C CA . ARG A 1 306 ? 5.669 -6.042 8.855 1.00 61.72 306 ARG A CA 1
ATOM 2271 C C . ARG A 1 306 ? 4.639 -5.548 7.862 1.00 61.72 306 ARG A C 1
ATOM 2273 O O . ARG A 1 306 ? 3.539 -6.101 7.756 1.00 61.72 306 ARG A O 1
ATOM 2280 N N . THR A 1 307 ? 5.054 -4.580 7.063 1.00 71.75 307 THR A N 1
ATOM 2281 C CA . THR A 1 307 ? 4.348 -4.151 5.865 1.00 71.75 307 THR A CA 1
ATOM 2282 C C . THR A 1 307 ? 4.295 -5.322 4.898 1.00 71.75 307 THR A C 1
ATOM 2284 O O . THR A 1 307 ? 5.257 -5.633 4.197 1.00 71.75 307 THR A O 1
ATOM 2287 N N . THR A 1 308 ? 3.182 -6.045 4.936 1.00 78.31 308 THR A N 1
ATOM 2288 C CA . THR A 1 308 ? 2.986 -7.221 4.098 1.00 78.31 308 THR A CA 1
ATOM 2289 C C . THR A 1 308 ? 2.581 -6.750 2.711 1.00 78.31 308 THR A C 1
ATOM 2291 O O . THR A 1 308 ? 1.672 -5.931 2.582 1.00 78.31 308 THR A O 1
ATOM 2294 N N . VAL A 1 309 ? 3.253 -7.256 1.681 1.00 85.56 309 VAL A N 1
ATOM 2295 C CA . VAL A 1 309 ? 2.933 -6.947 0.286 1.00 85.56 309 VAL A CA 1
ATOM 2296 C C . VAL A 1 309 ? 2.584 -8.242 -0.419 1.00 85.56 309 VAL A C 1
ATOM 2298 O O . VAL A 1 309 ? 3.389 -9.177 -0.461 1.00 85.56 309 VAL A O 1
ATOM 2301 N N . TYR A 1 310 ? 1.376 -8.303 -0.968 1.00 90.19 310 TYR A N 1
ATOM 2302 C CA . TYR A 1 310 ? 0.948 -9.435 -1.779 1.00 90.19 310 TYR A CA 1
ATOM 2303 C C . TYR A 1 310 ? 1.389 -9.231 -3.220 1.00 90.19 310 TYR A C 1
ATOM 2305 O O . TYR A 1 310 ? 1.087 -8.212 -3.836 1.00 90.19 310 TYR A O 1
ATOM 2313 N N . VAL A 1 311 ? 2.119 -10.212 -3.736 1.00 93.81 311 VAL A N 1
ATOM 2314 C CA . VAL A 1 311 ? 2.807 -10.142 -5.020 1.00 93.81 311 VAL A CA 1
ATOM 2315 C C . VAL A 1 311 ? 2.171 -11.120 -6.002 1.00 93.81 311 VAL A C 1
ATOM 2317 O O . VAL A 1 311 ? 1.972 -12.295 -5.685 1.00 93.81 311 VAL A O 1
ATOM 2320 N N . GLY A 1 312 ? 1.863 -10.627 -7.196 1.00 95.06 312 GLY A N 1
ATOM 2321 C CA . GLY A 1 312 ? 1.580 -11.419 -8.385 1.00 95.06 312 GLY A CA 1
ATOM 2322 C C . GLY A 1 312 ? 2.733 -11.305 -9.372 1.00 95.06 312 GLY A C 1
ATOM 2323 O O . GLY A 1 312 ? 3.279 -10.215 -9.531 1.00 95.06 312 GLY A O 1
ATOM 2324 N N . VAL A 1 313 ? 3.097 -12.397 -10.038 1.00 95.44 313 VAL A N 1
ATOM 2325 C CA . VAL A 1 313 ? 4.093 -12.386 -11.122 1.00 95.44 313 VAL A CA 1
ATOM 2326 C C . VAL A 1 313 ? 3.432 -12.884 -12.401 1.00 95.44 313 VAL A C 1
ATOM 2328 O O . VAL A 1 313 ? 2.797 -13.937 -12.395 1.00 95.44 313 VAL A O 1
ATOM 2331 N N . VAL A 1 314 ? 3.552 -12.120 -13.482 1.00 94.38 314 VAL A N 1
ATOM 2332 C CA . VAL A 1 314 ? 3.026 -12.461 -14.807 1.00 94.38 314 VAL A CA 1
ATOM 2333 C C . VAL A 1 314 ? 4.191 -12.618 -15.775 1.00 94.38 314 VAL A C 1
ATOM 2335 O O . VAL A 1 314 ? 5.025 -11.723 -15.895 1.00 94.38 314 VAL A O 1
ATOM 2338 N N . GLY A 1 315 ? 4.218 -13.748 -16.480 1.00 91.44 315 GLY A N 1
ATOM 2339 C CA . GLY A 1 315 ? 5.290 -14.109 -17.403 1.00 91.44 315 GLY A CA 1
ATOM 2340 C C . GLY A 1 315 ? 6.415 -14.846 -16.694 1.00 91.44 315 GLY A C 1
ATOM 2341 O O . GLY A 1 315 ? 7.128 -14.266 -15.887 1.00 91.44 315 GLY A O 1
ATOM 2342 N N . MET A 1 316 ? 6.590 -16.130 -17.018 1.00 90.25 316 MET A N 1
ATOM 2343 C CA . MET A 1 316 ? 7.589 -17.016 -16.398 1.00 90.25 316 MET A CA 1
ATOM 2344 C C . MET A 1 316 ? 8.684 -17.454 -17.381 1.00 90.25 316 MET A C 1
ATOM 2346 O O . MET A 1 316 ? 9.199 -18.575 -17.304 1.00 90.25 316 MET A O 1
ATOM 2350 N N . GLY A 1 317 ? 9.047 -16.541 -18.288 1.00 87.62 317 GLY A N 1
ATOM 2351 C CA . GLY A 1 317 ? 10.309 -16.586 -19.027 1.00 87.62 317 GLY A CA 1
ATOM 2352 C C . GLY A 1 317 ? 11.515 -16.330 -18.112 1.00 87.62 317 GLY A C 1
ATOM 2353 O O . GLY A 1 317 ? 11.405 -16.372 -16.883 1.00 87.62 317 GLY A O 1
ATOM 2354 N N . GLU A 1 318 ? 12.678 -16.038 -18.693 1.00 88.56 318 GLU A N 1
ATOM 2355 C CA . GLU A 1 318 ? 13.927 -15.885 -17.931 1.00 88.56 318 GLU A CA 1
ATOM 2356 C C . GLU A 1 318 ? 13.850 -14.765 -16.879 1.00 88.56 318 GLU A C 1
ATOM 2358 O O . GLU A 1 318 ? 14.231 -14.972 -15.723 1.00 88.56 318 GLU A O 1
ATOM 2363 N N . LEU A 1 319 ? 13.257 -13.619 -17.239 1.00 91.19 319 LEU A N 1
ATOM 2364 C CA . LEU A 1 319 ? 13.047 -12.487 -16.332 1.00 91.19 319 LEU A CA 1
ATOM 2365 C C . LEU A 1 319 ? 12.132 -12.833 -15.154 1.00 91.19 319 LEU A C 1
ATOM 2367 O O . LEU A 1 319 ? 12.488 -12.568 -14.008 1.00 91.19 319 LEU A O 1
ATOM 2371 N N . GLY A 1 320 ? 10.980 -13.459 -15.408 1.00 93.12 320 GLY A N 1
ATOM 2372 C CA . GLY A 1 320 ? 10.039 -13.843 -14.351 1.00 93.12 320 GLY A CA 1
ATOM 2373 C C . GLY A 1 320 ? 10.617 -14.876 -13.386 1.00 93.12 320 GLY A C 1
ATOM 2374 O O . GLY A 1 320 ? 10.455 -14.754 -12.172 1.00 93.12 320 GLY A O 1
ATOM 2375 N N . ARG A 1 321 ? 11.369 -15.858 -13.905 1.00 92.94 321 ARG A N 1
ATOM 2376 C CA . ARG A 1 321 ? 12.090 -16.849 -13.087 1.00 92.94 321 ARG A CA 1
ATOM 2377 C C . ARG A 1 321 ? 13.207 -16.215 -12.262 1.00 92.94 321 ARG A C 1
ATOM 2379 O O . ARG A 1 321 ? 13.393 -16.588 -11.104 1.00 92.94 321 ARG A O 1
ATOM 2386 N N . SER A 1 322 ? 13.967 -15.280 -12.837 1.00 94.62 322 SER A N 1
ATOM 2387 C CA . SER A 1 322 ? 14.976 -14.515 -12.093 1.00 94.62 322 SER A CA 1
ATOM 2388 C C . SER A 1 322 ? 14.325 -13.677 -10.989 1.00 94.62 322 SER A C 1
ATOM 2390 O O . SER A 1 322 ? 14.728 -13.772 -9.830 1.00 94.62 322 SER A O 1
ATOM 2392 N N . LEU A 1 323 ? 13.239 -12.960 -11.299 1.00 95.69 323 LEU A N 1
ATOM 2393 C CA . LEU A 1 323 ? 12.489 -12.177 -10.322 1.00 95.69 323 LEU A CA 1
ATOM 2394 C C . LEU A 1 323 ? 11.921 -13.046 -9.194 1.00 95.69 323 LEU A C 1
ATOM 2396 O O . LEU A 1 323 ? 12.034 -12.660 -8.034 1.00 95.69 323 LEU A O 1
ATOM 2400 N N . LEU A 1 324 ? 11.344 -14.214 -9.493 1.00 94.12 324 LEU A N 1
ATOM 2401 C CA . LEU A 1 324 ? 10.807 -15.112 -8.466 1.00 94.12 324 LEU A CA 1
ATOM 2402 C C . LEU A 1 324 ? 11.907 -15.589 -7.505 1.00 94.12 324 LEU A C 1
ATOM 2404 O O . LEU A 1 324 ? 11.728 -15.503 -6.289 1.00 94.12 324 LEU A O 1
ATOM 2408 N N . ARG A 1 325 ? 13.069 -15.998 -8.035 1.00 94.38 325 ARG A N 1
ATOM 2409 C CA . ARG A 1 325 ? 14.248 -16.356 -7.226 1.00 94.38 325 ARG A CA 1
ATOM 2410 C C . ARG A 1 325 ? 14.749 -15.178 -6.395 1.00 94.38 325 ARG A C 1
ATOM 2412 O O . ARG A 1 325 ? 15.096 -15.353 -5.229 1.00 94.38 325 ARG A O 1
ATOM 2419 N N . LEU A 1 326 ? 14.767 -13.975 -6.968 1.00 93.31 326 LEU A N 1
ATOM 2420 C CA . LEU A 1 326 ? 15.186 -12.767 -6.265 1.00 93.31 326 LEU A CA 1
ATOM 2421 C C . LEU A 1 326 ? 14.219 -12.408 -5.127 1.00 93.31 326 LEU A C 1
ATOM 2423 O O . LEU A 1 326 ? 14.665 -12.111 -4.021 1.00 93.31 326 LEU A O 1
ATOM 2427 N N . LEU A 1 327 ? 12.907 -12.464 -5.373 1.00 92.69 327 LEU A N 1
ATOM 2428 C CA . LEU A 1 327 ? 11.867 -12.239 -4.366 1.00 92.69 327 LEU A CA 1
ATOM 2429 C C . LEU A 1 327 ? 11.978 -13.250 -3.222 1.00 92.69 327 LEU A C 1
ATOM 2431 O O . LEU A 1 327 ? 11.886 -12.862 -2.059 1.00 92.69 327 LEU A O 1
ATOM 2435 N N . GLU A 1 328 ? 12.213 -14.522 -3.547 1.00 90.75 328 GLU A N 1
ATOM 2436 C CA . GLU A 1 328 ? 12.447 -15.596 -2.582 1.00 90.75 328 GLU A CA 1
ATOM 2437 C C . GLU A 1 328 ? 13.712 -15.339 -1.746 1.00 90.75 328 GLU A C 1
ATOM 2439 O O . GLU A 1 328 ? 13.641 -15.312 -0.515 1.00 90.75 328 GLU A O 1
ATOM 2444 N N . GLY A 1 329 ? 14.843 -15.059 -2.399 1.00 88.88 329 GLY A N 1
ATOM 2445 C CA . GLY A 1 329 ? 16.134 -14.840 -1.743 1.00 88.88 329 GLY A CA 1
ATOM 2446 C C . GLY A 1 329 ? 16.204 -13.561 -0.904 1.00 88.88 329 GLY A C 1
ATOM 2447 O O . GLY A 1 329 ? 16.861 -13.543 0.133 1.00 88.88 329 GLY A O 1
ATOM 2448 N N . GLN A 1 330 ? 15.508 -12.493 -1.306 1.00 88.00 330 GLN A N 1
ATOM 2449 C CA . GLN A 1 330 ? 15.489 -11.219 -0.573 1.00 88.00 330 GLN A CA 1
ATOM 2450 C C . GLN A 1 330 ? 14.428 -11.167 0.526 1.00 88.00 330 GLN A C 1
ATOM 2452 O O . GLN A 1 330 ? 14.455 -10.255 1.358 1.00 88.00 330 GLN A O 1
ATOM 2457 N N . ARG A 1 331 ? 13.490 -12.121 0.560 1.00 85.88 331 ARG A N 1
ATOM 2458 C CA . ARG A 1 331 ? 12.347 -12.076 1.475 1.00 85.88 331 ARG A CA 1
ATOM 2459 C C . ARG A 1 331 ? 12.779 -11.923 2.927 1.00 85.88 331 ARG A C 1
ATOM 2461 O O . ARG A 1 331 ? 12.249 -11.045 3.594 1.00 85.88 331 ARG A O 1
ATOM 2468 N N . SER A 1 332 ? 13.728 -12.729 3.412 1.00 80.50 332 SER A N 1
ATOM 2469 C CA . SER A 1 332 ? 14.218 -12.674 4.802 1.00 80.50 332 SER A CA 1
ATOM 2470 C C . SER A 1 332 ? 14.907 -11.344 5.117 1.00 80.50 332 SER A C 1
ATOM 2472 O O . SER A 1 332 ? 14.560 -10.688 6.098 1.00 80.50 332 SER A O 1
ATOM 2474 N N . THR A 1 333 ? 15.807 -10.888 4.246 1.00 82.56 333 THR A N 1
ATOM 2475 C CA . THR A 1 333 ? 16.542 -9.629 4.417 1.00 82.56 333 THR A CA 1
ATOM 2476 C C . THR A 1 333 ? 15.612 -8.421 4.442 1.00 82.56 333 THR A C 1
ATOM 2478 O O . THR A 1 333 ? 15.744 -7.567 5.321 1.00 82.56 333 THR A O 1
ATOM 2481 N N . LEU A 1 334 ? 14.642 -8.347 3.526 1.00 82.38 334 LEU A N 1
ATOM 2482 C CA . LEU A 1 334 ? 13.639 -7.276 3.501 1.00 82.38 334 LEU A CA 1
ATOM 2483 C C . LEU A 1 334 ? 12.766 -7.295 4.753 1.00 82.38 334 LEU A C 1
ATOM 2485 O O . LEU A 1 334 ? 12.484 -6.255 5.353 1.00 82.38 334 LEU A O 1
ATOM 2489 N N . ARG A 1 335 ? 12.414 -8.504 5.176 1.00 77.62 335 ARG A N 1
ATOM 2490 C CA . ARG A 1 335 ? 11.604 -8.791 6.347 1.00 77.62 335 ARG A CA 1
ATOM 2491 C C . ARG A 1 335 ? 12.307 -8.418 7.660 1.00 77.62 335 ARG A C 1
ATOM 2493 O O . ARG A 1 335 ? 11.618 -8.068 8.618 1.00 77.62 335 ARG A O 1
ATOM 2500 N N . GLU A 1 336 ? 13.633 -8.485 7.730 1.00 72.56 336 GLU A N 1
ATOM 2501 C CA . GLU A 1 336 ? 14.436 -8.127 8.912 1.00 72.56 336 GLU A CA 1
ATOM 2502 C C . GLU A 1 336 ? 14.890 -6.662 8.908 1.00 72.56 336 GLU A C 1
ATOM 2504 O O . GLU A 1 336 ? 14.831 -5.987 9.936 1.00 72.56 336 GLU A O 1
ATOM 2509 N N . THR A 1 337 ? 15.314 -6.162 7.746 1.00 72.69 337 THR A N 1
ATOM 2510 C CA . THR A 1 337 ? 15.969 -4.852 7.607 1.00 72.69 337 THR A CA 1
ATOM 2511 C C . THR A 1 337 ? 14.965 -3.726 7.385 1.00 72.69 337 THR A C 1
ATOM 2513 O O . THR A 1 337 ? 15.107 -2.645 7.954 1.00 72.69 337 THR A O 1
ATOM 2516 N N . PHE A 1 338 ? 13.949 -3.970 6.554 1.00 69.75 338 PHE A N 1
ATOM 2517 C CA . PHE A 1 338 ? 13.002 -2.947 6.098 1.00 69.75 338 PHE A CA 1
ATOM 2518 C C . PHE A 1 338 ? 11.582 -3.165 6.612 1.00 69.75 338 PHE A C 1
ATOM 2520 O O . PHE A 1 338 ? 10.710 -2.365 6.295 1.00 69.75 338 PHE A O 1
ATOM 2527 N N . ASP A 1 339 ? 11.354 -4.219 7.400 1.00 71.69 339 ASP A N 1
ATOM 2528 C CA . ASP A 1 339 ? 10.038 -4.552 7.945 1.00 71.69 339 ASP A CA 1
ATOM 2529 C C . ASP A 1 339 ? 8.982 -4.760 6.840 1.00 71.69 339 ASP A C 1
ATOM 2531 O O . ASP A 1 339 ? 7.805 -4.442 6.999 1.00 71.69 339 ASP A O 1
ATOM 2535 N N . VAL A 1 340 ? 9.421 -5.287 5.689 1.00 80.19 340 VAL A N 1
ATOM 2536 C CA . VAL A 1 340 ? 8.584 -5.602 4.523 1.00 80.19 340 VAL A CA 1
ATOM 2537 C C . VAL A 1 340 ? 8.536 -7.118 4.339 1.00 80.19 340 VAL A C 1
ATOM 2539 O O . VAL A 1 340 ? 9.566 -7.748 4.120 1.00 80.19 340 VAL A O 1
ATOM 2542 N N . ASP A 1 341 ? 7.345 -7.715 4.407 1.00 81.56 341 ASP A N 1
ATOM 2543 C CA . ASP A 1 341 ? 7.136 -9.146 4.137 1.00 81.56 341 ASP A CA 1
ATOM 2544 C C . ASP A 1 341 ? 6.510 -9.321 2.752 1.00 81.56 341 ASP A C 1
ATOM 2546 O O . ASP A 1 341 ? 5.302 -9.147 2.570 1.00 81.56 341 ASP A O 1
ATOM 2550 N N . LEU A 1 342 ? 7.346 -9.642 1.764 1.00 86.38 342 LEU A N 1
ATOM 2551 C CA . LEU A 1 342 ? 6.896 -9.947 0.408 1.00 86.38 342 LEU A CA 1
ATOM 2552 C C . LEU A 1 342 ? 6.334 -11.369 0.358 1.00 86.38 342 LEU A C 1
ATOM 2554 O O . LEU A 1 342 ? 6.999 -12.321 0.769 1.00 86.38 342 LEU A O 1
ATOM 2558 N N . ARG A 1 343 ? 5.113 -11.518 -0.160 1.00 88.38 343 ARG A N 1
ATOM 2559 C CA . ARG A 1 343 ? 4.453 -12.819 -0.309 1.00 88.38 343 ARG A CA 1
ATOM 2560 C C . ARG A 1 343 ? 3.920 -12.985 -1.718 1.00 88.38 343 ARG A C 1
ATOM 2562 O O . ARG A 1 343 ? 2.949 -12.331 -2.090 1.00 88.38 343 ARG A O 1
ATOM 2569 N N . VAL A 1 344 ? 4.521 -13.886 -2.485 1.00 91.88 344 VAL A N 1
ATOM 2570 C CA . VAL A 1 344 ? 4.032 -14.258 -3.814 1.00 91.88 344 VAL A CA 1
ATOM 2571 C C . VAL A 1 344 ? 2.782 -15.112 -3.642 1.00 91.88 344 VAL A C 1
ATOM 2573 O O . VAL A 1 344 ? 2.847 -16.211 -3.098 1.00 91.88 344 VAL A O 1
ATOM 2576 N N . ARG A 1 345 ? 1.626 -14.579 -4.044 1.00 90.56 345 ARG A N 1
ATOM 2577 C CA . ARG A 1 345 ? 0.310 -15.222 -3.881 1.00 90.56 345 ARG A CA 1
ATOM 2578 C C . ARG A 1 345 ? -0.158 -15.922 -5.145 1.00 90.56 345 ARG A C 1
ATOM 2580 O O . ARG A 1 345 ? -0.918 -16.882 -5.044 1.00 90.56 345 ARG A O 1
ATOM 2587 N N . ALA A 1 346 ? 0.265 -15.418 -6.301 1.00 91.75 346 ALA A N 1
ATOM 2588 C CA . ALA A 1 346 ? -0.110 -15.956 -7.595 1.00 91.75 346 ALA A CA 1
ATOM 2589 C C . ALA A 1 346 ? 0.995 -15.744 -8.634 1.00 91.75 346 ALA A C 1
ATOM 2591 O O . ALA A 1 346 ? 1.653 -14.704 -8.653 1.00 91.75 346 ALA A O 1
ATOM 2592 N N . VAL A 1 347 ? 1.161 -16.725 -9.513 1.00 92.38 347 VAL A N 1
ATOM 2593 C CA . VAL A 1 347 ? 2.056 -16.677 -10.664 1.00 92.38 347 VAL A CA 1
ATOM 2594 C C . VAL A 1 347 ? 1.268 -17.116 -11.893 1.00 92.38 347 VAL A C 1
ATOM 2596 O O . VAL A 1 347 ? 0.688 -18.203 -11.908 1.00 92.38 347 VAL A O 1
ATOM 2599 N N . ALA A 1 348 ? 1.237 -16.269 -12.918 1.00 89.19 348 ALA A N 1
ATOM 2600 C CA . ALA A 1 348 ? 0.583 -16.555 -14.187 1.00 89.19 348 ALA A CA 1
ATOM 2601 C C . ALA A 1 348 ? 1.628 -16.702 -15.296 1.00 89.19 348 ALA A C 1
ATOM 2603 O O . ALA A 1 348 ? 2.539 -15.881 -15.428 1.00 89.19 348 ALA A O 1
ATOM 2604 N N . GLN A 1 349 ? 1.485 -17.749 -16.106 1.00 83.00 349 GLN A N 1
ATOM 2605 C CA . GLN A 1 349 ? 2.265 -17.888 -17.329 1.00 83.00 349 GLN A CA 1
ATOM 2606 C C . GLN A 1 349 ? 1.694 -16.950 -18.402 1.00 83.00 349 GLN A C 1
ATOM 2608 O O . GLN A 1 349 ? 0.516 -16.602 -18.384 1.00 83.00 349 GLN A O 1
ATOM 2613 N N . ASP A 1 350 ? 2.536 -16.524 -19.332 1.00 67.38 350 ASP A N 1
ATOM 2614 C CA . ASP A 1 350 ? 2.206 -15.562 -20.380 1.00 67.38 350 ASP A CA 1
ATOM 2615 C C . ASP A 1 350 ? 1.283 -16.111 -21.479 1.00 67.38 350 ASP A C 1
ATOM 2617 O O . ASP A 1 350 ? 0.821 -15.310 -22.282 1.00 67.38 350 ASP A O 1
ATOM 2621 N N . GLY A 1 351 ? 0.961 -17.412 -21.515 1.00 62.81 351 GLY A N 1
ATOM 2622 C CA . GLY A 1 351 ? 0.168 -18.078 -22.568 1.00 62.81 351 GLY A CA 1
ATOM 2623 C C . GLY A 1 351 ? -1.364 -18.105 -22.389 1.00 62.81 351 GLY A C 1
ATOM 2624 O O . GLY A 1 351 ? -1.915 -17.625 -21.407 1.00 62.81 351 GLY A O 1
ATOM 2625 N N . THR A 1 352 ? -2.074 -18.727 -23.342 1.00 53.19 352 THR A N 1
ATOM 2626 C CA . THR A 1 352 ? -3.552 -18.876 -23.377 1.00 53.19 352 THR A CA 1
ATOM 2627 C C . THR A 1 352 ? -4.109 -19.934 -22.414 1.00 53.19 352 THR A C 1
ATOM 2629 O O . THR A 1 352 ? -5.213 -20.432 -22.621 1.00 53.19 352 THR A O 1
ATOM 2632 N N . ARG A 1 353 ? -3.337 -20.359 -21.409 1.00 60.16 353 ARG A N 1
ATOM 2633 C CA . ARG A 1 353 ? -3.800 -21.369 -20.451 1.00 60.16 353 ARG A CA 1
ATOM 2634 C C . ARG A 1 353 ? -4.830 -20.744 -19.511 1.00 60.16 353 ARG A C 1
ATOM 2636 O O . ARG A 1 353 ? -4.610 -19.655 -18.990 1.00 60.16 353 ARG A O 1
ATOM 2643 N N . GLU A 1 354 ? -5.925 -21.458 -19.269 1.00 66.19 354 GLU A N 1
ATOM 2644 C CA . GLU A 1 354 ? -6.956 -21.092 -18.286 1.00 66.19 354 GLU A CA 1
ATOM 2645 C C . GLU A 1 354 ? -6.562 -21.504 -16.857 1.00 66.19 354 GLU A C 1
ATOM 2647 O O . GLU A 1 354 ? -7.424 -21.786 -16.026 1.00 66.19 354 GLU A O 1
ATOM 2652 N N . GLU A 1 355 ? -5.263 -21.578 -16.565 1.00 76.19 355 GLU A N 1
ATOM 2653 C CA . GLU A 1 355 ? -4.754 -21.994 -15.262 1.00 76.19 355 GLU A CA 1
ATOM 2654 C C . GLU A 1 355 ? -3.626 -21.074 -14.791 1.00 76.19 355 GLU A C 1
ATOM 2656 O O . GLU A 1 355 ? -2.749 -20.671 -15.562 1.00 76.19 355 GLU A O 1
ATOM 2661 N N . LEU A 1 356 ? -3.622 -20.785 -13.491 1.00 84.31 356 LEU A N 1
ATOM 2662 C CA . LEU A 1 356 ? -2.566 -20.039 -12.811 1.00 84.31 356 LEU A CA 1
ATOM 2663 C C . LEU A 1 356 ? -2.148 -20.765 -11.535 1.00 84.31 356 LEU A C 1
ATOM 2665 O O . LEU A 1 356 ? -2.942 -21.486 -10.932 1.00 84.31 356 LEU A O 1
ATOM 2669 N N . VAL A 1 357 ? -0.908 -20.558 -11.099 1.00 84.50 357 VAL A N 1
ATOM 2670 C CA . VAL A 1 357 ? -0.425 -21.109 -9.830 1.00 84.50 357 VAL A CA 1
ATOM 2671 C C . VAL A 1 357 ? -0.774 -20.122 -8.725 1.00 84.50 357 VAL A C 1
ATOM 2673 O O . VAL A 1 357 ? -0.289 -18.993 -8.740 1.00 84.50 357 VAL A O 1
ATOM 2676 N N . ALA A 1 358 ? -1.600 -20.519 -7.761 1.00 84.88 358 ALA A N 1
ATOM 2677 C CA . ALA A 1 358 ? -1.933 -19.692 -6.602 1.00 84.88 358 ALA A CA 1
ATOM 2678 C C . ALA A 1 358 ? -1.810 -20.466 -5.296 1.00 84.88 358 ALA A C 1
ATOM 2680 O O . ALA A 1 358 ? -1.935 -21.689 -5.255 1.00 84.88 358 ALA A O 1
ATOM 2681 N N . LEU A 1 359 ? -1.612 -19.727 -4.207 1.00 82.44 359 LEU A N 1
ATOM 2682 C CA . LEU A 1 359 ? -1.680 -20.300 -2.867 1.00 82.44 359 LEU A CA 1
ATOM 2683 C C . LEU A 1 359 ? -3.129 -20.558 -2.468 1.00 82.44 359 LEU A C 1
ATOM 2685 O O . LEU A 1 359 ? -3.916 -19.619 -2.306 1.00 82.44 359 LEU A O 1
ATOM 2689 N N . VAL A 1 360 ? -3.452 -21.825 -2.227 1.00 70.62 360 VAL A N 1
ATOM 2690 C CA . VAL A 1 360 ? -4.752 -22.242 -1.700 1.00 70.62 360 VAL A CA 1
ATOM 2691 C C . VAL A 1 360 ? -4.647 -22.375 -0.177 1.00 70.62 360 VAL A C 1
ATOM 2693 O O . VAL A 1 360 ? -3.754 -23.041 0.339 1.00 70.62 360 VAL A O 1
ATOM 2696 N N . ARG A 1 361 ? -5.555 -21.729 0.567 1.00 61.56 361 ARG A N 1
ATOM 2697 C CA . ARG A 1 361 ? -5.709 -21.931 2.022 1.00 61.56 361 ARG A CA 1
ATOM 2698 C C . ARG A 1 361 ? -6.926 -22.811 2.285 1.00 61.56 361 ARG A C 1
ATOM 2700 O O . ARG A 1 361 ? -8.012 -22.471 1.807 1.00 61.56 361 ARG A O 1
ATOM 2707 N N . ARG A 1 362 ? -6.789 -23.885 3.070 1.00 45.81 362 ARG A N 1
ATOM 2708 C CA . ARG A 1 362 ? -7.941 -24.561 3.679 1.00 45.81 362 ARG A CA 1
ATOM 2709 C C . ARG A 1 362 ? -8.235 -23.908 5.035 1.00 45.81 362 ARG A C 1
ATOM 2711 O O . ARG A 1 362 ? -7.440 -23.174 5.612 1.00 45.81 362 ARG A O 1
ATOM 2718 N N . ARG A 1 363 ? -9.486 -24.036 5.482 1.00 37.81 363 ARG A N 1
ATOM 2719 C CA . ARG A 1 363 ? -9.975 -23.439 6.732 1.00 37.81 363 ARG A CA 1
ATOM 2720 C C . ARG A 1 363 ? -9.536 -24.303 7.920 1.00 37.81 363 ARG A C 1
ATOM 2722 O O . ARG A 1 363 ? -10.369 -25.031 8.445 1.00 37.81 363 ARG A O 1
ATOM 2729 N N . SER A 1 364 ? -8.287 -24.189 8.363 1.00 34.62 364 SER A N 1
ATOM 2730 C CA . SER A 1 364 ? -7.835 -24.804 9.618 1.00 34.62 364 SER A CA 1
ATOM 2731 C C . SER A 1 364 ? -6.893 -23.861 10.374 1.00 34.62 364 SER A C 1
ATOM 2733 O O . SER A 1 364 ? -5.955 -23.305 9.818 1.00 34.62 364 SER A O 1
ATOM 2735 N N . GLY A 1 365 ? -7.194 -23.598 11.648 1.00 38.59 365 GLY A N 1
ATOM 2736 C CA . GLY A 1 365 ? -6.518 -22.602 12.489 1.00 38.59 365 GLY A CA 1
ATOM 2737 C C . GLY A 1 365 ? -5.150 -23.042 13.021 1.00 38.59 365 GLY A C 1
ATOM 2738 O O . GLY A 1 365 ? -5.011 -23.231 14.225 1.00 38.59 365 GLY A O 1
ATOM 2739 N N . GLY A 1 366 ? -4.158 -23.193 12.142 1.00 31.17 366 GLY A N 1
ATOM 2740 C CA . GLY A 1 366 ? -2.763 -23.476 12.504 1.00 31.17 366 GLY A CA 1
ATOM 2741 C C . GLY A 1 366 ? -1.870 -22.228 12.566 1.00 31.17 366 GLY A C 1
ATOM 2742 O O . GLY A 1 366 ? -2.067 -21.260 11.830 1.00 31.17 366 GLY A O 1
ATOM 2743 N N . ASP A 1 367 ? -0.876 -22.259 13.457 1.00 32.16 367 ASP A N 1
ATOM 2744 C CA . ASP A 1 367 ? 0.067 -21.172 13.745 1.00 32.16 367 ASP A CA 1
ATOM 2745 C C . ASP A 1 367 ? 0.835 -20.694 12.495 1.00 32.16 367 ASP A C 1
ATOM 2747 O O . ASP A 1 367 ? 1.633 -21.410 11.891 1.00 32.16 367 ASP A O 1
ATOM 2751 N N . ALA A 1 368 ? 0.632 -19.429 12.124 1.00 39.47 368 ALA A N 1
ATOM 2752 C CA . ALA A 1 368 ? 1.149 -18.818 10.899 1.00 39.47 368 ALA A CA 1
ATOM 2753 C C . ALA A 1 368 ? 2.613 -18.348 11.018 1.00 39.47 368 ALA A C 1
ATOM 2755 O O . ALA A 1 368 ? 2.922 -17.172 10.782 1.00 39.47 368 ALA A O 1
ATOM 2756 N N . SER A 1 369 ? 3.507 -19.263 11.398 1.00 36.78 369 SER A N 1
ATOM 2757 C CA . SER A 1 369 ? 4.960 -19.040 11.420 1.00 36.78 369 SER A CA 1
ATOM 2758 C C . SER A 1 369 ? 5.743 -19.888 10.408 1.00 36.78 369 SER A C 1
ATOM 2760 O O . SER A 1 369 ? 6.943 -19.664 10.250 1.00 36.78 369 SER A O 1
ATOM 2762 N N . SER A 1 370 ? 5.091 -20.797 9.672 1.00 36.28 370 SER A N 1
ATOM 2763 C CA . SER A 1 370 ? 5.758 -21.633 8.669 1.00 36.28 370 SER A CA 1
ATOM 2764 C C . SER A 1 370 ? 5.986 -20.895 7.339 1.00 36.28 370 SER A C 1
ATOM 2766 O O . SER A 1 370 ? 5.296 -19.941 6.974 1.00 36.28 370 SER A O 1
ATOM 2768 N N . SER A 1 371 ? 6.996 -21.339 6.597 1.00 40.06 371 SER A N 1
ATOM 2769 C CA . SER A 1 371 ? 7.407 -20.853 5.274 1.00 40.06 371 SER A CA 1
ATOM 2770 C C . SER A 1 371 ? 6.327 -20.954 4.178 1.00 40.06 371 SER A C 1
ATOM 2772 O O . SER A 1 371 ? 6.499 -20.345 3.122 1.00 40.06 371 SER A O 1
ATOM 2774 N N . ALA A 1 372 ? 5.201 -21.627 4.438 1.00 51.66 372 ALA A N 1
ATOM 2775 C CA . ALA A 1 372 ? 4.147 -22.008 3.489 1.00 51.66 372 ALA A CA 1
ATOM 2776 C C . ALA A 1 372 ? 3.175 -20.877 3.065 1.00 51.66 372 ALA A C 1
ATOM 2778 O O . ALA A 1 372 ? 2.061 -21.126 2.624 1.00 51.66 372 ALA A O 1
ATOM 2779 N N . ASP A 1 373 ? 3.563 -19.605 3.190 1.00 72.19 373 ASP A N 1
ATOM 2780 C CA . ASP A 1 373 ? 2.682 -18.450 2.915 1.00 72.19 373 ASP A CA 1
ATOM 2781 C C . ASP A 1 373 ? 3.082 -17.649 1.650 1.00 72.19 373 ASP A C 1
ATOM 2783 O O . ASP A 1 373 ? 2.542 -16.563 1.409 1.00 72.19 373 ASP A O 1
ATOM 2787 N N . SER A 1 374 ? 4.036 -18.154 0.854 1.00 84.31 374 SER A N 1
ATOM 2788 C CA . SER A 1 374 ? 4.514 -17.568 -0.414 1.00 84.31 374 SER A CA 1
ATOM 2789 C C . SER A 1 374 ? 4.870 -18.666 -1.419 1.00 84.31 374 SER A C 1
ATOM 2791 O O . SER A 1 374 ? 5.469 -19.664 -1.032 1.00 84.31 374 SER A O 1
ATOM 2793 N N . ILE A 1 375 ? 4.583 -18.456 -2.705 1.00 86.50 375 ILE A N 1
ATOM 2794 C CA . ILE A 1 375 ? 5.048 -19.330 -3.793 1.00 86.50 375 ILE A CA 1
ATOM 2795 C C . ILE A 1 375 ? 6.570 -19.183 -3.922 1.00 86.50 375 ILE A C 1
ATOM 2797 O O . ILE A 1 375 ? 7.070 -18.062 -4.034 1.00 86.50 375 ILE A O 1
ATOM 2801 N N . THR A 1 376 ? 7.288 -20.304 -3.886 1.00 88.81 376 THR A N 1
ATOM 2802 C CA . THR A 1 376 ? 8.730 -20.401 -4.161 1.00 88.81 376 THR A CA 1
ATOM 2803 C C . THR A 1 376 ? 8.975 -20.899 -5.579 1.00 88.81 376 THR A C 1
ATOM 2805 O O . THR A 1 376 ? 8.063 -21.423 -6.225 1.00 88.81 376 THR A O 1
ATOM 2808 N N . SER A 1 377 ? 10.216 -20.788 -6.054 1.00 86.25 377 SER A N 1
ATOM 2809 C CA . SER A 1 377 ? 10.604 -21.327 -7.365 1.00 86.25 377 SER A CA 1
ATOM 2810 C C . SER A 1 377 ? 10.335 -22.837 -7.444 1.00 86.25 377 SER A C 1
ATOM 2812 O O . SER A 1 377 ? 9.696 -23.308 -8.380 1.00 86.25 377 SER A O 1
ATOM 2814 N N . ALA A 1 378 ? 10.702 -23.577 -6.392 1.00 83.88 378 ALA A N 1
ATOM 2815 C CA . ALA A 1 378 ? 10.458 -25.016 -6.297 1.00 83.88 378 ALA A CA 1
ATOM 2816 C C . ALA A 1 378 ? 8.960 -25.371 -6.253 1.00 83.88 378 ALA A C 1
ATOM 2818 O O . ALA A 1 378 ? 8.537 -26.330 -6.893 1.00 83.88 378 ALA A O 1
ATOM 2819 N N . ALA A 1 379 ? 8.143 -24.598 -5.527 1.00 83.00 379 ALA A N 1
ATOM 2820 C CA . ALA A 1 379 ? 6.700 -24.832 -5.457 1.00 83.00 379 ALA A CA 1
ATOM 2821 C C . ALA A 1 379 ? 6.010 -24.555 -6.802 1.00 83.00 379 ALA A C 1
ATOM 2823 O O . ALA A 1 379 ? 5.094 -25.278 -7.189 1.00 83.00 379 ALA A O 1
ATOM 2824 N N . TYR A 1 380 ? 6.467 -23.535 -7.534 1.00 85.38 380 TYR A N 1
ATOM 2825 C CA . TYR A 1 380 ? 6.004 -23.259 -8.890 1.00 85.38 380 TYR A CA 1
ATOM 2826 C C . TYR A 1 380 ? 6.367 -24.395 -9.860 1.00 85.38 380 TYR A C 1
ATOM 2828 O O . TYR A 1 380 ? 5.503 -24.879 -10.594 1.00 85.38 380 TYR A O 1
ATOM 2836 N N . ASP A 1 381 ? 7.618 -24.858 -9.834 1.00 83.94 381 ASP A N 1
ATOM 2837 C CA . ASP A 1 381 ? 8.102 -25.952 -10.683 1.00 83.94 381 ASP A CA 1
ATOM 2838 C C . ASP A 1 381 ? 7.376 -27.275 -10.387 1.00 83.94 381 ASP A C 1
ATOM 2840 O O . ASP A 1 381 ? 7.003 -28.000 -11.312 1.00 83.94 381 ASP A O 1
ATOM 2844 N N . ALA A 1 382 ? 7.098 -27.562 -9.112 1.00 81.25 382 ALA A N 1
ATOM 2845 C CA . ALA A 1 382 ? 6.314 -28.723 -8.696 1.00 81.25 382 ALA A CA 1
ATOM 2846 C C . ALA A 1 382 ? 4.858 -28.642 -9.183 1.00 81.25 382 ALA A C 1
ATOM 2848 O O . ALA A 1 382 ? 4.337 -29.617 -9.723 1.00 81.25 382 ALA A O 1
ATOM 2849 N N . ALA A 1 383 ? 4.214 -27.478 -9.050 1.00 78.69 383 ALA A N 1
ATOM 2850 C CA . ALA A 1 383 ? 2.838 -27.273 -9.501 1.00 78.69 383 ALA A CA 1
ATOM 2851 C C . ALA A 1 383 ? 2.698 -27.337 -11.032 1.00 78.69 383 ALA A C 1
ATOM 2853 O O . ALA A 1 383 ? 1.650 -27.730 -11.532 1.00 78.69 383 ALA A O 1
ATOM 2854 N N . THR A 1 384 ? 3.741 -26.960 -11.777 1.00 78.25 384 THR A N 1
ATOM 2855 C CA . THR A 1 384 ? 3.733 -26.920 -13.251 1.00 78.25 384 THR A CA 1
ATOM 2856 C C . THR A 1 384 ? 4.394 -28.133 -13.916 1.00 78.25 384 THR A C 1
ATOM 2858 O O . THR A 1 384 ? 4.316 -28.274 -15.138 1.00 78.25 384 THR A O 1
ATOM 2861 N N . GLY A 1 385 ? 4.997 -29.035 -13.132 1.00 66.94 385 GLY A N 1
ATOM 2862 C CA . GLY A 1 385 ? 5.541 -30.316 -13.589 1.00 66.94 385 GLY A CA 1
ATOM 2863 C C . GLY A 1 385 ? 6.879 -30.229 -14.330 1.00 66.94 385 GLY A C 1
ATOM 2864 O O . GLY A 1 385 ? 7.060 -30.985 -15.279 1.00 66.94 385 GLY A O 1
ATOM 2865 N N . ALA A 1 386 ? 7.777 -29.319 -13.924 1.00 55.38 386 ALA A N 1
ATOM 2866 C CA . ALA A 1 386 ? 9.081 -28.946 -14.511 1.00 55.38 386 ALA A CA 1
ATOM 2867 C C . ALA A 1 386 ? 9.871 -30.014 -15.321 1.00 55.38 386 ALA A C 1
ATOM 2869 O O . ALA A 1 386 ? 10.969 -30.426 -14.954 1.00 55.38 386 ALA A O 1
ATOM 2870 N N . GLY A 1 387 ? 9.354 -30.424 -16.482 1.00 44.50 387 GLY A N 1
ATOM 2871 C CA . GLY A 1 387 ? 10.051 -31.247 -17.473 1.00 44.50 387 GLY A CA 1
ATOM 2872 C C . GLY A 1 387 ? 10.181 -32.751 -17.191 1.00 44.50 387 GLY A C 1
ATOM 2873 O O . GLY A 1 387 ? 10.723 -33.442 -18.049 1.00 44.50 387 GLY A O 1
ATOM 2874 N N . VAL A 1 388 ? 9.674 -33.304 -16.081 1.00 29.27 388 VAL A N 1
ATOM 2875 C CA . VAL A 1 388 ? 9.593 -34.766 -15.865 1.00 29.27 388 VAL A CA 1
ATOM 2876 C C . VAL A 1 388 ? 8.298 -35.117 -15.137 1.00 29.27 388 VAL A C 1
ATOM 2878 O O . VAL A 1 388 ? 8.064 -34.706 -14.005 1.00 29.27 388 VAL A O 1
ATOM 2881 N N . VAL A 1 389 ? 7.458 -35.918 -15.793 1.00 30.30 389 VAL A N 1
ATOM 2882 C CA . VAL A 1 389 ? 6.278 -36.531 -15.181 1.00 30.30 389 VAL A CA 1
ATOM 2883 C C . VAL A 1 389 ? 6.734 -37.639 -14.233 1.00 30.30 389 VAL A C 1
ATOM 2885 O O . VAL A 1 389 ? 7.341 -38.615 -14.668 1.00 30.30 389 VAL A O 1
ATOM 2888 N N . SER A 1 390 ? 6.313 -37.581 -12.974 1.00 26.42 390 SER A N 1
ATOM 2889 C CA . SER A 1 390 ? 5.809 -38.793 -12.334 1.00 26.42 390 SER A CA 1
ATOM 2890 C C . SER A 1 390 ? 4.502 -38.475 -11.627 1.00 26.42 390 SER A C 1
ATOM 2892 O O . SER A 1 390 ? 4.414 -37.487 -10.907 1.00 26.42 390 SER A O 1
ATOM 2894 N N . ALA A 1 391 ? 3.517 -39.314 -11.936 1.00 28.72 391 ALA A N 1
ATOM 2895 C CA . ALA A 1 391 ? 2.128 -39.338 -11.512 1.00 28.72 391 ALA A CA 1
ATOM 2896 C C . ALA A 1 391 ? 1.789 -38.619 -10.198 1.00 28.72 391 ALA A C 1
ATOM 2898 O O . ALA A 1 391 ? 2.485 -38.761 -9.197 1.00 28.72 391 ALA A O 1
ATOM 2899 N N . ALA A 1 392 ? 0.641 -37.935 -10.244 1.00 35.91 392 ALA A N 1
ATOM 2900 C CA . ALA A 1 392 ? -0.145 -37.445 -9.120 1.00 35.91 392 ALA A CA 1
ATOM 2901 C C . ALA A 1 392 ? 0.125 -38.217 -7.818 1.00 35.91 392 ALA A C 1
ATOM 2903 O O . ALA A 1 392 ? -0.345 -39.341 -7.639 1.00 35.91 392 ALA A O 1
ATOM 2904 N N . ALA A 1 393 ? 0.872 -37.589 -6.912 1.00 26.84 393 ALA A N 1
ATOM 2905 C CA . ALA A 1 393 ? 0.787 -37.935 -5.509 1.00 26.84 393 ALA A CA 1
ATOM 2906 C C . ALA A 1 393 ? -0.528 -37.339 -5.000 1.00 26.84 393 ALA A C 1
ATOM 2908 O O . ALA A 1 393 ? -0.734 -36.126 -5.041 1.00 26.84 393 ALA A O 1
ATOM 2909 N N . ASP A 1 394 ? -1.431 -38.228 -4.607 1.00 30.94 394 ASP A N 1
ATOM 2910 C CA . ASP A 1 394 ? -2.660 -37.916 -3.892 1.00 30.94 394 ASP A CA 1
ATOM 2911 C C . ASP A 1 394 ? -2.310 -36.995 -2.704 1.00 30.94 394 ASP A C 1
ATOM 2913 O O . ASP A 1 394 ? -1.467 -37.382 -1.885 1.00 30.94 394 ASP A O 1
ATOM 2917 N N . PRO A 1 395 ? -2.840 -35.760 -2.619 1.00 35.88 395 PRO A N 1
ATOM 2918 C CA . PRO A 1 395 ? -2.504 -34.859 -1.530 1.00 35.88 395 PRO A CA 1
ATOM 2919 C C . PRO A 1 395 ? -3.159 -35.392 -0.256 1.00 35.88 395 PRO A C 1
ATOM 2921 O O . PRO A 1 395 ? -4.324 -35.107 0.027 1.00 35.88 395 PRO A O 1
ATOM 2924 N N . SER A 1 396 ? -2.399 -36.180 0.507 1.00 34.12 396 SER A N 1
ATOM 2925 C CA . SER A 1 396 ? -2.750 -36.542 1.874 1.00 34.12 396 SER A CA 1
ATOM 2926 C C . SER A 1 396 ? -3.049 -35.266 2.656 1.00 34.12 396 SER A C 1
ATOM 2928 O O . SER A 1 396 ? -2.281 -34.302 2.638 1.00 34.12 396 SER A O 1
ATOM 2930 N N . GLU A 1 397 ? -4.220 -35.266 3.275 1.00 36.38 397 GLU A N 1
ATOM 2931 C CA . GLU A 1 397 ? -4.858 -34.150 3.954 1.00 36.38 397 GLU A CA 1
ATOM 2932 C C . GLU A 1 397 ? -4.028 -33.652 5.147 1.00 36.38 397 GLU A C 1
ATOM 2934 O O . GLU A 1 397 ? -4.272 -34.128 6.241 1.00 36.38 397 GLU A O 1
ATOM 2939 N N . GLU A 1 398 ? -3.079 -32.714 4.987 1.00 33.94 398 GLU A N 1
ATOM 2940 C CA . GLU A 1 398 ? -2.558 -31.956 6.152 1.00 33.94 398 GLU A CA 1
ATOM 2941 C C . GLU A 1 398 ? -1.735 -30.668 5.898 1.00 33.94 398 GLU A C 1
ATOM 2943 O O . GLU A 1 398 ? -1.357 -30.032 6.877 1.00 33.94 398 GLU A O 1
ATOM 2948 N N . ASP A 1 399 ? -1.517 -30.188 4.661 1.00 35.62 399 ASP A N 1
ATOM 2949 C CA . ASP A 1 399 ? -0.726 -28.954 4.431 1.00 35.62 399 ASP A CA 1
ATOM 2950 C C . ASP A 1 399 ? -1.566 -27.743 3.961 1.00 35.62 399 ASP A C 1
ATOM 2952 O O . ASP A 1 399 ? -2.167 -27.734 2.883 1.00 35.62 399 ASP A O 1
ATOM 2956 N N . ASP A 1 400 ? -1.584 -26.682 4.776 1.00 38.94 400 ASP A N 1
ATOM 2957 C CA . ASP A 1 400 ? -2.131 -25.360 4.444 1.00 38.94 400 ASP A CA 1
ATOM 2958 C C . ASP A 1 400 ? -1.086 -24.504 3.703 1.00 38.94 400 ASP A C 1
ATOM 2960 O O . ASP A 1 400 ? 0.061 -24.405 4.132 1.00 38.94 400 ASP A O 1
ATOM 2964 N N . GLY A 1 401 ? -1.485 -23.820 2.617 1.00 54.50 401 GLY A N 1
ATOM 2965 C CA . GLY A 1 401 ? -0.595 -22.909 1.879 1.00 54.50 401 GLY A CA 1
ATOM 2966 C C . GLY A 1 401 ? 0.158 -23.530 0.695 1.00 54.50 401 GLY A C 1
ATOM 2967 O O . GLY A 1 401 ? 1.192 -23.015 0.273 1.00 54.50 401 GLY A O 1
ATOM 2968 N N . ILE A 1 402 ? -0.365 -24.611 0.116 1.00 66.00 402 ILE A N 1
ATOM 2969 C CA . ILE A 1 402 ? 0.222 -25.258 -1.065 1.00 66.00 402 ILE A CA 1
ATOM 2970 C C . ILE A 1 402 ? -0.019 -24.396 -2.317 1.00 66.00 402 ILE A C 1
ATOM 2972 O O . ILE A 1 402 ? -1.131 -23.912 -2.561 1.00 66.00 402 ILE A O 1
ATOM 2976 N N . ALA A 1 403 ? 1.029 -24.212 -3.125 1.00 77.44 403 ALA A N 1
ATOM 2977 C CA . ALA A 1 403 ? 0.919 -23.650 -4.466 1.00 77.44 403 ALA A CA 1
ATOM 2978 C C . ALA A 1 403 ? 0.262 -24.683 -5.391 1.00 77.44 403 ALA A C 1
ATOM 2980 O O . ALA A 1 403 ? 0.809 -25.764 -5.598 1.00 77.44 403 ALA A O 1
ATOM 2981 N N . ALA A 1 404 ? -0.907 -24.362 -5.935 1.00 80.75 404 ALA A N 1
ATOM 2982 C CA . ALA A 1 404 ? -1.663 -25.265 -6.794 1.00 80.75 404 ALA A CA 1
ATOM 2983 C C . ALA A 1 404 ? -2.056 -24.575 -8.099 1.00 80.75 404 ALA A C 1
ATOM 2985 O O . ALA A 1 404 ? -2.281 -23.361 -8.126 1.00 80.75 404 ALA A O 1
ATOM 2986 N N . LEU A 1 405 ? -2.174 -25.366 -9.167 1.00 83.75 405 LEU A N 1
ATOM 2987 C CA . LEU A 1 405 ? -2.860 -24.943 -10.383 1.00 83.75 405 LEU A CA 1
ATOM 2988 C C . LEU A 1 405 ? -4.342 -24.756 -10.064 1.00 83.75 405 LEU A C 1
ATOM 2990 O O . LEU A 1 405 ? -5.006 -25.672 -9.574 1.00 83.75 405 LEU A O 1
ATOM 2994 N N . ILE A 1 406 ? -4.850 -23.558 -10.326 1.00 83.56 406 ILE A N 1
ATOM 2995 C CA . ILE A 1 406 ? -6.262 -23.227 -10.167 1.00 83.56 406 ILE A CA 1
ATOM 2996 C C . ILE A 1 406 ? -6.824 -22.644 -11.466 1.00 83.56 406 ILE A C 1
ATOM 2998 O O . ILE A 1 406 ? -6.085 -21.977 -12.196 1.00 83.56 406 ILE A O 1
ATOM 3002 N N . PRO A 1 407 ? -8.130 -22.828 -11.739 1.00 79.56 407 PRO A N 1
ATOM 3003 C CA . PRO A 1 407 ? -8.771 -22.219 -12.896 1.00 79.56 407 PRO A CA 1
ATOM 3004 C C . PRO A 1 407 ? -8.684 -20.687 -12.853 1.00 79.56 407 PRO A C 1
ATOM 3006 O O . PRO A 1 407 ? -9.110 -20.048 -11.884 1.00 79.56 407 PRO A O 1
ATOM 3009 N N . GLY A 1 408 ? -8.166 -20.090 -13.920 1.00 78.62 408 GLY A N 1
ATOM 3010 C CA . GLY A 1 408 ? -8.029 -18.648 -14.081 1.00 78.62 408 GLY A CA 1
ATOM 3011 C C . GLY A 1 408 ? -6.943 -18.263 -15.081 1.00 78.62 408 GLY A C 1
ATOM 3012 O O . GLY A 1 408 ? -5.972 -18.977 -15.273 1.00 78.62 408 GLY A O 1
ATOM 3013 N N . ASP A 1 409 ? -7.091 -17.093 -15.692 1.00 80.62 409 ASP A N 1
ATOM 3014 C CA . ASP A 1 409 ? -6.132 -16.520 -16.636 1.00 80.62 409 ASP A CA 1
ATOM 3015 C C . ASP A 1 409 ? -5.356 -15.339 -16.018 1.00 80.62 409 ASP A C 1
ATOM 3017 O O . ASP A 1 409 ? -5.557 -14.958 -14.858 1.00 80.62 409 ASP A O 1
ATOM 3021 N N . VAL A 1 410 ? -4.501 -14.698 -16.817 1.00 85.44 410 VAL A N 1
ATOM 3022 C CA . VAL A 1 410 ? -3.747 -13.496 -16.423 1.00 85.44 410 VAL A CA 1
ATOM 3023 C C . VAL A 1 410 ? -4.669 -12.375 -15.911 1.00 85.44 410 VAL A C 1
ATOM 3025 O O . VAL A 1 410 ? -4.311 -11.665 -14.972 1.00 85.44 410 VAL A O 1
ATOM 3028 N N . SER A 1 411 ? -5.888 -12.233 -16.448 1.00 85.69 411 SER A N 1
ATOM 3029 C CA . SER A 1 411 ? -6.847 -11.214 -15.989 1.00 85.69 411 SER A CA 1
ATOM 3030 C C . SER A 1 411 ? -7.297 -11.446 -14.539 1.00 85.69 411 SER A C 1
ATOM 3032 O O . SER A 1 411 ? -7.503 -10.502 -13.766 1.00 85.69 411 SER A O 1
ATOM 3034 N N . SER A 1 412 ? -7.377 -12.715 -14.136 1.00 87.19 412 SER A N 1
ATOM 3035 C CA . SER A 1 412 ? -7.835 -13.138 -12.819 1.00 87.19 412 SER A CA 1
ATOM 3036 C C . SER A 1 412 ? -6.798 -13.026 -11.699 1.00 87.19 412 SER A C 1
ATOM 3038 O O . SER A 1 412 ? -7.182 -13.091 -10.528 1.00 87.19 412 SER A O 1
ATOM 3040 N N . ILE A 1 413 ? -5.514 -12.801 -12.015 1.00 89.31 413 ILE A N 1
ATOM 3041 C CA . ILE A 1 413 ? -4.425 -12.757 -11.021 1.00 89.31 413 ILE A CA 1
ATOM 3042 C C . ILE A 1 413 ? -4.687 -11.728 -9.909 1.00 89.31 413 ILE A C 1
ATOM 3044 O O . ILE A 1 413 ? -4.417 -11.986 -8.735 1.00 89.31 413 ILE A O 1
ATOM 3048 N N . SER A 1 414 ? -5.318 -10.602 -10.263 1.00 88.88 414 SER A N 1
ATOM 3049 C CA . SER A 1 414 ? -5.691 -9.525 -9.339 1.00 88.88 414 SER A CA 1
ATOM 3050 C C . SER A 1 414 ? -6.587 -10.002 -8.185 1.00 88.88 414 SER A C 1
ATOM 3052 O O . SER A 1 414 ? -6.471 -9.495 -7.071 1.00 88.88 414 SER A O 1
ATOM 3054 N N . ARG A 1 415 ? -7.437 -11.016 -8.405 1.00 85.88 415 ARG A N 1
ATOM 3055 C CA . ARG A 1 415 ? -8.319 -11.582 -7.368 1.00 85.88 415 ARG A CA 1
ATOM 3056 C C . ARG A 1 415 ? -7.556 -12.348 -6.290 1.00 85.88 415 ARG A C 1
ATOM 3058 O O . ARG A 1 415 ? -8.024 -12.408 -5.161 1.00 85.88 415 ARG A O 1
ATOM 3065 N N . HIS A 1 416 ? -6.395 -12.907 -6.622 1.00 84.25 416 HIS A N 1
ATOM 3066 C CA . HIS A 1 416 ? -5.591 -13.719 -5.702 1.00 84.25 416 HIS A CA 1
ATOM 3067 C C . HIS A 1 416 ? -4.581 -12.894 -4.899 1.00 84.25 416 HIS A C 1
ATOM 3069 O O . HIS A 1 416 ? -4.182 -13.291 -3.802 1.00 84.25 416 HIS A O 1
ATOM 3075 N N . VAL A 1 417 ? -4.177 -11.738 -5.430 1.00 86.69 417 VAL A N 1
ATOM 3076 C CA . VAL A 1 417 ? -3.253 -10.813 -4.754 1.00 86.69 417 VAL A CA 1
ATOM 3077 C C . VAL A 1 417 ? -3.971 -9.763 -3.906 1.00 86.69 417 VAL A C 1
ATOM 3079 O O . VAL A 1 417 ? -3.332 -9.127 -3.072 1.00 86.69 417 VAL A O 1
ATOM 3082 N N . ARG A 1 418 ? -5.283 -9.565 -4.083 1.00 82.56 418 ARG A N 1
ATOM 3083 C CA . ARG A 1 418 ? -6.087 -8.643 -3.265 1.00 82.56 418 ARG A CA 1
ATOM 3084 C C . ARG A 1 418 ? -6.627 -9.340 -2.018 1.00 82.56 418 ARG A C 1
ATOM 3086 O O . ARG A 1 418 ? -7.212 -10.414 -2.110 1.00 82.56 418 ARG A O 1
ATOM 3093 N N . ALA A 1 419 ? -6.486 -8.693 -0.864 1.00 70.38 419 ALA A N 1
ATOM 3094 C CA . ALA A 1 419 ? -7.085 -9.143 0.388 1.00 70.38 419 ALA A CA 1
ATOM 3095 C C . ALA A 1 419 ? -7.446 -7.949 1.280 1.00 70.38 419 ALA A C 1
ATOM 3097 O O . ALA A 1 419 ? -6.639 -7.040 1.436 1.00 70.38 419 ALA A O 1
ATOM 3098 N N . ASP A 1 420 ? -8.623 -7.979 1.914 1.00 61.12 420 ASP A N 1
ATOM 3099 C CA . ASP A 1 420 ? -9.113 -6.889 2.783 1.00 61.12 420 ASP A CA 1
ATOM 3100 C C . ASP A 1 420 ? -8.205 -6.604 3.992 1.00 61.12 420 ASP A C 1
ATOM 3102 O O . ASP A 1 420 ? -8.294 -5.544 4.607 1.00 61.12 420 ASP A O 1
ATOM 3106 N N . GLU A 1 421 ? -7.377 -7.576 4.374 1.00 59.19 421 GLU A N 1
ATOM 3107 C CA . GLU A 1 421 ? -6.464 -7.504 5.517 1.00 59.19 421 GLU A CA 1
ATOM 3108 C C . GLU A 1 421 ? -5.079 -6.936 5.167 1.00 59.19 421 GLU A C 1
ATOM 3110 O O . GLU A 1 421 ? -4.282 -6.696 6.072 1.00 59.19 421 GLU A O 1
ATOM 3115 N N . VAL A 1 422 ? -4.783 -6.712 3.878 1.00 65.25 422 VAL A N 1
ATOM 3116 C CA . VAL A 1 422 ? -3.485 -6.212 3.407 1.00 65.25 422 VAL A CA 1
ATOM 3117 C C . VAL A 1 422 ? -3.667 -4.928 2.607 1.00 65.25 422 VAL A C 1
ATOM 3119 O O . VAL A 1 422 ? -4.382 -4.891 1.612 1.00 65.25 422 VAL A O 1
ATOM 3122 N N . ALA A 1 423 ? -2.970 -3.873 3.023 1.00 66.88 423 ALA A N 1
ATOM 3123 C CA . ALA A 1 423 ? -3.052 -2.557 2.391 1.00 66.88 423 ALA A CA 1
ATOM 3124 C C . ALA A 1 423 ? -2.332 -2.462 1.032 1.00 66.88 423 ALA A C 1
ATOM 3126 O O . ALA A 1 423 ? -2.523 -1.491 0.298 1.00 66.88 423 ALA A O 1
ATOM 3127 N N . HIS A 1 424 ? -1.448 -3.413 0.708 1.00 81.56 424 HIS A N 1
ATOM 3128 C CA . HIS A 1 424 ? -0.569 -3.330 -0.458 1.00 81.56 424 HIS A CA 1
ATOM 3129 C C . HIS A 1 424 ? -0.558 -4.622 -1.277 1.00 81.56 424 HIS A C 1
ATOM 3131 O O . HIS A 1 424 ? -0.112 -5.677 -0.819 1.00 81.56 424 HIS A O 1
ATOM 3137 N N . SER A 1 425 ? -0.977 -4.492 -2.532 1.00 89.50 425 SER A N 1
ATOM 3138 C CA . SER A 1 425 ? -0.919 -5.542 -3.546 1.00 89.50 425 SER A CA 1
ATOM 3139 C C . SER A 1 425 ? -0.171 -5.023 -4.769 1.00 89.50 425 SER A C 1
ATOM 3141 O O . SER A 1 425 ? -0.382 -3.881 -5.181 1.00 89.50 425 SER A O 1
ATOM 3143 N N . VAL A 1 426 ? 0.680 -5.855 -5.362 1.00 94.44 426 VAL A N 1
ATOM 3144 C CA . VAL A 1 426 ? 1.467 -5.526 -6.555 1.00 94.44 426 VAL A CA 1
ATOM 3145 C C . VAL A 1 426 ? 1.449 -6.676 -7.553 1.00 94.44 426 VAL A C 1
ATOM 3147 O O . VAL A 1 426 ? 1.476 -7.842 -7.165 1.00 94.44 426 VAL A O 1
ATOM 3150 N N . ILE A 1 427 ? 1.419 -6.345 -8.839 1.00 96.25 427 ILE A N 1
ATOM 3151 C CA . ILE A 1 427 ? 1.633 -7.271 -9.948 1.00 96.25 427 ILE A CA 1
ATOM 3152 C C . ILE A 1 427 ? 2.900 -6.843 -10.687 1.00 96.25 427 ILE A C 1
ATOM 3154 O O . ILE A 1 427 ? 3.032 -5.683 -11.077 1.00 96.25 427 ILE A O 1
ATOM 3158 N N . PHE A 1 428 ? 3.812 -7.791 -10.876 1.00 97.00 428 PHE A N 1
ATOM 3159 C CA . PHE A 1 428 ? 4.950 -7.663 -11.772 1.00 97.00 428 PHE A CA 1
ATOM 3160 C C . PHE A 1 428 ? 4.576 -8.206 -13.150 1.00 97.00 428 PHE A C 1
ATOM 3162 O O . PHE A 1 428 ? 4.212 -9.377 -13.257 1.00 97.00 428 PHE A O 1
ATOM 3169 N N . ASP A 1 429 ? 4.674 -7.373 -14.183 1.00 95.69 429 ASP A N 1
ATOM 3170 C CA . ASP A 1 429 ? 4.605 -7.808 -15.578 1.00 95.69 429 ASP A CA 1
ATOM 3171 C C . ASP A 1 429 ? 6.023 -7.965 -16.143 1.00 95.69 429 ASP A C 1
ATOM 3173 O O . ASP A 1 429 ? 6.731 -6.984 -16.391 1.00 95.69 429 ASP A O 1
ATOM 3177 N N . CYS A 1 430 ? 6.427 -9.221 -16.328 1.00 94.06 430 CYS A N 1
ATOM 3178 C CA . CYS A 1 430 ? 7.701 -9.627 -16.913 1.00 94.06 430 CYS A CA 1
ATOM 3179 C C . CYS A 1 430 ? 7.558 -10.067 -18.383 1.00 94.06 430 CYS A C 1
ATOM 3181 O O . CYS A 1 430 ? 8.431 -10.769 -18.890 1.00 94.06 430 CYS A O 1
ATOM 3183 N N . THR A 1 431 ? 6.460 -9.707 -19.055 1.00 91.12 431 THR A N 1
ATOM 3184 C CA . THR A 1 431 ? 6.179 -10.074 -20.452 1.00 91.12 431 THR A CA 1
ATOM 3185 C C . THR A 1 431 ? 6.513 -8.948 -21.434 1.00 91.12 431 THR A C 1
ATOM 3187 O O . THR A 1 431 ? 6.727 -7.801 -21.050 1.00 91.12 431 THR A O 1
ATOM 3190 N N . ALA A 1 432 ? 6.515 -9.271 -22.728 1.00 86.75 432 ALA A N 1
ATOM 3191 C CA . ALA A 1 432 ? 6.515 -8.295 -23.824 1.00 86.75 432 ALA A CA 1
ATOM 3192 C C . ALA A 1 432 ? 5.178 -8.297 -24.599 1.00 86.75 432 ALA A C 1
ATOM 3194 O O . ALA A 1 432 ? 5.073 -7.760 -25.700 1.00 86.75 432 ALA A O 1
ATOM 3195 N N . GLU A 1 433 ? 4.145 -8.930 -24.036 1.00 86.69 433 GLU A N 1
ATOM 3196 C CA . GLU A 1 433 ? 2.897 -9.248 -24.726 1.00 86.69 433 GLU A CA 1
ATOM 3197 C C . GLU A 1 433 ? 1.890 -8.096 -24.641 1.00 86.69 433 GLU A C 1
ATOM 3199 O O . GLU A 1 433 ? 1.509 -7.653 -23.552 1.00 86.69 433 GLU A O 1
ATOM 3204 N N . GLU A 1 434 ? 1.365 -7.652 -25.786 1.00 88.12 434 GLU A N 1
ATOM 3205 C CA . GLU A 1 434 ? 0.382 -6.559 -25.827 1.00 88.12 434 GLU A CA 1
ATOM 3206 C C . GLU A 1 434 ? -0.917 -6.924 -25.088 1.00 88.12 434 GLU A C 1
ATOM 3208 O O . GLU A 1 434 ? -1.538 -6.079 -24.435 1.00 88.12 434 GLU A O 1
ATOM 3213 N N . ARG A 1 435 ? -1.323 -8.204 -25.133 1.00 89.69 435 ARG A N 1
ATOM 3214 C CA . ARG A 1 435 ? -2.512 -8.688 -24.410 1.00 89.69 435 ARG A CA 1
ATOM 3215 C C . ARG A 1 435 ? -2.416 -8.454 -22.902 1.00 89.69 435 ARG A C 1
ATOM 3217 O O . ARG A 1 435 ? -3.432 -8.144 -22.286 1.00 89.69 435 ARG A O 1
ATOM 3224 N N . VAL A 1 436 ? -1.217 -8.573 -22.325 1.00 91.81 436 VAL A N 1
ATOM 3225 C CA . VAL A 1 436 ? -0.976 -8.359 -20.892 1.00 91.81 436 VAL A CA 1
ATOM 3226 C C . VAL A 1 436 ? -0.963 -6.864 -20.593 1.00 91.81 436 VAL A C 1
ATOM 3228 O O . VAL A 1 436 ? -1.679 -6.420 -19.696 1.00 91.81 436 VAL A O 1
ATOM 3231 N N . GLY A 1 437 ? -0.294 -6.067 -21.435 1.00 92.00 437 GLY A N 1
ATOM 3232 C CA . GLY A 1 437 ? -0.290 -4.607 -21.326 1.00 92.00 437 GLY A CA 1
ATOM 3233 C C . GLY A 1 437 ? -1.696 -3.985 -21.323 1.00 92.00 437 GLY A C 1
ATOM 3234 O O . GLY A 1 437 ? -1.953 -3.009 -20.615 1.00 92.00 437 GLY A O 1
ATOM 3235 N N . ARG A 1 438 ? -2.657 -4.586 -22.041 1.00 93.25 438 ARG A N 1
ATOM 3236 C CA . ARG A 1 438 ? -4.076 -4.172 -22.042 1.00 93.25 438 ARG A CA 1
ATOM 3237 C C . ARG A 1 438 ? -4.794 -4.372 -20.701 1.00 93.25 438 ARG A C 1
ATOM 3239 O O . ARG A 1 438 ? -5.813 -3.723 -20.468 1.00 93.25 438 ARG A O 1
ATOM 3246 N N . LEU A 1 439 ? -4.280 -5.225 -19.815 1.00 93.56 439 LEU A N 1
ATOM 3247 C CA . LEU A 1 439 ? -4.856 -5.487 -18.491 1.00 93.56 439 LEU A CA 1
ATOM 3248 C C . LEU A 1 439 ? -4.395 -4.477 -17.434 1.00 93.56 439 LEU A C 1
ATOM 3250 O O . LEU A 1 439 ? -5.075 -4.312 -16.418 1.00 93.56 439 LEU A O 1
ATOM 3254 N N . HIS A 1 440 ? -3.302 -3.751 -17.683 1.00 94.69 440 HIS A N 1
ATOM 3255 C CA . HIS A 1 440 ? -2.704 -2.820 -16.722 1.00 94.69 440 HIS A CA 1
ATOM 3256 C C . HIS A 1 440 ? -3.694 -1.789 -16.152 1.00 94.69 440 HIS A C 1
ATOM 3258 O O . HIS A 1 440 ? -3.737 -1.645 -14.927 1.00 94.69 440 HIS A O 1
ATOM 3264 N N . PRO A 1 441 ? -4.545 -1.116 -16.960 1.00 93.62 441 PRO A N 1
ATOM 3265 C CA . PRO A 1 441 ? -5.532 -0.181 -16.420 1.00 93.62 441 PRO A CA 1
ATOM 3266 C C . PRO A 1 441 ? -6.508 -0.846 -15.442 1.00 93.62 441 PRO A C 1
ATOM 3268 O O . PRO A 1 441 ? -6.839 -0.266 -14.413 1.00 93.62 441 PRO A O 1
ATOM 3271 N N . SER A 1 442 ? -6.933 -2.082 -15.726 1.00 92.81 442 SER A N 1
ATOM 3272 C CA . SER A 1 442 ? -7.891 -2.810 -14.883 1.00 92.81 442 SER A CA 1
ATOM 3273 C C . SER A 1 442 ? -7.303 -3.205 -13.524 1.00 92.81 442 SER A C 1
ATOM 3275 O O . SER A 1 442 ? -8.006 -3.181 -12.509 1.00 92.81 442 SER A O 1
ATOM 3277 N N . TRP A 1 443 ? -6.006 -3.527 -13.483 1.00 92.69 443 TRP A N 1
ATOM 3278 C CA . TRP A 1 443 ? -5.286 -3.814 -12.244 1.00 92.69 443 TRP A CA 1
ATOM 3279 C C . TRP A 1 443 ? -5.126 -2.556 -11.391 1.00 92.69 443 TRP A C 1
ATOM 3281 O O . TRP A 1 443 ? -5.434 -2.590 -10.198 1.00 92.69 443 TRP A O 1
ATOM 3291 N N . LEU A 1 444 ? -4.762 -1.431 -12.013 1.00 90.88 444 LEU A N 1
ATOM 3292 C CA . LEU A 1 444 ? -4.680 -0.132 -11.340 1.00 90.88 444 LEU A CA 1
ATOM 3293 C C . LEU A 1 444 ? -6.041 0.321 -10.785 1.00 90.88 444 LEU A C 1
ATOM 3295 O O . LEU A 1 444 ? -6.132 0.704 -9.618 1.00 90.88 444 LEU A O 1
ATOM 3299 N N . ASP A 1 445 ? -7.115 0.217 -11.576 1.00 88.12 445 ASP A N 1
ATOM 3300 C CA . ASP A 1 445 ? -8.485 0.546 -11.143 1.00 88.12 445 ASP A CA 1
ATOM 3301 C C . ASP A 1 445 ? -8.949 -0.350 -9.975 1.00 88.12 445 ASP A C 1
ATOM 3303 O O . ASP A 1 445 ? -9.735 0.066 -9.114 1.00 88.12 445 ASP A O 1
ATOM 3307 N N . SER A 1 446 ? -8.408 -1.570 -9.905 1.00 86.50 446 SER A N 1
ATOM 3308 C CA . SER A 1 446 ? -8.612 -2.530 -8.814 1.00 86.50 446 SER A CA 1
ATOM 3309 C C . SER A 1 446 ? -7.719 -2.288 -7.593 1.00 86.50 446 SER A C 1
ATOM 3311 O O . SER A 1 446 ? -7.737 -3.106 -6.674 1.00 86.50 446 SER A O 1
ATOM 3313 N N . ASP A 1 447 ? -6.995 -1.166 -7.548 1.00 84.19 447 ASP A N 1
ATOM 3314 C CA . ASP A 1 447 ? -6.101 -0.773 -6.455 1.00 84.19 447 ASP A CA 1
ATOM 3315 C C . ASP A 1 447 ? -4.864 -1.671 -6.291 1.00 84.19 447 ASP A C 1
ATOM 3317 O O . ASP A 1 447 ? -4.343 -1.840 -5.190 1.00 84.19 447 ASP A O 1
ATOM 3321 N N . VAL A 1 448 ? -4.392 -2.254 -7.395 1.00 90.31 448 VAL A N 1
ATOM 3322 C CA . VAL A 1 448 ? -3.189 -3.089 -7.431 1.00 90.31 448 VAL A CA 1
ATOM 3323 C C . VAL A 1 448 ? -2.067 -2.327 -8.125 1.00 90.31 448 VAL A C 1
ATOM 3325 O O . VAL A 1 448 ? -2.222 -1.878 -9.260 1.00 90.31 448 VAL A O 1
ATOM 3328 N N . HIS A 1 449 ? -0.933 -2.176 -7.439 1.00 92.69 449 HIS A N 1
ATOM 3329 C CA . HIS A 1 449 ? 0.277 -1.594 -8.016 1.00 92.69 449 HIS A CA 1
ATOM 3330 C C . HIS A 1 449 ? 0.745 -2.433 -9.209 1.00 92.69 449 HIS A C 1
ATOM 3332 O O . HIS A 1 449 ? 0.673 -3.659 -9.164 1.00 92.69 449 HIS A O 1
ATOM 3338 N N . VAL A 1 450 ? 1.261 -1.793 -10.254 1.00 95.00 450 VAL A N 1
ATOM 3339 C CA . VAL A 1 450 ? 1.835 -2.496 -11.410 1.00 95.00 450 VAL A CA 1
ATOM 3340 C C . VAL A 1 450 ? 3.294 -2.092 -11.535 1.00 95.00 450 VAL A C 1
ATOM 3342 O O . VAL A 1 450 ? 3.586 -0.900 -11.572 1.00 95.00 450 VAL A O 1
ATOM 3345 N N . VAL A 1 451 ? 4.191 -3.074 -11.587 1.00 96.19 451 VAL A N 1
ATOM 3346 C CA . VAL A 1 451 ? 5.613 -2.900 -11.910 1.00 96.19 451 VAL A CA 1
ATOM 3347 C C . VAL A 1 451 ? 5.866 -3.647 -13.206 1.00 96.19 451 VAL A C 1
ATOM 3349 O O . VAL A 1 451 ? 5.604 -4.843 -13.270 1.00 96.19 451 VAL A O 1
ATOM 3352 N N . THR A 1 452 ? 6.325 -2.968 -14.250 1.00 95.00 452 THR A N 1
ATOM 3353 C CA . THR A 1 452 ? 6.338 -3.563 -15.591 1.00 95.00 452 THR A CA 1
ATOM 3354 C C . THR A 1 452 ? 7.675 -3.408 -16.304 1.00 95.00 452 THR A C 1
ATOM 3356 O O . THR A 1 452 ? 8.243 -2.318 -16.348 1.00 95.00 452 THR A O 1
ATOM 3359 N N . ALA A 1 453 ? 8.144 -4.498 -16.912 1.00 93.00 453 ALA A N 1
ATOM 3360 C CA . ALA A 1 453 ? 9.137 -4.471 -17.989 1.00 93.00 453 ALA A CA 1
ATOM 3361 C C . ALA A 1 453 ? 8.464 -4.370 -19.375 1.00 93.00 453 ALA A C 1
ATOM 3363 O O . ALA A 1 453 ? 9.095 -3.997 -20.360 1.00 93.00 453 ALA A O 1
ATOM 3364 N N . ASN A 1 454 ? 7.158 -4.636 -19.447 1.00 92.25 454 ASN A N 1
ATOM 3365 C CA . ASN A 1 454 ? 6.360 -4.514 -20.656 1.00 92.25 454 ASN A CA 1
ATOM 3366 C C . ASN A 1 454 ? 6.140 -3.044 -21.029 1.00 92.25 454 ASN A C 1
ATOM 3368 O O . ASN A 1 454 ? 5.477 -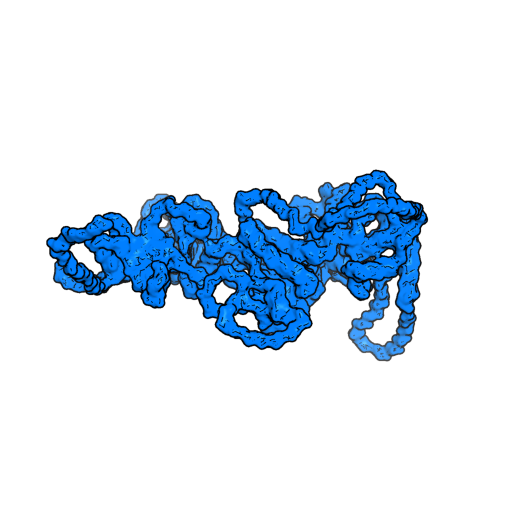2.282 -20.312 1.00 92.25 454 ASN A O 1
ATOM 3372 N N . ASN A 1 455 ? 6.670 -2.649 -22.183 1.00 90.25 455 ASN A N 1
ATOM 3373 C CA . ASN A 1 455 ? 6.541 -1.295 -22.711 1.00 90.25 455 ASN A CA 1
ATOM 3374 C C . ASN A 1 455 ? 5.284 -1.104 -23.583 1.00 90.25 455 ASN A C 1
ATOM 3376 O O . ASN A 1 455 ? 4.968 0.034 -23.932 1.00 90.25 455 ASN A O 1
ATOM 3380 N N . THR A 1 456 ? 4.518 -2.153 -23.908 1.00 89.25 456 THR A N 1
ATOM 3381 C CA . THR A 1 456 ? 3.370 -2.073 -24.838 1.00 89.25 456 THR A CA 1
ATOM 3382 C C . THR A 1 456 ? 2.224 -1.216 -24.301 1.00 89.25 456 THR A C 1
ATOM 3384 O O . THR A 1 456 ? 1.617 -0.454 -25.044 1.00 89.25 456 THR A O 1
ATOM 3387 N N . ALA A 1 457 ? 1.962 -1.235 -22.993 1.00 88.56 457 ALA A N 1
ATOM 3388 C CA . ALA A 1 457 ? 0.937 -0.385 -22.381 1.00 88.56 457 ALA A CA 1
ATOM 3389 C C . ALA A 1 457 ? 1.267 1.122 -22.457 1.00 88.56 457 ALA A C 1
ATOM 3391 O O . ALA A 1 457 ? 0.382 1.974 -22.353 1.00 88.56 457 ALA A O 1
ATOM 3392 N N . LEU A 1 458 ? 2.549 1.456 -22.634 1.00 88.88 458 LEU A N 1
ATOM 3393 C CA . LEU A 1 458 ? 3.055 2.827 -22.709 1.00 88.88 458 LEU A CA 1
ATOM 3394 C C . LEU A 1 458 ? 3.421 3.267 -24.127 1.00 88.88 458 LEU A C 1
ATOM 3396 O O . LEU A 1 458 ? 3.420 4.467 -24.380 1.00 88.88 458 LEU A O 1
ATOM 3400 N N . SER A 1 459 ? 3.714 2.322 -25.019 1.00 89.69 459 SER A N 1
ATOM 3401 C CA . SER A 1 459 ? 4.111 2.562 -26.411 1.00 89.69 459 SER A CA 1
ATOM 3402 C C . SER A 1 459 ? 3.061 2.141 -27.443 1.00 89.69 459 SER A C 1
ATOM 3404 O O . SER A 1 459 ? 3.176 2.492 -28.611 1.00 89.69 459 SER A O 1
ATOM 3406 N N . GLY A 1 460 ? 2.033 1.403 -27.024 1.00 85.56 460 GLY A N 1
ATOM 3407 C CA . GLY A 1 460 ? 0.952 0.919 -27.875 1.00 85.56 460 GLY A CA 1
ATOM 3408 C C . GLY A 1 460 ? -0.090 1.991 -28.223 1.00 85.56 460 GLY A C 1
ATOM 3409 O O . GLY A 1 460 ? 0.150 3.192 -28.038 1.00 85.56 460 GLY A O 1
ATOM 3410 N N . PRO A 1 461 ? -1.283 1.570 -28.690 1.00 85.56 461 PRO A N 1
ATOM 3411 C CA . PRO A 1 461 ? -2.294 2.480 -29.217 1.00 85.56 461 PRO A CA 1
ATOM 3412 C C . PRO A 1 461 ? -2.651 3.600 -28.240 1.00 85.56 461 PRO A C 1
ATOM 3414 O O . PRO A 1 461 ? -2.817 3.370 -27.036 1.00 85.56 461 PRO A O 1
ATOM 3417 N N . ARG A 1 462 ? -2.869 4.812 -28.761 1.00 85.50 462 ARG A N 1
ATOM 3418 C CA . ARG A 1 462 ? -3.194 6.014 -27.965 1.00 85.50 462 ARG A CA 1
ATOM 3419 C C . ARG A 1 462 ? -4.298 5.805 -26.920 1.00 85.50 462 ARG A C 1
ATOM 3421 O O . ARG A 1 462 ? -4.218 6.346 -25.817 1.00 85.50 462 ARG A O 1
ATOM 3428 N N . LYS A 1 463 ? -5.321 5.000 -27.234 1.00 88.69 463 LYS A N 1
ATOM 3429 C CA . LYS A 1 463 ? -6.393 4.650 -26.285 1.00 88.69 463 LYS A CA 1
ATOM 3430 C C . LYS A 1 463 ? -5.844 3.952 -25.032 1.00 88.69 463 LYS A C 1
ATOM 3432 O O . LYS A 1 463 ? -6.163 4.373 -23.926 1.00 88.69 463 LYS A O 1
ATOM 3437 N N . LEU A 1 464 ? -4.989 2.943 -25.202 1.00 89.38 464 LEU A N 1
ATOM 3438 C CA . LEU A 1 464 ? -4.408 2.188 -24.090 1.00 89.38 464 LEU A CA 1
ATOM 3439 C C . LEU A 1 464 ? -3.522 3.083 -23.212 1.00 89.38 464 LEU A C 1
ATOM 3441 O O . LEU A 1 464 ? -3.655 3.075 -21.989 1.00 89.38 464 LEU A O 1
ATOM 3445 N N . ARG A 1 465 ? -2.694 3.933 -23.835 1.00 88.88 465 ARG A N 1
ATOM 3446 C CA . ARG A 1 465 ? -1.842 4.905 -23.125 1.00 88.88 465 ARG A CA 1
ATOM 3447 C C . ARG A 1 465 ? -2.664 5.842 -22.226 1.00 88.88 465 ARG A C 1
ATOM 3449 O O . ARG A 1 465 ? -2.276 6.092 -21.079 1.00 88.88 465 ARG A O 1
ATOM 3456 N N . ARG A 1 466 ? -3.812 6.318 -22.726 1.00 87.81 466 ARG A N 1
ATOM 3457 C CA . ARG A 1 466 ? -4.772 7.148 -21.975 1.00 87.81 466 ARG A CA 1
ATOM 3458 C C . ARG A 1 466 ? -5.471 6.382 -20.861 1.00 87.81 466 ARG A C 1
ATOM 3460 O O . ARG A 1 466 ? -5.624 6.933 -19.776 1.00 87.81 466 ARG A O 1
ATOM 3467 N N . ASP A 1 467 ? -5.867 5.135 -21.102 1.00 90.75 467 ASP A N 1
ATOM 3468 C CA 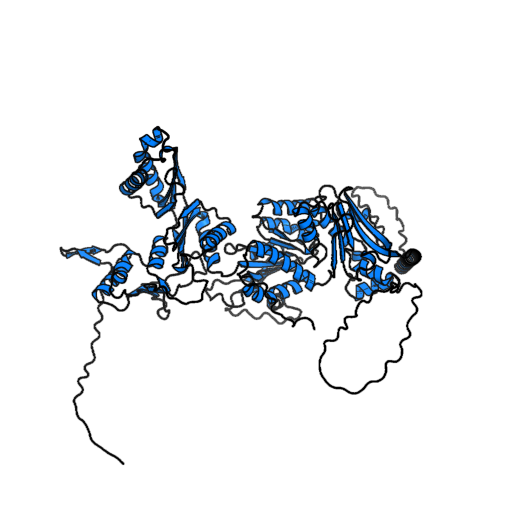. ASP A 1 467 ? -6.516 4.301 -20.088 1.00 90.75 467 ASP A CA 1
ATOM 3469 C C . ASP A 1 467 ? -5.587 4.053 -18.887 1.00 90.75 467 ASP A C 1
ATOM 3471 O O . ASP A 1 467 ? -6.026 4.187 -17.745 1.00 90.75 467 ASP A O 1
ATOM 3475 N N . VAL A 1 468 ? -4.290 3.809 -19.123 1.00 89.81 468 VAL A N 1
ATOM 3476 C CA . VAL A 1 468 ? -3.279 3.715 -18.050 1.00 89.81 468 VAL A CA 1
ATOM 3477 C C . VAL A 1 468 ? -3.184 5.029 -17.270 1.00 89.81 468 VAL A C 1
ATOM 3479 O O . VAL A 1 468 ? -3.249 5.022 -16.042 1.00 89.81 468 VAL A O 1
ATOM 3482 N N . ARG A 1 469 ? -3.078 6.171 -17.968 1.00 86.88 469 ARG A N 1
ATOM 3483 C CA . ARG A 1 469 ? -2.990 7.502 -17.335 1.00 86.88 469 ARG A CA 1
ATOM 3484 C C . ARG A 1 469 ? -4.236 7.818 -16.504 1.00 86.88 469 ARG A C 1
ATOM 3486 O O . ARG A 1 469 ? -4.123 8.327 -15.394 1.00 86.88 469 ARG A O 1
ATOM 3493 N N . ARG A 1 470 ? -5.426 7.488 -17.013 1.00 89.50 470 ARG A N 1
ATOM 3494 C CA . ARG A 1 470 ? -6.694 7.639 -16.287 1.00 89.50 470 ARG A CA 1
ATOM 3495 C C . ARG A 1 470 ? -6.675 6.832 -14.992 1.00 89.50 470 ARG A C 1
ATOM 3497 O O . ARG A 1 470 ? -6.975 7.396 -13.943 1.00 89.50 470 ARG A O 1
ATOM 3504 N N . ALA A 1 471 ? -6.342 5.545 -15.072 1.00 88.62 471 ALA A N 1
ATOM 3505 C CA . ALA A 1 471 ? -6.350 4.649 -13.919 1.00 88.62 471 ALA A CA 1
ATOM 3506 C C . ALA A 1 471 ? -5.339 5.095 -12.845 1.00 88.62 471 ALA A C 1
ATOM 3508 O O . ALA A 1 471 ? -5.659 5.127 -11.658 1.00 88.62 471 ALA A O 1
ATOM 3509 N N . GLU A 1 472 ? -4.155 5.548 -13.267 1.00 84.06 472 GLU A N 1
ATOM 3510 C CA . GLU A 1 472 ? -3.130 6.112 -12.382 1.00 84.06 472 GLU A CA 1
ATOM 3511 C C . GLU A 1 472 ? -3.605 7.403 -11.684 1.00 84.06 472 GLU A C 1
ATOM 3513 O O . GLU A 1 472 ? -3.383 7.582 -10.485 1.00 84.06 472 GLU A O 1
ATOM 3518 N N . CYS A 1 473 ? -4.314 8.294 -12.388 1.00 80.06 473 CYS A N 1
ATOM 3519 C CA . CYS A 1 473 ? -4.767 9.575 -11.833 1.00 80.06 473 CYS A CA 1
ATOM 3520 C C . CYS A 1 473 ? -6.092 9.514 -11.051 1.00 80.06 473 CYS A C 1
ATOM 3522 O O . CYS A 1 473 ? -6.373 10.435 -10.281 1.00 80.06 473 CYS A O 1
ATOM 3524 N N . ALA A 1 474 ? -6.908 8.466 -11.216 1.00 72.19 474 ALA A N 1
ATOM 3525 C CA . ALA A 1 474 ? -8.303 8.417 -10.756 1.00 72.19 474 ALA A CA 1
ATOM 3526 C C . ALA A 1 474 ? -8.514 8.699 -9.253 1.00 72.19 474 ALA A C 1
ATOM 3528 O O . ALA A 1 474 ? -9.617 9.070 -8.851 1.00 72.19 474 ALA A O 1
ATOM 3529 N N . ARG A 1 475 ? -7.487 8.519 -8.407 1.00 62.91 475 ARG A N 1
ATOM 3530 C CA . ARG A 1 475 ? -7.573 8.708 -6.942 1.00 62.91 475 ARG A CA 1
ATOM 3531 C C . ARG A 1 475 ? -6.429 9.538 -6.340 1.00 62.91 475 ARG A C 1
ATOM 3533 O O . ARG A 1 475 ? -6.203 9.484 -5.131 1.00 62.91 475 ARG A O 1
ATOM 3540 N N . GLY A 1 476 ? -5.708 10.315 -7.152 1.00 63.25 476 GLY A N 1
ATOM 3541 C CA . GLY A 1 476 ? -4.580 11.134 -6.682 1.00 63.25 476 GLY A CA 1
ATOM 3542 C C . GLY A 1 476 ? -3.495 10.303 -5.978 1.00 63.25 476 GLY A C 1
ATOM 3543 O O . GLY A 1 476 ? -3.206 9.192 -6.392 1.00 63.25 476 GLY A O 1
ATOM 3544 N N . LYS A 1 477 ? -2.909 10.794 -4.875 1.00 51.41 477 LYS A N 1
ATOM 3545 C CA . LYS A 1 477 ? -1.842 10.078 -4.129 1.00 51.41 477 LYS A CA 1
ATOM 3546 C C . LYS A 1 477 ? -2.284 8.755 -3.467 1.00 51.41 477 LYS A C 1
ATOM 3548 O O . LYS A 1 477 ? -1.441 8.040 -2.936 1.00 51.41 477 LYS A O 1
ATOM 3553 N N . LEU A 1 478 ? -3.584 8.448 -3.467 1.00 53.94 478 LEU A N 1
ATOM 3554 C CA . LEU A 1 478 ? -4.175 7.233 -2.887 1.00 53.94 478 LEU A CA 1
ATOM 3555 C C . LEU A 1 478 ? -4.475 6.153 -3.947 1.00 53.94 478 LEU A C 1
ATOM 3557 O O . LEU A 1 478 ? -5.086 5.131 -3.617 1.00 53.94 478 LEU A O 1
ATOM 3561 N N . SER A 1 479 ? -4.116 6.384 -5.216 1.00 65.38 479 SER A N 1
ATOM 3562 C CA . SER A 1 479 ? -4.245 5.394 -6.289 1.00 65.38 479 SER A CA 1
ATOM 3563 C C . SER A 1 479 ? -3.091 4.391 -6.285 1.00 65.38 479 SER A C 1
ATOM 3565 O O . SER A 1 479 ? -1.977 4.661 -5.814 1.00 65.38 479 SER A O 1
ATOM 3567 N N . ALA A 1 480 ? -3.367 3.224 -6.866 1.00 84.00 480 ALA A N 1
ATOM 3568 C CA . ALA A 1 480 ? -2.329 2.310 -7.299 1.00 84.00 480 ALA A CA 1
ATOM 3569 C C . ALA A 1 480 ? -1.317 3.036 -8.199 1.00 84.00 480 ALA A C 1
ATOM 3571 O O . ALA A 1 480 ? -1.666 3.834 -9.065 1.00 84.00 480 ALA A O 1
ATOM 3572 N N . GLN A 1 481 ? -0.047 2.742 -7.956 1.00 87.62 481 GLN A N 1
ATOM 3573 C CA . GLN A 1 481 ? 1.090 3.327 -8.664 1.00 87.62 481 GLN A CA 1
ATOM 3574 C C . GLN A 1 481 ? 1.491 2.441 -9.842 1.00 87.62 481 GLN A C 1
ATOM 3576 O O . GLN A 1 481 ? 1.508 1.214 -9.706 1.00 87.62 481 GLN A O 1
ATOM 3581 N N . TYR A 1 482 ? 1.841 3.074 -10.962 1.00 91.75 482 TYR A N 1
ATOM 3582 C CA . TYR A 1 482 ? 2.315 2.401 -12.166 1.00 91.75 482 TYR A CA 1
ATOM 3583 C C . TYR A 1 482 ? 3.814 2.668 -12.376 1.00 91.75 482 TYR A C 1
ATOM 3585 O O . TYR A 1 482 ? 4.237 3.723 -12.869 1.00 91.75 482 TYR A O 1
ATOM 3593 N N . LEU A 1 483 ? 4.600 1.682 -11.960 1.00 92.50 483 LEU A N 1
ATOM 3594 C CA . LEU A 1 483 ? 6.055 1.651 -11.905 1.00 92.50 483 LEU A CA 1
ATOM 3595 C C . LEU A 1 483 ? 6.592 1.061 -13.216 1.00 92.50 483 LEU A C 1
ATOM 3597 O O . LEU A 1 483 ? 6.121 0.020 -13.678 1.00 92.50 483 LEU A O 1
ATOM 3601 N N . ARG A 1 484 ? 7.478 1.805 -13.878 1.00 92.44 484 ARG A N 1
ATOM 3602 C CA . ARG A 1 484 ? 7.793 1.625 -15.306 1.00 92.44 484 ARG A CA 1
ATOM 3603 C C . ARG A 1 484 ? 9.249 1.915 -15.656 1.00 92.44 484 ARG A C 1
ATOM 3605 O O . ARG A 1 484 ? 9.552 2.113 -16.830 1.00 92.44 484 ARG A O 1
ATOM 3612 N N . GLU A 1 485 ? 10.131 1.984 -14.665 1.00 92.31 485 GLU A N 1
ATOM 3613 C CA . GLU A 1 485 ? 11.557 2.264 -14.872 1.00 92.31 485 GLU A CA 1
ATOM 3614 C C . GLU A 1 485 ? 12.153 1.302 -15.895 1.00 92.31 485 GLU A C 1
ATOM 3616 O O . GLU A 1 485 ? 12.801 1.713 -16.848 1.00 92.31 485 GLU A O 1
ATOM 3621 N N . VAL A 1 486 ? 11.813 0.024 -15.743 1.00 91.69 486 VAL A N 1
ATOM 3622 C CA . VAL A 1 486 ? 12.409 -1.087 -16.486 1.00 91.69 486 VAL A CA 1
ATOM 3623 C C . VAL A 1 486 ? 11.963 -1.143 -17.953 1.00 91.69 486 VAL A C 1
ATOM 3625 O O . VAL A 1 486 ? 12.525 -1.882 -18.754 1.00 91.69 486 VAL A O 1
ATOM 3628 N N . THR A 1 487 ? 10.985 -0.325 -18.349 1.00 91.56 487 THR A N 1
ATOM 3629 C CA . THR A 1 487 ? 10.508 -0.268 -19.742 1.00 91.56 487 THR A CA 1
ATOM 3630 C C . THR A 1 487 ? 11.486 0.422 -20.700 1.00 91.56 487 THR A C 1
ATOM 3632 O O . THR A 1 487 ? 11.335 0.298 -21.919 1.00 91.56 487 THR A O 1
ATOM 3635 N N . VAL A 1 488 ? 12.477 1.150 -20.168 1.00 89.94 488 VAL A N 1
ATOM 3636 C CA . VAL A 1 488 ? 13.537 1.817 -20.933 1.00 89.94 488 VAL A CA 1
ATOM 3637 C C . VAL A 1 488 ? 14.849 1.670 -20.177 1.00 89.94 488 VAL A C 1
ATOM 3639 O O . VAL A 1 488 ? 14.944 2.100 -19.034 1.00 89.94 488 VAL A O 1
ATOM 3642 N N . GLY A 1 489 ? 15.886 1.128 -20.811 1.00 84.94 489 GLY A N 1
ATOM 3643 C CA . GLY A 1 489 ? 17.194 1.037 -20.160 1.00 84.94 489 GLY A CA 1
ATOM 3644 C C . GLY A 1 489 ? 17.423 -0.196 -19.297 1.00 84.94 489 GLY A C 1
ATOM 3645 O O . GLY A 1 489 ? 18.440 -0.250 -18.606 1.00 84.94 489 GLY A O 1
ATOM 3646 N N . GLY A 1 490 ? 16.467 -1.133 -19.247 1.00 85.44 490 GLY A N 1
ATOM 3647 C CA . GLY A 1 490 ? 16.507 -2.296 -18.359 1.00 85.44 490 GLY A CA 1
ATOM 3648 C C . GLY A 1 490 ? 16.730 -1.895 -16.897 1.00 85.44 490 GLY A C 1
ATOM 3649 O O . GLY A 1 490 ? 15.835 -1.376 -16.236 1.00 85.44 490 GLY A O 1
ATOM 3650 N N . GLY A 1 491 ? 17.940 -2.130 -16.386 1.00 84.56 491 GLY A N 1
ATOM 3651 C CA . GLY A 1 491 ? 18.330 -1.770 -15.020 1.00 84.56 491 GLY A CA 1
ATOM 3652 C C . GLY A 1 491 ? 18.734 -0.305 -14.789 1.00 84.56 491 GLY A C 1
ATOM 3653 O O . GLY A 1 491 ? 18.987 0.083 -13.644 1.00 84.56 491 GLY A O 1
ATOM 3654 N N . LEU A 1 492 ? 18.840 0.514 -15.839 1.00 90.19 492 LEU A N 1
ATOM 3655 C CA . LEU A 1 492 ? 19.309 1.897 -15.736 1.00 90.19 492 LEU A CA 1
ATOM 3656 C C . LEU A 1 492 ? 18.209 2.852 -15.246 1.00 90.19 492 LEU A C 1
ATOM 3658 O O . LEU A 1 492 ? 17.069 2.747 -15.686 1.00 90.19 492 LEU A O 1
ATOM 3662 N N . PRO A 1 493 ? 18.539 3.847 -14.397 1.00 91.50 493 PRO A N 1
ATOM 3663 C CA . PRO A 1 493 ? 17.567 4.780 -13.831 1.00 91.50 493 PRO A CA 1
ATOM 3664 C C . PRO A 1 493 ? 17.190 5.912 -14.812 1.00 91.50 493 PRO A C 1
ATOM 3666 O O . PRO A 1 493 ? 17.288 7.091 -14.475 1.00 91.50 493 PRO A O 1
ATOM 3669 N N . ILE A 1 494 ? 16.828 5.591 -16.054 1.00 94.00 494 ILE A N 1
ATOM 3670 C CA . ILE A 1 494 ? 16.536 6.576 -17.107 1.00 94.00 494 ILE A CA 1
ATOM 3671 C C . ILE A 1 494 ? 15.235 7.340 -16.824 1.00 94.00 494 ILE A C 1
ATOM 3673 O O . ILE A 1 494 ? 15.218 8.574 -16.874 1.00 94.00 494 ILE A O 1
ATOM 3677 N N . VAL A 1 495 ? 14.144 6.631 -16.525 1.00 92.94 495 VAL A N 1
ATOM 3678 C CA . VAL A 1 495 ? 12.814 7.229 -16.332 1.00 92.94 495 VAL A CA 1
ATOM 3679 C C . VAL A 1 495 ? 12.774 8.026 -15.031 1.00 92.94 495 VAL A C 1
ATOM 3681 O O . VAL A 1 495 ? 12.304 9.164 -15.021 1.00 92.94 495 VAL A O 1
ATOM 3684 N N . SER A 1 496 ? 13.302 7.469 -13.941 1.00 91.75 496 SER A N 1
ATOM 3685 C CA . SER A 1 496 ? 13.434 8.164 -12.653 1.00 91.75 496 SER A CA 1
ATOM 3686 C C . SER A 1 496 ? 14.270 9.435 -12.766 1.00 91.75 496 SER A C 1
ATOM 3688 O O . SER A 1 496 ? 13.814 10.482 -12.320 1.00 91.75 496 SER A O 1
ATOM 3690 N N . THR A 1 497 ? 15.425 9.391 -13.440 1.00 94.44 497 THR A N 1
ATOM 3691 C CA . THR A 1 497 ? 16.254 10.590 -13.673 1.00 94.44 497 THR A CA 1
ATOM 3692 C C . THR A 1 497 ? 15.477 11.678 -14.412 1.00 94.44 497 THR A C 1
ATOM 3694 O O . THR A 1 497 ? 15.492 12.839 -14.007 1.00 94.44 497 THR A O 1
ATOM 3697 N N . MET A 1 498 ? 14.758 11.315 -15.475 1.00 94.19 498 MET A N 1
ATOM 3698 C CA . MET A 1 498 ? 13.921 12.252 -16.226 1.00 94.19 498 MET A CA 1
ATOM 3699 C C . MET A 1 498 ? 12.817 12.865 -15.352 1.00 94.19 498 MET A C 1
ATOM 3701 O O . MET A 1 498 ? 12.619 14.080 -15.367 1.00 94.19 498 MET A O 1
ATOM 3705 N N . ARG A 1 499 ? 12.125 12.045 -14.555 1.00 91.44 499 ARG A N 1
ATOM 3706 C CA . ARG A 1 499 ? 11.081 12.506 -13.628 1.00 91.44 499 ARG A CA 1
ATOM 3707 C C . ARG A 1 499 ? 11.630 13.416 -12.535 1.00 91.44 499 ARG A C 1
ATOM 3709 O O . ARG A 1 499 ? 10.983 14.409 -12.219 1.00 91.44 499 ARG A O 1
ATOM 3716 N N . ASP A 1 500 ? 12.805 13.118 -11.992 1.00 92.25 500 ASP A N 1
ATOM 3717 C CA . ASP A 1 500 ? 13.459 13.940 -10.972 1.00 92.25 500 ASP A CA 1
ATOM 3718 C C . ASP A 1 500 ? 13.869 15.307 -11.542 1.00 92.25 500 ASP A C 1
ATOM 3720 O O . ASP A 1 500 ? 13.646 16.338 -10.901 1.00 92.25 500 ASP A O 1
ATOM 3724 N N . LEU A 1 501 ? 14.388 15.344 -12.777 1.00 93.88 501 LEU A N 1
ATOM 3725 C CA . LEU A 1 501 ? 14.681 16.593 -13.487 1.00 93.88 501 LEU A CA 1
ATOM 3726 C C . LEU A 1 501 ? 13.416 17.451 -13.639 1.00 93.88 501 LEU A C 1
ATOM 3728 O O . LEU A 1 501 ? 13.408 18.602 -13.195 1.00 93.88 501 LEU A O 1
ATOM 3732 N N . LEU A 1 502 ? 12.331 16.877 -14.173 1.00 90.75 502 LEU A N 1
ATOM 3733 C CA . LEU A 1 502 ? 11.048 17.570 -14.346 1.00 90.75 502 LEU A CA 1
ATOM 3734 C C . LEU A 1 502 ? 10.442 18.009 -12.999 1.00 90.75 502 LEU A C 1
ATOM 3736 O O . LEU A 1 502 ? 10.013 19.152 -12.843 1.00 90.75 502 LEU A O 1
ATOM 3740 N N . GLY A 1 503 ? 10.456 17.132 -11.992 1.00 88.38 503 GLY A N 1
ATOM 3741 C CA . GLY A 1 503 ? 9.925 17.394 -10.652 1.00 88.38 503 GLY A CA 1
ATOM 3742 C C . GLY A 1 503 ? 10.693 18.473 -9.884 1.00 88.38 503 GLY A C 1
ATOM 3743 O O . GLY A 1 503 ? 10.109 19.177 -9.060 1.00 88.38 503 GLY A O 1
ATOM 3744 N N . SER A 1 504 ? 11.983 18.658 -10.184 1.00 91.06 504 SER A N 1
ATOM 3745 C CA . SER A 1 504 ? 12.820 19.737 -9.637 1.00 91.06 504 SER A CA 1
ATOM 3746 C C . SER A 1 504 ? 12.641 21.095 -10.342 1.00 91.06 504 SER A C 1
ATOM 3748 O O . SER A 1 504 ? 13.322 22.075 -10.003 1.00 91.06 504 SER A O 1
ATOM 3750 N N . GLY A 1 505 ? 11.746 21.161 -11.334 1.00 91.56 505 GLY A N 1
ATOM 3751 C CA . GLY A 1 505 ? 11.502 22.345 -12.154 1.00 91.56 505 GLY A CA 1
ATOM 3752 C C . GLY A 1 505 ? 12.627 22.646 -13.148 1.00 91.56 505 GLY A C 1
ATOM 3753 O O . GLY A 1 505 ? 12.873 23.817 -13.441 1.00 91.56 505 GLY A O 1
ATOM 3754 N N . ASP A 1 506 ? 13.376 21.636 -13.598 1.00 94.19 506 ASP A N 1
ATOM 3755 C CA . ASP A 1 506 ? 14.240 21.764 -14.776 1.00 94.19 506 ASP A CA 1
ATOM 3756 C C . ASP A 1 506 ? 13.428 21.511 -16.059 1.00 94.19 506 ASP A C 1
ATOM 3758 O O . ASP A 1 506 ? 12.387 20.856 -16.039 1.00 94.19 506 ASP A O 1
ATOM 3762 N N . GLU A 1 507 ? 13.906 22.039 -17.181 1.00 93.56 507 GLU A N 1
ATOM 3763 C CA . GLU A 1 507 ? 13.254 21.916 -18.486 1.00 93.56 507 GLU A CA 1
ATOM 3764 C C . GLU A 1 507 ? 14.134 21.068 -19.402 1.00 93.56 507 GLU A C 1
ATOM 3766 O O . GLU A 1 507 ? 15.221 21.493 -19.805 1.00 93.56 507 GLU A O 1
ATOM 3771 N N . ILE A 1 508 ? 13.676 19.859 -19.727 1.00 95.62 508 ILE A N 1
ATOM 3772 C CA . ILE A 1 508 ? 14.364 18.974 -20.669 1.00 95.62 508 ILE A CA 1
ATOM 3773 C C . ILE A 1 508 ? 14.079 19.475 -22.085 1.00 95.62 508 ILE A C 1
ATOM 3775 O O . ILE A 1 508 ? 12.932 19.566 -22.503 1.00 95.62 508 ILE A O 1
ATOM 3779 N N . GLN A 1 509 ? 15.135 19.807 -22.822 1.00 94.88 509 GLN A N 1
ATOM 3780 C CA . GLN A 1 509 ? 15.049 20.340 -24.183 1.00 94.88 509 GLN A CA 1
ATOM 3781 C C . GLN A 1 509 ? 15.253 19.248 -25.230 1.00 94.88 509 GLN A C 1
ATOM 3783 O O . GLN A 1 509 ? 14.664 19.302 -26.306 1.00 94.88 509 GLN A O 1
ATOM 3788 N N . ARG A 1 510 ? 16.114 18.274 -24.923 1.00 95.25 510 ARG A N 1
ATOM 3789 C CA . ARG A 1 510 ? 16.453 17.181 -25.828 1.00 95.25 510 ARG A CA 1
ATOM 3790 C C . ARG A 1 510 ? 16.950 15.968 -25.052 1.00 95.25 510 ARG A C 1
ATOM 3792 O O . ARG A 1 510 ? 17.679 16.115 -24.069 1.00 95.25 510 ARG A O 1
ATOM 3799 N N . VAL A 1 511 ? 16.600 14.782 -25.528 1.00 96.62 511 VAL A N 1
ATOM 3800 C CA . VAL A 1 511 ? 17.116 13.504 -25.030 1.00 96.62 511 VAL A CA 1
ATOM 3801 C C . VAL A 1 511 ? 17.783 12.782 -26.187 1.00 96.62 511 VAL A C 1
ATOM 3803 O O . VAL A 1 511 ? 17.150 12.577 -27.213 1.00 96.62 511 VAL A O 1
ATOM 3806 N N . ASP A 1 512 ? 19.048 12.400 -26.034 1.00 95.44 512 ASP A N 1
ATOM 3807 C CA . ASP A 1 512 ? 19.736 11.532 -26.995 1.00 95.44 512 ASP A CA 1
ATOM 3808 C C . ASP A 1 512 ? 20.077 10.203 -26.336 1.00 95.44 512 ASP A C 1
ATOM 3810 O O . ASP A 1 512 ? 20.472 10.195 -25.172 1.00 95.44 512 ASP A O 1
ATOM 3814 N N . GLY A 1 513 ? 20.063 9.099 -27.079 1.00 94.62 513 GLY A N 1
ATOM 3815 C CA . GLY A 1 513 ? 20.552 7.845 -26.528 1.00 94.62 513 GLY A CA 1
ATOM 3816 C C . GLY A 1 513 ? 20.945 6.763 -27.520 1.00 94.62 513 GLY A C 1
ATOM 3817 O O . GLY A 1 513 ? 20.458 6.705 -28.650 1.00 94.62 513 GLY A O 1
ATOM 3818 N N . ILE A 1 514 ? 21.816 5.879 -27.044 1.00 93.31 514 ILE A N 1
ATOM 3819 C CA . ILE A 1 514 ? 21.979 4.513 -27.539 1.00 93.31 514 ILE A CA 1
ATOM 3820 C C . ILE A 1 514 ? 21.057 3.650 -26.675 1.00 93.31 514 ILE A C 1
ATOM 3822 O O . ILE A 1 514 ? 21.343 3.454 -25.494 1.00 93.31 514 ILE A O 1
ATOM 3826 N N . LEU A 1 515 ? 19.949 3.194 -27.263 1.00 90.62 515 LEU A N 1
ATOM 3827 C CA . LEU A 1 515 ? 18.872 2.440 -26.597 1.00 90.62 515 LEU A CA 1
ATOM 3828 C C . LEU A 1 515 ? 18.699 1.023 -27.172 1.00 90.62 515 LEU A C 1
ATOM 3830 O O . LEU A 1 515 ? 17.665 0.391 -26.998 1.00 90.62 515 LEU A O 1
ATOM 3834 N N . SER A 1 516 ? 19.642 0.552 -27.986 1.00 89.62 516 SER A N 1
ATOM 3835 C CA . SER A 1 516 ? 19.633 -0.819 -28.495 1.00 89.62 516 SER A CA 1
ATOM 3836 C C . SER A 1 516 ? 20.996 -1.433 -28.256 1.00 89.62 516 SER A C 1
ATOM 3838 O O . SER A 1 516 ? 22.005 -1.016 -28.829 1.00 89.62 516 SER A O 1
ATOM 3840 N N . VAL A 1 517 ? 21.002 -2.442 -27.392 1.00 87.19 517 VAL A N 1
ATOM 3841 C CA . VAL A 1 517 ? 22.189 -3.221 -27.042 1.00 87.19 517 VAL A CA 1
ATOM 3842 C C . VAL A 1 517 ? 22.728 -3.941 -28.278 1.00 87.19 517 VAL A C 1
ATOM 3844 O O . VAL A 1 517 ? 23.925 -3.862 -28.548 1.00 87.19 517 VAL A O 1
ATOM 3847 N N . SER A 1 518 ? 21.848 -4.540 -29.082 1.00 88.75 518 SER A N 1
ATOM 3848 C CA . SER A 1 518 ? 22.197 -5.260 -30.310 1.00 88.75 518 SER A CA 1
ATOM 3849 C C . SER A 1 518 ? 22.841 -4.338 -31.351 1.00 88.75 518 SER A C 1
ATOM 3851 O O . SER A 1 518 ? 23.944 -4.613 -31.825 1.00 88.75 518 SER A O 1
ATOM 3853 N N . TRP A 1 519 ? 22.227 -3.185 -31.651 1.00 89.69 519 TRP A N 1
ATOM 3854 C CA . TRP A 1 519 ? 22.814 -2.205 -32.577 1.00 89.69 519 TRP A CA 1
ATOM 3855 C C . TRP A 1 519 ? 24.113 -1.605 -32.049 1.00 89.69 519 TRP A C 1
ATOM 3857 O O . TRP A 1 519 ? 25.052 -1.398 -32.821 1.00 89.69 519 TRP A O 1
ATOM 3867 N N . SER A 1 520 ? 24.186 -1.336 -30.742 1.00 90.44 520 SER A N 1
ATOM 3868 C CA . SER A 1 520 ? 25.417 -0.884 -30.098 1.00 90.44 520 SER A CA 1
ATOM 3869 C C . SER A 1 520 ? 26.532 -1.903 -30.317 1.00 90.44 520 SER A C 1
ATOM 3871 O O . SER A 1 520 ? 27.597 -1.539 -30.814 1.00 90.44 520 SER A O 1
ATOM 3873 N N . TYR A 1 521 ? 26.283 -3.181 -30.027 1.00 90.56 521 TYR A N 1
ATOM 3874 C CA . TYR A 1 521 ? 27.255 -4.253 -30.205 1.00 90.56 521 TYR A CA 1
ATOM 3875 C C . TYR A 1 521 ? 27.721 -4.370 -31.662 1.00 90.56 521 TYR A C 1
ATOM 3877 O O . TYR A 1 521 ? 28.918 -4.260 -31.928 1.00 90.56 521 TYR A O 1
ATOM 3885 N N . ILE A 1 522 ? 26.790 -4.488 -32.614 1.00 91.25 522 ILE A N 1
ATOM 3886 C CA . ILE A 1 522 ? 27.106 -4.651 -34.041 1.00 91.25 522 ILE A CA 1
ATOM 3887 C C . ILE A 1 522 ? 27.980 -3.498 -34.550 1.00 91.25 522 ILE A C 1
ATOM 3889 O O . ILE A 1 522 ? 29.035 -3.727 -35.145 1.00 91.25 522 ILE A O 1
ATOM 3893 N N . LEU A 1 523 ? 27.595 -2.248 -34.269 1.00 91.44 523 LEU A N 1
ATOM 3894 C CA . LEU A 1 523 ? 28.331 -1.070 -34.741 1.00 91.44 523 LEU A CA 1
ATOM 3895 C C . LEU A 1 523 ? 29.703 -0.911 -34.070 1.00 91.44 523 LEU A C 1
ATOM 3897 O O . LEU A 1 523 ? 30.619 -0.346 -34.669 1.00 91.44 523 LEU A O 1
ATOM 3901 N N . HIS A 1 524 ? 29.874 -1.419 -32.847 1.00 90.06 524 HIS A N 1
ATOM 3902 C CA . HIS A 1 524 ? 31.189 -1.523 -32.215 1.00 90.06 524 HIS A CA 1
ATOM 3903 C C . HIS A 1 524 ? 32.058 -2.605 -32.852 1.00 90.06 524 HIS A C 1
ATOM 3905 O O . HIS A 1 524 ? 33.268 -2.413 -32.966 1.00 90.06 524 HIS A O 1
ATOM 3911 N N . ARG A 1 525 ? 31.469 -3.737 -33.255 1.00 89.50 525 ARG A N 1
ATOM 3912 C CA . ARG A 1 525 ? 32.210 -4.853 -33.853 1.00 89.50 525 ARG A CA 1
ATOM 3913 C C . ARG A 1 525 ? 32.718 -4.524 -35.248 1.00 89.50 525 ARG A C 1
ATOM 3915 O O . ARG A 1 525 ? 33.874 -4.827 -35.518 1.00 89.50 525 ARG A O 1
ATOM 3922 N N . ILE A 1 526 ? 31.923 -3.857 -36.082 1.00 90.06 526 ILE A N 1
ATOM 3923 C CA . ILE A 1 526 ? 32.340 -3.505 -37.449 1.00 90.06 526 ILE A CA 1
ATOM 3924 C C . ILE A 1 526 ? 33.269 -2.284 -37.506 1.00 90.06 526 ILE A C 1
ATOM 3926 O O . ILE A 1 526 ? 33.986 -2.108 -38.486 1.00 90.06 526 ILE A O 1
ATOM 3930 N N . ALA A 1 527 ? 33.286 -1.434 -36.473 1.00 86.38 527 ALA A N 1
ATOM 3931 C CA . ALA A 1 527 ? 34.159 -0.264 -36.427 1.00 86.38 527 ALA A CA 1
ATOM 3932 C C . ALA A 1 527 ? 35.625 -0.643 -36.107 1.00 86.38 527 ALA A C 1
ATOM 3934 O O . ALA A 1 527 ? 35.876 -1.572 -35.330 1.00 86.38 527 ALA A O 1
ATOM 3935 N N . PRO A 1 528 ? 36.620 0.081 -36.657 1.00 76.00 528 PRO A N 1
ATOM 3936 C CA . PRO A 1 528 ? 38.026 -0.164 -36.356 1.00 76.00 528 PRO A CA 1
ATOM 3937 C C . PRO A 1 528 ? 38.344 0.112 -34.874 1.00 76.00 528 PRO A C 1
ATOM 3939 O O . PRO A 1 528 ? 37.735 0.991 -34.254 1.00 76.00 528 PRO A O 1
ATOM 3942 N N . PRO A 1 529 ? 39.311 -0.612 -34.276 1.00 64.50 529 PRO A N 1
ATOM 3943 C CA . PRO A 1 529 ? 39.724 -0.365 -32.903 1.00 64.50 529 PRO A CA 1
ATOM 3944 C C . PRO A 1 529 ? 40.290 1.042 -32.751 1.00 64.50 529 PRO A C 1
ATOM 3946 O O . PRO A 1 529 ? 41.199 1.446 -33.480 1.00 64.50 529 PRO A O 1
ATOM 3949 N N . MET A 1 530 ? 39.775 1.763 -31.759 1.00 59.47 530 MET A N 1
ATOM 3950 C CA . MET A 1 530 ? 40.243 3.100 -31.417 1.00 59.47 530 MET A CA 1
ATOM 3951 C C . MET A 1 530 ? 41.746 3.063 -31.115 1.00 59.47 530 MET A C 1
ATOM 3953 O O . MET A 1 530 ? 42.197 2.300 -30.258 1.00 59.47 530 MET A O 1
ATOM 3957 N N . GLY A 1 531 ? 42.536 3.868 -31.831 1.00 48.84 531 GLY A N 1
ATOM 3958 C CA . GLY A 1 531 ? 43.953 4.040 -31.527 1.00 48.84 531 GLY A CA 1
ATOM 3959 C C . GLY A 1 531 ? 44.103 4.601 -30.115 1.00 48.84 531 GLY A C 1
ATOM 3960 O O . GLY A 1 531 ? 43.518 5.631 -29.792 1.00 48.84 531 GLY A O 1
ATOM 3961 N N . THR A 1 532 ? 44.865 3.922 -29.257 1.00 35.50 532 THR A N 1
ATOM 3962 C CA . THR A 1 532 ? 45.134 4.361 -27.883 1.00 35.50 532 THR A CA 1
ATOM 3963 C C . THR A 1 532 ? 45.977 5.637 -27.887 1.00 35.50 532 THR A C 1
ATOM 3965 O O . THR A 1 532 ? 47.203 5.594 -27.784 1.00 35.50 532 THR A O 1
ATOM 3968 N N . GLY A 1 533 ? 45.324 6.789 -27.999 1.00 33.84 533 GLY A N 1
ATOM 3969 C CA . GLY A 1 533 ? 45.879 8.067 -27.581 1.00 33.84 533 GLY A CA 1
ATOM 3970 C C . GLY A 1 533 ? 45.811 8.163 -26.060 1.00 33.84 533 GLY A C 1
ATOM 3971 O O . GLY A 1 533 ? 44.785 8.549 -25.521 1.00 33.84 533 GLY A O 1
ATOM 3972 N N . GLY A 1 534 ? 46.888 7.756 -25.381 1.00 31.31 534 GLY A N 1
ATOM 3973 C CA . GLY A 1 534 ? 47.247 8.150 -24.012 1.00 31.31 534 GLY A CA 1
ATOM 3974 C C . GLY A 1 534 ? 46.122 8.328 -22.984 1.00 31.31 534 GLY A C 1
ATOM 3975 O O . GLY A 1 534 ? 45.916 9.435 -22.502 1.00 31.31 534 GLY A O 1
ATOM 3976 N N . ALA A 1 535 ? 45.476 7.244 -22.561 1.00 27.30 535 ALA A N 1
ATOM 3977 C CA . ALA A 1 535 ? 44.829 7.182 -21.253 1.00 27.30 535 ALA A CA 1
ATOM 3978 C C . ALA A 1 535 ? 44.993 5.763 -20.702 1.00 27.30 535 ALA A C 1
ATOM 3980 O O . ALA A 1 535 ? 44.508 4.792 -21.278 1.00 27.30 535 ALA A O 1
ATOM 3981 N N . THR A 1 536 ? 45.745 5.634 -19.613 1.00 28.84 536 THR A N 1
ATOM 3982 C CA . THR A 1 536 ? 45.925 4.387 -18.870 1.00 28.84 536 THR A CA 1
ATOM 3983 C C . THR A 1 536 ? 44.593 3.972 -18.247 1.00 28.84 536 THR A C 1
ATOM 3985 O O . THR A 1 536 ? 44.232 4.466 -17.181 1.00 28.84 536 THR A O 1
ATOM 3988 N N . ALA A 1 537 ? 43.869 3.066 -18.900 1.00 28.39 537 ALA A N 1
ATOM 3989 C CA . ALA A 1 537 ? 42.884 2.231 -18.231 1.00 28.39 537 ALA A CA 1
ATOM 3990 C C . ALA A 1 537 ? 43.643 1.052 -17.611 1.00 28.39 537 ALA A C 1
ATOM 3992 O O . ALA A 1 537 ? 44.240 0.245 -18.324 1.00 28.39 537 ALA A O 1
ATOM 3993 N N . ALA A 1 538 ? 43.686 1.009 -16.281 1.00 27.97 538 ALA A N 1
ATOM 3994 C CA . ALA A 1 538 ? 44.127 -0.165 -15.549 1.00 27.97 538 ALA A CA 1
ATOM 3995 C C . ALA A 1 538 ? 43.211 -1.333 -15.936 1.00 27.97 538 ALA A C 1
ATOM 3997 O O . ALA A 1 538 ? 41.997 -1.253 -15.749 1.00 27.97 538 ALA A O 1
ATOM 3998 N N . ALA A 1 539 ? 43.796 -2.378 -16.516 1.00 29.19 539 ALA A N 1
ATOM 3999 C CA . ALA A 1 539 ? 43.138 -3.664 -16.641 1.00 29.19 539 ALA A CA 1
ATOM 4000 C C . ALA A 1 539 ? 42.863 -4.175 -15.221 1.00 29.19 539 ALA A C 1
ATOM 4002 O O . ALA A 1 539 ? 43.787 -4.313 -14.420 1.00 29.19 539 ALA A O 1
ATOM 4003 N N . ALA A 1 540 ? 41.587 -4.362 -14.892 1.00 26.83 540 ALA A N 1
ATOM 4004 C CA . ALA A 1 540 ? 41.200 -5.244 -13.810 1.00 26.83 540 ALA A CA 1
ATOM 4005 C C . ALA A 1 540 ? 41.299 -6.658 -14.385 1.00 26.83 540 ALA A C 1
ATOM 4007 O O . ALA A 1 540 ? 40.483 -7.038 -15.223 1.00 26.83 540 ALA A O 1
ATOM 4008 N N . ASP A 1 541 ? 42.367 -7.356 -14.010 1.00 26.73 541 ASP A N 1
ATOM 4009 C CA . ASP A 1 541 ? 42.475 -8.797 -14.177 1.00 26.73 541 ASP A CA 1
ATOM 4010 C C . ASP A 1 541 ? 41.382 -9.450 -13.323 1.00 26.73 541 ASP A C 1
ATOM 4012 O O . ASP A 1 541 ? 41.246 -9.159 -12.130 1.00 26.73 541 ASP A O 1
ATOM 4016 N N . ASP A 1 542 ? 40.580 -10.279 -13.977 1.00 27.66 542 ASP A N 1
ATOM 4017 C CA . ASP A 1 542 ? 39.574 -11.139 -13.377 1.00 27.66 542 ASP A CA 1
ATOM 4018 C C . ASP A 1 542 ? 40.250 -12.501 -13.175 1.00 27.66 542 ASP A C 1
ATOM 4020 O O . ASP A 1 542 ? 40.455 -13.240 -14.133 1.00 27.66 542 ASP A O 1
ATOM 4024 N N . ASP A 1 543 ? 40.694 -12.772 -11.947 1.00 25.73 543 ASP A N 1
ATOM 4025 C CA . ASP A 1 543 ? 41.202 -14.074 -11.504 1.00 25.73 543 ASP A CA 1
ATOM 4026 C C . ASP A 1 543 ? 40.789 -14.270 -10.035 1.00 25.73 543 ASP A C 1
ATOM 4028 O O . ASP A 1 543 ? 41.437 -13.778 -9.108 1.00 25.73 543 ASP A O 1
ATOM 4032 N N . CYS A 1 544 ? 39.689 -14.997 -9.825 1.00 24.58 544 CYS A N 1
ATOM 4033 C CA . CYS A 1 544 ? 39.268 -15.529 -8.528 1.00 24.58 544 CYS A CA 1
ATOM 4034 C C . CYS A 1 544 ? 38.768 -16.979 -8.676 1.00 24.58 544 CYS A C 1
ATOM 4036 O O . CYS A 1 544 ? 37.626 -17.290 -8.363 1.00 24.58 544 CYS A O 1
ATOM 4038 N N . GLU A 1 545 ? 39.655 -17.896 -9.067 1.00 28.70 545 GLU A N 1
ATOM 4039 C CA . GLU A 1 545 ? 39.582 -19.288 -8.605 1.00 28.70 545 GLU A CA 1
ATOM 4040 C C . GLU A 1 545 ? 40.822 -19.586 -7.756 1.00 28.70 545 GLU A C 1
ATOM 4042 O O . GLU A 1 545 ? 41.959 -19.363 -8.171 1.00 28.70 545 GLU A O 1
ATOM 4047 N N . GLY A 1 546 ? 40.607 -20.074 -6.535 1.00 26.50 546 GLY A N 1
ATOM 4048 C CA . GLY A 1 546 ? 41.666 -20.615 -5.696 1.00 26.50 546 GLY A CA 1
ATOM 4049 C C . GLY A 1 546 ? 41.528 -22.127 -5.584 1.00 26.50 546 GLY A C 1
ATOM 4050 O O . GLY A 1 546 ? 40.500 -22.589 -5.107 1.00 26.50 546 GLY A O 1
ATOM 4051 N N . ASP A 1 547 ? 42.576 -22.874 -5.938 1.00 24.56 547 ASP A N 1
ATOM 4052 C CA . ASP A 1 547 ? 43.289 -23.712 -4.965 1.00 24.56 547 ASP A CA 1
ATOM 4053 C C . ASP A 1 547 ? 44.697 -24.100 -5.469 1.00 24.56 547 ASP A C 1
ATOM 4055 O O . ASP A 1 547 ? 45.001 -24.138 -6.659 1.00 24.56 547 ASP A O 1
ATOM 4059 N N . LEU A 1 548 ? 45.568 -24.335 -4.497 1.00 32.12 548 LEU A N 1
ATOM 4060 C CA . LEU A 1 548 ? 47.007 -24.543 -4.522 1.00 32.12 548 LEU A CA 1
ATOM 4061 C C . LEU A 1 548 ? 47.450 -25.782 -5.319 1.00 32.12 548 LEU A C 1
ATOM 4063 O O . LEU A 1 548 ? 47.001 -26.892 -5.057 1.00 32.12 548 LEU A O 1
ATOM 4067 N N . THR A 1 549 ? 48.450 -25.620 -6.194 1.00 25.94 549 THR A N 1
ATOM 4068 C CA . THR A 1 549 ? 49.726 -26.384 -6.222 1.00 25.94 549 THR A CA 1
ATOM 4069 C C . THR A 1 549 ? 50.577 -25.962 -7.433 1.00 25.94 549 THR A C 1
ATOM 4071 O O . THR A 1 549 ? 50.142 -26.020 -8.576 1.00 25.94 549 THR A O 1
ATOM 4074 N N . THR A 1 550 ? 51.816 -25.520 -7.199 1.00 28.92 550 THR A N 1
ATOM 4075 C CA . THR A 1 550 ? 52.792 -25.167 -8.251 1.00 28.92 550 THR A CA 1
ATOM 4076 C C . THR A 1 550 ? 53.419 -26.406 -8.906 1.00 28.92 550 THR A C 1
ATOM 4078 O O . THR A 1 550 ? 53.716 -27.385 -8.218 1.00 28.92 550 THR A O 1
ATOM 4081 N N . PRO A 1 551 ? 53.688 -26.358 -10.227 1.00 26.36 551 PRO A N 1
ATOM 4082 C CA . PRO A 1 551 ? 55.077 -26.393 -10.723 1.00 26.36 551 PRO A CA 1
ATOM 4083 C C . PRO A 1 551 ? 55.326 -25.400 -11.902 1.00 26.36 551 PRO A C 1
ATOM 4085 O O . PRO A 1 551 ? 54.411 -24.684 -12.297 1.00 26.36 551 PRO A O 1
ATOM 4088 N N . PRO A 1 552 ? 56.577 -25.224 -12.390 1.00 26.66 552 PRO A N 1
ATOM 4089 C CA . PRO A 1 552 ? 57.121 -23.909 -12.738 1.00 26.66 552 PRO A CA 1
ATOM 4090 C C . PRO A 1 552 ? 56.883 -23.428 -14.178 1.00 26.66 552 PRO A C 1
ATOM 4092 O O . PRO A 1 552 ? 56.586 -24.190 -15.094 1.00 26.66 552 PRO A O 1
ATOM 4095 N N . LEU A 1 553 ? 57.119 -22.119 -14.324 1.00 30.36 553 LEU A N 1
ATOM 4096 C CA . LEU A 1 553 ? 57.144 -21.306 -15.537 1.00 30.36 553 LEU A CA 1
ATOM 4097 C C . LEU A 1 553 ? 57.690 -22.020 -16.785 1.00 30.36 553 LEU A C 1
ATOM 4099 O O . LEU A 1 553 ? 58.860 -22.404 -16.835 1.00 30.36 553 LEU A O 1
ATOM 4103 N N . SER A 1 554 ? 56.885 -22.009 -17.847 1.00 26.72 554 SER A N 1
ATOM 4104 C CA . SER A 1 554 ? 57.384 -21.899 -19.218 1.00 26.72 554 SER A CA 1
ATOM 4105 C C . SER A 1 554 ? 57.041 -20.501 -19.743 1.00 26.72 554 SER A C 1
ATOM 4107 O O . SER A 1 554 ? 55.941 -19.987 -19.562 1.00 26.72 554 SER A O 1
ATOM 4109 N N . SER A 1 555 ? 58.058 -19.840 -20.283 1.00 27.53 555 SER A N 1
ATOM 4110 C CA . SER A 1 555 ? 58.072 -18.468 -20.800 1.00 27.53 555 SER A CA 1
ATOM 4111 C C . SER A 1 555 ? 56.962 -18.188 -21.826 1.00 27.53 555 SER A C 1
ATOM 4113 O O . SER A 1 555 ? 56.725 -19.042 -22.679 1.00 27.53 555 SER A O 1
ATOM 4115 N N . PRO A 1 556 ? 56.340 -16.990 -21.832 1.00 31.69 556 PRO A N 1
ATOM 4116 C CA . PRO A 1 556 ? 55.372 -16.643 -22.860 1.00 31.69 556 PRO A CA 1
ATOM 4117 C C . PRO A 1 556 ? 56.105 -16.404 -24.182 1.00 31.69 556 PRO A C 1
ATOM 4119 O O . PRO A 1 556 ? 56.871 -15.448 -24.327 1.00 31.69 556 PRO A O 1
ATOM 4122 N N . GLU A 1 557 ? 55.862 -17.278 -25.157 1.00 27.47 557 GLU A N 1
ATOM 4123 C CA . GLU A 1 557 ? 56.164 -16.989 -26.552 1.00 27.47 557 GLU A CA 1
ATOM 4124 C C . GLU A 1 557 ? 55.439 -15.703 -26.964 1.00 27.47 557 GLU A C 1
ATOM 4126 O O . GLU A 1 557 ? 54.237 -15.512 -26.758 1.00 27.47 557 GLU A O 1
ATOM 4131 N N . SER A 1 558 ? 56.211 -14.789 -27.536 1.00 31.11 558 SER A N 1
ATOM 4132 C CA . SER A 1 558 ? 55.774 -13.512 -28.074 1.00 31.11 558 SER A CA 1
ATOM 4133 C C . SER A 1 558 ? 54.664 -13.692 -29.117 1.00 31.11 558 SER A C 1
ATOM 4135 O O . SER A 1 558 ? 54.943 -13.983 -30.281 1.00 31.11 558 SER A O 1
ATOM 4137 N N . ARG A 1 559 ? 53.402 -13.449 -28.741 1.00 27.34 559 ARG A N 1
ATOM 4138 C CA . ARG A 1 559 ? 52.347 -13.161 -29.725 1.00 27.34 559 ARG A CA 1
ATOM 4139 C C . ARG A 1 559 ? 52.662 -11.822 -30.409 1.00 27.34 559 ARG A C 1
ATOM 4141 O O . ARG A 1 559 ? 52.960 -10.845 -29.717 1.00 27.34 559 ARG A O 1
ATOM 4148 N N . PRO A 1 560 ? 52.615 -11.740 -31.749 1.00 27.92 560 PRO A N 1
ATOM 4149 C CA . PRO A 1 560 ? 52.986 -10.526 -32.457 1.00 27.92 560 PRO A CA 1
ATOM 4150 C C . PRO A 1 560 ? 51.974 -9.418 -32.154 1.00 27.92 560 PRO A C 1
ATOM 4152 O O . PRO A 1 560 ? 50.762 -9.614 -32.265 1.00 27.92 560 PRO A O 1
ATOM 4155 N N . ARG A 1 561 ? 52.478 -8.229 -31.799 1.00 32.59 561 ARG A N 1
ATOM 4156 C CA . ARG A 1 561 ? 51.690 -6.991 -31.795 1.00 32.59 561 ARG A CA 1
ATOM 4157 C C . ARG A 1 561 ? 51.168 -6.766 -33.216 1.00 32.59 561 ARG A C 1
ATOM 4159 O O . ARG A 1 561 ? 51.942 -6.382 -34.090 1.00 32.59 561 ARG A O 1
ATOM 4166 N N . ARG A 1 562 ? 49.878 -7.014 -33.457 1.00 33.47 562 ARG A N 1
ATOM 4167 C CA . ARG A 1 562 ? 49.233 -6.636 -34.721 1.00 33.47 562 ARG A CA 1
ATOM 4168 C C . ARG A 1 562 ? 49.255 -5.111 -34.835 1.00 33.47 562 ARG A C 1
ATOM 4170 O O . ARG A 1 562 ? 48.794 -4.414 -33.935 1.00 33.47 562 ARG A O 1
ATOM 4177 N N . HIS A 1 563 ? 49.838 -4.602 -35.917 1.00 33.72 563 HIS A N 1
ATOM 4178 C CA . HIS A 1 563 ? 49.636 -3.220 -36.340 1.00 33.72 563 HIS A CA 1
ATOM 4179 C C . HIS A 1 563 ? 48.145 -2.992 -36.615 1.00 33.72 563 HIS A C 1
ATOM 4181 O O . HIS A 1 563 ? 47.488 -3.855 -37.191 1.00 33.72 563 HIS A O 1
ATOM 4187 N N . ASN A 1 564 ? 47.623 -1.851 -36.163 1.00 45.66 564 ASN A N 1
ATOM 4188 C CA . ASN A 1 564 ? 46.271 -1.402 -36.470 1.00 45.66 564 ASN A CA 1
ATOM 4189 C C . ASN A 1 564 ? 46.291 -0.829 -37.894 1.00 45.66 564 ASN A C 1
ATOM 4191 O O . ASN A 1 564 ? 46.801 0.269 -38.103 1.00 45.66 564 ASN A O 1
ATOM 4195 N N . ASP A 1 565 ? 45.829 -1.602 -38.871 1.00 46.47 565 ASP A N 1
ATOM 4196 C CA . ASP A 1 565 ? 45.797 -1.235 -40.293 1.00 46.47 565 ASP A CA 1
ATOM 4197 C C . ASP A 1 565 ? 44.522 -0.467 -40.687 1.00 46.47 565 ASP A C 1
ATOM 4199 O O . ASP A 1 565 ? 44.324 -0.160 -41.860 1.00 46.47 565 ASP A O 1
ATOM 4203 N N . GLY A 1 566 ? 43.664 -0.133 -39.715 1.00 51.28 566 GLY A N 1
ATOM 4204 C CA . GLY A 1 566 ? 42.410 0.580 -39.956 1.00 51.28 566 GLY A CA 1
ATOM 4205 C C . GLY A 1 566 ? 41.321 -0.273 -40.611 1.00 51.28 566 GLY A C 1
ATOM 4206 O O . GLY A 1 566 ? 40.310 0.285 -41.032 1.00 51.28 566 GLY A O 1
ATOM 4207 N N . THR A 1 567 ? 41.491 -1.599 -40.696 1.00 53.88 567 THR A N 1
ATOM 4208 C CA . THR A 1 567 ? 40.489 -2.480 -41.312 1.00 53.88 567 THR A CA 1
ATOM 4209 C C . THR A 1 567 ? 39.324 -2.814 -40.358 1.00 53.88 567 THR A C 1
ATOM 4211 O O . THR A 1 567 ? 39.532 -2.954 -39.145 1.00 53.88 567 THR A O 1
ATOM 4214 N N . PRO A 1 568 ? 38.079 -2.935 -40.873 1.00 59.72 568 PRO A N 1
ATOM 4215 C CA . PRO A 1 568 ? 36.930 -3.437 -40.112 1.00 59.72 568 PRO A CA 1
ATOM 4216 C C . PRO A 1 568 ? 37.228 -4.815 -39.502 1.00 59.72 568 PRO A C 1
ATOM 4218 O O . PRO A 1 568 ? 37.793 -5.676 -40.175 1.00 59.72 568 PRO A O 1
ATOM 4221 N N . ARG A 1 569 ? 36.849 -5.050 -38.236 1.00 68.19 569 ARG A N 1
ATOM 4222 C CA . ARG A 1 569 ? 37.183 -6.312 -37.534 1.00 68.19 569 ARG A CA 1
ATOM 4223 C C . ARG A 1 569 ? 36.409 -7.526 -38.060 1.00 68.19 569 ARG A C 1
ATOM 4225 O O . ARG A 1 569 ? 36.879 -8.647 -37.887 1.00 68.19 569 ARG A O 1
ATOM 4232 N N . CYS A 1 570 ? 35.232 -7.293 -38.629 1.00 86.06 570 CYS A N 1
ATOM 4233 C CA . CYS A 1 570 ? 34.356 -8.271 -39.265 1.00 86.06 570 CYS A CA 1
ATOM 4234 C C . CYS A 1 570 ? 33.336 -7.537 -40.151 1.00 86.06 570 CYS A C 1
ATOM 4236 O O . CYS A 1 570 ? 33.223 -6.307 -40.110 1.00 86.06 570 CYS A O 1
ATOM 4238 N N . THR A 1 571 ? 32.611 -8.296 -40.964 1.00 89.75 571 THR A N 1
ATOM 4239 C CA . THR A 1 571 ? 31.453 -7.820 -41.732 1.00 89.75 571 THR A CA 1
ATOM 4240 C C . THR A 1 571 ? 30.241 -7.571 -40.821 1.00 89.75 571 THR A C 1
ATOM 4242 O O . THR A 1 571 ? 30.198 -8.029 -39.675 1.00 89.75 571 THR A O 1
ATOM 4245 N N . PHE A 1 572 ? 29.241 -6.831 -41.307 1.00 90.06 572 PHE A N 1
ATOM 4246 C CA . PHE A 1 572 ? 27.997 -6.595 -40.569 1.00 90.06 572 PHE A CA 1
ATOM 4247 C C . PHE A 1 572 ? 27.244 -7.910 -40.337 1.00 90.06 572 PHE A C 1
ATOM 4249 O O . PHE A 1 572 ? 26.822 -8.175 -39.213 1.00 90.06 572 PHE A O 1
ATOM 4256 N N . SER A 1 573 ? 27.158 -8.771 -41.350 1.00 88.81 573 SER A N 1
ATOM 4257 C CA . SER A 1 573 ? 26.515 -10.084 -41.254 1.00 88.81 573 SER A CA 1
ATOM 4258 C C . SER A 1 573 ? 27.203 -11.008 -40.242 1.00 88.81 573 SER A C 1
ATOM 4260 O O . SER A 1 573 ? 26.530 -11.723 -39.498 1.00 88.81 573 SER A O 1
ATOM 4262 N N . GLU A 1 574 ? 28.539 -10.987 -40.161 1.00 90.25 574 GLU A N 1
ATOM 4263 C CA . GLU A 1 574 ? 29.285 -11.719 -39.126 1.00 90.25 574 GLU A CA 1
ATOM 4264 C C . GLU A 1 574 ? 28.999 -11.181 -37.722 1.00 90.25 574 GLU A C 1
ATOM 4266 O O . GLU A 1 574 ? 28.770 -11.973 -36.811 1.00 90.25 574 GLU A O 1
ATOM 4271 N N . ALA A 1 575 ? 28.961 -9.856 -37.547 1.00 90.69 575 ALA A N 1
ATOM 4272 C CA . ALA A 1 575 ? 28.641 -9.240 -36.260 1.00 90.69 575 ALA A CA 1
ATOM 4273 C C . ALA A 1 575 ? 27.203 -9.543 -35.800 1.00 90.69 575 ALA A C 1
ATOM 4275 O O . ALA A 1 575 ? 26.976 -9.743 -34.608 1.00 90.69 575 ALA A O 1
ATOM 4276 N N . VAL A 1 576 ? 26.238 -9.605 -36.727 1.00 90.00 576 VAL A N 1
ATOM 4277 C CA . VAL A 1 576 ? 24.858 -10.030 -36.435 1.00 90.00 576 VAL A CA 1
ATOM 4278 C C . VAL A 1 576 ? 24.828 -11.493 -35.992 1.00 90.00 576 VAL A C 1
ATOM 4280 O O . VAL A 1 576 ? 24.215 -11.804 -34.975 1.00 90.00 576 VAL A O 1
ATOM 4283 N N . ARG A 1 577 ? 25.521 -12.390 -36.707 1.00 89.31 577 ARG A N 1
ATOM 4284 C CA . ARG A 1 577 ? 25.587 -13.815 -36.341 1.00 89.31 577 ARG A CA 1
ATOM 4285 C C . ARG A 1 577 ? 26.201 -14.013 -34.955 1.00 89.31 577 ARG A C 1
ATOM 4287 O O . ARG A 1 577 ? 25.638 -14.735 -34.140 1.00 89.31 577 ARG A O 1
ATOM 4294 N N . GLU A 1 578 ? 27.298 -13.315 -34.670 1.00 89.94 578 GLU A N 1
ATOM 4295 C CA . GLU A 1 578 ? 27.944 -13.322 -33.353 1.00 89.94 578 GLU A CA 1
ATOM 4296 C C . GLU A 1 578 ? 26.998 -12.801 -32.256 1.00 89.94 578 GLU A C 1
ATOM 4298 O O . GLU A 1 578 ? 26.919 -13.386 -31.180 1.00 89.94 578 GLU A O 1
ATOM 4303 N N . ALA A 1 579 ? 26.233 -11.736 -32.520 1.00 88.06 579 ALA A N 1
ATOM 4304 C CA . ALA A 1 579 ? 25.268 -11.203 -31.558 1.00 88.06 579 ALA A CA 1
ATOM 4305 C C . ALA A 1 579 ? 24.136 -12.197 -31.233 1.00 88.06 579 ALA A C 1
ATOM 4307 O O . ALA A 1 579 ? 23.737 -12.292 -30.072 1.00 88.06 579 ALA A O 1
ATOM 4308 N N . VAL A 1 580 ? 23.653 -12.957 -32.224 1.00 87.44 580 VAL A N 1
ATOM 4309 C CA . VAL A 1 580 ? 22.671 -14.040 -32.020 1.00 87.44 580 VAL A CA 1
ATOM 4310 C C . VAL A 1 580 ? 23.280 -15.181 -31.197 1.00 87.44 580 VAL A C 1
ATOM 4312 O O . VAL A 1 580 ? 22.661 -15.643 -30.243 1.00 87.44 580 VAL A O 1
ATOM 4315 N N . GLU A 1 581 ? 24.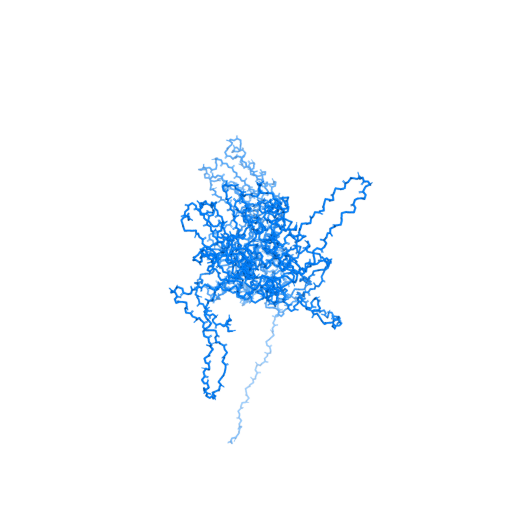511 -15.603 -31.505 1.00 87.75 581 GLU A N 1
ATOM 4316 C CA . GLU A 1 581 ? 25.224 -16.651 -30.751 1.00 87.75 581 GLU A CA 1
ATOM 4317 C C . GLU A 1 581 ? 25.464 -16.264 -29.282 1.00 87.75 581 GLU A C 1
ATOM 4319 O O . GLU A 1 581 ? 25.416 -17.119 -28.398 1.00 87.75 581 GLU A O 1
ATOM 4324 N N . LEU A 1 582 ? 25.682 -14.974 -29.012 1.00 84.19 582 LEU A N 1
ATOM 4325 C CA . LEU A 1 582 ? 25.841 -14.421 -27.664 1.00 84.19 582 LEU A CA 1
ATOM 4326 C C . LEU A 1 582 ? 24.510 -14.155 -26.939 1.00 84.19 582 LEU A C 1
ATOM 4328 O O . LEU A 1 582 ? 24.535 -13.697 -25.796 1.00 84.19 582 LEU A O 1
ATOM 4332 N N . GLY A 1 583 ? 23.360 -14.394 -27.579 1.00 83.06 583 GLY A N 1
ATOM 4333 C CA . GLY A 1 583 ? 22.037 -14.124 -27.003 1.00 83.06 583 GLY A CA 1
ATOM 4334 C C . GLY A 1 583 ? 21.706 -12.634 -26.851 1.00 83.06 583 GLY A C 1
ATOM 4335 O O . GLY A 1 583 ? 20.823 -12.274 -26.078 1.00 83.06 583 GLY A O 1
ATOM 4336 N N . LEU A 1 584 ? 22.406 -11.746 -27.568 1.00 81.31 584 LEU A N 1
ATOM 4337 C CA . LEU A 1 584 ? 22.107 -10.305 -27.609 1.00 81.31 584 LEU A CA 1
ATOM 4338 C C . LEU A 1 584 ? 20.966 -9.965 -28.582 1.00 81.31 584 LEU A C 1
ATOM 4340 O O . LEU A 1 584 ? 20.557 -8.804 -28.666 1.00 81.31 584 LEU A O 1
ATOM 4344 N N . MET A 1 585 ? 20.517 -10.944 -29.366 1.00 82.75 585 MET A N 1
ATOM 4345 C CA . MET A 1 585 ? 19.462 -10.839 -30.371 1.00 82.75 585 MET A CA 1
ATOM 4346 C C . MET A 1 585 ? 18.638 -12.122 -30.398 1.00 82.75 585 MET A C 1
ATOM 4348 O O . MET A 1 585 ? 19.136 -13.200 -30.065 1.00 82.75 585 MET A O 1
ATOM 4352 N N . GLU A 1 586 ? 17.399 -11.999 -30.854 1.00 79.31 586 GLU A N 1
ATOM 4353 C CA . GLU A 1 586 ? 16.541 -13.128 -31.189 1.00 79.31 586 GLU A CA 1
ATOM 4354 C C . GLU A 1 586 ? 17.127 -13.957 -32.343 1.00 79.31 586 GLU A C 1
ATOM 4356 O O . GLU A 1 586 ? 17.888 -13.467 -33.180 1.00 79.31 586 GLU A O 1
ATOM 4361 N N . VAL A 1 587 ? 16.703 -15.224 -32.434 1.00 78.31 587 VAL A N 1
ATOM 4362 C CA . VAL A 1 587 ? 17.103 -16.136 -33.527 1.00 78.31 587 VAL A CA 1
ATOM 4363 C C . VAL A 1 587 ? 16.727 -15.569 -34.901 1.00 78.31 587 VAL A C 1
ATOM 4365 O O . VAL A 1 587 ? 17.429 -15.806 -35.882 1.00 78.31 587 VAL A O 1
ATOM 4368 N N . ASP A 1 588 ? 15.625 -14.816 -34.964 1.00 82.00 588 ASP A N 1
ATOM 4369 C CA . ASP A 1 588 ? 15.261 -13.983 -36.110 1.00 82.00 588 ASP A CA 1
ATOM 4370 C C . ASP A 1 588 ? 15.753 -12.538 -35.878 1.00 82.00 588 ASP A C 1
ATOM 4372 O O . ASP A 1 588 ? 15.051 -11.747 -35.234 1.00 82.00 588 ASP A O 1
ATOM 4376 N N . PRO A 1 589 ? 16.934 -12.159 -36.411 1.00 80.94 589 PRO A N 1
ATOM 4377 C CA . PRO A 1 589 ? 17.561 -10.873 -36.119 1.00 80.94 589 PRO A CA 1
ATOM 4378 C C . PRO A 1 589 ? 16.796 -9.684 -36.709 1.00 80.94 589 PRO A C 1
ATOM 4380 O O . PRO A 1 589 ? 17.038 -8.542 -36.316 1.00 80.94 589 PRO A O 1
ATOM 4383 N N . VAL A 1 590 ? 15.866 -9.907 -37.647 1.00 80.50 590 VAL A N 1
ATOM 4384 C CA . VAL A 1 590 ? 15.092 -8.827 -38.282 1.00 80.50 590 VAL A CA 1
ATOM 4385 C C . VAL A 1 590 ? 14.284 -8.054 -37.241 1.00 80.50 590 VAL A C 1
ATOM 4387 O O . VAL A 1 590 ? 14.168 -6.830 -37.340 1.00 80.50 590 VAL A O 1
ATOM 4390 N N . LYS A 1 591 ? 13.774 -8.743 -36.215 1.00 73.06 591 LYS A N 1
ATOM 4391 C CA . LYS A 1 591 ? 12.995 -8.125 -35.136 1.00 73.06 591 LYS A CA 1
ATOM 4392 C C . LYS A 1 591 ? 13.806 -7.083 -34.368 1.00 73.06 591 LYS A C 1
ATOM 4394 O O . LYS A 1 591 ? 13.315 -5.976 -34.162 1.00 73.06 591 LYS A O 1
ATOM 4399 N N . ASP A 1 592 ? 15.060 -7.379 -34.043 1.00 79.19 592 ASP A N 1
ATOM 4400 C CA . ASP A 1 592 ? 15.960 -6.457 -33.339 1.00 79.19 592 ASP A CA 1
ATOM 4401 C C . ASP A 1 592 ? 16.541 -5.372 -34.262 1.00 79.19 592 ASP A C 1
ATOM 4403 O O . ASP A 1 592 ? 16.743 -4.219 -33.862 1.00 79.19 592 ASP A O 1
ATOM 4407 N N . LEU A 1 593 ? 16.764 -5.704 -35.537 1.00 85.25 593 LEU A N 1
ATOM 4408 C CA . LEU A 1 593 ? 17.282 -4.761 -36.532 1.00 85.25 593 LEU A CA 1
ATOM 4409 C C . LEU A 1 593 ? 16.230 -3.756 -37.026 1.00 85.25 593 LEU A C 1
ATOM 4411 O O . LEU A 1 593 ? 16.591 -2.739 -37.614 1.00 85.25 593 LEU A O 1
ATOM 4415 N N . SER A 1 594 ? 14.942 -3.990 -36.775 1.00 83.94 594 SER A N 1
ATOM 4416 C CA . SER A 1 594 ? 13.814 -3.162 -37.235 1.00 83.94 594 SER A CA 1
ATOM 4417 C C . SER A 1 594 ? 13.720 -1.756 -36.615 1.00 83.94 594 SER A C 1
ATOM 4419 O O . SER A 1 594 ? 12.906 -0.959 -37.067 1.00 83.94 594 SER A O 1
ATOM 4421 N N . PHE A 1 595 ? 14.522 -1.446 -35.588 1.00 89.44 595 PHE A N 1
ATOM 4422 C CA . PHE A 1 595 ? 14.367 -0.281 -34.695 1.00 89.44 595 PHE A CA 1
ATOM 4423 C C . PHE A 1 595 ? 13.081 -0.266 -33.849 1.00 89.44 595 PHE A C 1
ATOM 4425 O O . PHE A 1 595 ? 12.874 0.680 -33.089 1.00 89.44 595 PHE A O 1
ATOM 4432 N N . GLU A 1 596 ? 12.246 -1.305 -33.901 1.00 87.19 596 GLU A N 1
ATOM 4433 C CA . GLU A 1 596 ? 10.958 -1.363 -33.201 1.00 87.19 596 GLU A CA 1
ATOM 4434 C C . GLU A 1 596 ? 11.098 -1.207 -31.681 1.00 87.19 596 GLU A C 1
ATOM 4436 O O . GLU A 1 596 ? 10.396 -0.394 -31.077 1.00 87.19 596 GLU A O 1
ATOM 4441 N N . TYR A 1 597 ? 12.052 -1.906 -31.056 1.00 86.88 597 TYR A N 1
ATOM 4442 C CA . TYR A 1 597 ? 12.337 -1.750 -29.624 1.00 86.88 597 TYR A CA 1
ATOM 4443 C C . TYR A 1 597 ? 12.741 -0.309 -29.273 1.00 86.88 597 TYR A C 1
ATOM 4445 O O . TYR A 1 597 ? 12.155 0.306 -28.381 1.00 86.88 597 TYR A O 1
ATOM 4453 N N . THR A 1 598 ? 13.682 0.268 -30.029 1.00 90.62 598 THR A N 1
ATOM 4454 C CA . THR A 1 598 ? 14.132 1.655 -29.840 1.00 90.62 598 THR A CA 1
ATOM 4455 C C . THR A 1 598 ? 12.972 2.643 -29.988 1.00 90.62 598 THR A C 1
ATOM 4457 O O . THR A 1 598 ? 12.825 3.540 -29.161 1.00 90.62 598 THR A O 1
ATOM 4460 N N . ALA A 1 599 ? 12.106 2.459 -30.987 1.00 91.12 599 ALA A N 1
ATOM 4461 C CA . ALA A 1 599 ? 10.929 3.297 -31.197 1.00 91.12 599 ALA A CA 1
ATOM 4462 C C . ALA A 1 599 ? 9.932 3.204 -30.028 1.00 91.12 599 ALA A C 1
ATOM 4464 O O . ALA A 1 599 ? 9.414 4.229 -29.580 1.00 91.12 599 ALA A O 1
ATOM 4465 N N . ARG A 1 600 ? 9.711 2.004 -29.472 1.00 90.69 600 ARG A N 1
ATOM 4466 C CA . ARG A 1 600 ? 8.884 1.827 -28.268 1.00 90.69 600 ARG A CA 1
ATOM 4467 C C . ARG A 1 600 ? 9.470 2.554 -27.063 1.00 90.69 600 ARG A C 1
ATOM 4469 O O . ARG A 1 600 ? 8.732 3.273 -26.393 1.00 90.69 600 ARG A O 1
ATOM 4476 N N . CYS A 1 601 ? 10.772 2.427 -26.807 1.00 91.81 601 CYS A N 1
ATOM 4477 C CA . CYS A 1 601 ? 11.433 3.147 -25.715 1.00 91.81 601 CYS A CA 1
ATOM 4478 C C . CYS A 1 601 ? 11.299 4.668 -25.866 1.00 91.81 601 CYS A C 1
ATOM 4480 O O . CYS A 1 601 ? 10.971 5.353 -24.899 1.00 91.81 601 CYS A O 1
ATOM 4482 N N . LEU A 1 602 ? 11.478 5.201 -27.079 1.00 92.25 602 LEU A N 1
ATOM 4483 C CA . LEU A 1 602 ? 11.298 6.631 -27.347 1.00 92.25 602 LEU A CA 1
ATOM 4484 C C . LEU A 1 602 ? 9.853 7.080 -27.132 1.00 92.25 602 LEU A C 1
ATOM 4486 O O . LEU A 1 602 ? 9.643 8.150 -26.575 1.00 92.25 602 LEU A O 1
ATOM 4490 N N . MET A 1 603 ? 8.864 6.257 -27.492 1.00 89.94 603 MET A N 1
ATOM 4491 C CA . MET A 1 603 ? 7.455 6.543 -27.206 1.00 89.94 603 MET A CA 1
ATOM 4492 C C . MET A 1 603 ? 7.182 6.610 -25.696 1.00 89.94 603 MET A C 1
ATOM 4494 O O . MET A 1 603 ? 6.467 7.500 -25.232 1.00 89.94 603 MET A O 1
ATOM 4498 N N . VAL A 1 604 ? 7.785 5.709 -24.908 1.00 91.38 604 VAL A N 1
ATOM 4499 C CA . VAL A 1 604 ? 7.700 5.770 -23.441 1.00 91.38 604 VAL A CA 1
ATOM 4500 C C . VAL A 1 604 ? 8.317 7.065 -22.910 1.00 91.38 604 VAL A C 1
ATOM 4502 O O . VAL A 1 604 ? 7.676 7.762 -22.125 1.00 91.38 604 VAL A O 1
ATOM 4505 N N . LEU A 1 605 ? 9.529 7.415 -23.347 1.00 92.94 605 LEU A N 1
ATOM 4506 C CA . LEU A 1 605 ? 10.205 8.638 -22.903 1.00 92.94 605 LEU A CA 1
ATOM 4507 C C . LEU A 1 605 ? 9.438 9.900 -23.312 1.00 92.94 605 LEU A C 1
ATOM 4509 O O . LEU A 1 605 ? 9.251 10.800 -22.499 1.00 92.94 605 LEU A O 1
ATOM 4513 N N . ALA A 1 606 ? 8.935 9.951 -24.544 1.00 90.44 606 ALA A N 1
ATOM 4514 C CA . ALA A 1 606 ? 8.153 11.073 -25.040 1.00 90.44 606 ALA A CA 1
ATOM 4515 C C . ALA A 1 606 ? 6.856 11.269 -24.242 1.00 90.44 606 ALA A C 1
ATOM 4517 O O . ALA A 1 606 ? 6.485 12.399 -23.929 1.00 90.44 606 ALA A O 1
ATOM 4518 N N . LYS A 1 607 ? 6.206 10.175 -23.825 1.00 86.06 607 LYS A N 1
ATOM 4519 C CA . LYS A 1 607 ? 5.052 10.241 -22.921 1.00 86.06 607 LYS A CA 1
ATOM 4520 C C . LYS A 1 607 ? 5.402 10.886 -21.584 1.00 86.06 607 LYS A C 1
ATOM 4522 O O . LYS A 1 607 ? 4.645 11.718 -21.094 1.00 86.06 607 LYS A O 1
ATOM 4527 N N . GLU A 1 608 ? 6.522 10.510 -20.983 1.00 87.88 608 GLU A N 1
ATOM 4528 C CA . GLU A 1 608 ? 6.954 11.091 -19.707 1.00 87.88 608 GLU A CA 1
ATOM 4529 C C . GLU A 1 608 ? 7.348 12.573 -19.838 1.00 87.88 608 GLU A C 1
ATOM 4531 O O . GLU A 1 608 ? 7.196 13.330 -18.883 1.00 87.88 608 GLU A O 1
ATOM 4536 N N . LEU A 1 609 ? 7.773 13.003 -21.031 1.00 90.25 609 LEU A N 1
ATOM 4537 C CA . LEU A 1 609 ? 7.999 14.411 -21.383 1.00 90.25 609 LEU A CA 1
ATOM 4538 C C . LEU A 1 609 ? 6.701 15.183 -21.691 1.00 90.25 609 LEU A C 1
ATOM 4540 O O . LEU A 1 609 ? 6.755 16.389 -21.918 1.00 90.25 609 LEU A O 1
ATOM 4544 N N . GLY A 1 610 ? 5.541 14.517 -21.691 1.00 85.62 610 GLY A N 1
ATOM 4545 C CA . GLY A 1 610 ? 4.245 15.133 -21.989 1.00 85.62 610 GLY A CA 1
ATOM 4546 C C . GLY A 1 610 ? 3.982 15.378 -23.478 1.00 85.62 610 GLY A C 1
ATOM 4547 O O . GLY A 1 610 ? 3.157 16.223 -23.809 1.00 85.62 610 GLY A O 1
ATOM 4548 N N . LEU A 1 611 ? 4.671 14.653 -24.365 1.00 83.50 611 LEU A N 1
ATOM 4549 C CA . LEU A 1 611 ? 4.552 14.759 -25.826 1.00 83.50 611 LEU A CA 1
ATOM 4550 C C . LEU A 1 611 ? 3.568 13.731 -26.429 1.00 83.50 611 LEU A C 1
ATOM 4552 O O . LEU A 1 611 ? 3.442 13.603 -27.646 1.00 83.50 611 LEU A O 1
ATOM 4556 N N . ASP A 1 612 ? 2.876 12.950 -25.593 1.00 69.31 612 ASP A N 1
ATOM 4557 C CA . ASP A 1 612 ? 2.085 11.786 -26.011 1.00 69.31 612 ASP A CA 1
ATOM 4558 C C . ASP A 1 612 ? 0.856 12.113 -26.862 1.00 69.31 612 ASP A C 1
ATOM 4560 O O . ASP A 1 612 ? 0.423 11.262 -27.645 1.00 69.31 612 ASP A O 1
ATOM 4564 N N . ASP A 1 613 ? 0.275 13.302 -26.692 1.00 66.50 613 ASP A N 1
ATOM 4565 C CA . ASP A 1 613 ? -0.916 13.723 -27.431 1.00 66.50 613 ASP A CA 1
ATOM 4566 C C . ASP A 1 613 ? -0.612 14.206 -28.861 1.00 66.50 613 ASP A C 1
ATOM 4568 O O . ASP A 1 613 ? -1.516 14.153 -29.707 1.00 66.50 613 ASP A O 1
ATOM 4572 N N . ASP A 1 614 ? 0.636 14.603 -29.124 1.00 62.81 614 ASP A N 1
ATOM 4573 C CA . ASP A 1 614 ? 1.099 15.170 -30.395 1.00 62.81 614 ASP A CA 1
ATOM 4574 C C . ASP A 1 614 ? 1.880 14.161 -31.258 1.00 62.81 614 ASP A C 1
ATOM 4576 O O . ASP A 1 614 ? 2.095 14.397 -32.445 1.00 62.81 614 ASP A O 1
ATOM 4580 N N . LEU A 1 615 ? 2.304 13.032 -30.678 1.00 66.62 615 LEU A N 1
ATOM 4581 C CA . LEU A 1 615 ? 3.019 11.967 -31.382 1.00 66.62 615 LEU A CA 1
ATOM 4582 C C . LEU A 1 615 ? 2.074 10.848 -31.834 1.00 66.62 615 LEU A C 1
ATOM 4584 O O . LEU A 1 615 ? 1.293 10.292 -31.050 1.00 66.62 615 LEU A O 1
ATOM 4588 N N . GLU A 1 616 ? 2.179 10.498 -33.114 1.00 65.50 616 GLU A N 1
ATOM 4589 C CA . GLU A 1 616 ? 1.490 9.349 -33.697 1.00 65.50 616 GLU A CA 1
ATOM 4590 C C . GLU A 1 616 ? 2.163 8.024 -33.279 1.00 65.50 616 GLU A C 1
ATOM 4592 O O . GLU A 1 616 ? 3.266 8.022 -32.733 1.00 65.50 616 GLU A O 1
ATOM 4597 N N . ASP A 1 617 ? 1.470 6.894 -33.453 1.00 77.38 617 ASP A N 1
ATOM 4598 C CA . ASP A 1 617 ? 1.877 5.587 -32.915 1.00 77.38 617 ASP A CA 1
ATOM 4599 C C . ASP A 1 617 ? 3.256 5.105 -33.445 1.00 77.38 617 ASP A C 1
ATOM 4601 O O . ASP A 1 617 ? 3.814 5.653 -34.395 1.00 77.38 617 ASP A O 1
ATOM 4605 N N . VAL A 1 618 ? 3.829 4.060 -32.826 1.00 82.06 618 VAL A N 1
ATOM 4606 C CA . VAL A 1 618 ? 5.188 3.535 -33.117 1.00 82.06 618 VAL A CA 1
ATOM 4607 C C . VAL A 1 618 ? 5.449 3.297 -34.611 1.00 82.06 618 VAL A C 1
ATOM 4609 O O . VAL A 1 618 ? 6.557 3.539 -35.085 1.00 82.06 618 VAL A O 1
ATOM 4612 N N . GLU A 1 619 ? 4.434 2.884 -35.369 1.00 81.00 619 GLU A N 1
ATOM 4613 C CA . GLU A 1 619 ? 4.523 2.661 -36.818 1.00 81.00 619 GLU A CA 1
ATOM 4614 C C . GLU A 1 619 ? 4.941 3.920 -37.599 1.00 81.00 619 GLU A C 1
ATOM 4616 O O . GLU A 1 619 ? 5.699 3.830 -38.568 1.00 81.00 619 GLU A O 1
ATOM 4621 N N . ASN A 1 620 ? 4.560 5.112 -37.136 1.00 79.62 620 ASN A N 1
ATOM 4622 C CA . ASN A 1 620 ? 4.911 6.372 -37.796 1.00 79.62 620 ASN A CA 1
ATOM 4623 C C . ASN A 1 620 ? 6.349 6.797 -37.484 1.00 79.62 620 ASN A C 1
ATOM 4625 O O . ASN A 1 620 ? 7.040 7.332 -38.358 1.00 79.62 620 ASN A O 1
ATOM 4629 N N . ILE A 1 621 ? 6.841 6.473 -36.280 1.00 80.50 621 ILE A N 1
ATOM 4630 C CA . ILE A 1 621 ? 8.265 6.608 -35.941 1.00 80.50 621 ILE A CA 1
ATOM 4631 C C . ILE A 1 621 ? 9.090 5.714 -36.869 1.00 80.50 621 ILE A C 1
ATOM 4633 O O . ILE A 1 621 ? 10.065 6.186 -37.448 1.00 80.50 621 ILE A O 1
ATOM 4637 N N . LEU A 1 622 ? 8.684 4.455 -37.052 1.00 83.19 622 LEU A N 1
ATOM 4638 C CA . LEU A 1 622 ? 9.391 3.497 -37.907 1.00 83.19 622 LEU A CA 1
ATOM 4639 C C . LEU A 1 622 ? 9.345 3.887 -39.388 1.00 83.19 622 LEU A C 1
ATOM 4641 O O . LEU A 1 622 ? 10.366 3.831 -40.068 1.00 83.19 622 LEU A O 1
ATOM 4645 N N . THR A 1 623 ? 8.198 4.359 -39.878 1.00 80.75 623 THR A N 1
ATOM 4646 C CA . THR A 1 623 ? 8.046 4.828 -41.266 1.00 80.75 623 THR A CA 1
ATOM 4647 C C . THR A 1 623 ? 8.956 6.022 -41.561 1.00 80.75 623 THR A C 1
ATOM 4649 O O . THR A 1 623 ? 9.560 6.101 -42.630 1.00 80.75 623 THR A O 1
ATOM 4652 N N . SER A 1 624 ? 9.101 6.932 -40.596 1.00 75.25 624 SER A N 1
ATOM 4653 C CA . SER A 1 624 ? 9.970 8.109 -40.716 1.00 75.25 624 SER A CA 1
ATOM 4654 C C . SER A 1 624 ? 11.452 7.796 -40.466 1.00 75.25 624 SER A C 1
ATOM 4656 O O . SER A 1 624 ? 12.315 8.620 -40.764 1.00 75.25 624 SER A O 1
ATOM 4658 N N . ASN A 1 625 ? 11.758 6.613 -39.925 1.00 79.75 625 ASN A N 1
ATOM 4659 C CA . ASN A 1 625 ? 13.102 6.174 -39.556 1.00 79.75 625 ASN A CA 1
ATOM 4660 C C . ASN A 1 625 ? 13.332 4.718 -40.005 1.00 79.75 625 ASN A C 1
ATOM 4662 O O . ASN A 1 625 ? 13.453 3.827 -39.159 1.00 79.75 625 ASN A O 1
ATOM 4666 N N . PRO A 1 626 ? 13.379 4.449 -41.323 1.00 74.06 626 PRO A N 1
ATOM 4667 C CA . PRO A 1 626 ? 13.512 3.091 -41.829 1.00 74.06 626 PRO A CA 1
ATOM 4668 C C . PRO A 1 626 ? 14.857 2.490 -41.417 1.00 74.06 626 PRO A C 1
ATOM 4670 O O . PRO A 1 626 ? 15.915 3.111 -41.575 1.00 74.06 626 PRO A O 1
ATOM 4673 N N . SER A 1 627 ? 14.825 1.261 -40.903 1.00 75.19 627 SER A N 1
ATOM 4674 C CA . SER A 1 627 ? 16.049 0.524 -40.617 1.00 75.19 627 SER A CA 1
ATOM 4675 C C . SER A 1 627 ? 16.705 0.022 -41.907 1.00 75.19 627 SER A C 1
ATOM 4677 O O . SER A 1 627 ? 16.013 -0.219 -42.900 1.00 75.19 627 SER A O 1
ATOM 4679 N N . PRO A 1 628 ? 18.031 -0.211 -41.910 1.00 67.38 628 PRO A N 1
ATOM 4680 C CA . PRO A 1 628 ? 18.701 -0.866 -43.035 1.00 67.38 628 PRO A CA 1
ATOM 4681 C C . PRO A 1 628 ? 18.103 -2.241 -43.378 1.00 67.38 628 PRO A C 1
ATOM 4683 O O . PRO A 1 628 ? 18.184 -2.663 -44.526 1.00 67.38 628 PRO A O 1
ATOM 4686 N N . ALA A 1 629 ? 17.483 -2.901 -42.389 1.00 61.44 629 ALA A N 1
ATOM 4687 C CA . ALA A 1 629 ? 16.851 -4.216 -42.479 1.00 61.44 629 ALA A CA 1
ATOM 4688 C C . ALA A 1 629 ? 15.364 -4.184 -42.899 1.00 61.44 629 ALA A C 1
ATOM 4690 O O . ALA A 1 629 ? 14.736 -5.237 -43.019 1.00 61.44 629 ALA A O 1
ATOM 4691 N N . ALA A 1 630 ? 14.762 -3.005 -43.094 1.00 56.06 630 ALA A N 1
ATOM 4692 C CA . ALA A 1 630 ? 13.346 -2.894 -43.422 1.00 56.06 630 ALA A CA 1
ATOM 4693 C C . ALA A 1 630 ? 13.072 -3.426 -44.842 1.00 56.06 630 ALA A C 1
ATOM 4695 O O . ALA A 1 630 ? 13.280 -2.728 -45.836 1.00 56.06 630 ALA A O 1
ATOM 4696 N N . ARG A 1 631 ? 12.560 -4.665 -44.949 1.00 51.41 631 ARG A N 1
ATOM 4697 C CA . ARG A 1 631 ? 11.925 -5.155 -46.185 1.00 51.41 631 ARG A CA 1
ATOM 4698 C C . ARG A 1 631 ? 10.839 -4.161 -46.578 1.00 51.41 631 ARG A C 1
ATOM 4700 O O . ARG A 1 631 ? 10.000 -3.792 -45.755 1.00 51.41 631 ARG A O 1
ATOM 4707 N N . ARG A 1 632 ? 10.804 -3.778 -47.852 1.00 40.94 632 ARG A N 1
ATOM 4708 C CA . ARG A 1 632 ? 9.716 -2.997 -48.445 1.00 40.94 632 ARG A CA 1
ATOM 4709 C C . ARG A 1 632 ? 8.455 -3.874 -48.512 1.00 40.94 632 ARG A C 1
ATOM 4711 O O . ARG A 1 632 ? 8.061 -4.320 -49.577 1.00 40.94 632 ARG A O 1
ATOM 4718 N N . ARG A 1 633 ? 7.828 -4.172 -47.368 1.00 38.31 633 ARG A N 1
ATOM 4719 C CA . ARG A 1 633 ? 6.524 -4.846 -47.299 1.00 38.31 633 ARG A CA 1
ATOM 4720 C C . ARG A 1 633 ? 5.457 -3.872 -47.790 1.00 38.31 633 ARG A C 1
ATOM 4722 O O . ARG A 1 633 ? 4.822 -3.178 -47.004 1.00 38.31 633 ARG A O 1
ATOM 4729 N N . ARG A 1 634 ? 5.257 -3.800 -49.104 1.00 32.19 634 ARG A N 1
ATOM 4730 C CA . ARG A 1 634 ? 4.057 -3.191 -49.675 1.00 32.19 634 ARG A CA 1
ATOM 4731 C C . ARG A 1 634 ? 2.963 -4.254 -49.666 1.00 32.19 634 ARG A C 1
ATOM 4733 O O . ARG A 1 634 ? 3.011 -5.212 -50.420 1.00 32.19 634 ARG A O 1
ATOM 4740 N N . ARG A 1 635 ? 1.983 -4.099 -48.780 1.00 33.00 635 ARG A N 1
ATOM 4741 C CA . ARG A 1 635 ? 0.722 -4.836 -48.858 1.00 33.00 635 ARG A CA 1
ATOM 4742 C C . ARG A 1 635 ? -0.398 -3.890 -48.451 1.00 33.00 635 ARG A C 1
ATOM 4744 O O . ARG A 1 635 ? -0.737 -3.782 -47.280 1.00 33.00 635 ARG A O 1
ATOM 4751 N N . THR A 1 636 ? -0.942 -3.162 -49.421 1.00 31.81 636 THR A N 1
ATOM 4752 C CA . THR A 1 636 ? -2.256 -2.536 -49.272 1.00 31.81 636 THR A CA 1
ATOM 4753 C C . THR A 1 636 ? -3.280 -3.656 -49.232 1.00 31.81 636 THR A C 1
ATOM 4755 O O . THR A 1 636 ? -3.581 -4.266 -50.253 1.00 31.81 636 THR A O 1
ATOM 4758 N N . LYS A 1 637 ? -3.797 -3.950 -48.041 1.00 34.78 637 LYS A N 1
ATOM 4759 C CA . LYS A 1 637 ? -5.095 -4.597 -47.920 1.00 34.78 637 LYS A CA 1
ATOM 4760 C C . LYS A 1 637 ? -6.123 -3.474 -47.805 1.00 34.78 637 LYS A C 1
ATOM 4762 O O . LYS A 1 637 ? -6.423 -3.034 -46.703 1.00 34.78 637 LYS A O 1
ATOM 4767 N N . ASN A 1 638 ? -6.580 -2.964 -48.946 1.00 34.16 638 ASN A N 1
ATOM 4768 C CA . ASN A 1 638 ? -7.898 -2.350 -48.984 1.00 34.16 638 ASN A CA 1
ATOM 4769 C C . ASN A 1 638 ? -8.869 -3.509 -49.189 1.00 34.16 638 ASN A C 1
ATOM 4771 O O . ASN A 1 638 ? -8.829 -4.179 -50.219 1.00 34.16 638 ASN A O 1
ATOM 4775 N N . ASP A 1 639 ? -9.670 -3.784 -48.165 1.00 43.19 639 ASP A N 1
ATOM 4776 C CA . ASP A 1 639 ? -10.962 -4.411 -48.387 1.00 43.19 639 ASP A CA 1
ATOM 4777 C C . ASP A 1 639 ? -11.775 -3.365 -49.166 1.00 43.19 639 ASP A C 1
ATOM 4779 O O . ASP A 1 639 ? -12.028 -2.291 -48.629 1.00 43.19 639 ASP A O 1
ATOM 4783 N N . ASP A 1 640 ? -11.977 -3.602 -50.463 1.00 44.06 640 ASP A N 1
ATOM 4784 C CA . ASP A 1 640 ? -13.174 -3.267 -51.249 1.00 44.06 640 ASP A CA 1
ATOM 4785 C C . ASP A 1 640 ? -12.877 -3.555 -52.736 1.00 44.06 640 ASP A C 1
ATOM 4787 O O . ASP A 1 640 ? -12.073 -2.873 -53.368 1.00 44.06 640 ASP A O 1
ATOM 4791 N N . ASP A 1 641 ? -13.492 -4.632 -53.231 1.00 46.84 641 ASP A N 1
ATOM 4792 C CA . ASP A 1 641 ? -13.885 -4.927 -54.616 1.00 46.84 641 ASP A CA 1
ATOM 4793 C C . ASP A 1 641 ? -13.115 -4.239 -55.769 1.00 46.84 641 ASP A C 1
ATOM 4795 O O . ASP A 1 641 ? -13.445 -3.116 -56.139 1.00 46.84 641 ASP A O 1
ATOM 4799 N N . ASP A 1 642 ? -12.204 -4.957 -56.442 1.00 38.56 642 ASP A N 1
ATOM 4800 C CA . ASP A 1 642 ? -12.321 -5.187 -57.896 1.00 38.56 642 ASP A CA 1
ATOM 4801 C C . ASP A 1 642 ? -11.371 -6.298 -58.378 1.00 38.56 642 ASP A C 1
ATOM 4803 O O . ASP A 1 642 ? -10.243 -6.470 -57.912 1.00 38.56 642 ASP A O 1
ATOM 4807 N N . ASP A 1 643 ? -11.874 -7.070 -59.327 1.00 43.88 643 ASP A N 1
ATOM 4808 C CA . ASP A 1 643 ? -11.323 -8.303 -59.865 1.00 43.88 643 ASP A CA 1
ATOM 4809 C C . ASP A 1 643 ? -10.356 -7.959 -61.017 1.00 43.88 643 ASP A C 1
ATOM 4811 O O . ASP A 1 643 ? -10.715 -7.989 -62.194 1.00 43.88 643 ASP A O 1
ATOM 4815 N N . SER A 1 644 ? -9.105 -7.608 -60.706 1.00 37.94 644 SER A N 1
ATOM 4816 C CA . SER A 1 644 ? -8.041 -7.547 -61.717 1.00 37.94 644 SER A CA 1
ATOM 4817 C C . SER A 1 644 ? -6.732 -8.108 -61.178 1.00 37.94 644 SER A C 1
ATOM 4819 O O . SER A 1 644 ? -6.006 -7.466 -60.422 1.00 37.94 644 SER A O 1
ATOM 4821 N N . LYS A 1 645 ? -6.445 -9.342 -61.596 1.00 41.47 645 LYS A N 1
ATOM 4822 C CA . LYS A 1 645 ? -5.147 -10.000 -61.461 1.00 41.47 645 LYS A CA 1
ATOM 4823 C C . LYS A 1 645 ? -4.098 -9.228 -62.267 1.00 41.47 645 LYS A C 1
ATOM 4825 O O . LYS A 1 645 ? -3.996 -9.429 -63.474 1.00 41.47 645 LYS A O 1
ATOM 4830 N N . GLU A 1 646 ? -3.322 -8.388 -61.599 1.00 34.78 646 GLU A N 1
ATOM 4831 C CA . GLU A 1 646 ? -1.956 -8.083 -62.022 1.00 34.78 646 GLU A CA 1
ATOM 4832 C C . GLU A 1 646 ? -1.026 -8.863 -61.087 1.00 34.78 646 GLU A C 1
ATOM 4834 O O . GLU A 1 646 ? -0.931 -8.599 -59.889 1.00 34.78 646 GLU A O 1
ATOM 4839 N N . GLU A 1 647 ? -0.449 -9.934 -61.632 1.00 37.78 647 GLU A N 1
ATOM 4840 C CA . GLU A 1 647 ? 0.661 -10.667 -61.031 1.00 37.78 647 GLU A CA 1
ATOM 4841 C C . GLU A 1 647 ? 1.908 -9.788 -61.187 1.00 37.78 647 GLU A C 1
ATOM 4843 O O . GLU A 1 647 ? 2.568 -9.821 -62.222 1.00 37.78 647 GLU A O 1
ATOM 4848 N N . ASP A 1 648 ? 2.195 -8.955 -60.186 1.00 32.84 648 ASP A N 1
ATOM 4849 C CA . ASP A 1 648 ? 3.507 -8.324 -60.059 1.00 32.84 648 ASP A CA 1
ATOM 4850 C C . ASP A 1 648 ? 4.492 -9.390 -59.551 1.00 32.84 648 ASP A C 1
ATOM 4852 O O . ASP A 1 648 ? 4.405 -9.861 -58.414 1.00 32.84 648 ASP A O 1
ATOM 4856 N N . GLU A 1 649 ? 5.403 -9.809 -60.430 1.00 37.59 649 GLU A N 1
ATOM 4857 C CA . GLU A 1 649 ? 6.571 -10.627 -60.106 1.00 37.59 649 GLU A CA 1
ATOM 4858 C C . GLU A 1 649 ? 7.503 -9.813 -59.189 1.00 37.59 649 GLU A C 1
ATOM 4860 O O . GLU A 1 649 ? 8.353 -9.051 -59.651 1.00 37.59 649 GLU A O 1
ATOM 4865 N N . ASP A 1 650 ? 7.332 -9.941 -57.870 1.00 38.75 650 ASP A N 1
ATOM 4866 C CA . ASP A 1 650 ? 8.356 -9.538 -56.909 1.00 38.75 650 ASP A CA 1
ATOM 4867 C C . ASP A 1 650 ? 9.591 -10.430 -57.150 1.00 38.75 650 ASP A C 1
ATOM 4869 O O . ASP A 1 650 ? 9.579 -11.623 -56.844 1.00 38.75 650 ASP A O 1
ATOM 4873 N N . GLU A 1 651 ? 10.653 -9.870 -57.738 1.00 44.28 651 GLU A N 1
ATOM 4874 C CA . GLU A 1 651 ? 11.973 -10.504 -57.786 1.00 44.28 651 GLU A CA 1
ATOM 4875 C C . GLU A 1 651 ? 12.438 -10.751 -56.340 1.00 44.28 651 GLU A C 1
ATOM 4877 O O . GLU A 1 651 ? 12.898 -9.836 -55.651 1.00 44.28 651 GLU A O 1
ATOM 4882 N N . ASP A 1 652 ? 12.277 -11.986 -55.859 1.00 44.06 652 ASP A N 1
ATOM 4883 C CA . ASP A 1 652 ? 12.872 -12.473 -54.617 1.00 44.06 652 ASP A CA 1
ATOM 4884 C C . ASP A 1 652 ? 14.404 -12.343 -54.730 1.00 44.06 652 ASP A C 1
ATOM 4886 O O . ASP A 1 652 ? 15.093 -13.212 -55.265 1.00 44.06 652 ASP A O 1
ATOM 4890 N N . GLU A 1 653 ? 14.947 -11.213 -54.272 1.00 52.06 653 GLU A N 1
ATOM 4891 C CA . GLU A 1 653 ? 16.384 -11.028 -54.065 1.00 52.06 653 GLU A CA 1
ATOM 4892 C C . GLU A 1 653 ? 16.853 -12.118 -53.083 1.00 52.06 653 GLU A C 1
ATOM 4894 O O . GLU A 1 653 ? 16.402 -12.149 -51.937 1.00 52.06 653 GLU A O 1
ATOM 4899 N N . ASP A 1 654 ? 17.718 -13.032 -53.534 1.00 59.16 654 ASP A N 1
ATOM 4900 C CA . ASP A 1 654 ? 18.227 -14.148 -52.727 1.00 59.16 654 ASP A CA 1
ATOM 4901 C C . ASP A 1 654 ? 18.879 -13.602 -51.435 1.00 59.16 654 ASP A C 1
ATOM 4903 O O . ASP A 1 654 ? 19.667 -12.650 -51.481 1.00 59.16 654 ASP A O 1
ATOM 4907 N N . ASP A 1 655 ? 18.587 -14.190 -50.266 1.00 58.75 655 ASP A N 1
ATOM 4908 C CA . ASP A 1 655 ? 19.021 -13.664 -48.951 1.00 58.75 655 ASP A CA 1
ATOM 4909 C C . ASP A 1 655 ? 20.553 -13.464 -48.864 1.00 58.75 655 ASP A C 1
ATOM 4911 O O . ASP A 1 655 ? 21.044 -12.552 -48.191 1.00 58.75 655 ASP A O 1
ATOM 4915 N N . ALA A 1 656 ? 21.323 -14.284 -49.590 1.00 61.31 656 ALA A N 1
ATOM 4916 C CA . ALA A 1 656 ? 22.776 -14.160 -49.701 1.00 61.31 656 ALA A CA 1
ATOM 4917 C C . ALA A 1 656 ? 23.206 -12.873 -50.432 1.00 61.31 656 ALA A C 1
ATOM 4919 O O . ALA A 1 656 ? 24.141 -12.199 -50.006 1.00 61.31 656 ALA A O 1
ATOM 4920 N N . THR A 1 657 ? 22.491 -12.489 -51.493 1.00 68.38 657 THR A N 1
ATOM 4921 C CA . THR A 1 657 ? 22.778 -11.272 -52.270 1.00 68.38 657 THR A CA 1
ATOM 4922 C C . THR A 1 657 ? 22.410 -10.010 -51.484 1.00 68.38 657 THR A C 1
ATOM 4924 O O . THR A 1 657 ? 23.084 -8.982 -51.591 1.00 68.38 657 THR A O 1
ATOM 4927 N N . TYR A 1 658 ? 21.375 -10.093 -50.641 1.00 71.62 658 TYR A N 1
ATOM 4928 C CA . TYR A 1 658 ? 20.992 -9.024 -49.720 1.00 71.62 658 TYR A CA 1
ATOM 4929 C C . TYR A 1 658 ? 22.052 -8.788 -48.632 1.00 71.62 658 TYR A C 1
ATOM 4931 O O . TYR A 1 658 ? 22.455 -7.641 -48.412 1.00 71.62 658 TYR A O 1
ATOM 4939 N N . ALA A 1 659 ? 22.523 -9.855 -47.977 1.00 75.94 659 ALA A N 1
ATOM 4940 C CA . ALA A 1 659 ? 23.555 -9.778 -46.941 1.00 75.94 659 ALA A CA 1
ATOM 4941 C C . ALA A 1 659 ? 24.854 -9.155 -47.479 1.00 75.94 659 ALA A C 1
ATOM 4943 O O . ALA A 1 659 ? 25.355 -8.189 -46.900 1.00 75.94 659 ALA A O 1
ATOM 4944 N N . ASP A 1 660 ? 25.319 -9.610 -48.648 1.00 80.94 660 ASP A N 1
ATOM 4945 C CA . ASP A 1 660 ? 26.511 -9.069 -49.312 1.00 80.94 660 ASP A CA 1
ATOM 4946 C C . ASP A 1 660 ? 26.366 -7.570 -49.635 1.00 80.94 660 ASP A C 1
ATOM 4948 O O . ASP A 1 660 ? 27.305 -6.784 -49.457 1.00 80.94 660 ASP A O 1
ATOM 4952 N N . ARG A 1 661 ? 25.173 -7.133 -50.067 1.00 82.31 661 ARG A N 1
ATOM 4953 C CA . ARG A 1 661 ? 24.885 -5.713 -50.325 1.00 82.31 661 ARG A CA 1
ATOM 4954 C C . ARG A 1 661 ? 24.926 -4.878 -49.045 1.00 82.31 661 ARG A C 1
ATOM 4956 O O . ARG A 1 661 ? 25.483 -3.777 -49.056 1.00 82.31 661 ARG A O 1
ATOM 4963 N N . VAL A 1 662 ? 24.327 -5.364 -47.956 1.00 82.81 662 VAL A N 1
ATOM 4964 C CA . VAL A 1 662 ? 24.334 -4.666 -46.658 1.00 82.81 662 VAL A CA 1
ATOM 4965 C C . VAL A 1 662 ? 25.753 -4.590 -46.099 1.00 82.81 662 VAL A C 1
ATOM 4967 O O . VAL A 1 662 ? 26.156 -3.530 -45.617 1.00 82.81 662 VAL A O 1
ATOM 4970 N N . ASP A 1 663 ? 26.535 -5.661 -46.229 1.00 88.31 663 ASP A N 1
ATOM 4971 C CA . ASP A 1 663 ? 27.943 -5.689 -45.837 1.00 88.31 663 ASP A CA 1
ATOM 4972 C C . ASP A 1 663 ? 28.775 -4.671 -46.618 1.00 88.31 663 ASP A C 1
ATOM 4974 O O . ASP A 1 663 ? 29.537 -3.915 -46.013 1.00 88.31 663 ASP A O 1
ATOM 4978 N N . ALA A 1 664 ? 28.590 -4.582 -47.939 1.00 86.06 664 ALA A N 1
ATOM 4979 C CA . ALA A 1 664 ? 29.266 -3.583 -48.765 1.00 86.06 664 ALA A CA 1
ATOM 4980 C C . ALA A 1 664 ? 28.911 -2.146 -48.340 1.00 86.06 664 ALA A C 1
ATOM 4982 O O . ALA A 1 664 ? 29.808 -1.320 -48.150 1.00 86.06 664 ALA A O 1
ATOM 4983 N N . LEU A 1 665 ? 27.622 -1.860 -48.117 1.00 86.69 665 LEU A N 1
ATOM 4984 C CA . LEU A 1 665 ? 27.142 -0.540 -47.692 1.00 86.69 665 LEU A CA 1
ATOM 4985 C C . LEU A 1 665 ? 27.683 -0.145 -46.308 1.00 86.69 665 LEU A C 1
ATOM 4987 O O . LEU A 1 665 ? 28.109 0.994 -46.092 1.00 86.69 665 LEU A O 1
ATOM 4991 N N . MET A 1 666 ? 27.664 -1.079 -45.355 1.00 88.50 666 MET A N 1
ATOM 4992 C CA . MET A 1 666 ? 28.169 -0.841 -44.002 1.00 88.50 666 MET A CA 1
ATOM 4993 C C . MET A 1 666 ? 29.686 -0.683 -43.993 1.00 88.50 666 MET A C 1
ATOM 4995 O O . MET A 1 666 ? 30.195 0.200 -43.301 1.00 88.50 666 MET A O 1
ATOM 4999 N N . LYS A 1 667 ? 30.407 -1.470 -44.797 1.00 88.56 667 LYS A N 1
ATOM 5000 C CA . LYS A 1 667 ? 31.855 -1.342 -44.964 1.00 88.56 667 LYS A CA 1
ATOM 5001 C C . LYS A 1 667 ? 32.238 0.029 -45.519 1.00 88.56 667 LYS A C 1
ATOM 5003 O O . LYS A 1 667 ? 33.047 0.712 -44.896 1.00 88.56 667 LYS A O 1
ATOM 5008 N N . GLU A 1 668 ? 31.608 0.469 -46.611 1.00 88.56 668 GLU A N 1
ATOM 5009 C CA . GLU A 1 668 ? 31.841 1.803 -47.186 1.00 88.56 668 GLU A CA 1
ATOM 5010 C C . GLU A 1 668 ? 31.590 2.902 -46.143 1.00 88.56 668 GLU A C 1
ATOM 5012 O O . GLU A 1 668 ? 32.359 3.858 -46.012 1.00 88.56 668 GLU A O 1
ATOM 5017 N N . ARG A 1 669 ? 30.529 2.751 -45.341 1.00 89.56 669 ARG A N 1
ATOM 5018 C CA . ARG A 1 669 ? 30.220 3.690 -44.264 1.00 89.56 669 ARG A CA 1
ATOM 5019 C C . ARG A 1 669 ? 31.276 3.728 -43.171 1.00 89.56 669 ARG A C 1
ATOM 5021 O O . ARG A 1 669 ? 31.631 4.822 -42.735 1.00 89.56 669 ARG A O 1
ATOM 5028 N N . VAL A 1 670 ? 31.745 2.571 -42.715 1.00 89.81 670 VAL A N 1
ATOM 5029 C CA . VAL A 1 670 ? 32.784 2.475 -41.686 1.00 89.81 670 VAL A CA 1
ATOM 5030 C C . VAL A 1 670 ? 34.088 3.091 -42.185 1.00 89.81 670 VAL A C 1
ATOM 5032 O O . VAL A 1 670 ? 34.681 3.890 -41.466 1.00 89.81 670 VAL A O 1
ATOM 5035 N N . GLU A 1 671 ? 34.509 2.776 -43.411 1.00 88.38 671 GLU A N 1
ATOM 5036 C CA . GLU A 1 671 ? 35.751 3.291 -44.003 1.00 88.38 671 GLU A CA 1
ATOM 5037 C C . GLU A 1 671 ? 35.707 4.816 -44.170 1.00 88.38 671 GLU A C 1
ATOM 5039 O O . GLU A 1 671 ? 36.639 5.513 -43.765 1.00 88.38 671 GLU A O 1
ATOM 5044 N N . ARG A 1 672 ? 34.587 5.351 -44.671 1.00 89.31 672 ARG A N 1
ATOM 5045 C CA . ARG A 1 672 ? 34.358 6.798 -44.783 1.00 89.31 672 ARG A CA 1
ATOM 5046 C C . ARG A 1 672 ? 34.295 7.495 -43.423 1.00 89.31 672 ARG A C 1
ATOM 5048 O O . ARG A 1 672 ? 34.825 8.588 -43.268 1.00 89.31 672 ARG A O 1
ATOM 5055 N N . ALA A 1 673 ? 33.646 6.899 -42.424 1.00 89.75 673 ALA A N 1
ATOM 5056 C CA . ALA A 1 673 ? 33.635 7.473 -41.079 1.00 89.75 673 ALA A CA 1
ATOM 5057 C C . ALA A 1 673 ? 35.053 7.485 -40.479 1.00 89.75 673 ALA A C 1
ATOM 5059 O O . ALA A 1 673 ? 35.477 8.489 -39.905 1.00 89.75 673 ALA A O 1
ATOM 5060 N N . ALA A 1 674 ? 35.809 6.400 -40.668 1.00 87.62 674 ALA A N 1
ATOM 5061 C CA . ALA A 1 674 ? 37.166 6.262 -40.158 1.00 87.62 674 ALA A CA 1
ATOM 5062 C C . ALA A 1 674 ? 38.142 7.269 -40.788 1.00 87.62 674 ALA A C 1
ATOM 5064 O O . ALA A 1 674 ? 38.977 7.814 -40.063 1.00 87.62 674 ALA A O 1
ATOM 5065 N N . SER A 1 675 ? 38.018 7.581 -42.089 1.00 87.62 675 SER A N 1
ATOM 5066 C CA . SER A 1 675 ? 38.856 8.604 -42.742 1.00 87.62 675 SER A CA 1
ATOM 5067 C C . SER A 1 675 ? 38.688 9.998 -42.133 1.00 87.62 675 SER A C 1
ATOM 5069 O O . SER A 1 675 ? 39.628 10.791 -42.150 1.00 87.62 675 SER A O 1
ATOM 5071 N N . ASP A 1 676 ? 37.525 10.264 -41.536 1.00 88.00 676 ASP A N 1
ATOM 5072 C CA . ASP A 1 676 ? 37.182 11.537 -40.899 1.00 88.00 676 ASP A CA 1
ATOM 5073 C C . ASP A 1 676 ? 37.405 11.529 -39.372 1.00 88.00 676 ASP A C 1
ATOM 5075 O O . ASP A 1 676 ? 36.993 12.462 -38.677 1.00 88.00 676 ASP A O 1
ATOM 5079 N N . GLY A 1 677 ? 38.030 10.481 -38.816 1.00 88.50 677 GLY A N 1
ATOM 5080 C CA . GLY A 1 677 ? 38.229 10.331 -37.367 1.00 88.50 677 GLY A CA 1
ATOM 5081 C C . GLY A 1 677 ? 36.926 10.090 -36.593 1.00 88.50 677 GLY A C 1
ATOM 5082 O O . GLY A 1 677 ? 36.790 10.498 -35.436 1.00 88.50 677 GLY A O 1
ATOM 5083 N N . ARG A 1 678 ? 35.936 9.467 -37.239 1.00 93.31 678 ARG A N 1
ATOM 5084 C CA . ARG A 1 678 ? 34.595 9.209 -36.702 1.00 93.31 678 ARG A CA 1
ATOM 5085 C C . ARG A 1 678 ? 34.270 7.719 -36.689 1.00 93.31 678 ARG A C 1
ATOM 5087 O O . ARG A 1 678 ? 34.898 6.915 -37.368 1.00 93.31 678 ARG A O 1
ATOM 5094 N N . VAL A 1 679 ? 33.244 7.355 -35.926 1.00 92.75 679 VAL A N 1
ATOM 5095 C CA . VAL A 1 679 ? 32.693 5.997 -35.873 1.00 92.75 679 VAL A CA 1
ATOM 5096 C C . VAL A 1 679 ? 31.167 6.026 -35.995 1.00 92.75 679 VAL A C 1
ATOM 5098 O O . VAL A 1 679 ? 30.527 6.936 -35.460 1.00 92.75 679 VAL A O 1
ATOM 5101 N N . PRO A 1 680 ? 30.551 5.049 -36.681 1.00 92.81 680 PRO A N 1
ATOM 5102 C CA . PRO A 1 680 ? 29.100 4.978 -36.792 1.00 92.81 680 PRO A CA 1
ATOM 5103 C C . PRO A 1 680 ? 28.469 4.514 -35.472 1.00 92.81 680 PRO A C 1
ATOM 5105 O O . PRO A 1 680 ? 28.911 3.539 -34.860 1.00 92.81 680 PRO A O 1
ATOM 5108 N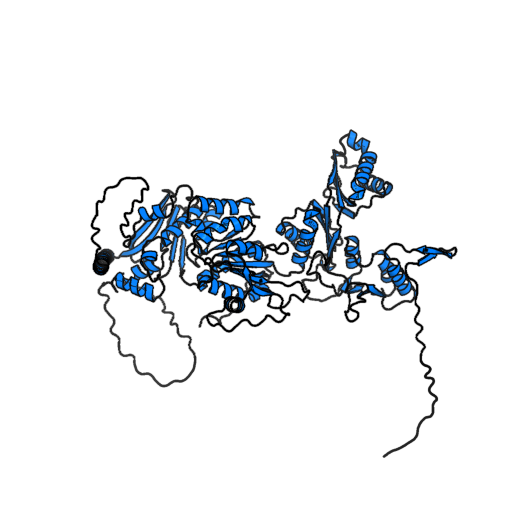 N . ARG A 1 681 ? 27.406 5.189 -35.033 1.00 93.56 681 ARG A N 1
ATOM 5109 C CA . ARG A 1 681 ? 26.579 4.801 -33.880 1.00 93.56 681 ARG A CA 1
ATOM 5110 C C . ARG A 1 681 ? 25.103 4.963 -34.211 1.00 93.56 681 ARG A C 1
ATOM 5112 O O . ARG A 1 681 ? 24.720 5.941 -34.846 1.00 93.56 681 ARG A O 1
ATOM 5119 N N . GLN A 1 682 ? 24.277 4.019 -33.767 1.00 93.31 682 GLN A N 1
ATOM 5120 C CA . GLN A 1 682 ? 22.827 4.158 -33.804 1.00 93.31 682 GLN A CA 1
ATOM 5121 C C . GLN A 1 682 ? 22.438 5.091 -32.660 1.00 93.31 682 GLN A C 1
ATOM 5123 O O . GLN A 1 682 ? 22.597 4.756 -31.490 1.00 93.31 682 GLN A O 1
ATOM 5128 N N . VAL A 1 683 ? 21.999 6.292 -33.012 1.00 94.56 683 VAL A N 1
ATOM 5129 C CA . VAL A 1 683 ? 21.580 7.317 -32.067 1.00 94.56 683 VAL A CA 1
ATOM 5130 C C . VAL A 1 683 ? 20.098 7.560 -32.262 1.00 94.56 683 VAL A C 1
ATOM 5132 O O . VAL A 1 683 ? 19.615 7.785 -33.373 1.00 94.56 683 VAL A O 1
ATOM 5135 N N . SER A 1 684 ? 19.396 7.526 -31.143 1.00 94.62 684 SER A N 1
ATOM 5136 C CA . SER A 1 684 ? 18.013 7.946 -31.024 1.00 94.62 684 SER A CA 1
ATOM 5137 C C . SER A 1 684 ? 17.944 9.324 -30.376 1.00 94.62 684 SER A C 1
ATOM 5139 O O . SER A 1 684 ? 18.773 9.644 -29.522 1.00 94.62 684 SER A O 1
ATOM 5141 N N . SER A 1 685 ? 17.005 10.161 -30.806 1.00 94.81 685 SER A N 1
ATOM 5142 C CA . SER A 1 685 ? 16.853 11.523 -30.300 1.00 94.81 685 SER A CA 1
ATOM 5143 C C . SER A 1 685 ? 15.385 11.910 -30.177 1.00 94.81 685 SER A C 1
ATOM 5145 O O . SER A 1 685 ? 14.584 11.585 -31.053 1.00 94.81 685 SER A O 1
ATOM 5147 N N . ILE A 1 686 ? 15.056 12.618 -29.099 1.00 95.00 686 ILE A N 1
ATOM 5148 C CA . ILE A 1 686 ? 13.790 13.322 -28.893 1.00 95.00 686 ILE A CA 1
ATOM 5149 C C . ILE A 1 686 ? 14.130 14.799 -28.741 1.00 95.00 686 ILE A C 1
ATOM 5151 O O . ILE A 1 686 ? 14.819 15.176 -27.790 1.00 95.00 686 ILE A O 1
ATOM 5155 N N . ASP A 1 687 ? 13.637 15.634 -29.650 1.00 93.06 687 ASP A N 1
ATOM 5156 C CA . ASP A 1 687 ? 13.676 17.088 -29.496 1.00 93.06 687 ASP A CA 1
ATOM 5157 C C . ASP A 1 687 ? 12.313 17.570 -28.995 1.00 93.06 687 ASP A C 1
ATOM 5159 O O . ASP A 1 687 ? 11.292 17.426 -29.671 1.00 93.06 687 ASP A O 1
ATOM 5163 N N . VAL A 1 688 ? 12.303 18.120 -27.780 1.00 91.38 688 VAL A N 1
ATOM 5164 C CA . VAL A 1 688 ? 11.075 18.514 -27.077 1.00 91.38 688 VAL A CA 1
ATOM 5165 C C . VAL A 1 688 ? 10.456 19.763 -27.704 1.00 91.38 688 VAL A C 1
ATOM 5167 O O . VAL A 1 688 ? 9.244 19.944 -27.645 1.00 91.38 688 VAL A O 1
ATOM 5170 N N . LYS A 1 689 ? 11.257 20.627 -28.341 1.00 87.19 689 LYS A N 1
ATOM 5171 C CA . LYS A 1 689 ? 10.767 21.883 -28.927 1.00 87.19 689 LYS A CA 1
ATOM 5172 C C . LYS A 1 689 ? 10.091 21.666 -30.268 1.00 87.19 689 LYS A C 1
ATOM 5174 O O . LYS A 1 689 ? 9.104 22.333 -30.563 1.00 87.19 689 LYS A O 1
ATOM 5179 N N . THR A 1 690 ? 10.649 20.784 -31.091 1.00 88.69 690 THR A N 1
ATOM 5180 C CA . THR A 1 690 ? 10.082 20.438 -32.403 1.00 88.69 690 THR A CA 1
ATOM 5181 C C . THR A 1 690 ? 9.121 19.260 -32.335 1.00 88.69 690 THR A C 1
ATOM 5183 O O . THR A 1 690 ? 8.476 18.965 -33.337 1.00 88.69 690 THR A O 1
ATOM 5186 N N . ASN A 1 691 ? 9.031 18.597 -31.179 1.00 86.38 691 ASN A N 1
ATOM 5187 C CA . ASN A 1 691 ? 8.278 17.366 -30.981 1.00 86.38 691 ASN A CA 1
ATOM 5188 C C . ASN A 1 691 ? 8.650 16.275 -32.006 1.00 86.38 691 ASN A C 1
ATOM 5190 O O . ASN A 1 691 ? 7.795 15.594 -32.568 1.00 86.38 691 ASN A O 1
ATOM 5194 N N . SER A 1 692 ? 9.946 16.145 -32.302 1.00 87.69 692 SER A N 1
ATOM 5195 C CA . SER A 1 692 ? 10.446 15.206 -33.310 1.00 87.69 692 SER A CA 1
ATOM 5196 C C . SER A 1 692 ? 11.215 14.060 -32.671 1.00 87.69 692 SER A C 1
ATOM 5198 O O . SER A 1 692 ? 12.079 14.286 -31.820 1.00 87.69 692 SER A O 1
ATOM 5200 N N . ILE A 1 693 ? 10.941 12.844 -33.144 1.00 91.75 693 ILE A N 1
ATOM 5201 C CA . ILE A 1 693 ? 11.664 11.625 -32.782 1.00 91.75 693 ILE A CA 1
ATOM 5202 C C . ILE A 1 693 ? 12.458 11.140 -33.991 1.00 91.75 693 ILE A C 1
ATOM 5204 O O . ILE A 1 693 ? 11.912 10.971 -35.081 1.00 91.75 693 ILE A O 1
ATOM 5208 N N . GLU A 1 694 ? 13.743 10.873 -33.782 1.00 91.62 694 GLU A N 1
ATOM 5209 C CA . GLU A 1 694 ? 14.648 10.406 -34.829 1.00 91.62 694 GLU A CA 1
ATOM 5210 C C . GLU A 1 694 ? 15.442 9.186 -34.357 1.00 91.62 694 GLU A C 1
ATOM 5212 O O . GLU A 1 694 ? 15.947 9.158 -33.235 1.00 91.62 694 GLU A O 1
ATOM 5217 N N . ILE A 1 695 ? 15.595 8.189 -35.229 1.00 92.81 695 ILE A N 1
ATOM 5218 C CA . ILE A 1 695 ? 16.449 7.012 -35.039 1.00 92.81 695 ILE A CA 1
ATOM 5219 C C . ILE A 1 695 ? 17.338 6.912 -36.270 1.00 92.81 695 ILE A C 1
ATOM 5221 O O . ILE A 1 695 ? 16.866 6.654 -37.375 1.00 92.81 695 ILE A O 1
ATOM 5225 N N . ARG A 1 696 ? 18.642 7.139 -36.102 1.00 90.56 696 ARG A N 1
ATOM 5226 C CA . ARG A 1 696 ? 19.586 7.110 -37.221 1.00 90.56 696 ARG A CA 1
ATOM 5227 C C . ARG A 1 696 ? 20.907 6.493 -36.827 1.00 90.56 696 ARG A C 1
ATOM 5229 O O . ARG A 1 696 ? 21.397 6.680 -35.719 1.00 90.56 696 ARG A O 1
ATOM 5236 N N . ILE A 1 697 ? 21.549 5.851 -37.793 1.00 91.00 697 ILE A N 1
ATOM 5237 C CA . ILE A 1 697 ? 22.988 5.623 -37.717 1.00 91.00 697 ILE A CA 1
ATOM 5238 C C . ILE A 1 697 ? 23.653 6.951 -38.085 1.00 91.00 697 ILE A C 1
ATOM 5240 O O . ILE A 1 697 ? 23.384 7.504 -39.154 1.00 91.00 697 ILE A O 1
ATOM 5244 N N . VAL A 1 698 ? 24.487 7.481 -37.198 1.00 92.12 698 VAL A N 1
ATOM 5245 C CA . VAL A 1 698 ? 25.208 8.749 -37.358 1.00 92.12 698 VAL A CA 1
ATOM 5246 C C . VAL A 1 698 ? 26.693 8.547 -37.092 1.00 92.12 698 VAL A C 1
ATOM 5248 O O . VAL A 1 698 ? 27.080 7.731 -36.257 1.00 92.12 698 VAL A O 1
ATOM 5251 N N . ASP A 1 699 ? 27.524 9.304 -37.799 1.00 94.00 699 ASP A N 1
ATOM 5252 C CA . ASP A 1 699 ? 28.976 9.183 -37.705 1.00 94.00 699 ASP A CA 1
ATOM 5253 C C . ASP A 1 699 ? 29.470 10.222 -36.680 1.00 94.00 699 ASP A C 1
ATOM 5255 O O . ASP A 1 699 ? 29.464 11.434 -36.940 1.00 94.00 699 ASP A O 1
ATOM 5259 N N . VAL A 1 700 ? 29.832 9.751 -35.484 1.00 93.44 700 VAL A N 1
ATOM 5260 C CA . VAL A 1 700 ? 30.233 10.586 -34.338 1.00 93.44 700 VAL A CA 1
ATOM 5261 C C . VAL A 1 700 ? 31.757 10.641 -34.198 1.00 93.44 700 VAL A C 1
ATOM 5263 O O . VAL A 1 700 ? 32.413 9.653 -34.519 1.00 93.44 700 VAL A O 1
ATOM 5266 N N . PRO A 1 701 ? 32.343 11.751 -33.709 1.00 93.62 701 PRO A N 1
ATOM 5267 C CA . PRO A 1 701 ? 33.770 11.812 -33.381 1.00 93.62 701 PRO A CA 1
ATOM 5268 C C . PRO A 1 701 ? 34.209 10.655 -32.480 1.00 93.62 701 PRO A C 1
ATOM 5270 O O . PRO A 1 701 ? 33.449 10.232 -31.608 1.00 93.62 701 PRO A O 1
ATOM 5273 N N . SER A 1 702 ? 35.427 10.147 -32.669 1.00 88.19 702 SER A N 1
ATOM 5274 C CA . SER A 1 702 ? 35.948 9.014 -31.892 1.00 88.19 702 SER A CA 1
ATOM 5275 C C . SER A 1 702 ? 36.016 9.279 -30.381 1.00 88.19 702 SER A C 1
ATOM 5277 O O . SER A 1 702 ? 35.920 8.353 -29.588 1.00 88.19 702 SER A O 1
ATOM 5279 N N . ASP A 1 703 ? 36.152 10.537 -29.965 1.00 88.75 703 ASP A N 1
ATOM 5280 C CA . ASP A 1 703 ? 36.158 10.973 -28.562 1.00 88.75 703 ASP A CA 1
ATOM 5281 C C . ASP A 1 703 ? 34.755 11.293 -28.009 1.00 88.75 703 ASP A C 1
ATOM 5283 O O . ASP A 1 703 ? 34.599 11.613 -26.829 1.00 88.75 703 ASP A O 1
ATOM 5287 N N . HIS A 1 704 ? 33.711 11.193 -28.835 1.00 92.38 704 HIS A N 1
ATOM 5288 C CA . HIS A 1 704 ? 32.339 11.439 -28.413 1.00 92.38 704 HIS A CA 1
ATOM 5289 C C . HIS A 1 704 ? 31.872 10.367 -27.415 1.00 92.38 704 HIS A C 1
ATOM 5291 O O . HIS A 1 704 ? 32.173 9.186 -27.567 1.00 92.38 704 HIS A O 1
ATOM 5297 N N . VAL A 1 705 ? 31.038 10.735 -26.435 1.00 91.94 705 VAL A N 1
ATOM 5298 C CA . VAL A 1 705 ? 30.574 9.802 -25.383 1.00 91.94 705 VAL A CA 1
ATOM 5299 C C . VAL A 1 705 ? 29.920 8.520 -25.925 1.00 91.94 705 VAL A C 1
ATOM 5301 O O . VAL A 1 705 ? 30.150 7.433 -25.407 1.00 91.94 705 VAL A O 1
ATOM 5304 N N . PHE A 1 706 ? 29.168 8.616 -27.023 1.00 93.38 706 PHE A N 1
ATOM 5305 C CA . PHE A 1 706 ? 28.589 7.457 -27.721 1.00 93.38 706 PHE A CA 1
ATOM 5306 C C . PHE A 1 706 ? 29.622 6.576 -28.441 1.00 93.38 706 PHE A C 1
ATOM 5308 O O . PHE A 1 706 ? 29.375 5.390 -28.638 1.00 93.38 706 PHE A O 1
ATOM 5315 N N . ALA A 1 707 ? 30.773 7.126 -28.835 1.00 90.31 707 ALA A N 1
ATOM 5316 C CA . ALA A 1 707 ? 31.863 6.357 -29.430 1.00 90.31 707 ALA A CA 1
ATOM 5317 C C . ALA A 1 707 ? 32.610 5.529 -28.375 1.00 90.31 707 ALA A C 1
ATOM 5319 O O . ALA A 1 707 ? 32.920 4.368 -28.632 1.00 90.31 707 ALA A O 1
ATOM 5320 N N . ILE A 1 708 ? 32.845 6.116 -27.194 1.00 89.56 708 ILE A N 1
ATOM 5321 C CA . ILE A 1 708 ? 33.563 5.491 -26.068 1.00 89.56 708 ILE A CA 1
ATOM 5322 C C . ILE A 1 708 ? 32.666 4.650 -25.147 1.00 89.56 708 ILE A C 1
ATOM 5324 O O . ILE A 1 708 ? 33.168 4.007 -24.226 1.00 89.56 708 ILE A O 1
ATOM 5328 N N . THR A 1 709 ? 31.346 4.676 -25.351 1.00 89.00 709 THR A N 1
ATOM 5329 C CA . THR A 1 709 ? 30.411 3.819 -24.612 1.00 89.00 709 THR A CA 1
ATOM 5330 C C . THR A 1 709 ? 30.768 2.358 -24.888 1.00 89.00 709 THR A C 1
ATOM 5332 O O . THR A 1 709 ? 30.830 2.006 -26.057 1.00 89.00 709 THR A O 1
ATOM 5335 N N . PRO A 1 710 ? 31.017 1.504 -23.875 1.00 87.81 710 PRO A N 1
ATOM 5336 C CA . PRO A 1 710 ? 31.355 0.107 -24.120 1.00 87.81 710 PRO A CA 1
ATOM 5337 C C . PRO A 1 710 ? 30.292 -0.610 -24.967 1.00 87.81 710 PRO A C 1
ATOM 5339 O O . PRO A 1 710 ? 29.112 -0.250 -24.895 1.00 87.81 710 PRO A O 1
ATOM 5342 N N . PRO A 1 711 ? 30.682 -1.634 -25.749 1.00 83.62 711 PRO A N 1
ATOM 5343 C CA . PRO A 1 711 ? 29.717 -2.440 -26.485 1.00 83.62 711 PRO A CA 1
ATOM 5344 C C . PRO A 1 711 ? 28.695 -3.046 -25.520 1.00 83.62 711 PRO A C 1
ATOM 5346 O O . PRO A 1 711 ? 29.018 -3.341 -24.371 1.00 83.62 711 PRO A O 1
ATOM 5349 N N . SER A 1 712 ? 27.461 -3.210 -25.995 1.00 80.75 712 SER A N 1
ATOM 5350 C CA . SER A 1 712 ? 26.335 -3.740 -25.213 1.00 80.75 712 SER A CA 1
ATOM 5351 C C . SER A 1 712 ? 25.885 -2.890 -24.012 1.00 80.75 712 SER A C 1
ATOM 5353 O O . SER A 1 712 ? 25.001 -3.311 -23.267 1.00 80.75 712 SER A O 1
ATOM 5355 N N . ASN A 1 713 ? 26.422 -1.676 -23.845 1.00 86.25 713 ASN A N 1
ATOM 5356 C CA . ASN A 1 713 ? 25.895 -0.702 -22.894 1.00 86.25 713 ASN A CA 1
ATOM 5357 C C . ASN A 1 713 ? 24.933 0.266 -23.584 1.00 86.25 713 ASN A C 1
ATOM 5359 O O . ASN A 1 713 ? 25.144 0.680 -24.730 1.00 86.25 713 ASN A O 1
ATOM 5363 N N . GLU A 1 714 ? 23.919 0.685 -22.837 1.00 90.12 714 GLU A N 1
ATOM 5364 C CA . GLU A 1 714 ? 23.069 1.811 -23.199 1.00 90.12 714 GLU A CA 1
ATOM 5365 C C . GLU A 1 714 ? 23.619 3.099 -22.587 1.00 90.12 714 GLU A C 1
ATOM 5367 O O . GLU A 1 714 ? 24.306 3.098 -21.560 1.00 90.12 714 GLU A O 1
ATOM 5372 N N . CYS A 1 715 ? 23.338 4.216 -23.249 1.00 93.56 715 CYS A N 1
ATOM 5373 C CA . CYS A 1 715 ? 23.806 5.533 -22.842 1.00 93.56 715 CYS A CA 1
ATOM 5374 C C . CYS A 1 715 ? 22.760 6.569 -23.229 1.00 93.56 715 CYS A C 1
ATOM 5376 O O . CYS A 1 715 ? 22.469 6.720 -24.413 1.00 93.56 715 CYS A O 1
ATOM 5378 N N . VAL A 1 716 ? 22.220 7.292 -22.252 1.00 95.94 716 VAL A N 1
ATOM 5379 C CA . VAL A 1 716 ? 21.234 8.357 -22.447 1.00 95.94 716 VAL A CA 1
ATOM 5380 C C . VAL A 1 716 ? 21.783 9.674 -21.934 1.00 95.94 716 VAL A C 1
ATOM 5382 O O . VAL A 1 716 ? 22.401 9.742 -20.873 1.00 95.94 716 VAL A O 1
ATOM 5385 N N . ARG A 1 717 ? 21.549 10.737 -22.698 1.00 96.38 717 ARG A N 1
ATOM 5386 C CA . ARG A 1 717 ? 21.961 12.102 -22.396 1.00 96.38 717 ARG A CA 1
ATOM 5387 C C . ARG A 1 717 ? 20.741 13.002 -22.319 1.00 96.38 717 ARG A C 1
ATOM 5389 O O . ARG A 1 717 ? 19.997 13.108 -23.292 1.00 96.38 717 ARG A O 1
ATOM 5396 N N . PHE A 1 718 ? 20.593 13.701 -21.203 1.00 97.12 718 PHE A N 1
ATOM 5397 C CA . PHE A 1 718 ? 19.567 14.715 -21.003 1.00 97.12 718 PHE A CA 1
ATOM 5398 C C . PHE A 1 718 ? 20.177 16.104 -21.177 1.00 97.12 718 PHE A C 1
ATOM 5400 O O . PHE A 1 718 ? 21.030 16.527 -20.393 1.00 97.12 718 PHE A O 1
ATOM 5407 N N . PHE A 1 719 ? 19.723 16.821 -22.200 1.00 96.31 719 PHE A N 1
ATOM 5408 C CA . PHE A 1 719 ? 20.021 18.234 -22.391 1.00 96.31 719 PHE A CA 1
ATOM 5409 C C . PHE A 1 719 ? 18.893 19.043 -21.772 1.00 96.31 719 PHE A C 1
ATOM 5411 O O . PHE A 1 719 ? 17.749 18.974 -22.227 1.00 96.31 719 PHE A O 1
ATOM 5418 N N . THR A 1 720 ? 19.213 19.817 -20.742 1.00 95.00 720 THR A N 1
ATOM 5419 C CA . THR A 1 720 ? 18.226 20.625 -20.016 1.00 95.00 720 THR A CA 1
ATOM 5420 C C . THR A 1 720 ? 18.578 22.107 -20.060 1.00 95.00 720 THR A C 1
ATOM 5422 O O . THR A 1 720 ? 19.667 22.487 -20.501 1.00 95.00 720 THR A O 1
ATOM 5425 N N . ALA A 1 721 ? 17.676 22.968 -19.585 1.00 92.62 721 ALA A N 1
ATOM 5426 C CA . ALA A 1 721 ? 17.961 24.390 -19.409 1.00 92.62 721 ALA A CA 1
ATOM 5427 C C . ALA A 1 721 ? 19.188 24.627 -18.506 1.00 92.62 721 ALA A C 1
ATOM 5429 O O . ALA A 1 721 ? 19.969 25.545 -18.767 1.00 92.62 721 ALA A O 1
ATOM 5430 N N . ARG A 1 722 ? 19.390 23.781 -17.486 1.00 92.00 722 ARG A N 1
ATOM 5431 C CA . ARG A 1 722 ? 20.546 23.837 -16.571 1.00 92.00 722 ARG A CA 1
ATOM 5432 C C . ARG A 1 722 ? 21.773 23.089 -17.109 1.00 92.00 722 ARG A C 1
ATOM 5434 O O . ARG A 1 722 ? 22.899 23.526 -16.887 1.00 92.00 722 ARG A O 1
ATOM 5441 N N . HIS A 1 723 ? 21.565 22.011 -17.863 1.00 89.25 723 HIS A N 1
ATOM 5442 C CA . HIS A 1 723 ? 22.602 21.120 -18.398 1.00 89.25 723 HIS A CA 1
ATOM 5443 C C . HIS A 1 723 ? 22.732 21.225 -19.926 1.00 89.25 723 HIS A C 1
ATOM 5445 O O . HIS A 1 723 ? 22.735 20.225 -20.642 1.00 89.25 723 HIS A O 1
ATOM 5451 N N . ARG A 1 724 ? 22.823 22.454 -20.453 1.00 84.94 724 ARG A N 1
ATOM 5452 C CA . ARG A 1 724 ? 22.850 22.688 -21.908 1.00 84.94 724 ARG A CA 1
ATOM 5453 C C . ARG A 1 724 ? 24.210 22.411 -22.552 1.00 84.94 724 ARG A C 1
ATOM 5455 O O . ARG A 1 724 ? 24.263 21.865 -23.647 1.00 84.94 724 ARG A O 1
ATOM 5462 N N . GLN A 1 725 ? 25.299 22.829 -21.901 1.00 83.62 725 GLN A N 1
ATOM 5463 C CA . GLN A 1 725 ? 26.663 22.657 -22.426 1.00 83.62 725 GLN A CA 1
ATOM 5464 C C . GLN A 1 725 ? 27.225 21.266 -22.113 1.00 83.62 725 GLN A C 1
ATOM 5466 O O . GLN A 1 725 ? 27.902 20.673 -22.947 1.00 83.62 725 GLN A O 1
ATOM 5471 N N . TYR A 1 726 ? 26.917 20.753 -20.922 1.00 88.75 726 TYR A N 1
ATOM 5472 C CA . TYR A 1 726 ? 27.319 19.430 -20.462 1.00 88.75 726 TYR A CA 1
ATOM 5473 C C . TYR A 1 726 ? 26.051 18.672 -20.064 1.00 88.75 726 TYR A C 1
ATOM 5475 O O . TYR A 1 726 ? 25.525 18.938 -18.978 1.00 88.75 726 TYR A O 1
ATOM 5483 N N . PRO A 1 727 ? 25.517 17.806 -20.946 1.00 93.62 727 PRO A N 1
ATOM 5484 C CA . PRO A 1 727 ? 24.300 17.064 -20.654 1.00 93.62 727 PRO A CA 1
ATOM 5485 C C . PRO A 1 727 ? 24.523 16.102 -19.489 1.00 93.62 727 PRO A C 1
ATOM 5487 O O . PRO A 1 727 ? 25.633 15.607 -19.281 1.00 93.62 727 PRO A O 1
ATOM 5490 N N . LEU A 1 728 ? 23.455 15.799 -18.756 1.00 95.44 728 LEU A N 1
ATOM 5491 C CA . LEU A 1 728 ? 23.479 14.728 -17.764 1.00 95.44 728 LEU A CA 1
ATOM 5492 C C . LEU A 1 728 ? 23.505 13.382 -18.493 1.00 95.44 728 LEU A C 1
ATOM 5494 O O . LEU A 1 728 ? 22.687 13.165 -19.384 1.00 95.44 728 LEU A O 1
ATOM 5498 N N . ILE A 1 729 ? 24.422 12.489 -18.122 1.00 94.94 729 ILE A N 1
ATOM 5499 C CA . ILE A 1 729 ? 24.621 11.203 -18.802 1.00 94.94 729 ILE A CA 1
ATOM 5500 C C . ILE A 1 729 ? 24.305 10.053 -17.848 1.00 94.94 729 ILE A C 1
ATOM 5502 O O . ILE A 1 729 ? 24.861 9.986 -16.753 1.00 94.94 729 ILE A O 1
ATOM 5506 N N . VAL A 1 730 ? 23.439 9.142 -18.289 1.00 94.62 730 VAL A N 1
ATOM 5507 C CA . VAL A 1 730 ? 23.124 7.873 -17.625 1.00 94.62 730 VAL A CA 1
ATOM 5508 C C . VAL A 1 730 ? 23.585 6.748 -18.542 1.00 94.62 730 VAL A C 1
ATOM 5510 O O . VAL A 1 730 ? 23.118 6.647 -19.673 1.00 94.62 730 VAL A O 1
ATOM 5513 N N . GLN A 1 731 ? 24.518 5.920 -18.081 1.00 91.94 731 GLN A N 1
ATOM 5514 C CA . GLN A 1 731 ? 25.133 4.877 -18.899 1.00 91.94 731 GLN A CA 1
ATOM 5515 C C . GLN A 1 731 ? 25.429 3.631 -18.067 1.00 91.94 731 GLN A C 1
ATOM 5517 O O . GLN A 1 731 ? 25.856 3.737 -16.918 1.00 91.94 731 GLN A O 1
ATOM 5522 N N . GLY A 1 732 ? 25.271 2.458 -18.676 1.00 88.00 732 GLY A N 1
ATOM 5523 C CA . GLY A 1 732 ? 25.690 1.189 -18.092 1.00 88.00 732 GLY A CA 1
ATOM 5524 C C . GLY A 1 732 ? 25.154 -0.023 -18.858 1.00 88.00 732 GLY A C 1
ATOM 5525 O O . GLY A 1 732 ? 24.535 0.141 -19.911 1.00 88.00 732 GLY A O 1
ATOM 5526 N N . PRO A 1 733 ? 25.418 -1.237 -18.354 1.00 80.12 733 PRO A N 1
ATOM 5527 C CA . PRO A 1 733 ? 24.855 -2.458 -18.912 1.00 80.12 733 PRO A CA 1
ATOM 5528 C C . PRO A 1 733 ? 23.367 -2.553 -18.557 1.00 80.12 733 PRO A C 1
ATOM 5530 O O . PRO A 1 733 ? 22.980 -2.275 -17.422 1.00 80.12 733 PRO A O 1
ATOM 5533 N N . SER A 1 734 ? 22.537 -2.961 -19.512 1.00 69.88 734 SER A N 1
ATOM 5534 C CA . SER A 1 734 ? 21.077 -2.978 -19.345 1.00 69.88 734 SER A CA 1
ATOM 5535 C C . SER A 1 734 ? 20.389 -4.277 -19.757 1.00 69.88 734 SER A C 1
ATOM 5537 O O . SER A 1 734 ? 19.276 -4.529 -19.308 1.00 69.88 734 SER A O 1
ATOM 5539 N N . ALA A 1 735 ? 21.048 -5.137 -20.541 1.00 65.62 735 ALA A N 1
ATOM 5540 C CA . ALA A 1 735 ? 20.479 -6.406 -21.014 1.00 65.62 735 ALA A CA 1
ATOM 5541 C C . ALA A 1 735 ? 20.601 -7.577 -20.018 1.00 65.62 735 ALA A C 1
ATOM 5543 O O . ALA A 1 735 ? 20.201 -8.695 -20.323 1.00 65.62 735 ALA A O 1
ATOM 5544 N N . GLY A 1 736 ? 21.161 -7.361 -18.824 1.00 76.50 736 GLY A N 1
ATOM 5545 C CA . GLY A 1 736 ? 21.295 -8.429 -17.832 1.00 76.50 736 GLY A CA 1
ATOM 5546 C C . GLY A 1 736 ? 19.950 -8.770 -17.193 1.00 76.50 736 GLY A C 1
ATOM 5547 O O . GLY A 1 736 ? 19.394 -7.940 -16.479 1.00 76.50 736 GLY A O 1
ATOM 5548 N N . ILE A 1 737 ? 19.458 -9.997 -17.377 1.00 86.06 737 ILE A N 1
ATOM 5549 C CA . ILE A 1 737 ? 18.180 -10.477 -16.815 1.00 86.06 737 ILE A CA 1
ATOM 5550 C C . ILE A 1 737 ? 18.097 -10.239 -15.302 1.00 86.06 737 ILE A C 1
ATOM 5552 O O . ILE A 1 737 ? 17.102 -9.708 -14.811 1.00 86.06 737 ILE A O 1
ATOM 5556 N N . ASP A 1 738 ? 19.167 -10.552 -14.567 1.00 87.19 738 ASP A N 1
ATOM 5557 C CA . ASP A 1 738 ? 19.219 -10.352 -13.115 1.00 87.19 738 ASP A CA 1
ATOM 5558 C C . ASP A 1 738 ? 19.274 -8.864 -12.728 1.00 87.19 738 ASP A C 1
ATOM 5560 O O . ASP A 1 738 ? 18.706 -8.458 -11.712 1.00 87.19 738 ASP A O 1
ATOM 5564 N N . SER A 1 739 ? 19.902 -8.022 -13.556 1.00 85.81 739 SER A N 1
ATOM 5565 C CA . SER A 1 739 ? 19.908 -6.565 -13.363 1.00 85.81 739 SER A CA 1
ATOM 5566 C C . SER A 1 739 ? 18.505 -5.980 -13.553 1.00 85.81 739 SER A C 1
ATOM 5568 O O . SER A 1 739 ? 18.035 -5.205 -12.719 1.00 85.81 739 SER A O 1
ATOM 5570 N N . THR A 1 740 ? 17.798 -6.428 -14.588 1.00 89.88 740 THR A N 1
ATOM 5571 C CA . THR A 1 740 ? 16.407 -6.068 -14.888 1.00 89.88 740 THR A CA 1
ATOM 5572 C C . THR A 1 740 ? 15.456 -6.535 -13.780 1.00 89.88 740 THR A C 1
ATOM 5574 O O . THR A 1 740 ? 14.645 -5.749 -13.290 1.00 89.88 740 THR A O 1
ATOM 5577 N N . ALA A 1 741 ? 15.593 -7.777 -13.299 1.00 92.75 741 ALA A N 1
ATOM 5578 C CA . ALA A 1 741 ? 14.826 -8.292 -12.160 1.00 92.75 741 ALA A CA 1
ATOM 5579 C C . ALA A 1 741 ? 15.085 -7.482 -10.876 1.00 92.75 741 ALA A C 1
ATOM 5581 O O . ALA A 1 741 ? 14.153 -7.154 -10.135 1.00 92.75 741 ALA A O 1
ATOM 5582 N N . SER A 1 742 ? 16.343 -7.107 -10.635 1.00 91.25 742 SER A N 1
ATOM 5583 C CA . SER A 1 742 ? 16.732 -6.246 -9.515 1.00 91.25 742 SER A CA 1
ATOM 5584 C C . SER A 1 742 ? 16.097 -4.857 -9.605 1.00 91.25 742 SER A C 1
ATOM 5586 O O . SER A 1 742 ? 15.590 -4.347 -8.604 1.00 91.25 742 SER A O 1
ATOM 5588 N N . ALA A 1 743 ? 16.036 -4.267 -10.799 1.00 90.94 743 ALA A N 1
ATOM 5589 C CA . ALA A 1 743 ? 15.391 -2.976 -11.014 1.00 90.94 743 ALA A CA 1
ATOM 5590 C C . ALA A 1 743 ? 13.868 -3.029 -10.803 1.00 90.94 743 ALA A C 1
ATOM 5592 O O . ALA A 1 743 ? 13.322 -2.128 -10.160 1.00 90.94 743 ALA A O 1
ATOM 5593 N N . LEU A 1 744 ? 13.199 -4.111 -11.227 1.00 93.81 744 LEU A N 1
ATOM 5594 C CA . LEU A 1 744 ? 11.783 -4.348 -10.913 1.00 93.81 744 LEU A CA 1
ATOM 5595 C C . LEU A 1 744 ? 11.562 -4.357 -9.391 1.00 93.81 744 LEU A C 1
ATOM 5597 O O . LEU A 1 744 ? 10.712 -3.629 -8.870 1.00 93.81 744 LEU A O 1
ATOM 5601 N N . LEU A 1 745 ? 12.358 -5.134 -8.646 1.00 92.38 745 LEU A N 1
ATOM 5602 C CA . LEU A 1 745 ? 12.270 -5.161 -7.183 1.00 92.38 745 LEU A CA 1
ATOM 5603 C C . LEU A 1 745 ? 12.574 -3.784 -6.566 1.00 92.38 745 LEU A C 1
ATOM 5605 O O . LEU A 1 745 ? 11.892 -3.359 -5.630 1.00 92.38 745 LEU A O 1
ATOM 5609 N N . ALA A 1 746 ? 13.563 -3.058 -7.089 1.00 89.44 746 ALA A N 1
ATOM 5610 C CA . ALA A 1 746 ? 13.933 -1.734 -6.600 1.00 89.44 746 ALA A CA 1
ATOM 5611 C C . ALA A 1 746 ? 12.789 -0.715 -6.732 1.00 89.44 746 ALA A C 1
ATOM 5613 O O . ALA A 1 746 ? 12.607 0.105 -5.827 1.00 89.44 746 ALA A O 1
ATOM 5614 N N . GLU A 1 747 ? 11.986 -0.774 -7.799 1.00 89.62 747 GLU A N 1
ATOM 5615 C CA . GLU A 1 747 ? 10.798 0.074 -7.938 1.00 89.62 747 GLU A CA 1
ATOM 5616 C C . GLU A 1 747 ? 9.760 -0.200 -6.846 1.00 89.62 747 GLU A C 1
ATOM 5618 O O . GLU A 1 747 ? 9.274 0.741 -6.207 1.00 89.62 747 GLU A O 1
ATOM 5623 N N . LEU A 1 748 ? 9.480 -1.475 -6.557 1.00 88.44 748 LEU A N 1
ATOM 5624 C CA . LEU A 1 748 ? 8.600 -1.839 -5.447 1.00 88.44 748 LEU A CA 1
ATOM 5625 C C . LEU A 1 748 ? 9.148 -1.310 -4.114 1.00 88.44 748 LEU A C 1
ATOM 5627 O O . LEU A 1 748 ? 8.406 -0.749 -3.309 1.00 88.44 748 LEU A O 1
ATOM 5631 N N . LEU A 1 749 ? 10.452 -1.440 -3.868 1.00 84.62 749 LEU A N 1
ATOM 5632 C CA . LEU A 1 749 ? 11.056 -0.959 -2.625 1.00 84.62 749 LEU A CA 1
ATOM 5633 C C . LEU A 1 749 ? 11.020 0.568 -2.501 1.00 84.62 749 LEU A C 1
ATOM 5635 O O . LEU A 1 749 ? 10.800 1.073 -1.400 1.00 84.62 749 LEU A O 1
ATOM 5639 N N . ARG A 1 750 ? 11.198 1.320 -3.596 1.00 81.50 750 ARG A N 1
ATOM 5640 C CA . ARG A 1 750 ? 11.029 2.786 -3.600 1.00 81.50 750 ARG A CA 1
ATOM 5641 C C . ARG A 1 750 ? 9.604 3.175 -3.221 1.00 81.50 750 ARG A C 1
ATOM 5643 O O . ARG A 1 750 ? 9.424 4.037 -2.359 1.00 81.50 750 ARG A O 1
ATOM 5650 N N . LEU A 1 751 ? 8.612 2.495 -3.797 1.00 80.19 751 LEU A N 1
ATOM 5651 C CA . LEU A 1 751 ? 7.212 2.663 -3.422 1.00 80.19 751 LEU A CA 1
ATOM 5652 C C . LEU A 1 751 ? 7.011 2.382 -1.929 1.00 80.19 751 LEU A C 1
ATOM 5654 O O . LEU A 1 751 ? 6.415 3.199 -1.225 1.00 80.19 751 LEU A O 1
ATOM 5658 N N . MET A 1 752 ? 7.558 1.275 -1.425 1.00 77.56 752 MET A N 1
ATOM 5659 C CA . MET A 1 752 ? 7.370 0.896 -0.030 1.00 77.56 752 MET A CA 1
ATOM 5660 C C . MET A 1 752 ? 8.066 1.829 0.959 1.00 77.56 752 MET A C 1
ATOM 5662 O O . MET A 1 752 ? 7.479 2.152 1.983 1.00 77.56 752 MET A O 1
ATOM 5666 N N . ARG A 1 753 ? 9.258 2.346 0.651 1.00 68.44 753 ARG A N 1
ATOM 5667 C CA . ARG A 1 753 ? 9.975 3.308 1.512 1.00 68.44 753 ARG A CA 1
ATOM 5668 C C . ARG A 1 753 ? 9.228 4.622 1.719 1.00 68.44 753 ARG A C 1
ATOM 5670 O O . ARG A 1 753 ? 9.394 5.253 2.754 1.00 68.44 753 ARG A O 1
ATOM 5677 N N . SER A 1 754 ? 8.401 5.038 0.759 1.00 59.88 754 SER A N 1
ATOM 5678 C CA . SER A 1 754 ? 7.540 6.214 0.945 1.00 59.88 754 SER A CA 1
ATOM 5679 C C . SER A 1 754 ? 6.442 5.989 1.996 1.00 59.88 754 SER A C 1
ATOM 5681 O O . SER A 1 754 ? 5.939 6.953 2.569 1.00 59.88 754 SER A O 1
ATOM 5683 N N . LYS A 1 755 ? 6.096 4.722 2.264 1.00 58.12 755 LYS A N 1
ATOM 5684 C CA . LYS A 1 755 ? 5.043 4.301 3.201 1.00 58.12 755 LYS A CA 1
ATOM 5685 C C . LYS A 1 755 ? 5.595 3.732 4.513 1.00 58.12 755 LYS A C 1
ATOM 5687 O O . LYS A 1 755 ? 4.936 3.815 5.542 1.00 58.12 755 LYS A O 1
ATOM 5692 N N . VAL A 1 756 ? 6.812 3.189 4.491 1.00 50.25 756 VAL A N 1
ATOM 5693 C CA . VAL A 1 756 ? 7.493 2.560 5.628 1.00 50.25 756 VAL A CA 1
ATOM 5694 C C . VAL A 1 756 ? 8.689 3.423 6.018 1.00 50.25 756 VAL A C 1
ATOM 5696 O O . VAL A 1 756 ? 9.692 3.472 5.306 1.00 50.25 756 VAL A O 1
ATOM 5699 N N . GLY A 1 757 ? 8.590 4.125 7.149 1.00 39.34 757 GLY A N 1
ATOM 5700 C CA . GLY A 1 757 ? 9.729 4.855 7.706 1.00 39.34 757 GLY A CA 1
ATOM 5701 C C . GLY A 1 757 ? 10.870 3.886 8.053 1.00 39.34 757 GLY A C 1
ATOM 5702 O O . GLY A 1 757 ? 10.598 2.800 8.567 1.00 39.34 757 GLY A O 1
ATOM 5703 N N . PRO A 1 758 ? 12.145 4.231 7.792 1.00 35.72 758 PRO A N 1
ATOM 5704 C CA . PRO A 1 758 ? 13.255 3.366 8.169 1.00 35.72 758 PRO A CA 1
ATOM 5705 C C . PRO A 1 758 ? 13.265 3.162 9.690 1.00 35.72 758 PRO A C 1
ATOM 5707 O O . PRO A 1 758 ? 13.068 4.112 10.453 1.00 35.72 758 PRO A O 1
ATOM 5710 N N . ARG A 1 759 ? 13.562 1.939 10.155 1.00 40.22 759 ARG A N 1
ATOM 5711 C CA . ARG A 1 759 ? 14.076 1.783 11.523 1.00 40.22 759 ARG A CA 1
ATOM 5712 C C . ARG A 1 759 ? 15.335 2.636 11.635 1.00 40.22 759 ARG A C 1
ATOM 5714 O O . ARG A 1 759 ? 16.083 2.761 10.669 1.00 40.22 759 ARG A O 1
ATOM 5721 N N . SER A 1 760 ? 15.592 3.200 12.810 1.00 34.41 760 SER A N 1
ATOM 5722 C CA . SER A 1 760 ? 16.798 3.973 13.138 1.00 34.41 760 SER A CA 1
ATOM 5723 C C . SER A 1 760 ? 18.088 3.124 13.133 1.00 34.41 760 SER A C 1
ATOM 5725 O O . SER A 1 760 ? 18.955 3.295 13.986 1.00 34.41 760 SER A O 1
ATOM 5727 N N . GLY A 1 761 ? 18.208 2.173 12.208 1.00 34.16 761 GLY A N 1
ATOM 5728 C CA . GLY A 1 761 ? 19.440 1.520 11.823 1.00 34.16 761 GLY A CA 1
ATOM 5729 C C . GLY A 1 761 ? 20.060 2.328 10.695 1.00 34.16 761 GLY A C 1
ATOM 5730 O O . GLY A 1 761 ? 19.528 2.394 9.591 1.00 34.16 761 GLY A O 1
ATOM 5731 N N . SER A 1 762 ? 21.183 2.969 11.006 1.00 29.06 762 SER A N 1
ATOM 5732 C CA . SER A 1 762 ? 22.159 3.451 10.031 1.00 29.06 762 SER A CA 1
ATOM 5733 C C . SER A 1 762 ? 22.249 2.504 8.824 1.00 29.06 762 SER A C 1
ATOM 5735 O O . SER A 1 762 ? 22.263 1.285 9.005 1.00 29.06 762 SER A O 1
ATOM 5737 N N . LEU A 1 763 ? 22.387 3.059 7.611 1.00 32.69 763 LEU A N 1
ATOM 5738 C CA . LEU A 1 763 ? 22.972 2.376 6.448 1.00 32.69 763 LEU A CA 1
ATOM 5739 C C . LEU A 1 763 ? 24.441 2.037 6.765 1.00 32.69 763 LEU A C 1
ATOM 5741 O O . LEU A 1 763 ? 25.388 2.556 6.181 1.00 32.69 763 LEU A O 1
ATOM 5745 N N . SER A 1 764 ? 24.633 1.181 7.757 1.00 31.12 764 SER A N 1
ATOM 5746 C CA . SER A 1 764 ? 25.882 0.536 8.070 1.00 31.12 764 SER A CA 1
ATOM 5747 C C . SER A 1 764 ? 26.068 -0.505 6.980 1.00 31.12 764 SER A C 1
ATOM 5749 O O . SER A 1 764 ? 25.336 -1.491 6.930 1.00 31.12 764 SER A O 1
ATOM 5751 N N . ARG A 1 765 ? 27.036 -0.258 6.093 1.00 35.03 765 ARG A N 1
ATOM 5752 C CA . ARG A 1 765 ? 27.623 -1.255 5.195 1.00 35.03 765 ARG A CA 1
ATOM 5753 C C . ARG A 1 765 ? 28.015 -2.496 6.006 1.00 35.03 765 ARG A C 1
ATOM 5755 O O . ARG A 1 765 ? 29.149 -2.601 6.466 1.00 35.03 765 ARG A O 1
ATOM 5762 N N . THR A 1 766 ? 27.118 -3.461 6.147 1.00 31.02 766 THR A N 1
ATOM 5763 C CA . THR A 1 766 ? 27.513 -4.844 6.381 1.00 31.02 766 THR A CA 1
ATOM 5764 C C . THR A 1 766 ? 27.977 -5.384 5.039 1.00 31.02 766 THR A C 1
ATOM 5766 O O . THR A 1 766 ? 27.203 -5.615 4.114 1.00 31.02 766 THR A O 1
ATOM 5769 N N . ARG A 1 767 ? 29.301 -5.492 4.908 1.00 34.38 767 ARG A N 1
ATOM 5770 C CA . ARG A 1 767 ? 29.959 -6.254 3.850 1.00 34.38 767 ARG A CA 1
ATOM 5771 C C . ARG A 1 767 ? 29.328 -7.652 3.789 1.00 34.38 767 ARG A C 1
ATOM 5773 O O . ARG A 1 767 ? 29.545 -8.445 4.695 1.00 34.38 767 ARG A O 1
ATOM 5780 N N . SER A 1 768 ? 28.608 -7.953 2.714 1.00 28.69 768 SER A N 1
ATOM 5781 C CA . SER A 1 768 ? 28.639 -9.282 2.100 1.00 28.69 768 SER A CA 1
ATOM 5782 C C . SER A 1 768 ? 29.474 -9.163 0.836 1.00 28.69 768 SER A C 1
ATOM 5784 O O . SER A 1 768 ? 28.972 -9.029 -0.272 1.00 28.69 768 SER A O 1
ATOM 5786 N N . SER A 1 769 ? 30.789 -9.140 1.032 1.00 31.27 769 SER A N 1
ATOM 5787 C CA . SER A 1 769 ? 31.737 -9.625 0.036 1.00 31.27 769 SER A CA 1
ATOM 5788 C C . SER A 1 769 ? 31.614 -11.150 0.015 1.00 31.27 769 SER A C 1
ATOM 5790 O O . SER A 1 769 ? 32.378 -11.817 0.704 1.00 31.27 769 SER A O 1
ATOM 5792 N N . ALA A 1 770 ? 30.575 -11.676 -0.637 1.00 30.39 770 ALA A N 1
ATOM 5793 C CA . ALA A 1 770 ? 30.396 -13.116 -0.852 1.00 30.39 770 ALA A CA 1
ATOM 5794 C C . ALA A 1 770 ? 29.277 -13.433 -1.867 1.00 30.39 770 ALA A C 1
ATOM 5796 O O . ALA A 1 770 ? 28.527 -14.364 -1.634 1.00 30.39 770 ALA A O 1
ATOM 5797 N N . VAL A 1 771 ? 29.122 -12.663 -2.950 1.00 27.00 771 VAL A N 1
ATOM 5798 C CA . VAL A 1 771 ? 28.508 -13.123 -4.219 1.00 27.00 771 VAL A CA 1
ATOM 5799 C C . VAL A 1 771 ? 29.052 -12.209 -5.322 1.00 27.00 771 VAL A C 1
ATOM 5801 O O . VAL A 1 771 ? 28.419 -11.228 -5.690 1.00 27.00 771 VAL A O 1
ATOM 5804 N N . LEU A 1 772 ? 30.304 -12.446 -5.698 1.00 24.92 772 LEU A N 1
ATOM 5805 C CA . LEU A 1 772 ? 30.981 -12.049 -6.940 1.00 24.92 772 LEU A CA 1
ATOM 5806 C C . LEU A 1 772 ? 32.394 -12.629 -6.796 1.00 24.92 772 LEU A C 1
ATOM 5808 O O . LEU A 1 772 ? 33.320 -11.959 -6.336 1.00 24.92 772 LEU A O 1
ATOM 5812 N N . ALA A 1 773 ? 32.460 -13.935 -7.025 1.00 24.45 773 ALA A N 1
ATOM 5813 C CA . ALA A 1 773 ? 33.612 -14.659 -7.533 1.00 24.45 773 ALA A CA 1
ATOM 5814 C C . ALA A 1 773 ? 33.069 -15.454 -8.721 1.00 24.45 773 ALA A C 1
ATOM 5816 O O . ALA A 1 773 ? 31.950 -16.007 -8.553 1.00 24.45 773 ALA A O 1
#

Organism: NCBI:txid265563

Secondary structure (DSSP, 8-state):
------------------------SSEEE-TTS-EEE--TTHHHHHHHHHHHHTT-S-EEEEESSSS-BSS-TTT-TT--B-SEEEHHHHHHHHHTT--S--HHHHHHHHTSSSPPPEEEEETT-TTS--EEEE---S------GGGS--EEEEEEEEEEEEEE-GGGSS-TTHHHHHHHHHHHTT--EEEEEEEETTTEEEEEEEGGGHHHHHHHHHHHTHHHHHTTSS-EEEEEEEEEEEEEE-GGGTT-TTHHHHHHHHHHHTTPPP-EEEE-TT-SEEEEEEEGGGHHHHHHHHHHHHHS-SEEEEEEEE--SHHHHHHHHHHHHHHHHHHHHS-EEEEEEEEE-SSS-SEEEEEEPPS----TTSSTTS--HHHHHHHHTTT---------S--SSEEEEEE--GGGHHHHH--TT-SEEEEEE----HHHHTTHHHHHHTT-EEEES--HHHHS-HHHHHHHHHHHHTTGGGSPPEE-GGGTTTTS-HHHHHHHHHHTT--EEEEEEE--HHHHHHHHHHSPPPP--S----------------------------------SS-HHHHHHHHHHTTSS-SSTHHHHTSHHHHHHHHHHHHHTT-TTTSPPHHHHHHHS--TT----------S--------------HHHHHHHHHHHHHHHHHHHHHTTEEEEEEEEEETTTTEEEEEEEEEETTSHHHHSPTTEEEEEEEESSSSSS-EEEEEE---HHHHHHHHHHHHHHHHHHHSPPPS----------S--

Sequence (773 aa):
MDDFDAEEEEDESSPAVSLHLVVTGYVASNTDGVATTLGRDGSDYSAAVMGKLLRSSLISIWTDVDGVLSADPRRVPRAHVIPDVSYNEAMELAYFGAKVIHPKTMTPAISSDPQIPIYIRNTFNPTFRGSRIYLSSTTTTTTDTDRRVCGFSSVERVALINVEGTGLVGVQGIARRLFGALESAGVSVALISQASSEHSITFAAAADRSSEARKAIEEEFAKELDLNYITSVDVRSPCSIVAAVGDGMSGTAGVAGRFFAALGDAKINVLAVSQGCSERNISAVVRGEDSTRALRAVHAAFRLSRTTVYVGVVGMGELGRSLLRLLEGQRSTLRETFDVDLRVRAVAQDGTREELVALVRRRSGGDASSSADSITSAAYDAATGAGVVSAAADPSEEDDGIAALIPGDVSSISRHVRADEVAHSVIFDCTAEERVGRLHPSWLDSDVHVVTANNTALSGPRKLRRDVRRAECARGKLSAQYLREVTVGGGLPIVSTMRDLLGSGDEIQRVDGILSVSWSYILHRIAPPMGTGGATAAAADDDCEGDLTTPPLSSPESRPRRHNDGTPRCTFSEAVREAVELGLMEVDPVKDLSFEYTARCLMVLAKELGLDDDLEDVENILTSNPSPAARRRRRTKNDDDDDSKEEDEDEDEDDATYADRVDALMKERVERAASDGRVPRQVSSIDVKTNSIEIRIVDVPSDHVFAITPPSNECVRFFTARHRQYPLIVQGPSAGIDSTASALLAELLRLMRSKVGPRSGSLSRTRSSAVLA

InterPro domains:
  IPR001048 Aspartate/glutamate/uridylate kinase [PF00696] (22-122)
  IPR001341 Aspartate kinase [TIGR00657] (21-302)
  IPR001342 Homoserine dehydrogenase, catalytic [PF00742] (570-749)
  IPR002912 ACT domain [PS51671] (244-318)
  IPR005106 Aspartate/homoserine dehydrogenase, NAD-binding [PF03447] (315-474)
  IPR011147 Bifunctional aspartokinase/homoserine dehydrogenase, homoserine dehydrogenase domain [PTHR43070] (13-753)
  IPR036291 NAD(P)-binding domain superfamily [SSF51735] (307-515)
  IPR036393 Acetylglutamate kinase-like superfamily [G3DSA:3.40.1160.10] (20-133)
  IPR036393 Acetylglutamate kinase-like superfamily [SSF53633] (20-134)
  IPR045865 ACT-like domain [SSF55021] (147-223)
  IPR045865 ACT-like domain [SSF55021] (227-318)
  IPR054352 Aspartokinase, ACT domain [PF22468] (161-221)
  IPR054352 Aspartokinase, ACT domain [PF22468] (242-302)

Foldseek 3Di:
DDDDDDDDDDDPDDPDPDDDDDDDFQWDADPVRHIDGPPPPRRLLRQLQVCLVVVNQAGEDEDADAAQWQEDCVLAVPIDAQAEAELVLQAVQVLQARPHHHNSSLVSQCPHVVRHKYFYHYPVCRVRRYHIYYHDDPDPPPPPPLQLFRHKGKDFQKKKKKWFFQLLAPDPCPVVLLVVLCVVLVWDWSAWFDPDSRTMTITITHNVCQVSSLVSSCVSCVVCCVVRRTVDIDIGDDKMKMKTFHQSQQPDPPLVVLLVLLCVLLVWDFPGWDADNSRRMTMTITYNVCRSLSRLSNSCSSVLQAQEEEEEEEADPLLSLLLLQVCVVCQVVCCPFQRYHYAHAWYAHNDPDQKTWGWDFDPDSDDPPDPLRHDHSVLVCVQVVPPDDDDDDDPDPDDGRRTHIDGHHLLCRLVRQDDSNHSHYEYEAPDQDLVNLQSQLVSQLSQYAYQYLHLCCQQPDLVSNVSNVCSCPVPPPSTHHYHHCCVFLQLFNPLVVLLVCVVVVWFFQKKKKDGALLQLQLLLQQAFDDDDPDDDDDDPDDDDDDDDDDDDDDDDDDDDDDDRPRGGNDFSVVSLVVCVVVVSAPPPNLVSQQCLSVLSNVSNVCVSSVLNVVDDHSVVQSVVEPGLSDDPPDDDPDPDDDDDDDPDPPPPPDVVNSSVVNRVVVRVVSSVLVVVQWGWHFMWMQRSVVRDTYTDTDTGHCPDPSNPADRQKMKMWTCIPVCPPPTDIIMDHRPDSSSSSVSSVVSVVVVVCVVGPGDPDPPPPPDPPDPDD

pLDDT: mean 77.98, std 20.81, range [24.45, 97.5]

Radius of gyration: 37.48 Å; chains: 1; bounding box: 94×84×130 Å